Protein AF-0000000084594622 (afdb_homodimer)

Sequence (898 aa):
MRWQRSRNKQKCPEYIFGDRDLSPLPEERNHTYTRDPPLSTEQKREFRRENKKRLDDAITYRVTLPPGYDLVAEQARSAGKNGRPTPEEPSRRGGITIDVDDSVNRFICDSTGYVAALVMPEYLGGTMLSSATYKSTVLGQSSCATFMRRECDNIRAKEKNTTKKALRSLRTQAVNFIKRKLAKMGKLDRSPESEQLLQNLKKARDPGPSADWAGTWIETCDGDRYQPINTFGTLHLVKAWQAIGHQFADSSLPSTDTMAQATINELCIRFQFMDGMAGVDYRINDLVEKAYPQFSELIREVHSNVEKNPLIYALKHIWHSDFLGRAVLFNKQSAQHLDVSGVHRGWDILVAMGDFEGGALYLKDMNVRIPFRPGTLIAFDGTAQRHEIGSFTGPQRISHVYFVHSSVFSEFDIPTNHLPDLHINDVAKQLFTPAHGRWNLVPKKRGWSMRWQRSRNKQKCPEYIFGDRDLSPLPEERNHTYTRDPPLSTEQKREFRRENKKRLDDAITYRVTLPPGYDLVAEQARSAGKNGRPTPEEPSRRGGITIDVDDSVNRFICDSTGYVAALVMPEYLGGTMLSSATYKSTVLGQSSCATFMRRECDNIRAKEKNTTKKALRSLRTQAVNFIKRKLAKMGKLDRSPESEQLLQNLKKARDPGPSADWAGTWIETCDGDRYQPINTFGTLHLVKAWQAIGHQFADSSLPSTDTMAQATINELCIRFQFMDGMAGVDYRINDLVEKAYPQFSELIREVHSNVEKNPLIYALKHIWHSDFLGRAVLFNKQSAQHLDVSGVHRGWDILVAMGDFEGGALYLKDMNVRIPFRPGTLIAFDGTAQRHEIGSFTGPQRISHVYFVHSSVFSEFDIPTNHLPDLHINDVAKQLFTPAHGRWNLVPKKRGWS

InterPro domains:
  IPR024779 2OGFeDO JBP1/TET, oxygenase domain [PF12851] (317-405)

pLDDT: mean 71.76, std 25.85, range [16.73, 98.69]

Organism: NCBI:txid1423351

Radius of gyration: 32.03 Å; Cα contacts (8 Å, |Δi|>4): 1530; chains: 2; bounding box: 67×91×97 Å

Foldseek 3Di:
DPCPPVPPVPDPPDPCCPVQPPCPHVVDHDPDQDFDDDDDPVLLVVLLVVLLVQLVFQLVAAAEADPPDDVVVLLVQLVDPPRQDDLPDAQPDDDDFAEDDQPGWHFYYYPVFFTFKTKGPLLDDDPLQVLLQVLLLLLLQLQFPLVCVVLVVVLVVCVVPPDPVSSLVSLVVSVVVVVVVCVVLVNPPPDPVNVQLVVVSVVLNPDDPPDCSSVVCCPRVCPDLVPSLGRADKAKFFLWDQPVVRLVPQGTHTDCSQPVDPDPSSNSSSLSSLQSCQSVQSSVLSSCCQQPVVLSVLLQVLLVVNCVDVSSVVCVNRHNHSFRIKMKGKPGWFDWDAPQQFQRLAKKKKAKGDDKDAFWKAFRNSSYTYGRDHSMMMIRHRSSTTITTDDMDDSIMIMIIGTHGVSSCVSVVNDRVPRDRRGSVVSVCSSPPPPPPPVVVPDDDPPPD/DPCPPPPCPPDPPDPVVPVPVVCLHVVTVDDDLDFDDDDDPVLLVVLLVVLLVQLVFQLVAAAEADPPDDVVVLLVQLVDPPRQDDLPDAQPDDDDFAEDDAPGWHFYYYPVFFTFKTKHPLLDDDPLQVLLQVLLLLLLQLQFPLVCVVVVVVLVVCVVPPDLVVSLVSLVVSVVVSVVVCVVLVNPPPDPLNVQLVVVSVVLNPDDPPDVSSVVCCPRVCPDVVPVLGRADKAKFFLWDQPVVRLVPQGTHTDCSQPVDDDPSSNSSSLSSLQSCQSVQSSVLSSCCQQPVVLSVLLVVLLVVNCVDVSSVVCVNRHNHSFRIKMKGKPGWFDWDAPQQFQRLAKKKKAKGDDKDAFWKAQRNSSYTYGRDHSMMMIRHRSSTTITTDDMDDSIMIMIIGTHGVSSCVSVVNDRVPRDRRGSVVSVCSSPPPPPPPVPVPPDDPPPD

Structure (mmCIF, N/CA/C/O backbone):
data_AF-0000000084594622-model_v1
#
loop_
_entity.id
_entity.type
_entity.pdbx_description
1 polymer '2OGFeDO family oxygenase domain protein'
#
loop_
_atom_site.group_PDB
_atom_site.id
_atom_site.type_symbol
_atom_site.label_atom_id
_atom_site.label_alt_id
_atom_site.label_comp_id
_atom_site.label_asym_id
_atom_site.label_entity_id
_atom_site.label_seq_id
_atom_site.pdbx_PDB_ins_code
_atom_site.Cartn_x
_atom_site.Cartn_y
_atom_site.Cartn_z
_atom_site.occupancy
_atom_site.B_iso_or_equiv
_atom_site.auth_seq_id
_atom_site.auth_comp_id
_atom_site.auth_asym_id
_atom_site.auth_atom_id
_atom_site.pdbx_PDB_model_num
ATOM 1 N N . MET A 1 1 ? -30.141 41.219 -30.469 1 16.73 1 MET A N 1
ATOM 2 C CA . MET A 1 1 ? -30.828 40.25 -29.641 1 16.73 1 MET A CA 1
ATOM 3 C C . MET A 1 1 ? -29.844 39.25 -29.031 1 16.73 1 MET A C 1
ATOM 5 O O . MET A 1 1 ? -29.016 38.688 -29.75 1 16.73 1 MET A O 1
ATOM 9 N N . ARG A 1 2 ? -29.438 39.375 -27.812 1 18.02 2 ARG A N 1
ATOM 10 C CA . ARG A 1 2 ? -28.203 39.125 -27.062 1 18.02 2 ARG A CA 1
ATOM 11 C C . ARG A 1 2 ? -28.016 37.625 -26.797 1 18.02 2 ARG A C 1
ATOM 13 O O . ARG A 1 2 ? -28.938 36.969 -26.328 1 18.02 2 ARG A O 1
ATOM 20 N N . TRP A 1 3 ? -27.469 37 -27.547 1 18.7 3 TRP A N 1
ATOM 21 C CA . TRP A 1 3 ? -27.531 35.562 -27.797 1 18.7 3 TRP A CA 1
ATOM 22 C C . TRP A 1 3 ? -27.266 34.781 -26.516 1 18.7 3 TRP A C 1
ATOM 24 O O . TRP A 1 3 ? -26.234 35 -25.859 1 18.7 3 TRP A O 1
ATOM 34 N N . GLN A 1 4 ? -28.141 34.5 -25.5 1 17.16 4 GLN A N 1
ATOM 35 C CA . GLN A 1 4 ? -28.5 33.875 -24.219 1 17.16 4 GLN A CA 1
ATOM 36 C C . GLN A 1 4 ? -27.984 32.438 -24.141 1 17.16 4 GLN A C 1
ATOM 38 O O . GLN A 1 4 ? -28.547 31.547 -24.766 1 17.16 4 GLN A O 1
ATOM 43 N N . ARG A 1 5 ? -26.922 32.219 -24.484 1 21.38 5 ARG A N 1
ATOM 44 C CA . ARG A 1 5 ? -26.516 30.859 -24.812 1 21.38 5 ARG A CA 1
ATOM 45 C C . ARG A 1 5 ? -26.844 29.906 -23.672 1 21.38 5 ARG A C 1
ATOM 47 O O . ARG A 1 5 ? -26.484 30.141 -22.531 1 21.38 5 ARG A O 1
ATOM 54 N N . SER A 1 6 ? -27.891 29.297 -23.703 1 18.5 6 SER A N 1
ATOM 55 C CA . SER A 1 6 ? -28.625 28.469 -22.766 1 18.5 6 SER A CA 1
ATOM 56 C C . SER A 1 6 ? -27.766 27.328 -22.234 1 18.5 6 SER A C 1
ATOM 58 O O . SER A 1 6 ? -27.297 26.484 -23.016 1 18.5 6 SER A O 1
ATOM 60 N N . ARG A 1 7 ? -26.828 27.562 -21.641 1 22.27 7 ARG A N 1
ATOM 61 C CA . ARG A 1 7 ? -25.703 26.859 -21.062 1 22.27 7 ARG A CA 1
ATOM 62 C C . ARG A 1 7 ? -26.141 25.531 -20.438 1 22.27 7 ARG A C 1
ATOM 64 O O . ARG A 1 7 ? -26.594 25.5 -19.297 1 22.27 7 ARG A O 1
ATOM 71 N N . ASN A 1 8 ? -26.875 24.828 -21.188 1 18.75 8 ASN A N 1
ATOM 72 C CA . ASN A 1 8 ? -27.453 23.547 -20.812 1 18.75 8 ASN A CA 1
ATOM 73 C C . ASN A 1 8 ? -26.391 22.609 -20.234 1 18.75 8 ASN A C 1
ATOM 75 O O . ASN A 1 8 ? -25.453 22.219 -20.938 1 18.75 8 ASN A O 1
ATOM 79 N N . LYS A 1 9 ? -25.969 22.891 -19.141 1 22.92 9 LYS A N 1
ATOM 80 C CA . LYS A 1 9 ? -25.141 22.297 -18.094 1 22.92 9 LYS A CA 1
ATOM 81 C C . LYS A 1 9 ? -25.219 20.781 -18.125 1 22.92 9 LYS A C 1
ATOM 83 O O . LYS A 1 9 ? -26.016 20.172 -17.406 1 22.92 9 LYS A O 1
ATOM 88 N N . GLN A 1 10 ? -25.328 20.312 -19.25 1 19.42 10 GLN A N 1
ATOM 89 C CA . GLN A 1 10 ? -25.5 18.875 -19.328 1 19.42 10 GLN A CA 1
ATOM 90 C C . GLN A 1 10 ? -24.469 18.141 -18.484 1 19.42 10 GLN A C 1
ATOM 92 O O . GLN A 1 10 ? -23.266 18.391 -18.609 1 19.42 10 GLN A O 1
ATOM 97 N N . LYS A 1 11 ? -24.922 17.781 -17.406 1 22.58 11 LYS A N 1
ATOM 98 C CA . LYS A 1 11 ? -24.438 16.953 -16.312 1 22.58 11 LYS A CA 1
ATOM 99 C C . LYS A 1 11 ? -23.5 15.852 -16.812 1 22.58 11 LYS A C 1
ATOM 101 O O . LYS A 1 11 ? -23.812 15.164 -17.797 1 22.58 11 LYS A O 1
ATOM 106 N N . CYS A 1 12 ? -22.422 16.281 -17.047 1 21.56 12 CYS A N 1
ATOM 107 C CA . CYS A 1 12 ? -21.5 15.266 -17.547 1 21.56 12 CYS A CA 1
ATOM 108 C C . CYS A 1 12 ? -22.016 13.867 -17.234 1 21.56 12 CYS A C 1
ATOM 110 O O . CYS A 1 12 ? -22.516 13.617 -16.125 1 21.56 12 CYS A O 1
ATOM 112 N N . PRO A 1 13 ? -22.406 13.219 -18.281 1 21.3 13 PRO A N 1
ATOM 113 C CA . PRO A 1 13 ? -23.047 11.945 -17.969 1 21.3 13 PRO A CA 1
ATOM 114 C C . PRO A 1 13 ? -22.484 11.289 -16.703 1 21.3 13 PRO A C 1
ATOM 116 O O . PRO A 1 13 ? -21.297 11.438 -16.406 1 21.3 13 PRO A O 1
ATOM 119 N N . GLU A 1 14 ? -23.156 11.312 -15.727 1 22.31 14 GLU A N 1
ATOM 120 C CA . GLU A 1 14 ? -23.234 10.477 -14.531 1 22.31 14 GLU A CA 1
ATOM 121 C C . GLU A 1 14 ? -22.609 9.109 -14.773 1 22.31 14 GLU A C 1
ATOM 123 O O . GLU A 1 14 ? -22.766 8.531 -15.852 1 22.31 14 GLU A O 1
ATOM 128 N N . TYR A 1 15 ? -21.453 9.008 -14.367 1 22.25 15 TYR A N 1
ATOM 129 C CA . TYR A 1 15 ? -20.797 7.715 -14.438 1 22.25 15 TYR A CA 1
ATOM 130 C C . TYR A 1 15 ? -21.812 6.586 -14.578 1 22.25 15 TYR A C 1
ATOM 132 O O . TYR A 1 15 ? -22.609 6.355 -13.672 1 22.25 15 TYR A O 1
ATOM 140 N N . ILE A 1 16 ? -22.312 6.352 -15.719 1 22.47 16 ILE A N 1
ATOM 141 C CA . ILE A 1 16 ? -23.047 5.184 -16.188 1 22.47 16 ILE A CA 1
ATOM 142 C C . ILE A 1 16 ? -22.297 3.91 -15.797 1 22.47 16 ILE A C 1
ATOM 144 O O . ILE A 1 16 ? -21.625 3.301 -16.625 1 22.47 16 ILE A O 1
ATOM 148 N N . PHE A 1 17 ? -21.125 3.928 -15.352 1 24.52 17 PHE A N 1
ATOM 149 C CA . PHE A 1 17 ? -20.812 2.623 -14.781 1 24.52 17 PHE A CA 1
ATOM 150 C C . PHE A 1 17 ? -22.047 2.023 -14.102 1 24.52 17 PHE A C 1
ATOM 152 O O . PHE A 1 17 ? -22.266 2.236 -12.914 1 24.52 17 PHE A O 1
ATOM 159 N N . GLY A 1 18 ? -23.141 2.119 -14.625 1 23.84 18 GLY A N 1
ATOM 160 C CA . GLY A 1 18 ? -24.422 1.509 -14.312 1 23.84 18 GLY A CA 1
ATOM 161 C C . GLY A 1 18 ? -24.359 -0.004 -14.211 1 23.84 18 GLY A C 1
ATOM 162 O O . GLY A 1 18 ? -25.359 -0.66 -13.953 1 23.84 18 GLY A O 1
ATOM 163 N N . ASP A 1 19 ? -23.672 -0.685 -15.203 1 25.38 19 ASP A N 1
ATOM 164 C CA . ASP A 1 19 ? -24.391 -1.911 -14.844 1 25.38 19 ASP A CA 1
ATOM 165 C C . ASP A 1 19 ? -24.281 -2.191 -13.352 1 25.38 19 ASP A C 1
ATOM 167 O O . ASP A 1 19 ? -23.172 -2.338 -12.82 1 25.38 19 ASP A O 1
ATOM 171 N N . ARG A 1 20 ? -25.031 -1.787 -12.445 1 26 20 ARG A N 1
ATOM 172 C CA . ARG A 1 20 ? -25.609 -1.743 -11.102 1 26 20 ARG A CA 1
ATOM 173 C C . ARG A 1 20 ? -25.312 -3.033 -10.344 1 26 20 ARG A C 1
ATOM 175 O O . ARG A 1 20 ? -25.422 -3.07 -9.117 1 26 20 ARG A O 1
ATOM 182 N N . ASP A 1 21 ? -25.484 -4.145 -10.867 1 26.66 21 ASP A N 1
ATOM 183 C CA . ASP A 1 21 ? -25.797 -5.434 -10.266 1 26.66 21 ASP A CA 1
ATOM 184 C C . ASP A 1 21 ? -24.578 -6.016 -9.547 1 26.66 21 ASP A C 1
ATOM 186 O O . ASP A 1 21 ? -24.734 -6.828 -8.633 1 26.66 21 ASP A O 1
ATOM 190 N N . LEU A 1 22 ? -23.5 -6.18 -10.242 1 27.36 22 LEU A N 1
ATOM 191 C CA . LEU A 1 22 ? -22.469 -6.758 -9.391 1 27.36 22 LEU A CA 1
ATOM 192 C C . LEU A 1 22 ? -21.75 -5.676 -8.602 1 27.36 22 LEU A C 1
ATOM 194 O O . LEU A 1 22 ? -20.703 -5.934 -8.008 1 27.36 22 LEU A O 1
ATOM 198 N N . SER A 1 23 ? -21.734 -4.352 -8.883 1 29.98 23 SER A N 1
ATOM 199 C CA . SER A 1 23 ? -21.344 -3.334 -7.906 1 29.98 23 SER A CA 1
ATOM 200 C C . SER A 1 23 ? -22.125 -3.504 -6.602 1 29.98 23 SER A C 1
ATOM 202 O O . SER A 1 23 ? -23.344 -3.645 -6.609 1 29.98 23 SER A O 1
ATOM 204 N N . PRO A 1 24 ? -21.547 -3.895 -5.547 1 32.47 24 PRO A N 1
ATOM 205 C CA . PRO A 1 24 ? -22.578 -3.938 -4.508 1 32.47 24 PRO A CA 1
ATOM 206 C C . PRO A 1 24 ? -23.484 -2.711 -4.531 1 32.47 24 PRO A C 1
ATOM 208 O O . PRO A 1 24 ? -23.078 -1.641 -4.984 1 32.47 24 PRO A O 1
ATOM 211 N N . LEU A 1 25 ? -24.906 -2.705 -4.75 1 31.89 25 LEU A N 1
ATOM 212 C CA . LEU A 1 25 ? -25.875 -1.66 -4.418 1 31.89 25 LEU A CA 1
ATOM 213 C C . LEU A 1 25 ? -25.25 -0.616 -3.5 1 31.89 25 LEU A C 1
ATOM 215 O O . LEU A 1 25 ? -24.344 -0.931 -2.715 1 31.89 25 LEU A O 1
ATOM 219 N N . PRO A 1 26 ? -25.469 0.801 -3.74 1 33.09 26 PRO A N 1
ATOM 220 C CA . PRO A 1 26 ? -25.047 1.819 -2.773 1 33.09 26 PRO A CA 1
ATOM 221 C C . PRO A 1 26 ? -24.922 1.27 -1.354 1 33.09 26 PRO A C 1
ATOM 223 O O . PRO A 1 26 ? -24 1.654 -0.619 1 33.09 26 PRO A O 1
ATOM 226 N N . GLU A 1 27 ? -25.828 0.709 -0.94 1 33.03 27 GLU A N 1
ATOM 227 C CA . GLU A 1 27 ? -25.953 0.05 0.358 1 33.03 27 GLU A CA 1
ATOM 228 C C . GLU A 1 27 ? -24.812 -0.949 0.572 1 33.03 27 GLU A C 1
ATOM 230 O O . GLU A 1 27 ? -24.5 -1.293 1.711 1 33.03 27 GLU A O 1
ATOM 235 N N . GLU A 1 28 ? -24.375 -1.598 -0.544 1 35.56 28 GLU A N 1
ATOM 236 C CA . GLU A 1 28 ? -23.375 -2.66 -0.38 1 35.56 28 GLU A CA 1
ATOM 237 C C . GLU A 1 28 ? -21.969 -2.145 -0.635 1 35.56 28 GLU A C 1
ATOM 239 O O . GLU A 1 28 ? -21 -2.906 -0.564 1 35.56 28 GLU A O 1
ATOM 244 N N . ARG A 1 29 ? -21.609 -1.177 -1.325 1 38.09 29 ARG A N 1
ATOM 245 C CA . ARG A 1 29 ? -20.328 -0.542 -1.609 1 38.09 29 ARG A CA 1
ATOM 246 C C . ARG A 1 29 ? -19.438 -0.527 -0.372 1 38.09 29 ARG A C 1
ATOM 248 O O . ARG A 1 29 ? -18.25 -0.839 -0.452 1 38.09 29 ARG A O 1
ATOM 255 N N . ASN A 1 30 ? -19.531 0.665 0.272 1 39.53 30 ASN A N 1
ATOM 256 C CA . ASN A 1 30 ? -18.562 1.158 1.243 1 39.53 30 ASN A CA 1
ATOM 257 C C . ASN A 1 30 ? -18.016 0.03 2.117 1 39.53 30 ASN A C 1
ATOM 259 O O . ASN A 1 30 ? -16.906 0.127 2.645 1 39.53 30 ASN A O 1
ATOM 263 N N . HIS A 1 31 ? -18.969 -0.43 2.775 1 44.22 31 HIS A N 1
ATOM 264 C CA . HIS A 1 31 ? -18.703 -1.062 4.066 1 44.22 31 HIS A CA 1
ATOM 265 C C . HIS A 1 31 ? -17.812 -2.285 3.912 1 44.22 31 HIS A C 1
ATOM 267 O O . HIS A 1 31 ? -17.594 -3.029 4.871 1 44.22 31 HIS A O 1
ATOM 273 N N . THR A 1 32 ? -17.203 -2.611 2.666 1 56 32 THR A N 1
ATOM 274 C CA . THR A 1 32 ? -17.344 -4.004 2.258 1 56 32 THR A CA 1
ATOM 275 C C . THR A 1 32 ? -15.992 -4.691 2.195 1 56 32 THR A C 1
ATOM 277 O O . THR A 1 32 ? -15.906 -5.922 2.23 1 56 32 THR A O 1
ATOM 280 N N . TYR A 1 33 ? -15.047 -3.703 2.295 1 72.44 33 TYR A N 1
ATOM 281 C CA . TYR A 1 33 ? -13.844 -4.523 2.23 1 72.44 33 TYR A CA 1
ATOM 282 C C . TYR A 1 33 ? -13.297 -4.801 3.627 1 72.44 33 TYR A C 1
ATOM 284 O O . TYR A 1 33 ? -12.938 -3.875 4.355 1 72.44 33 TYR A O 1
ATOM 292 N N . THR A 1 34 ? -13.469 -5.852 4.07 1 81.06 34 THR A N 1
ATOM 293 C CA . THR A 1 34 ? -12.961 -6.242 5.383 1 81.06 34 THR A CA 1
ATOM 294 C C . THR A 1 34 ? -11.969 -7.391 5.262 1 81.06 34 THR A C 1
ATOM 296 O O . THR A 1 34 ? -12.195 -8.336 4.5 1 81.06 34 THR A O 1
ATOM 299 N N . ARG A 1 35 ? -10.922 -7.172 5.949 1 87.81 35 ARG A N 1
ATOM 300 C CA . ARG A 1 35 ? -9.93 -8.234 5.992 1 87.81 35 ARG A CA 1
ATOM 301 C C . ARG A 1 35 ? -10.5 -9.492 6.637 1 87.81 35 ARG A C 1
ATOM 303 O O . ARG A 1 35 ? -11.297 -9.414 7.574 1 87.81 35 ARG A O 1
ATOM 310 N N . ASP A 1 36 ? -10.016 -10.602 6.098 1 85.25 36 ASP A N 1
ATOM 311 C CA . ASP A 1 36 ? -10.312 -11.859 6.777 1 85.25 36 ASP A CA 1
ATOM 312 C C . ASP A 1 36 ? -9.594 -11.945 8.125 1 85.25 36 ASP A C 1
ATOM 314 O O . ASP A 1 36 ? -8.547 -11.32 8.312 1 85.25 36 ASP A O 1
ATOM 318 N N . PRO A 1 37 ? -10.211 -12.656 9.047 1 86.19 37 PRO A N 1
ATOM 319 C CA . PRO A 1 37 ? -9.438 -12.922 10.266 1 86.19 37 PRO A CA 1
ATOM 320 C C . PRO A 1 37 ? -8.102 -13.594 9.977 1 86.19 37 PRO A C 1
ATOM 322 O O . PRO A 1 37 ? -8.008 -14.422 9.07 1 86.19 37 PRO A O 1
ATOM 325 N N . PRO A 1 38 ? -7.117 -13.164 10.758 1 88.62 38 PRO A N 1
ATOM 326 C CA . PRO A 1 38 ? -5.832 -13.836 10.57 1 88.62 38 PRO A CA 1
ATOM 327 C C . PRO A 1 38 ? -5.906 -15.336 10.844 1 88.62 38 PRO A C 1
ATOM 329 O O . PRO A 1 38 ? -6.777 -15.789 11.594 1 88.62 38 PRO A O 1
ATOM 332 N N . LEU A 1 39 ? -5.012 -16.109 10.219 1 93 39 LEU A N 1
ATOM 333 C CA . LEU A 1 39 ? -4.945 -17.547 10.461 1 93 39 LEU A CA 1
ATOM 334 C C . LEU A 1 39 ? -4.633 -17.828 11.93 1 93 39 LEU A C 1
ATOM 336 O O . LEU A 1 39 ? -3.701 -17.25 12.492 1 93 39 LEU A O 1
ATOM 340 N N . SER A 1 40 ? -5.395 -18.703 12.508 1 93.12 40 SER A N 1
ATOM 341 C CA . SER A 1 40 ? -5.113 -19.109 13.883 1 93.12 40 SER A CA 1
ATOM 342 C C . S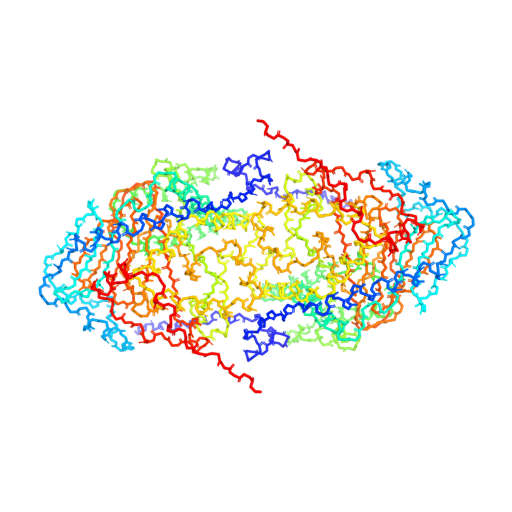ER A 1 40 ? -3.9 -20.016 13.953 1 93.12 40 SER A C 1
ATOM 344 O O . SER A 1 40 ? -3.5 -20.609 12.945 1 93.12 40 SER A O 1
ATOM 346 N N . THR A 1 41 ? -3.348 -20.109 15.078 1 95.12 41 THR A N 1
ATOM 347 C CA . THR A 1 41 ? -2.23 -21.016 15.312 1 95.12 41 THR A CA 1
ATOM 348 C C . THR A 1 41 ? -2.635 -22.469 15.008 1 95.12 41 THR A C 1
ATOM 350 O O . THR A 1 41 ? -1.833 -23.25 14.492 1 95.12 41 THR A O 1
ATOM 353 N N . GLU A 1 42 ? -3.844 -22.781 15.328 1 94.69 42 GLU A N 1
ATOM 354 C CA . GLU A 1 42 ? -4.359 -24.125 15.086 1 94.69 42 GLU A CA 1
ATOM 355 C C . GLU A 1 42 ? -4.473 -24.406 13.586 1 94.69 42 GLU A C 1
ATOM 357 O O . GLU A 1 42 ? -4.109 -25.484 13.133 1 94.69 42 GLU A O 1
ATOM 362 N N . GLN A 1 43 ? -4.969 -23.516 12.867 1 94 43 GLN A N 1
ATOM 363 C CA . GLN A 1 43 ? -5.059 -23.672 11.414 1 94 43 GLN A CA 1
ATOM 364 C C . GLN A 1 43 ? -3.678 -23.875 10.797 1 94 43 GLN A C 1
ATOM 366 O O . GLN A 1 43 ? -3.496 -24.75 9.953 1 94 43 GLN A O 1
ATOM 371 N N . LYS A 1 44 ? -2.748 -23.047 11.219 1 96 44 LYS A N 1
ATOM 372 C CA . LYS A 1 44 ? -1.378 -23.172 10.727 1 96 44 LYS A CA 1
ATOM 373 C C . LYS A 1 44 ? -0.799 -24.547 11.031 1 96 44 LYS A C 1
ATOM 375 O O . LYS A 1 44 ? -0.158 -25.156 10.172 1 96 44 LYS A O 1
ATOM 380 N N . ARG A 1 45 ? -1.028 -25.016 12.227 1 96.31 45 ARG A N 1
ATOM 381 C CA . ARG A 1 45 ? -0.552 -26.344 12.617 1 96.31 45 ARG A CA 1
ATOM 382 C C . ARG A 1 45 ? -1.186 -27.422 11.758 1 96.31 45 ARG A C 1
ATOM 384 O O . ARG A 1 45 ? -0.517 -28.391 11.367 1 96.31 45 ARG A O 1
ATOM 391 N N . GLU A 1 46 ? -2.406 -27.281 11.516 1 95.38 46 GLU A N 1
ATOM 392 C CA . GLU A 1 46 ? -3.119 -28.25 10.688 1 95.38 46 GLU A CA 1
ATOM 393 C C . GLU A 1 46 ? -2.566 -28.266 9.266 1 95.38 46 GLU A C 1
ATOM 395 O O . GLU A 1 46 ? -2.369 -29.344 8.68 1 95.38 46 GLU A O 1
ATOM 400 N N . PHE A 1 47 ? -2.316 -27.125 8.742 1 95.88 47 PHE A N 1
ATOM 401 C CA . PHE A 1 47 ? -1.748 -27.031 7.398 1 95.88 47 PHE A CA 1
ATOM 402 C C . PHE A 1 47 ? -0.383 -27.703 7.348 1 95.88 47 PHE A C 1
ATOM 404 O O . PHE A 1 47 ? -0.073 -28.422 6.387 1 95.88 47 PHE A O 1
ATOM 411 N N . ARG A 1 48 ? 0.388 -27.5 8.352 1 96.62 48 ARG A N 1
ATOM 412 C CA . ARG A 1 48 ? 1.724 -28.078 8.414 1 96.62 48 ARG A CA 1
ATOM 413 C C . ARG A 1 48 ? 1.65 -29.609 8.477 1 96.62 48 ARG A C 1
ATOM 415 O O . ARG A 1 48 ? 2.412 -30.297 7.797 1 96.62 48 ARG A O 1
ATOM 422 N N . ARG A 1 49 ? 0.75 -30.078 9.258 1 96.56 49 ARG A N 1
ATOM 423 C CA . ARG A 1 49 ? 0.557 -31.516 9.367 1 96.56 49 ARG A CA 1
ATOM 424 C C . ARG A 1 49 ? 0.078 -32.125 8.047 1 96.56 49 ARG A C 1
ATOM 426 O O . ARG A 1 49 ? 0.562 -33.156 7.617 1 96.56 49 ARG A O 1
ATOM 433 N N . GLU A 1 50 ? -0.812 -31.484 7.477 1 96.94 50 GLU A N 1
ATOM 434 C CA . GLU A 1 50 ? -1.362 -31.969 6.211 1 96.94 50 GLU A CA 1
ATOM 435 C C . GLU A 1 50 ? -0.292 -32 5.121 1 96.94 50 GLU A C 1
ATOM 437 O O . GLU A 1 50 ? -0.201 -32.969 4.363 1 96.94 50 GLU A O 1
ATOM 442 N N . ASN A 1 51 ? 0.502 -30.953 5.039 1 97.56 51 ASN A N 1
ATOM 443 C CA . ASN A 1 51 ? 1.558 -30.906 4.035 1 97.56 51 ASN A CA 1
ATOM 444 C C . ASN A 1 51 ? 2.584 -32.031 4.25 1 97.56 51 ASN A C 1
ATOM 446 O O . ASN A 1 51 ? 3.064 -32.625 3.285 1 97.56 51 ASN A O 1
ATOM 450 N N . LYS A 1 52 ? 2.902 -32.219 5.488 1 96.75 52 LYS A N 1
ATOM 451 C CA . LYS A 1 52 ? 3.83 -33.312 5.773 1 96.75 52 LYS A CA 1
ATOM 452 C C . LYS A 1 52 ? 3.268 -34.625 5.293 1 96.75 52 LYS A C 1
ATOM 454 O O . LYS A 1 52 ? 3.975 -35.406 4.652 1 96.75 52 LYS A O 1
ATOM 459 N N . LYS A 1 53 ? 2.051 -34.875 5.586 1 97.06 53 LYS A N 1
ATOM 460 C CA . LYS A 1 53 ? 1.397 -36.125 5.172 1 97.06 53 LYS A CA 1
ATOM 461 C C . LYS A 1 53 ? 1.332 -36.219 3.65 1 97.06 53 LYS A C 1
ATOM 463 O O . LYS A 1 53 ? 1.6 -37.281 3.086 1 97.06 53 LYS A O 1
ATOM 468 N N . ARG A 1 54 ? 0.986 -35.188 3.014 1 97.69 54 ARG A N 1
ATOM 469 C CA . ARG A 1 54 ? 0.839 -35.188 1.561 1 97.69 54 ARG A CA 1
ATOM 470 C C . ARG A 1 54 ? 2.182 -35.406 0.875 1 97.69 54 ARG A C 1
ATOM 472 O O . ARG A 1 54 ? 2.254 -36.094 -0.144 1 97.69 54 ARG A O 1
ATOM 479 N N . LEU A 1 55 ? 3.215 -34.781 1.423 1 97.69 55 LEU A N 1
ATOM 480 C CA . LEU A 1 55 ? 4.547 -35 0.867 1 97.69 55 LEU A CA 1
ATOM 481 C C . LEU A 1 55 ? 4.996 -36.438 1.071 1 97.69 55 LEU A C 1
ATOM 483 O O . LEU A 1 55 ? 5.605 -37.031 0.182 1 97.69 55 LEU A O 1
ATOM 487 N N . ASP A 1 56 ? 4.691 -36.969 2.254 1 96.56 56 ASP A N 1
ATOM 488 C CA . ASP A 1 56 ? 5 -38.375 2.51 1 96.56 56 ASP A CA 1
ATOM 489 C C . ASP A 1 56 ? 4.289 -39.281 1.514 1 96.56 56 ASP A C 1
ATOM 491 O O . ASP A 1 56 ? 4.891 -40.188 0.974 1 96.56 56 ASP A O 1
ATOM 495 N N . ASP A 1 57 ? 3.033 -39 1.303 1 96.69 57 ASP A N 1
ATOM 496 C CA . ASP A 1 57 ? 2.252 -39.719 0.303 1 96.69 57 ASP A CA 1
ATOM 497 C C . ASP A 1 57 ? 2.883 -39.594 -1.082 1 96.69 57 ASP A C 1
ATOM 499 O O . ASP A 1 57 ? 2.977 -40.594 -1.816 1 96.69 57 ASP A O 1
ATOM 503 N N . ALA A 1 58 ? 3.309 -38.406 -1.451 1 97.31 58 ALA A N 1
ATOM 504 C CA . ALA A 1 58 ? 3.883 -38.156 -2.77 1 97.31 58 ALA A CA 1
ATOM 505 C C . ALA A 1 58 ? 5.184 -38.938 -2.961 1 97.31 58 ALA A C 1
ATOM 507 O O . ALA A 1 58 ? 5.484 -39.375 -4.07 1 97.31 58 ALA A O 1
ATOM 508 N N . ILE A 1 59 ? 5.957 -39 -1.919 1 95.88 59 ILE A N 1
ATOM 509 C CA . ILE A 1 59 ? 7.191 -39.781 -1.965 1 95.88 59 ILE A CA 1
ATOM 510 C C . ILE A 1 59 ? 6.867 -41.25 -2.17 1 95.88 59 ILE A C 1
ATOM 512 O O . ILE A 1 59 ? 7.477 -41.938 -3.012 1 95.88 59 ILE A O 1
ATOM 516 N N . THR A 1 60 ? 5.883 -41.719 -1.464 1 95.12 60 THR A N 1
ATOM 517 C CA . THR A 1 60 ? 5.488 -43.125 -1.484 1 95.12 60 THR A CA 1
ATOM 518 C C . THR A 1 60 ? 4.945 -43.5 -2.855 1 95.12 60 THR A C 1
ATOM 520 O O . THR A 1 60 ? 5.238 -44.594 -3.359 1 95.12 60 THR A O 1
ATOM 523 N N . TYR A 1 61 ? 4.168 -42.656 -3.477 1 95.69 61 TYR A N 1
ATOM 524 C CA . TYR A 1 61 ? 3.477 -43 -4.719 1 95.69 61 TYR A CA 1
ATOM 525 C C . TYR A 1 61 ? 4.156 -42.312 -5.914 1 95.69 61 TYR A C 1
ATOM 527 O O . TYR A 1 61 ? 3.5 -42 -6.898 1 95.69 61 TYR A O 1
ATOM 535 N N . ARG A 1 62 ? 5.414 -42.125 -5.809 1 93.62 62 ARG A N 1
ATOM 536 C CA . ARG A 1 62 ? 6.152 -41.438 -6.879 1 93.62 62 ARG A CA 1
ATOM 537 C C . ARG A 1 62 ? 5.98 -42.188 -8.203 1 93.62 62 ARG A C 1
ATOM 539 O O . ARG A 1 62 ? 5.801 -43.406 -8.227 1 93.62 62 ARG A O 1
ATOM 546 N N . VAL A 1 63 ? 5.906 -41.438 -9.234 1 92.5 63 VAL A N 1
ATOM 547 C CA . VAL A 1 63 ? 5.945 -41.969 -10.594 1 92.5 63 VAL A CA 1
ATOM 548 C C . VAL A 1 63 ? 7.363 -41.875 -11.148 1 92.5 63 VAL A C 1
ATOM 550 O O . VAL A 1 63 ? 7.961 -40.781 -11.141 1 92.5 63 VAL A O 1
ATOM 553 N N . THR A 1 64 ? 7.895 -42.969 -11.555 1 91.38 64 THR A N 1
ATOM 554 C CA . THR A 1 64 ? 9.219 -43 -12.172 1 91.38 64 THR A CA 1
ATOM 555 C C . THR A 1 64 ? 9.102 -43.031 -13.688 1 91.38 64 THR A C 1
ATOM 557 O O . THR A 1 64 ? 8.508 -43.969 -14.242 1 91.38 64 THR A O 1
ATOM 560 N N . LEU A 1 65 ? 9.641 -42.094 -14.273 1 87.75 65 LEU A N 1
ATOM 561 C CA . LEU A 1 65 ? 9.641 -42.062 -15.734 1 87.75 65 LEU A CA 1
ATOM 562 C C . LEU A 1 65 ? 10.555 -43.125 -16.312 1 87.75 65 LEU A C 1
ATOM 564 O O . LEU A 1 65 ? 11.539 -43.531 -15.68 1 87.75 65 LEU A O 1
ATOM 568 N N . PRO A 1 66 ? 10.188 -43.594 -17.516 1 81.56 66 PRO A N 1
ATOM 569 C CA . PRO A 1 66 ? 11.055 -44.625 -18.125 1 81.56 66 PRO A CA 1
ATOM 570 C C . PRO A 1 66 ? 12.484 -44.125 -18.328 1 81.56 66 PRO A C 1
ATOM 572 O O . PRO A 1 66 ? 12.734 -42.906 -18.344 1 81.56 66 PRO A O 1
ATOM 575 N N . PRO A 1 67 ? 13.445 -45.125 -18.453 1 76.5 67 PRO A N 1
ATOM 576 C CA . PRO A 1 67 ? 14.828 -44.719 -18.703 1 76.5 67 PRO A CA 1
ATOM 577 C C . PRO A 1 67 ? 14.977 -43.844 -19.922 1 76.5 67 PRO A C 1
ATOM 579 O O . PRO A 1 67 ? 14.234 -44 -20.906 1 76.5 67 PRO A O 1
ATOM 582 N N . GLY A 1 68 ? 15.875 -42.875 -19.906 1 72.75 68 GLY A N 1
ATOM 583 C CA . GLY A 1 68 ? 16.094 -41.938 -21 1 72.75 68 GLY A CA 1
ATOM 584 C C . GLY A 1 68 ? 15.812 -40.5 -20.609 1 72.75 68 GLY A C 1
ATOM 585 O O . GLY A 1 68 ? 16.281 -39.594 -21.281 1 72.75 68 GLY A O 1
ATOM 586 N N . TYR A 1 69 ? 15 -40.531 -19.516 1 75.81 69 TYR A N 1
ATOM 587 C CA . TYR A 1 69 ? 14.758 -39.188 -19 1 75.81 69 TYR A CA 1
ATOM 588 C C . TYR A 1 69 ? 15.836 -38.812 -17.984 1 75.81 69 TYR A C 1
ATOM 590 O O . TYR A 1 69 ? 15.984 -39.438 -16.953 1 75.81 69 TYR A O 1
ATOM 598 N N . ASP A 1 70 ? 16.719 -37.969 -18.453 1 76.44 70 ASP A N 1
ATOM 599 C CA . ASP A 1 70 ? 17.766 -37.438 -17.562 1 76.44 70 ASP A CA 1
ATOM 600 C C . ASP A 1 70 ? 17.516 -36 -17.203 1 76.44 70 ASP A C 1
ATOM 602 O O . ASP A 1 70 ? 17.938 -35.094 -17.922 1 76.44 70 ASP A O 1
ATOM 606 N N . LEU A 1 71 ? 16.938 -35.812 -15.992 1 81 71 LEU A N 1
ATOM 607 C CA . LEU A 1 71 ? 16.547 -34.5 -15.578 1 81 71 LEU A CA 1
ATOM 608 C C . LEU A 1 71 ? 17.766 -33.625 -15.273 1 81 71 LEU A C 1
ATOM 610 O O . LEU A 1 71 ? 17.75 -32.406 -15.5 1 81 71 LEU A O 1
ATOM 614 N N . VAL A 1 72 ? 18.797 -34.25 -14.781 1 78.25 72 VAL A N 1
ATOM 615 C CA . VAL A 1 72 ? 20.031 -33.531 -14.5 1 78.25 72 VAL A CA 1
ATOM 616 C C . VAL A 1 72 ? 20.625 -33 -15.805 1 78.25 72 VAL A C 1
ATOM 618 O O . VAL A 1 72 ? 21 -31.812 -15.891 1 78.25 72 VAL A O 1
ATOM 621 N N . ALA A 1 73 ? 20.641 -33.875 -16.719 1 73.5 73 ALA A N 1
ATOM 622 C CA . ALA A 1 73 ? 21.156 -33.469 -18.031 1 73.5 73 ALA A CA 1
ATOM 623 C C . ALA A 1 73 ? 20.297 -32.375 -18.641 1 73.5 73 ALA A C 1
ATOM 625 O O . ALA A 1 73 ? 20.812 -31.453 -19.266 1 73.5 73 ALA A O 1
ATOM 626 N N . GLU A 1 74 ? 19.016 -32.469 -18.469 1 73 74 GLU A N 1
ATOM 627 C CA . GLU A 1 74 ? 18.109 -31.453 -18.984 1 73 74 GLU A CA 1
ATOM 628 C C . GLU A 1 74 ? 18.328 -30.109 -18.312 1 73 74 GLU A C 1
ATOM 630 O O . GLU A 1 74 ? 18.312 -29.062 -18.969 1 73 74 GLU A O 1
ATOM 635 N N . GLN A 1 75 ? 18.5 -30.141 -17.031 1 75.38 75 GLN A N 1
ATOM 636 C CA . GLN A 1 75 ? 18.766 -28.922 -16.266 1 75.38 75 GLN A CA 1
ATOM 637 C C . GLN A 1 75 ? 20.062 -28.266 -16.719 1 75.38 75 GLN A C 1
ATOM 639 O O . GLN A 1 75 ? 20.141 -27.047 -16.859 1 75.38 75 GLN A O 1
ATOM 644 N N . ALA A 1 76 ? 21.047 -29.047 -16.891 1 71.12 76 ALA A N 1
ATOM 645 C CA . ALA A 1 76 ? 22.344 -28.531 -17.359 1 71.12 76 ALA A CA 1
ATOM 646 C C . ALA A 1 76 ? 22.219 -27.859 -18.719 1 71.12 76 ALA A C 1
ATOM 648 O O . ALA A 1 76 ? 22.828 -26.828 -18.969 1 71.12 76 ALA A O 1
ATOM 649 N N . ARG A 1 77 ? 21.438 -28.406 -19.531 1 68.69 77 ARG A N 1
ATOM 650 C CA . ARG A 1 77 ? 21.234 -27.875 -20.875 1 68.69 77 ARG A CA 1
ATOM 651 C C . ARG A 1 77 ? 20.5 -26.531 -20.828 1 68.69 77 ARG A C 1
ATOM 653 O O . ARG A 1 77 ? 20.828 -25.625 -21.578 1 68.69 77 ARG A O 1
ATOM 660 N N . SER A 1 78 ? 19.578 -26.469 -19.938 1 65.69 78 SER A N 1
ATOM 661 C CA . SER A 1 78 ? 18.719 -25.297 -19.859 1 65.69 78 SER A CA 1
ATOM 662 C C . SER A 1 78 ? 19.453 -24.125 -19.188 1 65.69 78 SER A C 1
ATOM 664 O O . SER A 1 78 ? 19.078 -22.969 -19.391 1 65.69 78 SER A O 1
ATOM 666 N N . ALA A 1 79 ? 20.344 -24.391 -18.219 1 61.31 79 ALA A N 1
ATOM 667 C CA . ALA A 1 79 ? 21.109 -23.344 -17.531 1 61.31 79 ALA A CA 1
ATOM 668 C C . ALA A 1 79 ? 21.906 -22.5 -18.531 1 61.31 79 ALA A C 1
ATOM 670 O O . ALA A 1 79 ? 22.109 -21.312 -18.328 1 61.31 79 ALA A O 1
ATOM 671 N N . GLY A 1 80 ? 22.438 -23.094 -19.594 1 49.53 80 GLY A N 1
ATOM 672 C CA . GLY A 1 80 ? 23.25 -22.391 -20.578 1 49.53 80 GLY A CA 1
ATOM 673 C C . GLY A 1 80 ? 22.453 -21.547 -21.531 1 49.53 80 GLY A C 1
ATOM 674 O O . GLY A 1 80 ? 21.281 -21.828 -21.797 1 49.53 80 GLY A O 1
ATOM 675 N N . LYS A 1 81 ? 22.688 -20.141 -21.516 1 50.25 81 LYS A N 1
ATOM 676 C CA . LYS A 1 81 ? 22.062 -19.188 -22.422 1 50.25 81 LYS A CA 1
ATOM 677 C C . LYS A 1 81 ? 21.641 -19.844 -23.719 1 50.25 81 LYS A C 1
ATOM 679 O O . LYS A 1 81 ? 20.578 -19.531 -24.266 1 50.25 81 LYS A O 1
ATOM 684 N N . ASN A 1 82 ? 22.531 -20.594 -24.25 1 43.94 82 ASN A N 1
ATOM 685 C CA . ASN A 1 82 ? 22.562 -21.141 -25.594 1 43.94 82 ASN A CA 1
ATOM 686 C C . ASN A 1 82 ? 21.766 -22.438 -25.703 1 43.94 82 ASN A C 1
ATOM 688 O O . ASN A 1 82 ? 21.656 -23.016 -26.781 1 43.94 82 ASN A O 1
ATOM 692 N N . GLY A 1 83 ? 21.062 -22.859 -24.609 1 52.25 83 GLY A N 1
ATOM 693 C CA . GLY A 1 83 ? 20.562 -24.219 -24.781 1 52.25 83 GLY A CA 1
ATOM 694 C C . GLY A 1 83 ? 19.109 -24.359 -24.406 1 52.25 83 GLY A C 1
ATOM 695 O O . GLY A 1 83 ? 18.656 -25.469 -24.078 1 52.25 83 GLY A O 1
ATOM 696 N N . ARG A 1 84 ? 18.516 -23.297 -24.141 1 56.62 84 ARG A N 1
ATOM 697 C CA . ARG A 1 84 ? 17.078 -23.453 -23.922 1 56.62 84 ARG A CA 1
ATOM 698 C C . ARG A 1 84 ? 16.359 -23.844 -25.203 1 56.62 84 ARG A C 1
ATOM 700 O O . ARG A 1 84 ? 16.562 -23.219 -26.25 1 56.62 84 ARG A O 1
ATOM 707 N N . PRO A 1 85 ? 15.867 -24.969 -25.125 1 59.16 85 PRO A N 1
ATOM 708 C CA . PRO A 1 85 ? 15.133 -25.312 -26.344 1 59.16 85 PRO A CA 1
ATOM 709 C C . PRO A 1 85 ? 14.102 -24.25 -26.734 1 59.16 85 PRO A C 1
ATOM 711 O O . PRO A 1 85 ? 13.5 -23.625 -25.859 1 59.16 85 PRO A O 1
ATOM 714 N N . THR A 1 86 ? 14.219 -23.906 -27.969 1 59.06 86 THR A N 1
ATOM 715 C CA . THR A 1 86 ? 13.18 -23 -28.469 1 59.06 86 THR A CA 1
ATOM 716 C C . THR A 1 86 ? 11.828 -23.703 -28.5 1 59.06 86 THR A C 1
ATOM 718 O O . THR A 1 86 ? 11.758 -24.938 -28.578 1 59.06 86 THR A O 1
ATOM 721 N N . PRO A 1 87 ? 10.844 -22.984 -28.219 1 57.97 87 PRO A N 1
ATOM 722 C CA . PRO A 1 87 ? 9.508 -23.594 -28.281 1 57.97 87 PRO A CA 1
ATOM 723 C C . PRO A 1 87 ? 9.305 -24.438 -29.547 1 57.97 87 PRO A C 1
ATOM 725 O O . PRO A 1 87 ? 8.523 -25.391 -29.516 1 57.97 87 PRO A O 1
ATOM 728 N N . GLU A 1 88 ? 10.008 -24.141 -30.594 1 55.75 88 GLU A N 1
ATOM 729 C CA . GLU A 1 88 ? 9.836 -24.828 -31.859 1 55.75 88 GLU A CA 1
ATOM 730 C C . GLU A 1 88 ? 10.602 -26.141 -31.891 1 55.75 88 GLU A C 1
ATOM 732 O O . GLU A 1 88 ? 10.297 -27.047 -32.688 1 55.75 88 GLU A O 1
ATOM 737 N N . GLU A 1 89 ? 11.508 -26.25 -31.016 1 59.34 89 GLU A N 1
ATOM 738 C CA . GLU A 1 89 ? 12.312 -27.469 -31.016 1 59.34 89 GLU A CA 1
ATOM 739 C C . GLU A 1 89 ? 11.5 -28.656 -30.547 1 59.34 89 GLU A C 1
ATOM 741 O O . GLU A 1 89 ? 10.719 -28.562 -29.594 1 59.34 89 GLU A O 1
ATOM 746 N N . PRO A 1 90 ? 11.547 -29.719 -31.328 1 56.72 90 PRO A N 1
ATOM 747 C CA . PRO A 1 90 ? 10.773 -30.891 -30.922 1 56.72 90 PRO A CA 1
ATOM 748 C C . PRO A 1 90 ? 11.125 -31.359 -29.516 1 56.72 90 PRO A C 1
ATOM 750 O O . PRO A 1 90 ? 12.234 -31.109 -29.031 1 56.72 90 PRO A O 1
ATOM 753 N N . SER A 1 91 ? 10.086 -31.906 -28.891 1 61.5 91 SER A N 1
ATOM 754 C CA . SER A 1 91 ? 10.336 -32.531 -27.609 1 61.5 91 SER A CA 1
ATOM 755 C C . SER A 1 91 ? 11.43 -33.594 -27.703 1 61.5 91 SER A C 1
ATOM 757 O O . SER A 1 91 ? 11.547 -34.281 -28.734 1 61.5 91 SER A O 1
ATOM 759 N N . ARG A 1 92 ? 12.391 -33.469 -26.906 1 60.88 92 ARG A N 1
ATOM 760 C CA . ARG A 1 92 ? 13.5 -34.406 -26.906 1 60.88 92 ARG A CA 1
ATOM 761 C C . ARG A 1 92 ? 13 -35.844 -26.75 1 60.88 92 ARG A C 1
ATOM 763 O O . ARG A 1 92 ? 13.711 -36.812 -27.078 1 60.88 92 ARG A O 1
ATOM 770 N N . ARG A 1 93 ? 11.898 -35.938 -26.109 1 62.06 93 ARG A N 1
ATOM 771 C CA . ARG A 1 93 ? 11.352 -37.281 -25.969 1 62.06 93 ARG A CA 1
ATOM 772 C C . ARG A 1 93 ? 10.188 -37.5 -26.922 1 62.06 93 ARG A C 1
ATOM 774 O O . ARG A 1 93 ? 9.203 -36.75 -26.891 1 62.06 93 ARG A O 1
ATOM 781 N N . GLY A 1 94 ? 10.508 -38.281 -27.938 1 60.78 94 GLY A N 1
ATOM 782 C CA . GLY A 1 94 ? 9.438 -38.75 -28.797 1 60.78 94 GLY A CA 1
ATOM 783 C C . GLY A 1 94 ? 8.711 -39.969 -28.203 1 60.78 94 GLY A C 1
ATOM 784 O O . GLY A 1 94 ? 8.969 -40.344 -27.062 1 60.78 94 GLY A O 1
ATOM 785 N N . GLY A 1 95 ? 7.574 -40.406 -28.562 1 65.75 95 GLY A N 1
ATOM 786 C CA . GLY A 1 95 ? 6.828 -41.594 -28.188 1 65.75 95 GLY A CA 1
ATOM 787 C C . GLY A 1 95 ? 5.492 -41.281 -27.531 1 65.75 95 GLY A C 1
ATOM 788 O O . GLY A 1 95 ? 4.906 -40.25 -27.797 1 65.75 95 GLY A O 1
ATOM 789 N N . ILE A 1 96 ? 5.117 -42.281 -26.672 1 77.62 96 ILE A N 1
ATOM 790 C CA . ILE A 1 96 ? 3.777 -42.25 -26.094 1 77.62 96 ILE A CA 1
ATOM 791 C C . ILE A 1 96 ? 3.771 -41.281 -24.906 1 77.62 96 ILE A C 1
ATOM 793 O O . ILE A 1 96 ? 4.684 -41.312 -24.062 1 77.62 96 ILE A O 1
ATOM 797 N N . THR A 1 97 ? 2.887 -40.406 -24.891 1 84.69 97 THR A N 1
ATOM 798 C CA . THR A 1 97 ? 2.691 -39.5 -23.766 1 84.69 97 THR A CA 1
ATOM 799 C C . THR A 1 97 ? 2.34 -40.25 -22.5 1 84.69 97 THR A C 1
ATOM 801 O O . THR A 1 97 ? 1.502 -41.156 -22.531 1 84.69 97 THR A O 1
ATOM 804 N N . ILE A 1 98 ? 3.02 -39.969 -21.422 1 87.25 98 ILE A N 1
ATOM 805 C CA . ILE A 1 98 ? 2.729 -40.594 -20.141 1 87.25 98 ILE A CA 1
ATOM 806 C C . ILE A 1 98 ? 1.637 -39.812 -19.422 1 87.25 98 ILE A C 1
ATOM 808 O O . ILE A 1 98 ? 1.814 -38.625 -19.109 1 87.25 98 ILE A O 1
ATOM 812 N N . ASP A 1 99 ? 0.529 -40.438 -19.141 1 90.31 99 ASP A N 1
ATOM 813 C CA . ASP A 1 99 ? -0.555 -39.844 -18.375 1 90.31 99 ASP A CA 1
ATOM 814 C C . ASP A 1 99 ? -0.377 -40.125 -16.875 1 90.31 99 ASP A C 1
ATOM 816 O O . ASP A 1 99 ? -0.353 -41.281 -16.453 1 90.31 99 ASP A O 1
ATOM 820 N N . VAL A 1 100 ? -0.251 -39.094 -16.156 1 91.44 100 VAL A N 1
ATOM 821 C CA . VAL A 1 100 ? -0.058 -39.219 -14.719 1 91.44 100 VAL A CA 1
ATOM 822 C C . VAL A 1 100 ? -1.412 -39.406 -14.031 1 91.44 100 VAL A C 1
ATOM 824 O O . VAL A 1 100 ? -2.34 -38.625 -14.281 1 91.44 100 VAL A O 1
ATOM 827 N N . ASP A 1 101 ? -1.495 -40.375 -13.227 1 88.69 101 ASP A N 1
ATOM 828 C CA . ASP A 1 101 ? -2.668 -40.562 -12.375 1 88.69 101 ASP A CA 1
ATOM 829 C C . ASP A 1 101 ? -2.709 -39.531 -11.258 1 88.69 101 ASP A C 1
ATOM 831 O O . ASP A 1 101 ? -1.728 -39.344 -10.539 1 88.69 101 ASP A O 1
ATOM 835 N N . ASP A 1 102 ? -3.834 -38.844 -11.156 1 87.12 102 ASP A N 1
ATOM 836 C CA . ASP A 1 102 ? -3.926 -37.75 -10.172 1 87.12 102 ASP A CA 1
ATOM 837 C C . ASP A 1 102 ? -4.836 -38.156 -9.008 1 87.12 102 ASP A C 1
ATOM 839 O O . ASP A 1 102 ? -5.496 -37.312 -8.414 1 87.12 102 ASP A O 1
ATOM 843 N N . SER A 1 103 ? -4.953 -39.438 -8.727 1 91.5 103 SER A N 1
ATOM 844 C CA . SER A 1 103 ? -5.809 -39.906 -7.641 1 91.5 103 SER A CA 1
ATOM 845 C C . SER A 1 103 ? -5.164 -39.688 -6.281 1 91.5 103 SER A C 1
ATOM 847 O O . SER A 1 103 ? -5.852 -39.625 -5.262 1 91.5 103 SER A O 1
ATOM 849 N N . VAL A 1 104 ? -3.816 -39.594 -6.27 1 94.75 104 VAL A N 1
ATOM 850 C CA . VAL A 1 104 ? -3.078 -39.344 -5.035 1 94.75 104 VAL A CA 1
ATOM 851 C C . VAL A 1 104 ? -1.94 -38.375 -5.301 1 94.75 104 VAL A C 1
ATOM 853 O O . VAL A 1 104 ? -1.683 -38 -6.449 1 94.75 104 VAL A O 1
ATOM 856 N N . ASN A 1 105 ? -1.328 -37.938 -4.258 1 96.88 105 ASN A N 1
ATOM 857 C CA . ASN A 1 105 ? -0.149 -37.062 -4.371 1 96.88 105 ASN A CA 1
ATOM 858 C C . ASN A 1 105 ? 1.035 -37.844 -4.965 1 96.88 105 ASN A C 1
ATOM 860 O O . ASN A 1 105 ? 1.255 -39 -4.637 1 96.88 105 ASN A O 1
ATOM 864 N N . ARG A 1 106 ? 1.786 -37.156 -5.871 1 96.5 106 ARG A N 1
ATOM 865 C CA . ARG A 1 106 ? 2.877 -37.875 -6.539 1 96.5 106 ARG A CA 1
ATOM 866 C C . ARG A 1 106 ? 4.031 -36.906 -6.844 1 96.5 106 ARG A C 1
ATOM 868 O O . ARG A 1 106 ? 3.816 -35.781 -7.293 1 96.5 106 ARG A O 1
ATOM 875 N N . PHE A 1 107 ? 5.199 -37.438 -6.598 1 97.12 107 PHE A N 1
ATOM 876 C CA . PHE A 1 107 ? 6.355 -36.875 -7.305 1 97.12 107 PHE A CA 1
ATOM 877 C C . PHE A 1 107 ? 6.555 -37.594 -8.641 1 97.12 107 PHE A C 1
ATOM 879 O O . PHE A 1 107 ? 6.355 -38.812 -8.742 1 97.12 107 PHE A O 1
ATOM 886 N N . ILE A 1 108 ? 6.824 -36.875 -9.602 1 94.75 108 ILE A N 1
ATOM 887 C CA . ILE A 1 108 ? 7.289 -37.438 -10.867 1 94.75 108 ILE A CA 1
ATOM 888 C C . ILE A 1 108 ? 8.812 -37.312 -10.945 1 94.75 108 ILE A C 1
ATOM 890 O O . ILE A 1 108 ? 9.375 -36.219 -10.891 1 94.75 108 ILE A O 1
ATOM 894 N N . CYS A 1 109 ? 9.477 -38.469 -11.086 1 94.44 109 CYS A N 1
ATOM 895 C CA . CYS A 1 109 ? 10.93 -38.5 -11.031 1 94.44 109 CYS A CA 1
ATOM 896 C C . CYS A 1 109 ? 11.5 -39.25 -12.242 1 94.44 109 CYS A C 1
ATOM 898 O O . CYS A 1 109 ? 10.805 -40.031 -12.867 1 94.44 109 CYS A O 1
ATOM 900 N N . ASP A 1 110 ? 12.68 -38.938 -12.547 1 89.12 110 ASP A N 1
ATOM 901 C CA . ASP A 1 110 ? 13.383 -39.781 -13.5 1 89.12 110 ASP A CA 1
ATOM 902 C C . ASP A 1 110 ? 13.859 -41.062 -12.828 1 89.12 110 ASP A C 1
ATOM 904 O O . ASP A 1 110 ? 13.57 -41.312 -11.656 1 89.12 110 ASP A O 1
ATOM 908 N N . SER A 1 111 ? 14.508 -41.875 -13.562 1 88.5 111 SER A N 1
ATOM 909 C CA . SER A 1 111 ? 14.875 -43.219 -13.078 1 88.5 111 SER A CA 1
ATOM 910 C C . SER A 1 111 ? 15.906 -43.125 -11.961 1 88.5 111 SER A C 1
ATOM 912 O O . SER A 1 111 ? 16.062 -44.094 -11.188 1 88.5 111 SER A O 1
ATOM 914 N N . THR A 1 112 ? 16.594 -42 -11.859 1 91.06 112 THR A N 1
ATOM 915 C CA . THR A 1 112 ? 17.625 -41.875 -10.844 1 91.06 112 THR A CA 1
ATOM 916 C C . THR A 1 112 ? 17.062 -41.188 -9.594 1 91.06 112 THR A C 1
ATOM 918 O O . THR A 1 112 ? 17.734 -41.125 -8.562 1 91.06 112 THR A O 1
ATOM 921 N N . GLY A 1 113 ? 15.836 -40.656 -9.648 1 93.88 113 GLY A N 1
ATOM 922 C CA . GLY A 1 113 ? 15.188 -40.094 -8.469 1 93.88 113 GLY A CA 1
ATOM 923 C C . GLY A 1 113 ? 15.102 -38.594 -8.492 1 93.88 113 GLY A C 1
ATOM 924 O O . GLY A 1 113 ? 14.586 -37.969 -7.547 1 93.88 113 GLY A O 1
ATOM 925 N N . TYR A 1 114 ? 15.609 -37.969 -9.5 1 94.62 114 TYR A N 1
ATOM 926 C CA . TYR A 1 114 ? 15.5 -36.531 -9.586 1 94.62 114 TYR A CA 1
ATOM 927 C C . TYR A 1 114 ? 14.078 -36.094 -9.938 1 94.62 114 TYR A C 1
ATOM 929 O O . TYR A 1 114 ? 13.43 -36.719 -10.781 1 94.62 114 TYR A O 1
ATOM 937 N N . VAL A 1 115 ? 13.633 -35.125 -9.242 1 95.19 115 VAL A N 1
ATOM 938 C CA . VAL A 1 115 ? 12.227 -34.719 -9.266 1 95.19 115 VAL A CA 1
ATOM 939 C C . VAL A 1 115 ? 11.961 -33.812 -10.445 1 95.19 115 VAL A C 1
ATOM 941 O O . VAL A 1 115 ? 12.633 -32.781 -10.586 1 95.19 115 VAL A O 1
ATOM 944 N N . ALA A 1 116 ? 10.969 -34.156 -11.227 1 93.19 116 ALA A N 1
ATOM 945 C CA . ALA A 1 116 ? 10.539 -33.312 -12.344 1 93.19 116 ALA A CA 1
ATOM 946 C C . ALA A 1 116 ? 9.359 -32.438 -11.953 1 93.19 116 ALA A C 1
ATOM 948 O O . ALA A 1 116 ? 9.25 -31.297 -12.406 1 93.19 116 ALA A O 1
ATOM 949 N N . ALA A 1 117 ? 8.508 -33 -11.133 1 96.25 117 ALA A N 1
ATOM 950 C CA . ALA A 1 117 ? 7.312 -32.281 -10.734 1 96.25 117 ALA A CA 1
ATOM 951 C C . ALA A 1 117 ? 6.68 -32.875 -9.484 1 96.25 117 ALA A C 1
ATOM 953 O O . ALA A 1 117 ? 6.949 -34.031 -9.133 1 96.25 117 ALA A O 1
ATOM 954 N N . LEU A 1 118 ? 5.996 -32.094 -8.789 1 97.88 118 LEU A N 1
ATOM 955 C CA . LEU A 1 118 ? 5.117 -32.469 -7.691 1 97.88 118 LEU A CA 1
ATOM 956 C C . LEU A 1 118 ? 3.654 -32.25 -8.055 1 97.88 118 LEU A C 1
ATOM 958 O O . LEU A 1 118 ? 3.303 -31.172 -8.555 1 97.88 118 LEU A O 1
ATOM 962 N N . VAL A 1 119 ? 2.811 -33.25 -7.895 1 98.06 119 VAL A N 1
ATOM 963 C CA . VAL A 1 119 ? 1.387 -33.156 -8.195 1 98.06 119 VAL A CA 1
ATOM 964 C C . VAL A 1 119 ? 0.573 -33.5 -6.941 1 98.06 119 VAL A C 1
ATOM 966 O O . VAL A 1 119 ? 0.699 -34.594 -6.383 1 98.06 119 VAL A O 1
ATOM 969 N N . MET A 1 120 ? -0.246 -32.562 -6.559 1 98.12 120 MET A N 1
ATOM 970 C CA . MET A 1 120 ? -1.11 -32.781 -5.402 1 98.12 120 MET A CA 1
ATOM 971 C C . MET A 1 120 ? -2.564 -32.469 -5.746 1 98.12 120 MET A C 1
ATOM 973 O O . MET A 1 120 ? -3.025 -31.344 -5.594 1 98.12 120 MET A O 1
ATOM 977 N N . PRO A 1 121 ? -3.309 -33.531 -6.113 1 97 121 PRO A N 1
ATOM 978 C CA . PRO A 1 121 ? -4.738 -33.312 -6.359 1 97 121 PRO A CA 1
ATOM 979 C C . PRO A 1 121 ? -5.492 -32.875 -5.102 1 97 121 PRO A C 1
ATOM 981 O O . PRO A 1 121 ? -5.086 -33.219 -3.988 1 97 121 PRO A O 1
ATOM 984 N N . GLU A 1 122 ? -6.516 -32.094 -5.227 1 96.06 122 GLU A N 1
ATOM 985 C CA . GLU A 1 122 ? -7.375 -31.625 -4.145 1 96.06 122 GLU A CA 1
ATOM 986 C C . GLU A 1 122 ? -6.559 -30.984 -3.021 1 96.06 122 GLU A C 1
ATOM 988 O O . GLU A 1 122 ? -6.836 -31.203 -1.842 1 96.06 122 GLU A O 1
ATOM 993 N N . TYR A 1 123 ? -5.449 -30.422 -3.418 1 97.88 123 TYR A N 1
ATOM 994 C CA . TYR A 1 123 ? -4.645 -29.703 -2.439 1 97.88 123 TYR A CA 1
ATOM 995 C C . TYR A 1 123 ? -5.461 -28.609 -1.759 1 97.88 123 TYR A C 1
ATOM 997 O O . TYR A 1 123 ? -5.348 -28.406 -0.548 1 97.88 123 TYR A O 1
ATOM 1005 N N . LEU A 1 124 ? -6.145 -27.828 -2.578 1 96.31 124 LEU A N 1
ATOM 1006 C CA . LEU A 1 124 ? -7.172 -26.953 -2.037 1 96.31 124 LEU A CA 1
ATOM 1007 C C . LEU A 1 124 ? -8.547 -27.594 -2.123 1 96.31 124 LEU A C 1
ATOM 1009 O O . LEU A 1 124 ? -8.945 -28.078 -3.186 1 96.31 124 LEU A O 1
ATOM 1013 N N . GLY A 1 125 ? -9.258 -27.719 -0.996 1 92.75 125 GLY A N 1
ATOM 1014 C CA . GLY A 1 125 ? -10.609 -28.25 -0.973 1 92.75 125 GLY A CA 1
ATOM 1015 C C . GLY A 1 125 ? -11.531 -27.516 -0.02 1 92.75 125 GLY A C 1
ATOM 1016 O O . GLY A 1 125 ? -11.117 -26.547 0.62 1 92.75 125 GLY A O 1
ATOM 1017 N N . GLY A 1 126 ? -12.719 -27.812 -0.17 1 89.5 126 GLY A N 1
ATOM 1018 C CA . GLY A 1 126 ? -13.695 -27.297 0.778 1 89.5 126 GLY A CA 1
ATOM 1019 C C . GLY A 1 126 ? -13.828 -25.781 0.735 1 89.5 126 GLY A C 1
ATOM 1020 O O . GLY A 1 126 ? -13.961 -25.203 -0.341 1 89.5 126 GLY A O 1
ATOM 1021 N N . THR A 1 127 ? -13.758 -25.266 1.944 1 85.5 127 THR A N 1
ATOM 1022 C CA . THR A 1 1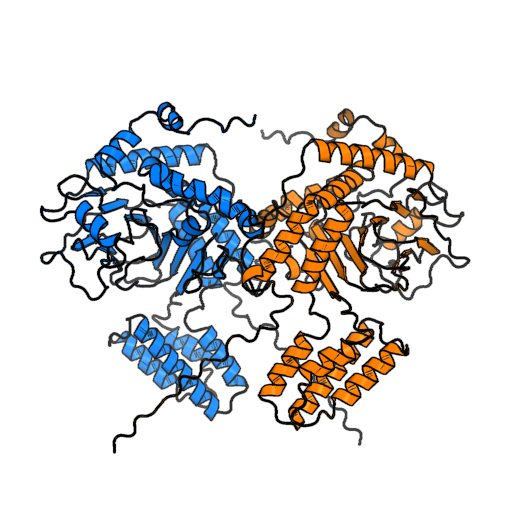27 ? -14.023 -23.828 2.105 1 85.5 127 THR A CA 1
ATOM 1023 C C . THR A 1 127 ? -12.859 -23 1.573 1 85.5 127 THR A C 1
ATOM 1025 O O . THR A 1 127 ? -13.055 -21.906 1.044 1 85.5 127 THR A O 1
ATOM 1028 N N . MET A 1 128 ? -11.727 -23.578 1.636 1 92.06 128 MET A N 1
ATOM 1029 C CA . MET A 1 128 ? -10.562 -22.828 1.159 1 92.06 128 MET A CA 1
ATOM 1030 C C . MET A 1 128 ? -10.609 -22.656 -0.355 1 92.06 128 MET A C 1
ATOM 1032 O O . MET A 1 128 ? -10.375 -21.562 -0.866 1 92.06 128 MET A O 1
ATOM 1036 N N . LEU A 1 129 ? -10.961 -23.75 -1.066 1 93.5 129 LEU A N 1
ATOM 1037 C CA . LEU A 1 129 ? -11.078 -23.672 -2.52 1 93.5 129 LEU A CA 1
ATOM 1038 C C . LEU A 1 129 ? -12.195 -22.719 -2.926 1 93.5 129 LEU A C 1
ATOM 1040 O O . LEU A 1 129 ? -12.016 -21.891 -3.812 1 93.5 129 LEU A O 1
ATOM 1044 N N . SER A 1 130 ? -13.312 -22.797 -2.256 1 88.44 130 SER A N 1
ATOM 1045 C CA . SER A 1 130 ? -14.453 -21.938 -2.586 1 88.44 130 SER A CA 1
ATOM 1046 C C . SER A 1 130 ? -14.133 -20.469 -2.336 1 88.44 130 SER A C 1
ATOM 1048 O O . SER A 1 130 ? -14.469 -19.609 -3.152 1 88.44 130 SER A O 1
ATOM 1050 N N . SER A 1 131 ? -13.508 -20.234 -1.214 1 88.56 131 SER A N 1
ATOM 1051 C CA . SER A 1 131 ? -13.156 -18.859 -0.871 1 88.56 131 SER A CA 1
ATOM 1052 C C . SER A 1 131 ? -12.133 -18.297 -1.854 1 88.56 131 SER A C 1
ATOM 1054 O O . SER A 1 131 ? -12.289 -17.172 -2.328 1 88.56 131 SER A O 1
ATOM 1056 N N . ALA A 1 132 ? -11.102 -19.078 -2.15 1 93.12 132 ALA A N 1
ATOM 1057 C CA . ALA A 1 132 ? -10.078 -18.625 -3.096 1 93.12 132 ALA A CA 1
ATOM 1058 C C . ALA A 1 132 ? -10.68 -18.391 -4.48 1 93.12 132 ALA A C 1
ATOM 1060 O O . ALA A 1 132 ? -10.336 -17.422 -5.152 1 93.12 132 ALA A O 1
ATOM 1061 N N . THR A 1 133 ? -11.594 -19.25 -4.879 1 89.62 133 THR A N 1
ATOM 1062 C CA . THR A 1 133 ? -12.273 -19.109 -6.16 1 89.62 133 THR A CA 1
ATOM 1063 C C . THR A 1 133 ? -13.094 -17.812 -6.195 1 89.62 133 THR A C 1
ATOM 1065 O O . THR A 1 133 ? -13.016 -17.062 -7.164 1 89.62 133 THR A O 1
ATOM 1068 N N . TYR A 1 134 ? -13.781 -17.578 -5.168 1 85.94 134 TYR A N 1
ATOM 1069 C CA . TYR A 1 134 ? -14.625 -16.391 -5.086 1 85.94 134 TYR A CA 1
ATOM 1070 C C . TYR A 1 134 ? -13.789 -15.125 -5.168 1 85.94 134 TYR A C 1
ATOM 1072 O O . TYR A 1 134 ? -14.07 -14.242 -5.984 1 85.94 134 TYR A O 1
ATOM 1080 N N . LYS A 1 135 ? -12.789 -15.078 -4.336 1 87.88 135 LYS A N 1
ATOM 1081 C CA . LYS A 1 135 ? -11.953 -13.875 -4.289 1 87.88 135 LYS A CA 1
ATOM 1082 C C . LYS A 1 135 ? -11.242 -13.648 -5.621 1 87.88 135 LYS A C 1
ATOM 1084 O O . LYS A 1 135 ? -11.086 -12.508 -6.059 1 87.88 135 LYS A O 1
ATOM 1089 N N . SER A 1 136 ? -10.836 -14.75 -6.246 1 90.38 136 SER A N 1
ATOM 1090 C CA . SER A 1 136 ? -10.211 -14.641 -7.559 1 90.38 136 SER A CA 1
ATOM 1091 C C . SER A 1 136 ? -11.203 -14.156 -8.609 1 90.38 136 SER A C 1
ATOM 1093 O O . SER A 1 136 ? -10.859 -13.352 -9.477 1 90.38 136 SER A O 1
ATOM 1095 N N . THR A 1 137 ? -12.367 -14.625 -8.5 1 83.38 137 THR A N 1
ATOM 1096 C CA . THR A 1 137 ? -13.414 -14.219 -9.43 1 83.38 137 THR A CA 1
ATOM 1097 C C . THR A 1 137 ? -13.68 -12.719 -9.312 1 83.38 137 THR A C 1
ATOM 1099 O O . THR A 1 137 ? -13.773 -12.016 -10.328 1 83.38 137 THR A O 1
ATOM 1102 N N . VAL A 1 138 ? -13.766 -12.273 -8.086 1 80.75 138 VAL A N 1
ATOM 1103 C CA . VAL A 1 138 ? -14.016 -10.852 -7.84 1 80.75 138 VAL A CA 1
ATOM 1104 C C . VAL A 1 138 ? -12.867 -10.023 -8.414 1 80.75 138 VAL A C 1
ATOM 1106 O O . VAL A 1 138 ? -13.094 -9 -9.062 1 80.75 138 VAL A O 1
ATOM 1109 N N . LEU A 1 139 ? -11.633 -10.492 -8.195 1 86.69 139 LEU A N 1
ATOM 1110 C CA . LEU A 1 139 ? -10.461 -9.828 -8.742 1 86.69 139 LEU A CA 1
ATOM 1111 C C . LEU A 1 139 ? -10.547 -9.75 -10.266 1 86.69 139 LEU A C 1
ATOM 1113 O O . LEU A 1 139 ? -10.344 -8.688 -10.852 1 86.69 139 LEU A O 1
ATOM 1117 N N . GLY A 1 140 ? -10.828 -10.906 -10.867 1 82 140 GLY A N 1
ATOM 1118 C CA . GLY A 1 140 ? -10.914 -10.961 -12.32 1 82 140 GLY A CA 1
ATOM 1119 C C . GLY A 1 140 ? -11.984 -10.047 -12.883 1 82 140 GLY A C 1
ATOM 1120 O O . GLY A 1 140 ? -11.758 -9.359 -13.883 1 82 140 GLY A O 1
ATOM 1121 N N . GLN A 1 141 ? -13.055 -9.984 -12.242 1 72.62 141 GLN A N 1
ATOM 1122 C CA . GLN A 1 141 ? -14.172 -9.156 -12.688 1 72.62 141 GLN A CA 1
ATOM 1123 C C . GLN A 1 141 ? -13.836 -7.676 -12.602 1 72.62 141 GLN A C 1
ATOM 1125 O O . GLN A 1 141 ? -14.289 -6.879 -13.422 1 72.62 141 GLN A O 1
ATOM 1130 N N . SER A 1 142 ? -13.039 -7.391 -11.602 1 70.5 142 SER A N 1
ATOM 1131 C CA . SER A 1 142 ? -12.672 -5.988 -11.414 1 70.5 142 SER A CA 1
ATOM 1132 C C . SER A 1 142 ? -11.562 -5.57 -12.375 1 70.5 142 SER A C 1
ATOM 1134 O O . SER A 1 142 ? -11.477 -4.398 -12.758 1 70.5 142 SER A O 1
ATOM 1136 N N . SER A 1 143 ? -10.758 -6.406 -12.695 1 71.44 143 SER A N 1
ATOM 1137 C CA . SER A 1 143 ? -9.492 -6.008 -13.297 1 71.44 143 SER A CA 1
ATOM 1138 C C . SER A 1 143 ? -9.406 -6.453 -14.75 1 71.44 143 SER A C 1
ATOM 1140 O O . SER A 1 143 ? -8.586 -5.941 -15.516 1 71.44 143 SER A O 1
ATOM 1142 N N . CYS A 1 144 ? -9.945 -7.492 -14.898 1 60.94 144 CYS A N 1
ATOM 1143 C CA . CYS A 1 144 ? -9.859 -8.016 -16.25 1 60.94 144 CYS A CA 1
ATOM 1144 C C . CYS A 1 144 ? -11.086 -7.625 -17.078 1 60.94 144 CYS A C 1
ATOM 1146 O O . CYS A 1 144 ? -12.18 -7.469 -16.516 1 60.94 144 CYS A O 1
ATOM 1148 N N . ALA A 1 145 ? -10.75 -6.727 -18.031 1 48.34 145 ALA A N 1
ATOM 1149 C CA . ALA A 1 145 ? -11.844 -6.336 -18.922 1 48.34 145 ALA A CA 1
ATOM 1150 C C . ALA A 1 145 ? -12.781 -7.508 -19.188 1 48.34 145 ALA A C 1
ATOM 1152 O O . ALA A 1 145 ? -12.352 -8.664 -19.219 1 48.34 145 ALA A O 1
ATOM 1153 N N . THR A 1 146 ? -13.938 -7.227 -18.438 1 42.91 146 THR A N 1
ATOM 1154 C CA . THR A 1 146 ? -14.836 -8.227 -19.016 1 42.91 146 THR A CA 1
ATOM 1155 C C . THR A 1 146 ? -14.516 -8.477 -20.484 1 42.91 146 THR A C 1
ATOM 1157 O O . THR A 1 146 ? -14.094 -7.559 -21.188 1 42.91 146 THR A O 1
ATOM 1160 N N . PHE A 1 147 ? -14.078 -9.375 -20.734 1 36.28 147 PHE A N 1
ATOM 1161 C CA . PHE A 1 147 ? -13.828 -9.633 -22.141 1 36.28 147 PHE A CA 1
ATOM 1162 C C . PHE A 1 147 ? -14.758 -8.797 -23.016 1 36.28 147 PHE A C 1
ATOM 1164 O O . PHE A 1 147 ? -15.977 -8.812 -22.828 1 36.28 147 PHE A O 1
ATOM 1171 N N . MET A 1 148 ? -14.32 -7.742 -23.844 1 38.56 148 MET A N 1
ATOM 1172 C CA . MET A 1 148 ? -14.898 -6.922 -24.906 1 38.56 148 MET A CA 1
ATOM 1173 C C . MET A 1 148 ? -15.453 -5.617 -24.344 1 38.56 148 MET A C 1
ATOM 1175 O O . MET A 1 148 ? -16.094 -4.848 -25.062 1 38.56 148 MET A O 1
ATOM 1179 N N . ARG A 1 149 ? -15.258 -5.398 -22.969 1 39.31 149 ARG A N 1
ATOM 1180 C CA . ARG A 1 149 ? -15.906 -4.18 -22.5 1 39.31 149 ARG A CA 1
ATOM 1181 C C . ARG A 1 149 ? -15.164 -2.941 -23 1 39.31 149 ARG A C 1
ATOM 1183 O O . ARG A 1 149 ? -15.781 -1.996 -23.484 1 39.31 149 ARG A O 1
ATOM 1190 N N . ARG A 1 150 ? -14.016 -2.859 -22.578 1 38.16 150 ARG A N 1
ATOM 1191 C CA . ARG A 1 150 ? -13.266 -1.694 -23.031 1 38.16 150 ARG A CA 1
ATOM 1192 C C . ARG A 1 150 ? -13.398 -1.514 -24.547 1 38.16 150 ARG A C 1
ATOM 1194 O O . ARG A 1 150 ? -13.586 -0.394 -25.016 1 38.16 150 ARG A O 1
ATOM 1201 N N . GLU A 1 151 ? -13.133 -2.561 -25.219 1 38.03 151 GLU A N 1
ATOM 1202 C CA . GLU A 1 151 ? -13.375 -2.482 -26.656 1 38.03 151 GLU A CA 1
ATOM 1203 C C . GLU A 1 151 ? -14.805 -2.041 -26.953 1 38.03 151 GLU A C 1
ATOM 1205 O O . GLU A 1 151 ? -15.039 -1.232 -27.844 1 38.03 151 GLU A O 1
ATOM 1210 N N . CYS A 1 152 ? -15.625 -2.531 -26.078 1 36.19 152 CYS A N 1
ATOM 1211 C CA . CYS A 1 152 ? -17.016 -2.102 -26.219 1 36.19 152 CYS A CA 1
ATOM 1212 C C . CYS A 1 152 ? -17.172 -0.643 -25.812 1 36.19 152 CYS A C 1
ATOM 1214 O O . CYS A 1 152 ? -17.844 0.131 -26.484 1 36.19 152 CYS A O 1
ATOM 1216 N N . ASP A 1 153 ? -16.594 -0.297 -24.766 1 41 153 ASP A N 1
ATOM 1217 C CA . ASP A 1 153 ? -16.672 1.094 -24.328 1 41 153 ASP A CA 1
ATOM 1218 C C . ASP A 1 153 ? -15.969 2.02 -25.328 1 41 153 ASP A C 1
ATOM 1220 O O . ASP A 1 153 ? -16.469 3.102 -25.641 1 41 153 ASP A O 1
ATOM 1224 N N . ASN A 1 154 ? -14.875 1.603 -25.75 1 39.31 154 ASN A N 1
ATOM 1225 C CA . ASN A 1 154 ? -14.195 2.355 -26.797 1 39.31 154 ASN A CA 1
ATOM 1226 C C . ASN A 1 154 ? -15.039 2.451 -28.062 1 39.31 154 ASN A C 1
ATOM 1228 O O . ASN A 1 154 ? -15.086 3.502 -28.703 1 39.31 154 ASN A O 1
ATOM 1232 N N . ILE A 1 155 ? -15.617 1.375 -28.25 1 38.12 155 ILE A N 1
ATOM 1233 C CA . ILE A 1 155 ? -16.547 1.372 -29.391 1 38.12 155 ILE A CA 1
ATOM 1234 C C . ILE A 1 155 ? -17.719 2.303 -29.094 1 38.12 155 ILE A C 1
ATOM 1236 O O . ILE A 1 155 ? -18.125 3.086 -29.953 1 38.12 155 ILE A O 1
ATOM 1240 N N . ARG A 1 156 ? -18.016 2.227 -27.844 1 39.03 156 ARG A N 1
ATOM 1241 C CA . ARG A 1 156 ? -19.109 3.096 -27.453 1 39.03 156 ARG A CA 1
ATOM 1242 C C . ARG A 1 156 ? -18.703 4.562 -27.5 1 39.03 156 ARG A C 1
ATOM 1244 O O . ARG A 1 156 ? -19.453 5.41 -27.969 1 39.03 156 ARG A O 1
ATOM 1251 N N . ALA A 1 157 ? -17.703 4.855 -26.875 1 41.16 157 ALA A N 1
ATOM 1252 C CA . ALA A 1 157 ? -17.203 6.227 -26.875 1 41.16 157 ALA A CA 1
ATOM 1253 C C . ALA A 1 157 ? -16.969 6.727 -28.297 1 41.16 157 ALA A C 1
ATOM 1255 O O . ALA A 1 157 ? -17.281 7.875 -28.625 1 41.16 157 ALA A O 1
ATOM 1256 N N . LYS A 1 158 ? -16.344 5.93 -29.047 1 40.09 158 LYS A N 1
ATOM 1257 C CA . LYS A 1 158 ? -16.141 6.293 -30.438 1 40.09 158 LYS A CA 1
ATOM 1258 C C . LYS A 1 158 ? -17.453 6.355 -31.203 1 40.09 158 LYS A C 1
ATOM 1260 O O . LYS A 1 158 ? -17.609 7.152 -32.125 1 40.09 158 LYS A O 1
ATOM 1265 N N . GLU A 1 159 ? -18.344 5.492 -30.75 1 39.59 159 GLU A N 1
ATOM 1266 C CA . GLU A 1 159 ? -19.672 5.535 -31.359 1 39.59 159 GLU A CA 1
ATOM 1267 C C . GLU A 1 159 ? -20.344 6.875 -31.094 1 39.59 159 GLU A C 1
ATOM 1269 O O . GLU A 1 159 ? -21.062 7.398 -31.953 1 39.59 159 GLU A O 1
ATOM 1274 N N . LYS A 1 160 ? -20.188 7.379 -29.969 1 41.5 160 LYS A N 1
ATOM 1275 C CA . LYS A 1 160 ? -20.875 8.641 -29.688 1 41.5 160 LYS A CA 1
ATOM 1276 C C . LYS A 1 160 ? -20.312 9.766 -30.547 1 41.5 160 LYS A C 1
ATOM 1278 O O . LYS A 1 160 ? -21.047 10.688 -30.906 1 41.5 160 LYS A O 1
ATOM 1283 N N . ASN A 1 161 ? -19.031 9.883 -30.641 1 39.19 161 ASN A N 1
ATOM 1284 C CA . ASN A 1 161 ? -18.516 11.047 -31.359 1 39.19 161 ASN A CA 1
ATOM 1285 C C . ASN A 1 161 ? -18.203 10.711 -32.812 1 39.19 161 ASN A C 1
ATOM 1287 O O . ASN A 1 161 ? -17.562 11.5 -33.5 1 39.19 161 ASN A O 1
ATOM 1291 N N . THR A 1 162 ? -18.203 9.477 -33.25 1 40.03 162 THR A N 1
ATOM 1292 C CA . THR A 1 162 ? -17.625 9.219 -34.562 1 40.03 162 THR A CA 1
ATOM 1293 C C . THR A 1 162 ? -18.734 9.117 -35.625 1 40.03 162 THR A C 1
ATOM 1295 O O . THR A 1 162 ? -19.875 8.789 -35.281 1 40.03 162 THR A O 1
ATOM 1298 N N . THR A 1 163 ? -18.5 9.867 -36.688 1 45.19 163 THR A N 1
ATOM 1299 C CA . THR A 1 163 ? -19.328 9.727 -37.875 1 45.19 163 THR A CA 1
ATOM 1300 C C . THR A 1 163 ? -19.562 8.258 -38.219 1 45.19 163 THR A C 1
ATOM 1302 O O . THR A 1 163 ? -18.828 7.387 -37.75 1 45.19 163 THR A O 1
ATOM 1305 N N . LYS A 1 164 ? -20.719 7.918 -38.906 1 42.59 164 LYS A N 1
ATOM 1306 C CA . LYS A 1 164 ? -21.062 6.57 -39.344 1 42.59 164 LYS A CA 1
ATOM 1307 C C . LYS A 1 164 ? -19.844 5.848 -39.938 1 42.59 164 LYS A C 1
ATOM 1309 O O . LYS A 1 164 ? -19.625 4.664 -39.656 1 42.59 164 LYS A O 1
ATOM 1314 N N . LYS A 1 165 ? -19.062 6.5 -40.625 1 47.38 165 LYS A N 1
ATOM 1315 C CA . LYS A 1 165 ? -17.875 5.953 -41.281 1 47.38 165 LYS A CA 1
ATOM 1316 C C . LYS A 1 165 ? -16.781 5.633 -40.281 1 47.38 165 LYS A C 1
ATOM 1318 O O . LYS A 1 165 ? -16.156 4.574 -40.344 1 47.38 165 LYS A O 1
ATOM 1323 N N . ALA A 1 166 ? -16.594 6.539 -39.406 1 45.22 166 ALA A N 1
ATOM 1324 C CA . ALA A 1 166 ? -15.562 6.363 -38.375 1 45.22 166 ALA A CA 1
ATOM 1325 C C . ALA A 1 166 ? -15.93 5.246 -37.406 1 45.22 166 ALA A C 1
ATOM 1327 O O . ALA A 1 166 ? -15.07 4.477 -37 1 45.22 166 ALA A O 1
ATOM 1328 N N . LEU A 1 167 ? -17.188 5.168 -37.25 1 43.53 167 LEU A N 1
ATOM 1329 C CA . LEU A 1 167 ? -17.703 4.078 -36.438 1 43.53 167 LEU A CA 1
ATOM 1330 C C . LEU A 1 167 ? -17.484 2.732 -37.125 1 43.53 167 LEU A C 1
ATOM 1332 O O . LEU A 1 167 ? -17.109 1.752 -36.469 1 43.53 167 LEU A O 1
ATOM 1336 N N . ARG A 1 168 ? -17.719 2.744 -38.406 1 46.81 168 ARG A N 1
ATOM 1337 C CA . ARG A 1 168 ? -17.453 1.545 -39.188 1 46.81 168 ARG A CA 1
ATOM 1338 C C . ARG A 1 168 ? -15.969 1.177 -39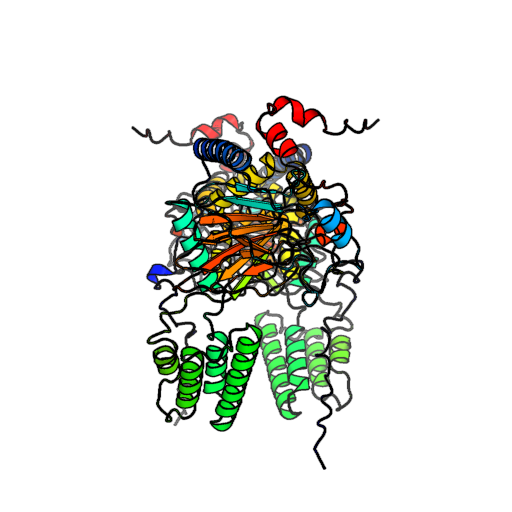.125 1 46.81 168 ARG A C 1
ATOM 1340 O O . ARG A 1 168 ? -15.625 0.004 -38.969 1 46.81 168 ARG A O 1
ATOM 1347 N N . SER A 1 169 ? -15.195 2.193 -39.25 1 49.12 169 SER A N 1
ATOM 1348 C CA . SER A 1 169 ? -13.75 1.971 -39.188 1 49.12 169 SER A CA 1
ATOM 1349 C C . SER A 1 169 ? -13.328 1.491 -37.812 1 49.12 169 SER A C 1
ATOM 1351 O O . SER A 1 169 ? -12.523 0.57 -37.688 1 49.12 169 SER A O 1
ATOM 1353 N N . LEU A 1 170 ? -13.875 2.059 -36.844 1 45.16 170 LEU A N 1
ATOM 1354 C CA . LEU A 1 170 ? -13.578 1.655 -35.469 1 45.16 170 LEU A CA 1
ATOM 1355 C C . LEU A 1 170 ? -14.086 0.242 -35.188 1 45.16 170 LEU A C 1
ATOM 1357 O O . LEU A 1 170 ? -13.406 -0.547 -34.531 1 45.16 170 LEU A O 1
ATOM 1361 N N . ARG A 1 171 ? -15.117 0.062 -35.812 1 43.16 171 ARG A N 1
ATOM 1362 C CA . ARG A 1 171 ? -15.688 -1.277 -35.719 1 43.16 171 ARG A CA 1
ATOM 1363 C C . ARG A 1 171 ? -14.797 -2.301 -36.406 1 43.16 171 ARG A C 1
ATOM 1365 O O . ARG A 1 171 ? -14.547 -3.379 -35.875 1 43.16 171 ARG A O 1
ATOM 1372 N N . THR A 1 172 ? -14.484 -1.9 -37.562 1 48.91 172 THR A N 1
ATOM 1373 C CA . THR A 1 172 ? -13.586 -2.779 -38.312 1 48.91 172 THR A CA 1
ATOM 1374 C C . THR A 1 172 ? -12.281 -2.986 -37.562 1 48.91 172 THR A C 1
ATOM 1376 O O . THR A 1 172 ? -11.781 -4.109 -37.469 1 48.91 172 THR A O 1
ATOM 1379 N N . GLN A 1 173 ? -11.898 -2.014 -36.906 1 46.12 173 GLN A N 1
ATOM 1380 C CA . GLN A 1 173 ? -10.656 -2.096 -36.156 1 46.12 173 GLN A CA 1
ATOM 1381 C C . GLN A 1 173 ? -10.836 -2.924 -34.875 1 46.12 173 GLN A C 1
ATOM 1383 O O . GLN A 1 173 ? -9.977 -3.734 -34.531 1 46.12 173 GLN A O 1
ATOM 1388 N N . ALA A 1 174 ? -11.977 -2.666 -34.375 1 43.38 174 ALA A N 1
ATOM 1389 C CA . ALA A 1 174 ? -12.273 -3.455 -33.188 1 43.38 174 ALA A CA 1
ATOM 1390 C C . ALA A 1 174 ? -12.438 -4.934 -33.531 1 43.38 174 ALA A C 1
ATOM 1392 O O . ALA A 1 174 ? -11.898 -5.801 -32.844 1 43.38 174 ALA A O 1
ATOM 1393 N N . VAL A 1 175 ? -13.133 -5.156 -34.688 1 46.06 175 VAL A N 1
ATOM 1394 C CA . VAL A 1 175 ? -13.305 -6.523 -35.156 1 46.06 175 VAL A CA 1
ATOM 1395 C C . VAL A 1 175 ? -11.945 -7.125 -35.5 1 46.06 175 VAL A C 1
ATOM 1397 O O . VAL A 1 175 ? -11.641 -8.25 -35.125 1 46.06 175 VAL A O 1
ATOM 1400 N N . ASN A 1 176 ? -11.219 -6.359 -36.156 1 47.78 176 ASN A N 1
ATOM 1401 C CA . ASN A 1 176 ? -9.898 -6.848 -36.562 1 47.78 176 ASN A CA 1
ATOM 1402 C C . ASN A 1 176 ? -9.008 -7.059 -35.312 1 47.78 176 ASN A C 1
ATOM 1404 O O . ASN A 1 176 ? -8.266 -8.039 -35.25 1 47.78 176 ASN A O 1
ATOM 1408 N N . PHE A 1 177 ? -9.18 -6.199 -34.438 1 46.22 177 PHE A N 1
ATOM 1409 C CA . PHE A 1 177 ? -8.422 -6.328 -33.219 1 46.22 177 PHE A CA 1
ATOM 1410 C C . PHE A 1 177 ? -8.867 -7.559 -32.438 1 46.22 177 PHE A C 1
ATOM 1412 O O . PHE A 1 177 ? -8.039 -8.344 -31.969 1 46.22 177 PHE A O 1
ATOM 1419 N N . ILE A 1 178 ? -10.094 -7.672 -32.406 1 46.34 178 ILE A N 1
ATOM 1420 C CA . ILE A 1 178 ? -10.664 -8.828 -31.734 1 46.34 178 ILE A CA 1
ATOM 1421 C C . ILE A 1 178 ? -10.258 -10.109 -32.469 1 46.34 178 ILE A C 1
ATOM 1423 O O . ILE A 1 178 ? -9.859 -11.086 -31.828 1 46.34 178 ILE A O 1
ATOM 1427 N N . LYS A 1 179 ? -10.367 -10.047 -33.75 1 47.59 179 LYS A N 1
ATOM 1428 C CA . LYS A 1 179 ? -9.922 -11.18 -34.531 1 47.59 179 LYS A CA 1
ATOM 1429 C C . LYS A 1 179 ? -8.453 -11.492 -34.281 1 47.59 179 LYS A C 1
ATOM 1431 O O . LYS A 1 179 ? -8.078 -12.656 -34.125 1 47.59 179 LYS A O 1
ATOM 1436 N N . ARG A 1 180 ? -7.758 -10.508 -34.156 1 47.59 180 ARG A N 1
ATOM 1437 C CA . ARG A 1 180 ? -6.328 -10.695 -33.906 1 47.59 180 ARG A CA 1
ATOM 1438 C C . ARG A 1 180 ? -6.074 -11.234 -32.5 1 47.59 180 ARG A C 1
ATOM 1440 O O . ARG A 1 180 ? -5.242 -12.125 -32.344 1 47.59 180 ARG A O 1
ATOM 1447 N N . LYS A 1 181 ? -6.773 -10.641 -31.688 1 43.59 181 LYS A N 1
ATOM 1448 C CA . LYS A 1 181 ? -6.602 -11.102 -30.312 1 43.59 181 LYS A CA 1
ATOM 1449 C C . LYS A 1 181 ? -7.094 -12.539 -30.156 1 43.59 181 LYS A C 1
ATOM 1451 O O . LYS A 1 181 ? -6.445 -13.352 -29.5 1 43.59 181 LYS A O 1
ATOM 1456 N N . LEU A 1 182 ? -8.227 -12.781 -30.734 1 44.09 182 LEU A N 1
ATOM 1457 C CA . LEU A 1 182 ? -8.742 -14.141 -30.75 1 44.09 182 LEU A CA 1
ATOM 1458 C C . LEU A 1 182 ? -7.773 -15.07 -31.484 1 44.09 182 LEU A C 1
ATOM 1460 O O . LEU A 1 182 ? -7.535 -16.203 -31.047 1 44.09 182 LEU A O 1
ATOM 1464 N N . ALA A 1 183 ? -7.273 -14.68 -32.531 1 46.03 183 ALA A N 1
ATOM 1465 C CA . ALA A 1 183 ? -6.297 -15.461 -33.281 1 46.03 183 ALA A CA 1
ATOM 1466 C C . ALA A 1 183 ? -5.055 -15.734 -32.438 1 46.03 183 ALA A C 1
ATOM 1468 O O . ALA A 1 183 ? -4.52 -16.844 -32.469 1 46.03 183 ALA A O 1
ATOM 1469 N N . LYS A 1 184 ? -4.703 -14.773 -31.734 1 42.94 184 LYS A N 1
ATOM 1470 C CA . LYS A 1 184 ? -3.523 -14.922 -30.891 1 42.94 184 LYS A CA 1
ATOM 1471 C C . LYS A 1 184 ? -3.814 -15.836 -29.703 1 42.94 184 LYS A C 1
ATOM 1473 O O . LYS A 1 184 ? -2.924 -16.531 -29.219 1 42.94 184 LYS A O 1
ATOM 1478 N N . MET A 1 185 ? -5.02 -15.727 -29.25 1 40.38 185 MET A N 1
ATOM 1479 C CA . MET A 1 185 ? -5.426 -16.594 -28.141 1 40.38 185 MET A CA 1
ATOM 1480 C C . MET A 1 185 ? -5.664 -18.016 -28.625 1 40.38 185 MET A C 1
ATOM 1482 O O . MET A 1 185 ? -5.98 -18.891 -27.828 1 40.38 185 MET A O 1
ATOM 1486 N N . GLY A 1 186 ? -5.332 -18.422 -29.734 1 38.03 186 GLY A N 1
ATOM 1487 C CA . GLY A 1 186 ? -5.477 -19.75 -30.328 1 38.03 186 GLY A CA 1
ATOM 1488 C C . GLY A 1 186 ? -6.918 -20.109 -30.625 1 38.03 186 GLY A C 1
ATOM 1489 O O . GLY A 1 186 ? -7.207 -21.234 -31.031 1 38.03 186 GLY A O 1
ATOM 1490 N N . LYS A 1 187 ? -7.801 -19.484 -30.234 1 38.09 187 LYS A N 1
ATOM 1491 C CA . LYS A 1 187 ? -9.188 -19.891 -30.391 1 38.09 187 LYS A CA 1
ATOM 1492 C C . LYS A 1 187 ? -9.711 -19.562 -31.781 1 38.09 187 LYS A C 1
ATOM 1494 O O . LYS A 1 187 ? -10.914 -19.656 -32.031 1 38.09 187 LYS A O 1
ATOM 1499 N N . LEU A 1 188 ? -9.055 -19.078 -32.594 1 38.41 188 LEU A N 1
ATOM 1500 C CA . LEU A 1 188 ? -9.672 -19 -33.906 1 38.41 188 LEU A CA 1
ATOM 1501 C C . LEU A 1 188 ? -9.867 -20.391 -34.5 1 38.41 188 LEU A C 1
ATOM 1503 O O . LEU A 1 188 ? -9.445 -20.672 -35.625 1 38.41 188 LEU A O 1
ATOM 1507 N N . ASP A 1 189 ? -10.008 -21.422 -33.688 1 36.38 189 ASP A N 1
ATOM 1508 C CA . ASP A 1 189 ? -10.422 -22.609 -34.438 1 36.38 189 ASP A CA 1
ATOM 1509 C C . ASP A 1 189 ? -11.867 -22.484 -34.938 1 36.38 189 ASP A C 1
ATOM 1511 O O . ASP A 1 189 ? -12.688 -21.844 -34.281 1 36.38 189 ASP A O 1
ATOM 1515 N N . ARG A 1 190 ? -12.195 -22.719 -36.281 1 42.5 190 ARG A N 1
ATOM 1516 C CA . ARG A 1 190 ? -13.422 -22.797 -37.062 1 42.5 190 ARG A CA 1
ATOM 1517 C C . ARG A 1 190 ? -14.469 -23.656 -36.344 1 42.5 190 ARG A C 1
ATOM 1519 O O . ARG A 1 190 ? -15.07 -24.547 -36.969 1 42.5 190 ARG A O 1
ATOM 1526 N N . SER A 1 191 ? -14.547 -23.688 -35.094 1 41.16 191 SER A N 1
ATOM 1527 C CA . SER A 1 191 ? -15.688 -24.406 -34.531 1 41.16 191 SER A CA 1
ATOM 1528 C C . SER A 1 191 ? -16.984 -23.656 -34.781 1 41.16 191 SER A C 1
ATOM 1530 O O . SER A 1 191 ? -16.969 -22.453 -35.031 1 41.16 191 SER A O 1
ATOM 1532 N N . PRO A 1 192 ? -18.109 -24.375 -34.969 1 45.94 192 PRO A N 1
ATOM 1533 C CA . PRO A 1 192 ? -19.406 -23.75 -35.219 1 45.94 192 PRO A CA 1
ATOM 1534 C C . PRO A 1 192 ? -19.688 -22.578 -34.281 1 45.94 192 PRO A C 1
ATOM 1536 O O . PRO A 1 192 ? -20.281 -21.578 -34.688 1 45.94 192 PRO A O 1
ATOM 1539 N N . GLU A 1 193 ? -19.141 -22.625 -33.156 1 42.56 193 GLU A N 1
ATOM 1540 C CA . GLU A 1 193 ? -19.359 -21.562 -32.188 1 42.56 193 GLU A CA 1
ATOM 1541 C C . GLU A 1 193 ? -18.547 -20.312 -32.531 1 42.56 193 GLU A C 1
ATOM 1543 O O . GLU A 1 193 ? -19.047 -19.203 -32.438 1 42.56 193 GLU A O 1
ATOM 1548 N N . SER A 1 194 ? -17.359 -20.5 -33 1 42.91 194 SER A N 1
ATOM 1549 C CA . SER A 1 194 ? -16.547 -19.391 -33.469 1 42.91 194 SER A CA 1
ATOM 1550 C C . SER A 1 194 ? -17.156 -18.766 -34.719 1 42.91 194 SER A C 1
ATOM 1552 O O . SER A 1 194 ? -17.188 -17.547 -34.875 1 42.91 194 SER A O 1
ATOM 1554 N N . GLU A 1 195 ? -17.688 -19.641 -35.562 1 45.09 195 GLU A N 1
ATOM 1555 C CA . GLU A 1 195 ? -18.359 -19.172 -36.781 1 45.09 195 GLU A CA 1
ATOM 1556 C C . GLU A 1 195 ? -19.641 -18.422 -36.438 1 45.09 195 GLU A C 1
ATOM 1558 O O . GLU A 1 195 ? -19.938 -17.391 -37.031 1 45.09 195 GLU A O 1
ATOM 1563 N N . GLN A 1 196 ? -20.391 -18.875 -35.5 1 44.78 196 GLN A N 1
ATOM 1564 C CA . GLN A 1 196 ? -21.578 -18.172 -35.062 1 44.78 196 GLN A CA 1
ATOM 1565 C C . GLN A 1 196 ? -21.234 -16.844 -34.406 1 44.78 196 GLN A C 1
ATOM 1567 O O . GLN A 1 196 ? -21.906 -15.836 -34.625 1 44.78 196 GLN A O 1
ATOM 1572 N N . LEU A 1 197 ? -20.156 -16.812 -33.688 1 44.88 197 LEU A N 1
ATOM 1573 C CA . LEU A 1 197 ? -19.688 -15.547 -33.125 1 44.88 197 LEU A CA 1
ATOM 1574 C C . LEU A 1 197 ? -19.219 -14.594 -34.219 1 44.88 197 LEU A C 1
ATOM 1576 O O . LEU A 1 197 ? -19.531 -13.398 -34.156 1 44.88 197 LEU A O 1
ATOM 1580 N N . LEU A 1 198 ? -18.625 -15.164 -35.188 1 46.41 198 LEU A N 1
ATOM 1581 C CA . LEU A 1 198 ? -18.234 -14.367 -36.344 1 46.41 198 LEU A CA 1
ATOM 1582 C C . LEU A 1 198 ? -19.453 -13.906 -37.125 1 46.41 198 LEU A C 1
ATOM 1584 O O . LEU A 1 198 ? -19.5 -12.766 -37.594 1 46.41 198 LEU A O 1
ATOM 1588 N N . GLN A 1 199 ? -20.406 -14.758 -37.281 1 44.53 199 GLN A N 1
ATOM 1589 C CA . GLN A 1 199 ? -21.641 -14.391 -37.969 1 44.53 199 GLN A CA 1
ATOM 1590 C C . GLN A 1 199 ? -22.422 -13.344 -37.156 1 44.53 199 GLN A C 1
ATOM 1592 O O . GLN A 1 199 ? -22.953 -12.398 -37.75 1 44.53 199 GLN A O 1
ATOM 1597 N N . ASN A 1 200 ? -22.469 -13.531 -35.875 1 41.28 200 ASN A N 1
ATOM 1598 C CA . ASN A 1 200 ? -23.141 -12.547 -35.031 1 41.28 200 ASN A CA 1
ATOM 1599 C C . ASN A 1 200 ? -22.438 -11.203 -35.062 1 41.28 200 ASN A C 1
ATOM 1601 O O . ASN A 1 200 ? -23.078 -10.156 -35.094 1 41.28 200 ASN A O 1
ATOM 1605 N N . LEU A 1 201 ? -21.141 -11.312 -35.031 1 42.47 201 LEU A N 1
ATOM 1606 C CA . LEU A 1 201 ? -20.344 -10.102 -35.219 1 42.47 201 LEU A CA 1
ATOM 1607 C C . LEU A 1 201 ? -20.594 -9.477 -36.562 1 42.47 201 LEU A C 1
ATOM 1609 O O . LEU A 1 201 ? -20.688 -8.25 -36.688 1 42.47 201 LEU A O 1
ATOM 1613 N N . LYS A 1 202 ? -20.703 -10.25 -37.562 1 40.88 202 LYS A N 1
ATOM 1614 C CA . LYS A 1 202 ? -21.062 -9.781 -38.906 1 40.88 202 LYS A CA 1
ATOM 1615 C C . LYS A 1 202 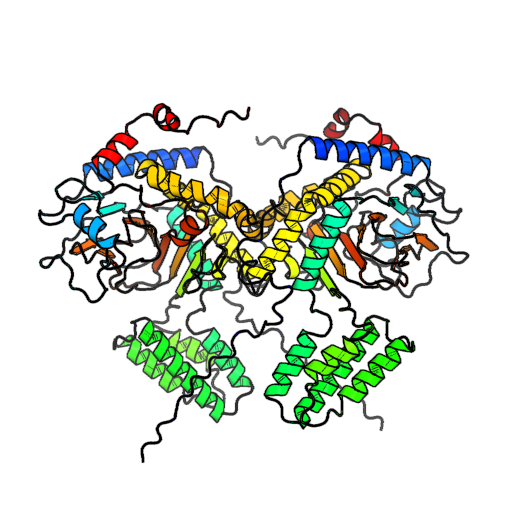? -22.469 -9.195 -38.938 1 40.88 202 LYS A C 1
ATOM 1617 O O . LYS A 1 202 ? -22.734 -8.195 -39.594 1 40.88 202 LYS A O 1
ATOM 1622 N N . LYS A 1 203 ? -23.406 -9.852 -38.312 1 41.19 203 LYS A N 1
ATOM 1623 C CA . LYS A 1 203 ? -24.75 -9.305 -38.219 1 41.19 203 LYS A CA 1
ATOM 1624 C C . LYS A 1 203 ? -24.766 -8 -37.438 1 41.19 203 LYS A C 1
ATOM 1626 O O . LYS A 1 203 ? -25.594 -7.117 -37.719 1 41.19 203 LYS A O 1
ATOM 1631 N N . ALA A 1 204 ? -23.984 -7.918 -36.406 1 38.97 204 ALA A N 1
ATOM 1632 C CA . ALA A 1 204 ? -23.844 -6.672 -35.656 1 38.97 204 ALA A CA 1
ATOM 1633 C C . ALA A 1 204 ? -23.234 -5.574 -36.531 1 38.97 204 ALA A C 1
ATOM 1635 O O . ALA A 1 204 ? -23.328 -4.391 -36.188 1 38.97 204 ALA A O 1
ATOM 1636 N N . ARG A 1 205 ? -22.578 -5.852 -37.469 1 35.19 205 ARG A N 1
ATOM 1637 C CA . ARG A 1 205 ? -21.938 -4.906 -38.375 1 35.19 205 ARG A CA 1
ATOM 1638 C C . ARG A 1 205 ? -22.969 -4.027 -39.094 1 35.19 205 ARG A C 1
ATOM 1640 O O . ARG A 1 205 ? -22.656 -2.912 -39.5 1 35.19 205 ARG A O 1
ATOM 1647 N N . ASP A 1 206 ? -23.984 -4.625 -39.656 1 31.78 206 ASP A N 1
ATOM 1648 C CA . ASP A 1 206 ? -24.922 -3.834 -40.438 1 31.78 206 ASP A CA 1
ATOM 1649 C C . ASP A 1 206 ? -26.141 -3.426 -39.594 1 31.78 206 ASP A C 1
ATOM 1651 O O . ASP A 1 206 ? -27.266 -3.859 -39.875 1 31.78 206 ASP A O 1
ATOM 1655 N N . PRO A 1 207 ? -25.828 -3.033 -38.219 1 35.72 207 PRO A N 1
ATOM 1656 C CA . PRO A 1 207 ? -27.125 -2.791 -37.531 1 35.72 207 PRO A CA 1
ATOM 1657 C C . PRO A 1 207 ? -27.875 -1.606 -38.125 1 35.72 207 PRO A C 1
ATOM 1659 O O . PRO A 1 207 ? -27.266 -0.711 -38.719 1 35.72 207 PRO A O 1
ATOM 1662 N N . GLY A 1 208 ? -29.016 -1.825 -38.469 1 34.31 208 GLY A N 1
ATOM 1663 C CA . GLY A 1 208 ? -29.812 -0.653 -38.781 1 34.31 208 GLY A CA 1
ATOM 1664 C C . GLY A 1 208 ? -29.609 0.486 -37.781 1 34.31 208 GLY A C 1
ATOM 1665 O O . GLY A 1 208 ? -29.109 0.278 -36.688 1 34.31 208 GLY A O 1
ATOM 1666 N N . PRO A 1 209 ? -29.75 1.743 -38.156 1 34.28 209 PRO A N 1
ATOM 1667 C CA . PRO A 1 209 ? -29.516 2.992 -37.438 1 34.28 209 PRO A CA 1
ATOM 1668 C C . PRO A 1 209 ? -29.953 2.92 -35.969 1 34.28 209 PRO A C 1
ATOM 1670 O O . PRO A 1 209 ? -29.422 3.646 -35.125 1 34.28 209 PRO A O 1
ATOM 1673 N N . SER A 1 210 ? -31.062 2.363 -35.625 1 34.91 210 SER A N 1
ATOM 1674 C CA . SER A 1 210 ? -31.75 2.395 -34.344 1 34.91 210 SER A CA 1
ATOM 1675 C C . SER A 1 210 ? -31.312 1.226 -33.469 1 34.91 210 SER A C 1
ATOM 1677 O O . SER A 1 210 ? -31.844 1.049 -32.344 1 34.91 210 SER A O 1
ATOM 1679 N N . ALA A 1 211 ? -30.625 0.288 -34 1 32.81 211 ALA A N 1
ATOM 1680 C CA . ALA A 1 211 ? -30.547 -0.952 -33.219 1 32.81 211 ALA A CA 1
ATOM 1681 C C . ALA A 1 211 ? -29.484 -0.858 -32.125 1 32.81 211 ALA A C 1
ATOM 1683 O O . ALA A 1 211 ? -28.422 -0.291 -32.344 1 32.81 211 ALA A O 1
ATOM 1684 N N . ASP A 1 212 ? -30 -0.839 -30.734 1 33.31 212 ASP A N 1
ATOM 1685 C CA . ASP A 1 212 ? -29.172 -0.876 -29.531 1 33.31 212 ASP A CA 1
ATOM 1686 C C . ASP A 1 212 ? -28.125 -1.977 -29.625 1 33.31 212 ASP A C 1
ATOM 1688 O O . ASP A 1 212 ? -28.344 -3.092 -29.141 1 33.31 212 ASP A O 1
ATOM 1692 N N . TRP A 1 213 ? -27.312 -1.771 -30.531 1 35.38 213 TRP A N 1
ATOM 1693 C CA . TRP A 1 213 ? -26.266 -2.744 -30.812 1 35.38 213 TRP A CA 1
ATOM 1694 C C . TRP A 1 213 ? -25.469 -3.045 -29.547 1 35.38 213 TRP A C 1
ATOM 1696 O O . TRP A 1 213 ? -25.094 -4.191 -29.297 1 35.38 213 TRP A O 1
ATOM 1706 N N . ALA A 1 214 ? -25.094 -2.08 -28.906 1 34.84 214 ALA A N 1
ATOM 1707 C CA . ALA A 1 214 ? -24.453 -2.369 -27.625 1 34.84 214 ALA A CA 1
ATOM 1708 C C . ALA A 1 214 ? -25.281 -3.342 -26.797 1 34.84 214 ALA A C 1
ATOM 1710 O O . ALA A 1 214 ? -24.75 -4.305 -26.234 1 34.84 214 ALA A O 1
ATOM 1711 N N . GLY A 1 215 ? -26.547 -3.195 -26.922 1 37.47 215 GLY A N 1
ATOM 1712 C CA . GLY A 1 215 ? -27.453 -4.098 -26.234 1 37.47 215 GLY A CA 1
ATOM 1713 C C . GLY A 1 215 ? -27.547 -5.465 -26.891 1 37.47 215 GLY A C 1
ATOM 1714 O O . GLY A 1 215 ? -27.469 -6.488 -26.203 1 37.47 215 GLY A O 1
ATOM 1715 N N . THR A 1 216 ? -27.688 -5.559 -28.203 1 37.84 216 THR A N 1
ATOM 1716 C CA . THR A 1 216 ? -27.812 -6.836 -28.891 1 37.84 216 THR A CA 1
ATOM 1717 C C . THR A 1 216 ? -26.484 -7.605 -28.844 1 37.84 216 THR A C 1
ATOM 1719 O O . THR A 1 216 ? -26.484 -8.828 -28.672 1 37.84 216 THR A O 1
ATOM 1722 N N . TRP A 1 217 ? -25.406 -6.934 -29.172 1 35.06 217 TRP A N 1
ATOM 1723 C CA . TRP A 1 217 ? -24.109 -7.566 -28.969 1 35.06 217 TRP A CA 1
ATOM 1724 C C . TRP A 1 217 ? -23.969 -8.086 -27.531 1 35.06 217 TRP A C 1
ATOM 1726 O O . TRP A 1 217 ? -23.531 -9.219 -27.328 1 35.06 217 TRP A O 1
ATOM 1736 N N . ILE A 1 218 ? -24.344 -7.254 -26.625 1 39.06 218 ILE A N 1
ATOM 1737 C CA . ILE A 1 218 ? -24.438 -7.742 -25.25 1 39.06 218 ILE A CA 1
ATOM 1738 C C . ILE A 1 218 ? -25.375 -8.938 -25.188 1 39.06 218 ILE A C 1
ATOM 1740 O O . ILE A 1 218 ? -25.078 -9.938 -24.531 1 39.06 218 ILE A O 1
ATOM 1744 N N . GLU A 1 219 ? -26.438 -8.93 -25.938 1 37.25 219 GLU A N 1
ATOM 1745 C CA . GLU A 1 219 ? -27.422 -10 -25.922 1 37.25 219 GLU A CA 1
ATOM 1746 C C . GLU A 1 219 ? -26.922 -11.227 -26.672 1 37.25 219 GLU A C 1
ATOM 1748 O O . GLU A 1 219 ? -27.125 -12.359 -26.234 1 37.25 219 GLU A O 1
ATOM 1753 N N . THR A 1 220 ? -26.625 -11.164 -28 1 34.59 220 THR A N 1
ATOM 1754 C CA . THR A 1 220 ? -26.25 -12.312 -28.812 1 34.59 220 THR A CA 1
ATOM 1755 C C . THR A 1 220 ? -24.875 -12.844 -28.406 1 34.59 220 THR A C 1
ATOM 1757 O O . THR A 1 220 ? -24.641 -14.047 -28.469 1 34.59 220 THR A O 1
ATOM 1760 N N . CYS A 1 221 ? -23.766 -12.062 -28.562 1 33.53 221 CYS A N 1
ATOM 1761 C CA . CYS A 1 221 ? -22.5 -12.555 -28.016 1 33.53 221 CYS A CA 1
ATOM 1762 C C . CYS A 1 221 ? -22.625 -12.875 -26.531 1 33.53 221 CYS A C 1
ATOM 1764 O O . CYS A 1 221 ? -21.938 -13.766 -26.031 1 33.53 221 CYS A O 1
ATOM 1766 N N . ASP A 1 222 ? -23.25 -12 -25.844 1 31.23 222 ASP A N 1
ATOM 1767 C CA . ASP A 1 222 ? -23.594 -12.266 -24.438 1 31.23 222 ASP A CA 1
ATOM 1768 C C . ASP A 1 222 ? -24.719 -13.281 -24.328 1 31.23 222 ASP A C 1
ATOM 1770 O O . ASP A 1 222 ? -25.141 -13.641 -23.234 1 31.23 222 ASP A O 1
ATOM 1774 N N . GLY A 1 223 ? -25.453 -13.609 -25.359 1 29.64 223 GLY A N 1
ATOM 1775 C CA . GLY A 1 223 ? -26.625 -14.453 -25.141 1 29.64 223 GLY A CA 1
ATOM 1776 C C . GLY A 1 223 ? -26.281 -15.805 -24.547 1 29.64 223 GLY A C 1
ATOM 1777 O O . GLY A 1 223 ? -26.703 -16.125 -23.438 1 29.64 223 GLY A O 1
ATOM 1778 N N . ASP A 1 224 ? -26.375 -16.938 -25.578 1 29.86 224 ASP A N 1
ATOM 1779 C CA . ASP A 1 224 ? -26.312 -18.25 -24.953 1 29.86 224 ASP A CA 1
ATOM 1780 C C . ASP A 1 224 ? -24.953 -18.453 -24.266 1 29.86 224 ASP A C 1
ATOM 1782 O O . ASP A 1 224 ? -24.906 -18.984 -23.156 1 29.86 224 ASP A O 1
ATOM 1786 N N . ARG A 1 225 ? -23.906 -18.812 -25.141 1 27.11 225 ARG A N 1
ATOM 1787 C CA . ARG A 1 225 ? -22.625 -19.109 -24.516 1 27.11 225 ARG A CA 1
ATOM 1788 C C . ARG A 1 225 ? -21.984 -17.828 -23.953 1 27.11 225 ARG A C 1
ATOM 1790 O O . ARG A 1 225 ? -20.812 -17.828 -23.609 1 27.11 225 ARG A O 1
ATOM 1797 N N . TYR A 1 226 ? -22.359 -16.594 -24.266 1 32.19 226 TYR A N 1
ATOM 1798 C CA . TYR A 1 226 ? -22.234 -15.469 -23.344 1 32.19 226 TYR A CA 1
ATOM 1799 C C . TYR A 1 226 ? -22.812 -15.82 -21.984 1 32.19 226 TYR A C 1
ATOM 1801 O O . TYR A 1 226 ? -23.859 -15.297 -21.594 1 32.19 226 TYR A O 1
ATOM 1809 N N . GLN A 1 227 ? -23.156 -16.859 -21.844 1 32.34 227 GLN A N 1
ATOM 1810 C CA . GLN A 1 227 ? -22.984 -16.984 -20.391 1 32.34 227 GLN A CA 1
ATOM 1811 C C . GLN A 1 227 ? -21.828 -16.125 -19.906 1 32.34 227 GLN A C 1
ATOM 1813 O O . GLN A 1 227 ? -20.734 -16.156 -20.484 1 32.34 227 GLN A O 1
ATOM 1818 N N . PRO A 1 228 ? -22.062 -14.758 -19.578 1 35.16 228 PRO A N 1
ATOM 1819 C CA . PRO A 1 228 ? -20.938 -13.922 -19.172 1 35.16 228 PRO A CA 1
ATOM 1820 C C . PRO A 1 228 ? -19.625 -14.703 -19.078 1 35.16 228 PRO A C 1
ATOM 1822 O O . PRO A 1 228 ? -19.516 -15.648 -18.297 1 35.16 228 PRO A O 1
ATOM 1825 N N . ILE A 1 229 ? -19.234 -15.266 -20.203 1 38.84 229 ILE A N 1
ATOM 1826 C CA . ILE A 1 229 ? -17.875 -15.766 -19.984 1 38.84 229 ILE A CA 1
ATOM 1827 C C . ILE A 1 229 ? -17.172 -14.906 -18.938 1 38.84 229 ILE A C 1
ATOM 1829 O O . ILE A 1 229 ? -17.172 -13.68 -19.031 1 38.84 229 ILE A O 1
ATOM 1833 N N . ASN A 1 230 ? -17.109 -15.352 -17.875 1 49.38 230 ASN A N 1
ATOM 1834 C CA . ASN A 1 230 ? -16.469 -14.828 -16.672 1 49.38 230 ASN A CA 1
ATOM 1835 C C . ASN A 1 230 ? -15.211 -14.039 -17.016 1 49.38 230 ASN A C 1
ATOM 1837 O O . ASN A 1 230 ? -14.852 -13.906 -18.188 1 49.38 230 ASN A O 1
ATOM 1841 N N . THR A 1 231 ? -14.484 -13.57 -16.234 1 62.59 231 THR A N 1
ATOM 1842 C CA . THR A 1 231 ? -13.242 -12.812 -16.156 1 62.59 231 THR A CA 1
ATOM 1843 C C . THR A 1 231 ? -12.148 -13.492 -16.984 1 62.59 231 THR A C 1
ATOM 1845 O O . THR A 1 231 ? -11.953 -14.703 -16.875 1 62.59 231 THR A O 1
ATOM 1848 N N . PHE A 1 232 ? -11.805 -12.898 -18.438 1 68.81 232 PHE A N 1
ATOM 1849 C CA . PHE A 1 232 ? -10.672 -13.414 -19.188 1 68.81 232 PHE A CA 1
ATOM 1850 C C . PHE A 1 232 ? -9.469 -12.492 -19.062 1 68.81 232 PHE A C 1
ATOM 1852 O O . PHE A 1 232 ? -9.594 -11.273 -19.188 1 68.81 232 PHE A O 1
ATOM 1859 N N . GLY A 1 233 ? -8.406 -13.109 -18.906 1 75.38 233 GLY A N 1
ATOM 1860 C CA . GLY A 1 233 ? -7.195 -12.312 -18.844 1 75.38 233 GLY A CA 1
ATOM 1861 C C . GLY A 1 233 ? -6.203 -12.805 -17.812 1 75.38 233 GLY A C 1
ATOM 1862 O O . GLY A 1 233 ? -6.348 -13.914 -17.281 1 75.38 233 GLY A O 1
ATOM 1863 N N . THR A 1 234 ? -5.133 -12.172 -17.844 1 85 234 THR A N 1
ATOM 1864 C CA . THR A 1 234 ? -4.082 -12.492 -16.875 1 85 234 THR A CA 1
ATOM 1865 C C . THR A 1 234 ? -3.703 -11.258 -16.062 1 85 234 THR A C 1
ATOM 1867 O O . THR A 1 234 ? -3.561 -10.164 -16.625 1 85 234 THR A O 1
ATOM 1870 N N . LEU A 1 235 ? -3.703 -11.391 -14.852 1 89.19 235 LEU A N 1
ATOM 1871 C CA . LEU A 1 235 ? -3.158 -10.375 -13.953 1 89.19 235 LEU A CA 1
ATOM 1872 C C . LEU A 1 235 ? -1.837 -10.844 -13.344 1 89.19 235 LEU A C 1
ATOM 1874 O O . LEU A 1 235 ? -1.747 -11.953 -12.812 1 89.19 235 LEU A O 1
ATOM 1878 N N . HIS A 1 236 ? -0.854 -10.039 -13.555 1 92 236 HIS A N 1
ATOM 1879 C CA . HIS A 1 236 ? 0.417 -10.289 -12.883 1 92 236 HIS A CA 1
ATOM 1880 C C . HIS A 1 236 ? 0.537 -9.469 -11.602 1 92 236 HIS A C 1
ATOM 1882 O O . HIS A 1 236 ? 1.029 -8.344 -11.625 1 92 236 HIS A O 1
ATOM 1888 N N . LEU A 1 237 ? 0.084 -10.062 -10.531 1 95.12 237 LEU A N 1
ATOM 1889 C CA . LEU A 1 237 ? 0.3 -9.445 -9.227 1 95.12 237 LEU A CA 1
ATOM 1890 C C . LEU A 1 237 ? 1.697 -9.75 -8.703 1 95.12 237 LEU A C 1
ATOM 1892 O O . LEU A 1 237 ? 1.97 -10.875 -8.273 1 95.12 237 LEU A O 1
ATOM 1896 N N . VAL A 1 238 ? 2.51 -8.75 -8.742 1 94.81 238 VAL A N 1
ATOM 1897 C CA . VAL A 1 238 ? 3.914 -8.969 -8.414 1 94.81 238 VAL A CA 1
ATOM 1898 C C . VAL A 1 238 ? 4.355 -7.977 -7.336 1 94.81 238 VAL A C 1
ATOM 1900 O O . VAL A 1 238 ? 4.109 -6.773 -7.453 1 94.81 238 VAL A O 1
ATOM 1903 N N . LYS A 1 239 ? 4.883 -8.492 -6.301 1 95.5 239 LYS A N 1
ATOM 1904 C CA . LYS A 1 239 ? 5.418 -7.688 -5.207 1 95.5 239 LYS A CA 1
ATOM 1905 C C . LYS A 1 239 ? 6.715 -7 -5.613 1 95.5 239 LYS A C 1
ATOM 1907 O O . LYS A 1 239 ? 6.957 -5.848 -5.242 1 95.5 239 LYS A O 1
ATOM 1912 N N . ALA A 1 240 ? 7.578 -7.688 -6.379 1 93.5 240 ALA A N 1
ATOM 1913 C CA . ALA A 1 240 ? 8.844 -7.125 -6.844 1 93.5 240 ALA A CA 1
ATOM 1914 C C . ALA A 1 240 ? 9.352 -7.871 -8.07 1 93.5 240 ALA A C 1
ATOM 1916 O O . ALA A 1 240 ? 9.477 -9.102 -8.055 1 93.5 240 ALA A O 1
ATOM 1917 N N . TRP A 1 241 ? 9.547 -7.137 -9.055 1 88.81 241 TRP A N 1
ATOM 1918 C CA . TRP A 1 241 ? 10.172 -7.664 -10.258 1 88.81 241 TRP A CA 1
ATOM 1919 C C . TRP A 1 241 ? 10.68 -6.531 -11.148 1 88.81 241 TRP A C 1
ATOM 1921 O O . TRP A 1 241 ? 10.531 -5.355 -10.812 1 88.81 241 TRP A O 1
ATOM 1931 N N . GLN A 1 242 ? 11.516 -6.852 -12.062 1 79.44 242 GLN A N 1
ATOM 1932 C CA . GLN A 1 242 ? 11.727 -5.988 -13.219 1 79.44 242 GLN A CA 1
ATOM 1933 C C . GLN A 1 242 ? 10.836 -6.41 -14.391 1 79.44 242 GLN A C 1
ATOM 1935 O O . GLN A 1 242 ? 10.992 -7.508 -14.93 1 79.44 242 GLN A O 1
ATOM 1940 N N . ALA A 1 243 ? 9.859 -5.535 -14.656 1 67.88 243 ALA A N 1
ATOM 1941 C CA . ALA A 1 243 ? 8.867 -5.879 -15.672 1 67.88 243 ALA A CA 1
ATOM 1942 C C . ALA A 1 243 ? 9.531 -6.336 -16.969 1 67.88 243 ALA A C 1
ATOM 1944 O O . ALA A 1 243 ? 10.695 -6.023 -17.203 1 67.88 243 ALA A O 1
ATOM 1945 N N . ILE A 1 244 ? 8.734 -7.141 -17.703 1 57.59 244 ILE A N 1
ATOM 1946 C CA . ILE A 1 244 ? 9.234 -7.68 -18.969 1 57.59 244 ILE A CA 1
ATOM 1947 C C . ILE A 1 244 ? 9.711 -6.539 -19.859 1 57.59 244 ILE A C 1
ATOM 1949 O O . ILE A 1 244 ? 9.008 -5.539 -20.031 1 57.59 244 ILE A O 1
ATOM 1953 N N . GLY A 1 245 ? 10.828 -6.574 -20.328 1 50.91 245 GLY A N 1
ATOM 1954 C CA . GLY A 1 245 ? 11.43 -5.555 -21.172 1 50.91 245 GLY A CA 1
ATOM 1955 C C . GLY A 1 245 ? 12.172 -4.484 -20.391 1 50.91 245 GLY A C 1
ATOM 1956 O O . GLY A 1 245 ? 12.836 -3.633 -20.984 1 50.91 245 GLY A O 1
ATOM 1957 N N . HIS A 1 246 ? 11.898 -4.535 -19.078 1 55.25 246 HIS A N 1
ATOM 1958 C CA . HIS A 1 246 ? 12.57 -3.547 -18.234 1 55.25 246 HIS A CA 1
ATOM 1959 C C . HIS A 1 246 ? 13.602 -4.207 -17.328 1 55.25 246 HIS A C 1
ATOM 1961 O O . HIS A 1 246 ? 13.766 -3.805 -16.188 1 55.25 246 HIS A O 1
ATOM 1967 N N . GLN A 1 247 ? 14.07 -5.293 -17.828 1 48.59 247 GLN A N 1
ATOM 1968 C CA . GLN A 1 247 ? 14.969 -6.086 -17 1 48.59 247 GLN A CA 1
ATOM 1969 C C . GLN A 1 247 ? 16.188 -5.277 -16.578 1 48.59 247 GLN A C 1
ATOM 1971 O O . GLN A 1 247 ? 16.844 -5.598 -15.594 1 48.59 247 GLN A O 1
ATOM 1976 N N . PHE A 1 248 ? 16.266 -4.277 -17.438 1 43.75 248 PHE A N 1
ATOM 1977 C CA . PHE A 1 248 ? 17.438 -3.465 -17.141 1 43.75 248 PHE A CA 1
ATOM 1978 C C . PHE A 1 248 ? 17.047 -2.236 -16.328 1 43.75 248 PHE A C 1
ATOM 1980 O O . PHE A 1 248 ? 17.859 -1.335 -16.125 1 43.75 248 PHE A O 1
ATOM 1987 N N . ALA A 1 249 ? 15.719 -2.404 -16.016 1 56.91 249 ALA A N 1
ATOM 1988 C CA . ALA A 1 249 ? 15.352 -1.323 -15.109 1 56.91 249 ALA A CA 1
ATOM 1989 C C . ALA A 1 249 ? 16.125 -1.423 -13.797 1 56.91 249 ALA A C 1
ATOM 1991 O O . ALA A 1 249 ? 16.484 -2.52 -13.359 1 56.91 249 ALA A O 1
ATOM 1992 N N . ASP A 1 250 ? 16.453 -0.393 -13.312 1 59.56 250 ASP A N 1
ATOM 1993 C CA . ASP A 1 250 ? 17.391 -0.323 -12.195 1 59.56 250 ASP A CA 1
ATOM 1994 C C . ASP A 1 250 ? 16.781 -0.911 -10.922 1 59.56 250 ASP A C 1
ATOM 1996 O O . ASP A 1 250 ? 17.484 -1.5 -10.102 1 59.56 250 ASP A O 1
ATOM 2000 N N . SER A 1 251 ? 15.445 -0.824 -10.695 1 75.44 251 SER A N 1
ATOM 2001 C CA . SER A 1 251 ? 14.984 -1.321 -9.398 1 75.44 251 SER A CA 1
ATOM 2002 C C . SER A 1 251 ? 13.742 -2.184 -9.555 1 75.44 251 SER A C 1
ATOM 2004 O O . SER A 1 251 ? 12.883 -1.903 -10.398 1 75.44 251 SER A O 1
ATOM 2006 N N . SER A 1 252 ? 13.781 -3.363 -8.859 1 85.94 252 SER A N 1
ATOM 2007 C CA . SER A 1 252 ? 12.57 -4.176 -8.766 1 85.94 252 SER A CA 1
ATOM 2008 C C . SER A 1 252 ? 11.445 -3.412 -8.078 1 85.94 252 SER A C 1
ATOM 2010 O O . SER A 1 252 ? 11.664 -2.758 -7.055 1 85.94 252 SER A O 1
ATOM 2012 N N . LEU A 1 253 ? 10.336 -3.439 -8.664 1 87.69 253 LEU A N 1
ATOM 2013 C CA . LEU A 1 253 ? 9.156 -2.742 -8.156 1 87.69 253 LEU A CA 1
ATOM 2014 C C . LEU A 1 253 ? 7.918 -3.615 -8.289 1 87.69 253 LEU A C 1
ATOM 2016 O O . LEU A 1 253 ? 7.922 -4.609 -9.016 1 87.69 253 LEU A O 1
ATOM 2020 N N . PRO A 1 254 ? 6.891 -3.252 -7.48 1 90.31 254 PRO A N 1
ATOM 2021 C CA . PRO A 1 254 ? 5.629 -3.955 -7.711 1 90.31 254 PRO A CA 1
ATOM 2022 C C . PRO A 1 254 ? 5.07 -3.721 -9.109 1 90.31 254 PRO A C 1
ATOM 2024 O O . PRO A 1 254 ? 5.352 -2.691 -9.727 1 90.31 254 PRO A O 1
ATOM 2027 N N . SER A 1 255 ? 4.355 -4.668 -9.594 1 88.31 255 SER A N 1
ATOM 2028 C CA . SER A 1 255 ? 3.768 -4.535 -10.922 1 88.31 255 SER A CA 1
ATOM 2029 C C . SER A 1 255 ? 2.674 -3.475 -10.938 1 88.31 255 SER A C 1
ATOM 2031 O O . SER A 1 255 ? 2.098 -3.152 -9.898 1 88.31 255 SER A O 1
ATOM 2033 N N . THR A 1 256 ? 2.402 -2.986 -12.078 1 81.88 256 THR A N 1
ATOM 2034 C CA . THR A 1 256 ? 1.298 -2.055 -12.273 1 81.88 256 THR A CA 1
ATOM 2035 C C . THR A 1 256 ? -0.034 -2.715 -11.922 1 81.88 256 THR A C 1
ATOM 2037 O O . THR A 1 256 ? -0.93 -2.068 -11.383 1 81.88 256 THR A O 1
ATOM 2040 N N . ASP A 1 257 ? -0.174 -3.996 -12.219 1 83.75 257 ASP A N 1
ATOM 2041 C CA . ASP A 1 257 ? -1.397 -4.727 -11.906 1 83.75 257 ASP A CA 1
ATOM 2042 C C . ASP A 1 257 ? -1.647 -4.75 -10.398 1 83.75 257 ASP A C 1
ATOM 2044 O O . ASP A 1 257 ? -2.797 -4.801 -9.953 1 83.75 257 ASP A O 1
ATOM 2048 N N . THR A 1 258 ? -0.55 -4.613 -9.688 1 88.81 258 THR A N 1
ATOM 2049 C CA . THR A 1 258 ? -0.664 -4.691 -8.234 1 88.81 258 THR A CA 1
ATOM 2050 C C . THR A 1 258 ? -1.076 -3.34 -7.652 1 88.81 258 THR A C 1
ATOM 2052 O O . THR A 1 258 ? -1.938 -3.273 -6.773 1 88.81 258 THR A O 1
ATOM 2055 N N . MET A 1 259 ? -0.478 -2.318 -8.203 1 84.31 259 MET A N 1
ATOM 2056 C CA . MET A 1 259 ? -0.532 -1.078 -7.434 1 84.31 259 MET A CA 1
ATOM 2057 C C . MET A 1 259 ? -1.125 0.052 -8.266 1 84.31 259 MET A C 1
ATOM 2059 O O . MET A 1 259 ? -1.584 1.058 -7.723 1 84.31 259 MET A O 1
ATOM 2063 N N . ALA A 1 260 ? -0.94 0.081 -9.469 1 69.06 260 ALA A N 1
ATOM 2064 C CA . ALA A 1 260 ? -1.259 1.263 -10.266 1 69.06 260 ALA A CA 1
ATOM 2065 C C . ALA A 1 260 ? -2.674 1.179 -10.828 1 69.06 260 ALA A C 1
ATOM 2067 O O . ALA A 1 260 ? -2.879 0.664 -11.93 1 69.06 260 ALA A O 1
ATOM 2068 N N . GLN A 1 261 ? -3.578 1.555 -9.969 1 65.88 261 GLN A N 1
ATOM 2069 C CA . GLN A 1 261 ? -4.973 1.489 -10.391 1 65.88 261 GLN A CA 1
ATOM 2070 C C . GLN A 1 261 ? -5.594 2.881 -10.453 1 65.88 261 GLN A C 1
ATOM 2072 O O . GLN A 1 261 ? -5.152 3.795 -9.758 1 65.88 261 GLN A O 1
ATOM 2077 N N . ALA A 1 262 ? -6.543 2.883 -11.305 1 55.56 262 ALA A N 1
ATOM 2078 C CA . ALA A 1 262 ? -7.152 4.184 -11.57 1 55.56 262 ALA A CA 1
ATOM 2079 C C . ALA A 1 262 ? -8.07 4.602 -10.422 1 55.56 262 ALA A C 1
ATOM 2081 O O . ALA A 1 262 ? -8.281 5.793 -10.188 1 55.56 262 ALA A O 1
ATOM 2082 N N . THR A 1 263 ? -8.586 3.596 -9.766 1 67.38 263 THR A N 1
ATOM 2083 C CA . THR A 1 263 ? -9.523 3.957 -8.711 1 67.38 263 THR A CA 1
ATOM 2084 C C . THR A 1 263 ? -9.156 3.266 -7.402 1 67.38 263 THR A C 1
ATOM 2086 O O . THR A 1 263 ? -8.578 2.176 -7.41 1 67.38 263 THR A O 1
ATOM 2089 N N . ILE A 1 264 ? -9.539 3.916 -6.367 1 77.5 264 ILE A N 1
ATOM 2090 C CA . ILE A 1 264 ? -9.297 3.383 -5.031 1 77.5 264 ILE A CA 1
ATOM 2091 C C . ILE A 1 264 ? -10.078 2.084 -4.844 1 77.5 264 ILE A C 1
ATOM 2093 O O . ILE A 1 264 ? -9.609 1.155 -4.188 1 77.5 264 ILE A O 1
ATOM 2097 N N . ASN A 1 265 ? -11.195 1.966 -5.445 1 73.56 265 ASN A N 1
ATOM 2098 C CA . ASN A 1 265 ? -12.008 0.762 -5.332 1 73.56 265 ASN A CA 1
ATOM 2099 C C . ASN A 1 265 ? -11.305 -0.449 -5.941 1 73.56 265 ASN A C 1
ATOM 2101 O O . ASN A 1 265 ? -11.328 -1.538 -5.363 1 73.56 265 ASN A O 1
ATOM 2105 N N . GLU A 1 266 ? -10.75 -0.209 -7.086 1 77.19 266 GLU A N 1
ATOM 2106 C CA . GLU A 1 266 ? -10.008 -1.297 -7.719 1 77.19 266 GLU A CA 1
ATOM 2107 C C . GLU A 1 266 ? -8.836 -1.746 -6.848 1 77.19 266 GLU A C 1
ATOM 2109 O O . GLU A 1 266 ? -8.555 -2.941 -6.742 1 77.19 266 GLU A O 1
ATOM 2114 N N . LEU A 1 267 ? -8.25 -0.786 -6.219 1 85.06 267 LEU A N 1
ATOM 2115 C CA . LEU A 1 267 ? -7.152 -1.116 -5.316 1 85.06 267 LEU A CA 1
ATOM 2116 C C . LEU A 1 267 ? -7.656 -1.896 -4.105 1 85.06 267 LEU A C 1
ATOM 2118 O O . LEU A 1 267 ? -7.008 -2.842 -3.658 1 85.06 267 LEU A O 1
ATOM 2122 N N . CYS A 1 268 ? -8.789 -1.511 -3.635 1 83.62 268 CYS A N 1
ATOM 2123 C CA . CYS A 1 268 ? -9.367 -2.215 -2.496 1 83.62 268 CYS A CA 1
ATOM 2124 C C . CYS A 1 268 ? -9.625 -3.678 -2.834 1 83.62 268 CYS A C 1
ATOM 2126 O O . CYS A 1 268 ? -9.336 -4.566 -2.027 1 83.62 268 CYS A O 1
ATOM 2128 N N . ILE A 1 269 ? -10.094 -3.908 -4.008 1 83.69 269 ILE A N 1
ATOM 2129 C CA . ILE A 1 269 ? -10.398 -5.27 -4.438 1 83.69 269 ILE A CA 1
ATOM 2130 C C . ILE A 1 269 ? -9.109 -6.082 -4.527 1 83.69 269 ILE A C 1
ATOM 2132 O O . ILE A 1 269 ? -9.047 -7.219 -4.055 1 83.69 269 ILE A O 1
ATOM 2136 N N . ARG A 1 270 ? -8.117 -5.512 -5.082 1 88.94 270 ARG A N 1
ATOM 2137 C CA . ARG A 1 270 ? -6.828 -6.188 -5.223 1 88.94 270 ARG A CA 1
ATOM 2138 C C . ARG A 1 270 ? -6.23 -6.512 -3.859 1 88.94 270 ARG A C 1
ATOM 2140 O O . ARG A 1 270 ? -5.738 -7.621 -3.639 1 88.94 270 ARG A O 1
ATOM 2147 N N . PHE A 1 271 ? -6.309 -5.535 -3.023 1 90.81 271 PHE A N 1
ATOM 2148 C CA . PHE A 1 271 ? -5.723 -5.727 -1.701 1 90.81 271 PHE A CA 1
ATOM 2149 C C . PHE A 1 271 ? -6.539 -6.723 -0.885 1 90.81 271 PHE A C 1
ATOM 2151 O O . PHE A 1 271 ? -5.984 -7.48 -0.089 1 90.81 271 PHE A O 1
ATOM 2158 N N . GLN A 1 272 ? -7.809 -6.656 -1.08 1 88.5 272 GLN A N 1
ATOM 2159 C CA . GLN A 1 272 ? -8.656 -7.656 -0.441 1 88.5 272 GLN A CA 1
ATOM 2160 C C . GLN A 1 272 ? -8.312 -9.062 -0.929 1 88.5 272 GLN A C 1
ATOM 2162 O O . GLN A 1 272 ? -8.273 -10.008 -0.139 1 88.5 272 GLN A O 1
ATOM 2167 N N . PHE A 1 273 ? -8.117 -9.18 -2.201 1 92.19 273 PHE A N 1
ATOM 2168 C CA . PHE A 1 273 ? -7.719 -10.469 -2.764 1 92.19 273 PHE A CA 1
ATOM 2169 C C . PHE A 1 273 ? -6.395 -10.93 -2.162 1 92.19 273 PHE A C 1
ATOM 2171 O O . PHE A 1 273 ? -6.297 -12.055 -1.666 1 92.19 273 PHE A O 1
ATOM 2178 N N . MET A 1 274 ? -5.395 -10.062 -2.205 1 95.12 274 MET A N 1
ATOM 2179 C CA . MET A 1 274 ? -4.066 -10.438 -1.721 1 95.12 274 MET A CA 1
ATOM 2180 C C . MET A 1 274 ? -4.117 -10.82 -0.246 1 95.12 274 MET A C 1
ATOM 2182 O O . MET A 1 274 ? -3.6 -11.875 0.142 1 95.12 274 MET A O 1
ATOM 2186 N N . ASP A 1 275 ? -4.793 -9.992 0.5 1 94.06 275 ASP A N 1
ATOM 2187 C CA . ASP A 1 275 ? -4.91 -10.289 1.926 1 94.06 275 ASP A CA 1
ATOM 2188 C C . ASP A 1 275 ? -5.715 -11.562 2.16 1 94.06 275 ASP A C 1
ATOM 2190 O O . ASP A 1 275 ? -5.406 -12.336 3.068 1 94.06 275 ASP A O 1
ATOM 2194 N N . GLY A 1 276 ? -6.68 -11.789 1.354 1 92.94 276 GLY A N 1
ATOM 2195 C CA . GLY A 1 276 ? -7.59 -12.914 1.514 1 92.94 276 GLY A CA 1
ATOM 2196 C C . GLY A 1 276 ? -6.969 -14.242 1.141 1 92.94 276 GLY A C 1
ATOM 2197 O O . GLY A 1 276 ? -7.535 -15.305 1.429 1 92.94 276 GLY A O 1
ATOM 2198 N N . MET A 1 277 ? -5.809 -14.242 0.55 1 96.5 277 MET A N 1
ATOM 2199 C CA . MET A 1 277 ? -5.145 -15.469 0.123 1 96.5 277 MET A CA 1
ATOM 2200 C C . MET A 1 277 ? -4.227 -16 1.22 1 96.5 277 MET A C 1
ATOM 2202 O O . MET A 1 277 ? -3.461 -16.938 0.993 1 96.5 277 MET A O 1
ATOM 2206 N N . ALA A 1 278 ? -4.312 -15.477 2.402 1 96 278 ALA A N 1
ATOM 2207 C CA . ALA A 1 278 ? -3.387 -15.789 3.488 1 96 278 ALA A CA 1
ATOM 2208 C C . ALA A 1 278 ? -3.326 -17.297 3.738 1 96 278 ALA A C 1
ATOM 2210 O O . ALA A 1 278 ? -2.242 -17.859 3.898 1 96 278 ALA A O 1
ATOM 2211 N N . GLY A 1 279 ? -4.477 -17.938 3.744 1 95.88 279 GLY A N 1
ATOM 2212 C CA . GLY A 1 279 ? -4.496 -19.375 3.988 1 95.88 279 GLY A CA 1
ATOM 2213 C C . GLY A 1 279 ? -3.801 -20.172 2.902 1 95.88 279 GLY A C 1
ATOM 2214 O O . GLY A 1 279 ? -2.982 -21.047 3.193 1 95.88 279 GLY A O 1
ATOM 2215 N N . VAL A 1 280 ? -4.117 -19.891 1.647 1 97.69 280 VAL A N 1
ATOM 2216 C CA . VAL A 1 280 ? -3.523 -20.578 0.507 1 97.69 280 VAL A CA 1
ATOM 2217 C C . VAL A 1 280 ? -2.016 -20.344 0.485 1 97.69 280 VAL A C 1
ATOM 2219 O O . VAL A 1 280 ? -1.232 -21.281 0.338 1 97.69 280 VAL A O 1
ATOM 2222 N N . ASP A 1 281 ? -1.634 -19.062 0.665 1 98 281 ASP A N 1
ATOM 2223 C CA . ASP A 1 281 ? -0.226 -18.672 0.608 1 98 281 ASP A CA 1
ATOM 2224 C C . ASP A 1 281 ? 0.572 -19.344 1.724 1 98 281 ASP A C 1
ATOM 2226 O O . ASP A 1 281 ? 1.676 -19.844 1.492 1 98 281 ASP A O 1
ATOM 2230 N N . TYR A 1 282 ? -0.003 -19.375 2.879 1 97.81 282 TYR A N 1
ATOM 2231 C CA . TYR A 1 282 ? 0.682 -20.016 3.992 1 97.81 282 TYR A CA 1
ATOM 2232 C C . TYR A 1 282 ? 0.931 -21.5 3.695 1 97.81 282 TYR A C 1
ATOM 2234 O O . TYR A 1 282 ? 2.021 -22.016 3.953 1 97.81 282 TYR A O 1
ATOM 2242 N N . ARG A 1 283 ? -0.049 -22.203 3.188 1 98.06 283 ARG A N 1
ATOM 2243 C CA . ARG A 1 283 ? 0.075 -23.625 2.863 1 98.06 283 ARG A CA 1
ATOM 2244 C C . ARG A 1 283 ? 1.183 -23.859 1.84 1 98.06 283 ARG A C 1
ATOM 2246 O O . ARG A 1 283 ? 1.99 -24.766 1.989 1 98.06 283 ARG A O 1
ATOM 2253 N N . ILE A 1 284 ? 1.203 -23.031 0.879 1 98.44 284 ILE A N 1
ATOM 2254 C CA . ILE A 1 284 ? 2.189 -23.172 -0.186 1 98.44 284 ILE A CA 1
ATOM 2255 C C . ILE A 1 284 ? 3.584 -22.859 0.354 1 98.44 284 ILE A C 1
ATOM 2257 O O . ILE A 1 284 ? 4.543 -23.578 0.056 1 98.44 284 ILE A O 1
ATOM 2261 N N . ASN A 1 285 ? 3.674 -21.75 1.145 1 98.19 285 ASN A N 1
ATOM 2262 C CA . ASN A 1 285 ? 4.953 -21.438 1.773 1 98.19 285 ASN A CA 1
ATOM 2263 C C . ASN A 1 285 ? 5.488 -22.625 2.57 1 98.19 285 ASN A C 1
ATOM 2265 O O . ASN A 1 285 ? 6.66 -22.984 2.451 1 98.19 285 ASN A O 1
ATOM 2269 N N . ASP A 1 286 ? 4.637 -23.203 3.35 1 97.69 286 ASP A N 1
ATOM 2270 C CA . ASP A 1 286 ? 5.02 -24.328 4.188 1 97.69 286 ASP A CA 1
ATOM 2271 C C . ASP A 1 286 ? 5.418 -25.531 3.336 1 97.69 286 ASP A C 1
ATOM 2273 O O . ASP A 1 286 ? 6.379 -26.234 3.656 1 97.69 286 ASP A O 1
ATOM 2277 N N . LEU A 1 287 ? 4.672 -25.781 2.312 1 98.06 287 LEU A N 1
ATOM 2278 C CA . LEU A 1 287 ? 4.969 -26.891 1.402 1 98.06 287 LEU A CA 1
ATOM 2279 C C . LEU A 1 287 ? 6.379 -26.766 0.836 1 98.06 287 LEU A C 1
ATOM 2281 O O . LEU A 1 287 ? 7.145 -27.734 0.832 1 98.06 287 LEU A O 1
ATOM 2285 N N . VAL A 1 288 ? 6.719 -25.594 0.34 1 97.94 288 VAL A N 1
ATOM 2286 C CA . VAL A 1 288 ? 8.023 -25.359 -0.261 1 97.94 288 VAL A CA 1
ATOM 2287 C C . VAL A 1 288 ? 9.117 -25.484 0.804 1 97.94 288 VAL A C 1
ATOM 2289 O O . VAL A 1 288 ? 10.164 -26.078 0.562 1 97.94 288 VAL A O 1
ATOM 2292 N N . GLU A 1 289 ? 8.867 -24.891 1.926 1 96.56 289 GLU A N 1
ATOM 2293 C CA . GLU A 1 289 ? 9.836 -24.984 3.016 1 96.56 289 GLU A CA 1
ATOM 2294 C C . GLU A 1 289 ? 10.172 -26.422 3.352 1 96.56 289 GLU A C 1
ATOM 2296 O O . GLU A 1 289 ? 11.328 -26.75 3.625 1 96.56 289 GLU A O 1
ATOM 2301 N N . LYS A 1 290 ? 9.219 -27.281 3.305 1 96.25 290 LYS A N 1
ATOM 2302 C CA . LYS A 1 290 ? 9.406 -28.672 3.656 1 96.25 290 LYS A CA 1
ATOM 2303 C C . LYS A 1 290 ? 10.031 -29.453 2.502 1 96.25 290 LYS A C 1
ATOM 2305 O O . LYS A 1 290 ? 10.953 -30.25 2.709 1 96.25 290 LYS A O 1
ATOM 2310 N N . ALA A 1 291 ? 9.547 -29.266 1.344 1 96.69 291 ALA A N 1
ATOM 2311 C CA . ALA A 1 291 ? 9.938 -30.078 0.197 1 96.69 291 ALA A CA 1
ATOM 2312 C C . ALA A 1 291 ? 11.25 -29.594 -0.406 1 96.69 291 ALA A C 1
ATOM 2314 O O . ALA A 1 291 ? 12.023 -30.375 -0.961 1 96.69 291 ALA A O 1
ATOM 2315 N N . TYR A 1 292 ? 11.453 -28.312 -0.379 1 96.25 292 TYR A N 1
ATOM 2316 C CA . TYR A 1 292 ? 12.57 -27.672 -1.07 1 96.25 292 TYR A CA 1
ATOM 2317 C C . TYR A 1 292 ? 13.109 -26.5 -0.265 1 96.25 292 TYR A C 1
ATOM 2319 O O . TYR A 1 292 ? 13.07 -25.359 -0.722 1 96.25 292 TYR A O 1
ATOM 2327 N N . PRO A 1 293 ? 13.711 -26.734 0.912 1 95.12 293 PRO A N 1
ATOM 2328 C CA . PRO A 1 293 ? 14.141 -25.688 1.836 1 95.12 293 PRO A CA 1
ATOM 2329 C C . PRO A 1 293 ? 15.188 -24.75 1.227 1 95.12 293 PRO A C 1
ATOM 2331 O O . PRO A 1 293 ? 15.211 -23.562 1.544 1 95.12 293 PRO A O 1
ATOM 2334 N N . GLN A 1 294 ? 16.047 -25.25 0.365 1 94.44 294 GLN A N 1
ATOM 2335 C CA . GLN A 1 294 ? 17.062 -24.391 -0.246 1 94.44 294 GLN A CA 1
ATOM 2336 C C . GLN A 1 294 ? 16.422 -23.281 -1.081 1 94.44 294 GLN A C 1
ATOM 2338 O O . GLN A 1 294 ? 16.875 -22.141 -1.05 1 94.44 294 GLN A O 1
ATOM 2343 N N . PHE A 1 295 ? 15.398 -23.688 -1.775 1 96.12 295 PHE A N 1
ATOM 2344 C CA . PHE A 1 295 ? 14.688 -22.703 -2.578 1 96.12 295 PHE A CA 1
ATOM 2345 C C . PHE A 1 295 ? 13.938 -21.719 -1.688 1 96.12 295 PHE A C 1
ATOM 2347 O O . PHE A 1 295 ? 13.953 -20.5 -1.941 1 96.12 295 PHE A O 1
ATOM 2354 N N . SER A 1 296 ? 13.289 -22.203 -0.633 1 96.06 296 SER A N 1
ATOM 2355 C CA . SER A 1 296 ? 12.578 -21.359 0.324 1 96.06 296 SER A CA 1
ATOM 2356 C C . SER A 1 296 ? 13.516 -20.344 0.955 1 96.06 296 SER A C 1
ATOM 2358 O O . SER A 1 296 ? 13.156 -19.172 1.098 1 96.06 296 SER A O 1
ATOM 2360 N N . GLU A 1 297 ? 14.68 -20.734 1.301 1 94.62 297 GLU A N 1
ATOM 2361 C CA . GLU A 1 297 ? 15.664 -19.859 1.916 1 94.62 297 GLU A CA 1
ATOM 2362 C C . GLU A 1 297 ? 16.141 -18.781 0.936 1 94.62 297 GLU A C 1
ATOM 2364 O O . GLU A 1 297 ? 16.328 -17.625 1.317 1 94.62 297 GLU A O 1
ATOM 2369 N N . LEU A 1 298 ? 16.297 -19.25 -0.251 1 94.75 298 LEU A N 1
ATOM 2370 C CA . LEU A 1 298 ? 16.703 -18.312 -1.289 1 94.75 298 LEU A CA 1
ATOM 2371 C C . LEU A 1 298 ? 15.672 -17.188 -1.453 1 94.75 298 LEU A C 1
ATOM 2373 O O . LEU A 1 298 ? 16.031 -16.016 -1.524 1 94.75 298 LEU A O 1
ATOM 2377 N N . ILE A 1 299 ? 14.391 -17.547 -1.509 1 95.88 299 ILE A N 1
ATOM 2378 C CA . ILE A 1 299 ? 13.312 -16.578 -1.691 1 95.88 299 ILE A CA 1
ATOM 2379 C C . ILE A 1 299 ? 13.242 -15.656 -0.479 1 95.88 299 ILE A C 1
ATOM 2381 O O . ILE A 1 299 ? 13.062 -14.445 -0.625 1 95.88 299 ILE A O 1
ATOM 2385 N N . ARG A 1 300 ? 13.414 -16.172 0.686 1 92.25 300 ARG A N 1
ATOM 2386 C CA . ARG A 1 300 ? 13.359 -15.375 1.911 1 92.25 300 ARG A CA 1
ATOM 2387 C C . ARG A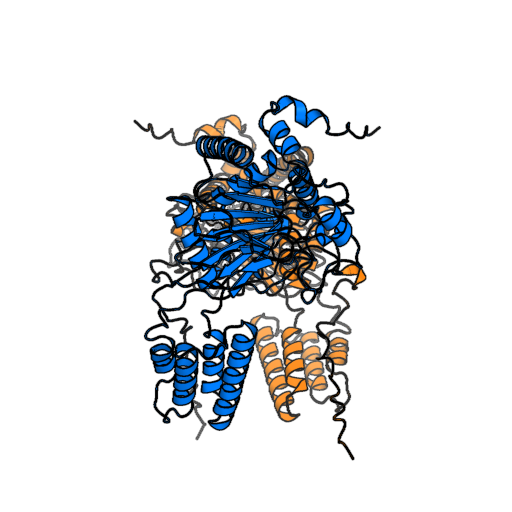 1 300 ? 14.5 -14.352 1.955 1 92.25 300 ARG A C 1
ATOM 2389 O O . ARG A 1 300 ? 14.312 -13.234 2.439 1 92.25 300 ARG A O 1
ATOM 2396 N N . GLU A 1 301 ? 15.617 -14.742 1.484 1 93.06 301 GLU A N 1
ATOM 2397 C CA . GLU A 1 301 ? 16.781 -13.859 1.48 1 93.06 301 GLU A CA 1
ATOM 2398 C C . GLU A 1 301 ? 16.516 -12.617 0.639 1 93.06 301 GLU A C 1
ATOM 2400 O O . GLU A 1 301 ? 16.875 -11.5 1.043 1 93.06 301 GLU A O 1
ATOM 2405 N N . VAL A 1 302 ? 15.898 -12.781 -0.433 1 94.69 302 VAL A N 1
ATOM 2406 C CA . VAL A 1 302 ? 15.703 -11.648 -1.331 1 94.69 302 VAL A CA 1
ATOM 2407 C C . VAL A 1 302 ? 14.625 -10.719 -0.768 1 94.69 302 VAL A C 1
ATOM 2409 O O . VAL A 1 302 ? 14.633 -9.516 -1.028 1 94.69 302 VAL A O 1
ATOM 2412 N N . HIS A 1 303 ? 13.695 -11.203 0.068 1 94.25 303 HIS A N 1
ATOM 2413 C CA . HIS A 1 303 ? 12.648 -10.406 0.683 1 94.25 303 HIS A CA 1
ATOM 2414 C C . HIS A 1 303 ? 13.234 -9.297 1.552 1 94.25 303 HIS A C 1
ATOM 2416 O O . HIS A 1 303 ? 12.75 -8.164 1.529 1 94.25 303 HIS A O 1
ATOM 2422 N N . SER A 1 304 ? 14.25 -9.617 2.27 1 88.88 304 SER A N 1
ATOM 2423 C CA . SER A 1 304 ? 14.859 -8.648 3.17 1 88.88 304 SER A CA 1
ATOM 2424 C C . SER A 1 304 ? 15.414 -7.453 2.398 1 88.88 304 SER A C 1
ATOM 2426 O O . SER A 1 304 ? 15.43 -6.332 2.906 1 88.88 304 SER A O 1
ATOM 2428 N N . ASN A 1 305 ? 15.812 -7.742 1.195 1 89.62 305 ASN A N 1
ATOM 2429 C CA . ASN A 1 305 ? 16.406 -6.688 0.377 1 89.62 305 ASN A CA 1
ATOM 2430 C C . ASN A 1 305 ? 15.336 -5.848 -0.312 1 89.62 305 ASN A C 1
ATOM 2432 O O . ASN A 1 305 ? 15.391 -4.617 -0.286 1 89.62 305 ASN A O 1
ATOM 2436 N N . VAL A 1 306 ? 14.328 -6.527 -0.878 1 92.31 306 VAL A N 1
ATOM 2437 C CA . VAL A 1 306 ? 13.344 -5.789 -1.662 1 92.31 306 VAL A CA 1
ATOM 2438 C C . VAL A 1 306 ? 12.461 -4.953 -0.734 1 92.31 306 VAL A C 1
ATOM 2440 O O . VAL A 1 306 ? 11.938 -3.908 -1.134 1 92.31 306 VAL A O 1
ATOM 2443 N N . GLU A 1 307 ? 12.312 -5.336 0.507 1 91.94 307 GLU A N 1
ATOM 2444 C CA . GLU A 1 307 ? 11.422 -4.66 1.452 1 91.94 307 GLU A CA 1
ATOM 2445 C C . GLU A 1 307 ? 12.07 -3.393 2 1 91.94 307 GLU A C 1
ATOM 2447 O O . GLU A 1 307 ? 11.469 -2.684 2.811 1 91.94 307 GLU A O 1
ATOM 2452 N N . LYS A 1 308 ? 13.25 -3.115 1.555 1 88.5 308 LYS A N 1
ATOM 2453 C CA . LYS A 1 308 ? 13.844 -1.813 1.843 1 88.5 308 LYS A CA 1
ATOM 2454 C C . LYS A 1 308 ? 13.133 -0.703 1.076 1 88.5 308 LYS A C 1
ATOM 2456 O O . LYS A 1 308 ? 13.266 0.475 1.413 1 88.5 308 LYS A O 1
ATOM 2461 N N . ASN A 1 309 ? 12.453 -1.066 0.028 1 88.44 309 ASN A N 1
ATOM 2462 C CA . ASN A 1 309 ? 11.578 -0.138 -0.673 1 88.44 309 ASN A CA 1
ATOM 2463 C C . ASN A 1 309 ? 10.258 0.061 0.076 1 88.44 309 ASN A C 1
ATOM 2465 O O . ASN A 1 309 ? 9.555 -0.907 0.373 1 88.44 309 ASN A O 1
ATOM 2469 N N . PRO A 1 310 ? 9.875 1.282 0.381 1 87.12 310 PRO A N 1
ATOM 2470 C CA . PRO A 1 310 ? 8.688 1.51 1.215 1 87.12 310 PRO A CA 1
ATOM 2471 C C . PRO A 1 310 ? 7.402 1.008 0.562 1 87.12 310 PRO A C 1
ATOM 2473 O O . PRO A 1 310 ? 6.48 0.581 1.259 1 87.12 310 PRO A O 1
ATOM 2476 N N . LEU A 1 311 ? 7.34 1.141 -0.733 1 89.31 311 LEU A N 1
ATOM 2477 C CA . LEU A 1 311 ? 6.16 0.642 -1.432 1 89.31 311 LEU A CA 1
ATOM 2478 C C . LEU A 1 311 ? 6.027 -0.868 -1.265 1 89.31 311 LEU A C 1
ATOM 2480 O O . LEU A 1 311 ? 4.941 -1.373 -0.976 1 89.31 311 LEU A O 1
ATOM 2484 N N . ILE A 1 312 ? 7.129 -1.566 -1.412 1 92.12 312 ILE A N 1
ATOM 2485 C CA . ILE A 1 312 ? 7.141 -3.016 -1.249 1 92.12 312 ILE A CA 1
ATOM 2486 C C . ILE A 1 312 ? 6.902 -3.373 0.216 1 92.12 312 ILE A C 1
ATOM 2488 O O . ILE A 1 312 ? 6.16 -4.309 0.521 1 92.12 312 ILE A O 1
ATOM 2492 N N . TYR A 1 313 ? 7.484 -2.57 1.073 1 92.81 313 TYR A N 1
ATOM 2493 C CA . TYR A 1 313 ? 7.312 -2.797 2.504 1 92.81 313 TYR A CA 1
ATOM 2494 C C . TYR A 1 313 ? 5.848 -2.662 2.906 1 92.81 313 TYR A C 1
ATOM 2496 O O . TYR A 1 313 ? 5.367 -3.395 3.773 1 92.81 313 TYR A O 1
ATOM 2504 N N . ALA A 1 314 ? 5.188 -1.779 2.291 1 91.62 314 ALA A N 1
ATOM 2505 C CA . ALA A 1 314 ? 3.777 -1.555 2.604 1 91.62 314 ALA A CA 1
ATOM 2506 C C . ALA A 1 314 ? 2.943 -2.793 2.293 1 91.62 314 ALA A C 1
ATOM 2508 O O . ALA A 1 314 ? 1.9 -3.02 2.912 1 91.62 314 ALA A O 1
ATOM 2509 N N . LEU A 1 315 ? 3.379 -3.633 1.38 1 93.5 315 LEU A N 1
ATOM 2510 C CA . LEU A 1 315 ? 2.639 -4.82 0.973 1 93.5 315 LEU A CA 1
ATOM 2511 C C . LEU A 1 315 ? 2.887 -5.973 1.942 1 93.5 315 LEU A C 1
ATOM 2513 O O . LEU A 1 315 ? 2.209 -7 1.877 1 93.5 315 LEU A O 1
ATOM 2517 N N . LYS A 1 316 ? 3.779 -5.789 2.863 1 90.88 316 LYS A N 1
ATOM 2518 C CA . LYS A 1 316 ? 4.262 -6.875 3.715 1 90.88 316 LYS A CA 1
ATOM 2519 C C . LYS A 1 316 ? 3.115 -7.5 4.508 1 90.88 316 LYS A C 1
ATOM 2521 O O . LYS A 1 316 ? 3.113 -8.703 4.758 1 90.88 316 LYS A O 1
ATOM 2526 N N . HIS A 1 317 ? 2.096 -6.727 4.777 1 87.06 317 HIS A N 1
ATOM 2527 C CA . HIS A 1 317 ? 1.06 -7.234 5.668 1 87.06 317 HIS A CA 1
ATOM 2528 C C . HIS A 1 317 ? -0.084 -7.863 4.879 1 87.06 317 HIS A C 1
ATOM 2530 O O . HIS A 1 317 ? -0.913 -8.578 5.445 1 87.06 317 HIS A O 1
ATOM 2536 N N . ILE A 1 318 ? -0.055 -7.605 3.617 1 92.38 318 ILE A N 1
ATOM 2537 C CA . ILE A 1 318 ? -1.195 -8.125 2.869 1 92.38 318 ILE A CA 1
ATOM 2538 C C . ILE A 1 318 ? -0.714 -9.133 1.834 1 92.38 318 ILE A C 1
ATOM 2540 O O . ILE A 1 318 ? -1.517 -9.875 1.259 1 92.38 318 ILE A O 1
ATOM 2544 N N . TRP A 1 319 ? 0.556 -9.102 1.537 1 95.94 319 TRP A N 1
ATOM 2545 C CA . TRP A 1 319 ? 1.188 -10.117 0.705 1 95.94 319 TRP A CA 1
ATOM 2546 C C . TRP A 1 319 ? 1.733 -11.258 1.558 1 95.94 319 TRP A C 1
ATOM 2548 O O . TRP A 1 319 ? 2.764 -11.109 2.219 1 95.94 319 TRP A O 1
ATOM 2558 N N . HIS A 1 320 ? 1.159 -12.422 1.497 1 96.5 320 HIS A N 1
ATOM 2559 C CA . HIS A 1 320 ? 1.469 -13.484 2.441 1 96.5 320 HIS A CA 1
ATOM 2560 C C . HIS A 1 320 ? 2.35 -14.555 1.799 1 96.5 320 HIS A C 1
ATOM 2562 O O . HIS A 1 320 ? 2.855 -15.445 2.484 1 96.5 320 HIS A O 1
ATOM 2568 N N . SER A 1 321 ? 2.59 -14.469 0.531 1 97.62 321 SER A N 1
ATOM 2569 C CA . SER A 1 321 ? 3.365 -15.477 -0.191 1 97.62 321 SER A CA 1
ATOM 2570 C C . SER A 1 321 ? 4.859 -15.188 -0.096 1 97.62 321 SER A C 1
ATOM 2572 O O . SER A 1 321 ? 5.285 -14.039 -0.169 1 97.62 321 SER A O 1
ATOM 2574 N N . ASP A 1 322 ? 5.648 -16.219 0.029 1 97.25 322 ASP A N 1
ATOM 2575 C CA . ASP A 1 322 ? 7.094 -16.062 -0.099 1 97.25 322 ASP A CA 1
ATOM 2576 C C . ASP A 1 322 ? 7.488 -15.766 -1.544 1 97.25 322 ASP A C 1
ATOM 2578 O O . ASP A 1 322 ? 8.539 -15.18 -1.799 1 97.25 322 ASP A O 1
ATOM 2582 N N . PHE A 1 323 ? 6.645 -16.234 -2.463 1 98.38 323 PHE A N 1
ATOM 2583 C CA . PHE A 1 323 ? 6.91 -15.906 -3.859 1 98.38 323 PHE A CA 1
ATOM 2584 C C . PHE A 1 323 ? 6.68 -14.43 -4.133 1 98.38 323 PHE A C 1
ATOM 2586 O O . PHE A 1 323 ? 5.75 -13.828 -3.584 1 98.38 323 PHE A O 1
ATOM 2593 N N . LEU A 1 324 ? 7.469 -13.852 -4.996 1 97.38 324 LEU A N 1
ATOM 2594 C CA . LEU A 1 324 ? 7.391 -12.414 -5.262 1 97.38 324 LEU A CA 1
ATOM 2595 C C . LEU A 1 324 ? 6.328 -12.117 -6.316 1 97.38 324 LEU A C 1
ATOM 2597 O O . LEU A 1 324 ? 5.93 -10.969 -6.492 1 97.38 324 LEU A O 1
ATOM 2601 N N . GLY A 1 325 ? 5.898 -13.172 -7.043 1 97.25 325 GLY A N 1
ATOM 2602 C CA . GLY A 1 325 ? 4.895 -12.969 -8.078 1 97.25 325 GLY A CA 1
ATOM 2603 C C . GLY A 1 325 ? 3.812 -14.031 -8.07 1 97.25 325 GLY A C 1
ATOM 2604 O O . GLY A 1 325 ? 4.078 -15.195 -7.75 1 97.25 325 GLY A O 1
ATOM 2605 N N . ARG A 1 326 ? 2.654 -13.617 -8.383 1 97.81 326 ARG A N 1
ATOM 2606 C CA . ARG A 1 326 ? 1.502 -14.484 -8.633 1 97.81 326 ARG A CA 1
ATOM 2607 C C . ARG A 1 326 ? 0.736 -14.031 -9.875 1 97.81 326 ARG A C 1
ATOM 2609 O O . ARG A 1 326 ? 0.146 -12.945 -9.883 1 97.81 326 ARG A O 1
ATOM 2616 N N . ALA A 1 327 ? 0.826 -14.812 -10.875 1 96.19 327 ALA A N 1
ATOM 2617 C CA . ALA A 1 327 ? -0.046 -14.57 -12.016 1 96.19 327 ALA A CA 1
ATOM 2618 C C . ALA A 1 327 ? -1.4 -15.25 -11.828 1 96.19 327 ALA A C 1
ATOM 2620 O O . ALA A 1 327 ? -1.471 -16.406 -11.398 1 96.19 327 ALA A O 1
ATOM 2621 N N . VAL A 1 328 ? -2.385 -14.562 -12 1 95.38 328 VAL A N 1
ATOM 2622 C CA . VAL A 1 328 ? -3.732 -15.117 -11.961 1 95.38 328 VAL A CA 1
ATOM 2623 C C . VAL A 1 328 ? -4.336 -15.102 -13.367 1 95.38 328 VAL A C 1
ATOM 2625 O O . VAL A 1 328 ? -4.531 -14.031 -13.953 1 95.38 328 VAL A O 1
ATOM 2628 N N . LEU A 1 329 ? -4.559 -16.281 -13.859 1 90.5 329 LEU A N 1
ATOM 2629 C CA . LEU A 1 329 ? -5.102 -16.453 -15.211 1 90.5 329 LEU A CA 1
ATOM 2630 C C . LEU A 1 329 ? -6.586 -16.797 -15.156 1 90.5 329 LEU A C 1
ATOM 2632 O O . LEU A 1 329 ? -7.004 -17.625 -14.359 1 90.5 329 LEU A O 1
ATOM 2636 N N . PHE A 1 330 ? -7.328 -16.078 -15.945 1 84.5 330 PHE A N 1
ATOM 2637 C CA . PHE A 1 330 ? -8.766 -16.297 -16.047 1 84.5 330 PHE A CA 1
ATOM 2638 C C . PHE A 1 330 ? -9.133 -16.859 -17.422 1 84.5 330 PHE A C 1
ATOM 2640 O O . PHE A 1 330 ? -8.992 -16.156 -18.422 1 84.5 330 PHE A O 1
ATOM 2647 N N . ASN A 1 331 ? -9.539 -18.078 -17.422 1 78.94 331 ASN A N 1
ATOM 2648 C CA . ASN A 1 331 ? -10.023 -18.766 -18.609 1 78.94 331 ASN A CA 1
ATOM 2649 C C . ASN A 1 331 ? -9.016 -18.672 -19.75 1 78.94 331 ASN A C 1
ATOM 2651 O O . ASN A 1 331 ? -9.398 -18.453 -20.906 1 78.94 331 ASN A O 1
ATOM 2655 N N . LYS A 1 332 ? -7.777 -18.766 -19.391 1 81.19 332 LYS A N 1
ATOM 2656 C CA . LYS A 1 332 ? -6.711 -18.688 -20.391 1 81.19 332 LYS A CA 1
ATOM 2657 C C . LYS A 1 332 ? -6.043 -20.047 -20.594 1 81.19 332 LYS A C 1
ATOM 2659 O O . LYS A 1 332 ? -5.707 -20.734 -19.625 1 81.19 332 LYS A O 1
ATOM 2664 N N . GLN A 1 333 ? -5.961 -20.391 -21.812 1 81.38 333 GLN A N 1
ATOM 2665 C CA . GLN A 1 333 ? -5.16 -21.547 -22.219 1 81.38 333 GLN A CA 1
ATOM 2666 C C . GLN A 1 333 ? -3.746 -21.125 -22.609 1 81.38 333 GLN A C 1
ATOM 2668 O O . GLN A 1 333 ? -3.537 -20.547 -23.688 1 81.38 333 GLN A O 1
ATOM 2673 N N . SER A 1 334 ? -2.805 -21.438 -21.734 1 84.75 334 SER A N 1
ATOM 2674 C CA . SER A 1 334 ? -1.433 -21.031 -22.016 1 84.75 334 SER A CA 1
ATOM 2675 C C . SER A 1 334 ? -0.801 -21.922 -23.094 1 84.75 334 SER A C 1
ATOM 2677 O O . SER A 1 334 ? -0.838 -23.141 -23 1 84.75 334 SER A O 1
ATOM 2679 N N . ALA A 1 335 ? -0.251 -21.312 -24.094 1 79.88 335 ALA A N 1
ATOM 2680 C CA . ALA A 1 335 ? 0.485 -22.016 -25.141 1 79.88 335 ALA A CA 1
ATOM 2681 C C . ALA A 1 335 ? 1.824 -22.531 -24.609 1 79.88 335 ALA A C 1
ATOM 2683 O O . ALA A 1 335 ? 2.264 -22.141 -23.531 1 79.88 335 ALA A O 1
ATOM 2684 N N . GLN A 1 336 ? 2.389 -23.375 -25.406 1 83.38 336 GLN A N 1
ATOM 2685 C CA . GLN A 1 336 ? 3.678 -23.953 -25.016 1 83.38 336 GLN A CA 1
ATOM 2686 C C . GLN A 1 336 ? 4.727 -22.859 -24.844 1 83.38 336 GLN A C 1
ATOM 2688 O O . GLN A 1 336 ? 4.871 -21.969 -25.688 1 83.38 336 GLN A O 1
ATOM 2693 N N . HIS A 1 337 ? 5.406 -22.875 -23.688 1 83.94 337 HIS A N 1
ATOM 2694 C CA . HIS A 1 337 ? 6.441 -21.875 -23.422 1 83.94 337 HIS A CA 1
ATOM 2695 C C . HIS A 1 337 ? 7.398 -22.359 -22.344 1 83.94 337 HIS A C 1
ATOM 2697 O O . HIS A 1 337 ? 7.172 -23.406 -21.719 1 83.94 337 HIS A O 1
ATOM 2703 N N . LEU A 1 338 ? 8.5 -21.625 -22.234 1 85.19 338 LEU A N 1
ATOM 2704 C CA . LEU A 1 338 ? 9.438 -21.703 -21.125 1 85.19 338 LEU A CA 1
ATOM 2705 C C . LEU A 1 338 ? 9.422 -20.422 -20.297 1 85.19 338 LEU A C 1
ATOM 2707 O O . LEU A 1 338 ? 9.32 -19.328 -20.844 1 85.19 338 LEU A O 1
ATOM 2711 N N . ASP A 1 339 ? 9.469 -20.609 -19.016 1 87.56 339 ASP A N 1
ATOM 2712 C CA . ASP A 1 339 ? 9.57 -19.438 -18.141 1 87.56 339 ASP A CA 1
ATOM 2713 C C . ASP A 1 339 ? 11.016 -18.969 -18.016 1 87.56 339 ASP A C 1
ATOM 2715 O O . ASP A 1 339 ? 11.617 -19.078 -16.953 1 87.56 339 ASP A O 1
ATOM 2719 N N . VAL A 1 340 ? 11.492 -18.266 -18.953 1 82.81 340 VAL A N 1
ATOM 2720 C CA . VAL A 1 340 ? 12.922 -18 -19.125 1 82.81 340 VAL A CA 1
ATOM 2721 C C . VAL A 1 340 ? 13.367 -16.969 -18.078 1 82.81 340 VAL A C 1
ATOM 2723 O O . VAL A 1 340 ? 14.547 -16.891 -17.75 1 82.81 340 VAL A O 1
ATOM 2726 N N . SER A 1 341 ? 12.469 -16.219 -17.578 1 87 341 SER A N 1
ATOM 2727 C CA . SER A 1 341 ? 12.836 -15.164 -16.641 1 87 341 SER A CA 1
ATOM 2728 C C . SER A 1 341 ? 12.852 -15.68 -15.203 1 87 341 SER A C 1
ATOM 2730 O O . SER A 1 341 ? 13.227 -14.945 -14.289 1 87 341 SER A O 1
ATOM 2732 N N . GLY A 1 342 ? 12.438 -16.938 -15.008 1 91.69 342 GLY A N 1
ATOM 2733 C CA . GLY A 1 342 ? 12.391 -17.516 -13.672 1 91.69 342 GLY A CA 1
ATOM 2734 C C . GLY A 1 342 ? 13.758 -17.906 -13.141 1 91.69 342 GLY A C 1
ATOM 2735 O O . GLY A 1 342 ? 14.781 -17.625 -13.773 1 91.69 342 GLY A O 1
ATOM 2736 N N . VAL A 1 343 ? 13.766 -18.438 -11.938 1 93.44 343 VAL A N 1
ATOM 2737 C CA . VAL A 1 343 ? 14.984 -18.969 -11.32 1 93.44 343 VAL A CA 1
ATOM 2738 C C . VAL A 1 343 ? 15.172 -20.422 -11.727 1 93.44 343 VAL A C 1
ATOM 2740 O O . VAL A 1 343 ? 14.336 -21.281 -11.406 1 93.44 343 VAL A O 1
ATOM 2743 N N . HIS A 1 344 ? 16.281 -20.672 -12.391 1 91.81 344 HIS A N 1
ATOM 2744 C CA . HIS A 1 344 ? 16.562 -22.031 -12.828 1 91.81 344 HIS A CA 1
ATOM 2745 C C . HIS A 1 344 ? 16.672 -22.984 -11.648 1 91.81 344 HIS A C 1
ATOM 2747 O O . HIS A 1 344 ? 17.281 -22.656 -10.633 1 91.81 344 HIS A O 1
ATOM 2753 N N . ARG A 1 345 ? 16.031 -24.156 -11.75 1 93.56 345 ARG A N 1
ATOM 2754 C CA . ARG A 1 345 ? 15.945 -25.188 -10.727 1 93.56 345 ARG A CA 1
ATOM 2755 C C . ARG A 1 345 ? 14.953 -24.797 -9.633 1 93.56 345 ARG A C 1
ATOM 2757 O O . ARG A 1 345 ? 14.664 -25.594 -8.742 1 93.56 345 ARG A O 1
ATOM 2764 N N . GLY A 1 346 ? 14.5 -23.547 -9.688 1 95 346 GLY A N 1
ATOM 2765 C CA . GLY A 1 346 ? 13.438 -23.156 -8.773 1 95 346 GLY A CA 1
ATOM 2766 C C . GLY A 1 346 ? 12.07 -23.656 -9.195 1 95 346 GLY A C 1
ATOM 2767 O O . GLY A 1 346 ? 11.867 -24.031 -10.359 1 95 346 GLY A O 1
ATOM 2768 N N . TRP A 1 347 ? 11.125 -23.672 -8.266 1 96.69 347 TRP A N 1
ATOM 2769 C CA . TRP A 1 347 ? 9.773 -24.156 -8.539 1 96.69 347 TRP A CA 1
ATOM 2770 C C . TRP A 1 347 ? 8.867 -23 -8.969 1 96.69 347 TRP A C 1
ATOM 2772 O O . TRP A 1 347 ? 8.93 -21.906 -8.406 1 96.69 347 TRP A O 1
ATOM 2782 N N . ASP A 1 348 ? 8.117 -23.219 -9.984 1 97.69 348 ASP A N 1
ATOM 2783 C CA . ASP A 1 348 ? 6.824 -22.578 -10.18 1 97.69 348 ASP A CA 1
ATOM 2784 C C . ASP A 1 348 ? 5.691 -23.422 -9.609 1 97.69 348 ASP A C 1
ATOM 2786 O O . ASP A 1 348 ? 5.68 -24.641 -9.773 1 97.69 348 ASP A O 1
ATOM 2790 N N . ILE A 1 349 ? 4.82 -22.828 -8.898 1 98.69 349 ILE A N 1
ATOM 2791 C CA . ILE A 1 349 ? 3.699 -23.562 -8.32 1 98.69 349 ILE A CA 1
ATOM 2792 C C . ILE A 1 349 ? 2.396 -23.094 -8.977 1 98.69 349 ILE A C 1
ATOM 2794 O O . ILE A 1 349 ? 2.111 -21.891 -9.023 1 98.69 349 ILE A O 1
ATOM 2798 N N . LEU A 1 350 ? 1.65 -24.016 -9.5 1 98.56 350 LEU A N 1
ATOM 2799 C CA . LEU A 1 350 ? 0.357 -23.766 -10.125 1 98.56 350 LEU A CA 1
ATOM 2800 C C . LEU A 1 350 ? -0.777 -24.328 -9.281 1 98.56 350 LEU A C 1
ATOM 2802 O O . LEU A 1 350 ? -0.662 -25.438 -8.734 1 98.56 350 LEU A O 1
ATOM 2806 N N . VAL A 1 351 ? -1.797 -23.594 -9.156 1 98.56 351 VAL A N 1
ATOM 2807 C CA . VAL A 1 351 ? -3.023 -24.062 -8.523 1 98.56 351 VAL A CA 1
ATOM 2808 C C . VAL A 1 351 ? -4.227 -23.703 -9.391 1 98.56 351 VAL A C 1
ATOM 2810 O O . VAL A 1 351 ? -4.387 -22.547 -9.789 1 98.56 351 VAL A O 1
ATOM 2813 N N . ALA A 1 352 ? -5.012 -24.656 -9.664 1 97.44 352 ALA A N 1
ATOM 2814 C CA . ALA A 1 352 ? -6.203 -24.406 -10.469 1 97.44 352 ALA A CA 1
ATOM 2815 C C . ALA A 1 352 ? -7.449 -24.297 -9.594 1 97.44 352 ALA A C 1
ATOM 2817 O O . ALA A 1 352 ? -7.578 -25.016 -8.594 1 97.44 352 ALA A O 1
ATOM 2818 N N . MET A 1 353 ? -8.32 -23.422 -10 1 95.69 353 MET A N 1
ATOM 2819 C CA . MET A 1 353 ? -9.586 -23.188 -9.312 1 95.69 353 MET A CA 1
ATOM 2820 C C . MET A 1 353 ? -10.711 -22.938 -10.305 1 95.69 353 MET A C 1
ATOM 2822 O O . MET A 1 353 ? -10.453 -22.703 -11.492 1 95.69 353 MET A O 1
ATOM 2826 N N . GLY A 1 354 ? -11.922 -23.016 -9.773 1 91.31 354 GLY A N 1
ATOM 2827 C CA . GLY A 1 354 ? -13.078 -22.75 -10.617 1 91.31 354 GLY A CA 1
ATOM 2828 C C . GLY A 1 354 ? -13.852 -24 -10.977 1 91.31 354 GLY A C 1
ATOM 2829 O O . GLY A 1 354 ? -13.812 -24.984 -10.258 1 91.31 354 GLY A O 1
ATOM 2830 N N . ASP A 1 355 ? -14.688 -23.844 -11.977 1 85.88 355 ASP A N 1
ATOM 2831 C CA . ASP A 1 355 ? -15.547 -24.906 -12.469 1 85.88 355 ASP A CA 1
ATOM 2832 C C . ASP A 1 355 ? -15.266 -25.188 -13.945 1 85.88 355 ASP A C 1
ATOM 2834 O O . ASP A 1 355 ? -15.719 -24.453 -14.82 1 85.88 355 ASP A O 1
ATOM 2838 N N . PHE A 1 356 ? -14.469 -26.297 -14.156 1 86.44 356 PHE A N 1
ATOM 2839 C CA . PHE A 1 356 ? -14.062 -26.641 -15.516 1 86.44 356 PHE A CA 1
ATOM 2840 C C . PHE A 1 356 ? -13.672 -28.109 -15.625 1 86.44 356 PHE A C 1
ATOM 2842 O O . PHE A 1 356 ? -13.5 -28.781 -14.602 1 86.44 356 PHE A O 1
ATOM 2849 N N . GLU A 1 357 ? -13.609 -28.578 -16.828 1 86.69 357 GLU A N 1
ATOM 2850 C CA . GLU A 1 357 ? -13.117 -29.922 -17.172 1 86.69 357 GLU A CA 1
ATOM 2851 C C . GLU A 1 357 ? -12 -29.844 -18.203 1 86.69 357 GLU A C 1
ATOM 2853 O O . GLU A 1 357 ? -12.023 -29 -19.094 1 86.69 357 GLU A O 1
ATOM 2858 N N . GLY A 1 358 ? -11.055 -30.844 -17.984 1 92.31 358 GLY A N 1
ATOM 2859 C CA . GLY A 1 358 ? -9.898 -30.812 -18.875 1 92.31 358 GLY A CA 1
ATOM 2860 C C . GLY A 1 358 ? -8.812 -29.875 -18.406 1 92.31 358 GLY A C 1
ATOM 2861 O O . GLY A 1 358 ? -8.562 -29.75 -17.203 1 92.31 358 GLY A O 1
ATOM 2862 N N . GLY A 1 359 ? -7.98 -29.344 -19.391 1 93.31 359 GLY A N 1
ATOM 2863 C CA . GLY A 1 359 ? -6.953 -28.375 -19.078 1 93.31 359 GLY A CA 1
ATOM 2864 C C . GLY A 1 359 ? -5.723 -28.984 -18.422 1 93.31 359 GLY A C 1
ATOM 2865 O O . GLY A 1 359 ? -5.129 -28.375 -17.531 1 93.31 359 GLY A O 1
ATOM 2866 N N . ALA A 1 360 ? -5.387 -30.125 -18.828 1 96.5 360 ALA A N 1
ATOM 2867 C CA . ALA A 1 360 ? -4.207 -30.781 -18.297 1 96.5 360 ALA A CA 1
ATOM 2868 C C . ALA A 1 360 ? -2.939 -29.984 -18.578 1 96.5 360 ALA A C 1
ATOM 2870 O O . ALA A 1 360 ? -2.871 -29.25 -19.578 1 96.5 360 ALA A O 1
ATOM 2871 N N . LEU A 1 361 ? -1.998 -30.109 -17.641 1 97.06 361 LEU A N 1
ATOM 2872 C CA . LEU A 1 361 ? -0.664 -29.562 -17.875 1 97.06 361 LEU A CA 1
ATOM 2873 C C . LEU A 1 361 ? 0.191 -30.547 -18.656 1 97.06 361 LEU A C 1
ATOM 2875 O O . LEU A 1 361 ? 0.33 -31.719 -18.266 1 97.06 361 LEU A O 1
ATOM 2879 N N . TYR A 1 362 ? 0.7 -30.109 -19.734 1 92.81 362 TYR A N 1
ATOM 2880 C CA . TYR A 1 362 ? 1.6 -30.922 -20.547 1 92.81 362 TYR A CA 1
ATOM 2881 C C . TYR A 1 362 ? 3.045 -30.469 -20.375 1 92.81 362 TYR A C 1
ATOM 2883 O O . TYR A 1 362 ? 3.373 -29.312 -20.672 1 92.81 362 TYR A O 1
ATOM 2891 N N . LEU A 1 363 ? 3.828 -31.328 -19.797 1 90.38 363 LEU A N 1
ATOM 2892 C CA . LEU A 1 363 ? 5.273 -31.125 -19.812 1 90.38 363 LEU A CA 1
ATOM 2893 C C . LEU A 1 363 ? 5.906 -31.766 -21.031 1 90.38 363 LEU A C 1
ATOM 2895 O O . LEU A 1 363 ? 6.23 -32.969 -21.031 1 90.38 363 LEU A O 1
ATOM 2899 N N . LYS A 1 364 ? 6.156 -31.031 -22 1 82 364 LYS A N 1
ATOM 2900 C CA . LYS A 1 364 ? 6.469 -31.5 -23.344 1 82 364 LYS A CA 1
ATOM 2901 C C . LYS A 1 364 ? 7.828 -32.188 -23.391 1 82 364 LYS A C 1
ATOM 2903 O O . LYS A 1 364 ? 8.008 -33.156 -24.109 1 82 364 LYS A O 1
ATOM 2908 N N . ASP A 1 365 ? 8.742 -31.672 -22.656 1 79.19 365 ASP A N 1
ATOM 2909 C CA . ASP A 1 365 ? 10.102 -32.219 -22.703 1 79.19 365 ASP A CA 1
ATOM 2910 C C . ASP A 1 365 ? 10.164 -33.594 -22.094 1 79.19 365 ASP A C 1
ATOM 2912 O O . ASP A 1 365 ? 11.016 -34.406 -22.469 1 79.19 365 ASP A O 1
ATOM 2916 N N . MET A 1 366 ? 9.219 -33.875 -21.281 1 80.44 366 MET A N 1
ATOM 2917 C CA . MET A 1 366 ? 9.141 -35.188 -20.656 1 80.44 366 MET A CA 1
ATOM 2918 C C . MET A 1 366 ? 8.016 -36 -21.266 1 80.44 366 MET A C 1
ATOM 2920 O O . MET A 1 366 ? 7.898 -37.188 -20.984 1 80.44 366 MET A O 1
ATOM 2924 N N . ASN A 1 367 ? 7.293 -35.406 -22.062 1 84.44 367 ASN A N 1
ATOM 2925 C CA . ASN A 1 367 ? 6.109 -36 -22.656 1 84.44 367 ASN A CA 1
ATOM 2926 C C . ASN A 1 367 ? 5.172 -36.562 -21.578 1 84.44 367 ASN A C 1
ATOM 2928 O O . ASN A 1 367 ? 4.781 -37.719 -21.625 1 84.44 367 ASN A O 1
ATOM 2932 N N . VAL A 1 368 ? 4.957 -35.781 -20.641 1 89 368 VAL A N 1
ATOM 2933 C CA . VAL A 1 368 ? 4.098 -36.125 -19.516 1 89 368 VAL A CA 1
ATOM 2934 C C . VAL A 1 368 ? 2.877 -35.219 -19.484 1 89 368 VAL A C 1
ATOM 2936 O O . VAL A 1 368 ? 2.994 -34 -19.719 1 89 368 VAL A O 1
ATOM 2939 N N . ARG A 1 369 ? 1.74 -35.812 -19.344 1 93.38 369 ARG A N 1
ATOM 2940 C CA . ARG A 1 369 ? 0.493 -35.094 -19.172 1 93.38 369 ARG A CA 1
ATOM 2941 C C . ARG A 1 369 ? -0.06 -35.25 -17.766 1 93.38 369 ARG A C 1
ATOM 2943 O O . ARG A 1 369 ? -0.233 -36.406 -17.297 1 93.38 369 ARG A O 1
ATOM 2950 N N . ILE A 1 370 ? -0.296 -34.156 -17.078 1 96.44 370 ILE A N 1
ATOM 2951 C CA . ILE A 1 370 ? -0.75 -34.156 -15.695 1 96.44 370 ILE A CA 1
ATOM 2952 C C . ILE A 1 370 ? -2.146 -33.531 -15.609 1 96.44 370 ILE A C 1
ATOM 2954 O O . ILE A 1 370 ? -2.34 -32.375 -15.961 1 96.44 370 ILE A O 1
ATOM 2958 N N . PRO A 1 371 ? -3.154 -34.344 -15.164 1 96.69 371 PRO A N 1
ATOM 2959 C CA . PRO A 1 371 ? -4.453 -33.719 -14.922 1 96.69 371 PRO A CA 1
ATOM 2960 C C . PRO A 1 371 ? -4.363 -32.5 -13.977 1 96.69 371 PRO A C 1
ATOM 2962 O O . PRO A 1 371 ? -3.684 -32.562 -12.953 1 96.69 371 PRO A O 1
ATOM 2965 N N . PHE A 1 372 ? -4.941 -31.422 -14.328 1 97.25 372 PHE A N 1
ATOM 2966 C CA . PHE A 1 372 ? -4.863 -30.172 -13.594 1 97.25 372 PHE A CA 1
ATOM 2967 C C . PHE A 1 372 ? -6.258 -29.656 -13.25 1 97.25 372 PHE A C 1
ATOM 2969 O O . PHE A 1 372 ? -6.652 -28.578 -13.703 1 97.25 372 PHE A O 1
ATOM 2976 N N . ARG A 1 373 ? -6.949 -30.422 -12.352 1 96.12 373 ARG A N 1
ATOM 2977 C CA . ARG A 1 373 ? -8.344 -30.203 -11.969 1 96.12 373 ARG A CA 1
ATOM 2978 C C . ARG A 1 373 ? -8.438 -29.125 -10.891 1 96.12 373 ARG A C 1
ATOM 2980 O O . ARG A 1 373 ? -7.43 -28.75 -10.289 1 96.12 373 ARG A O 1
ATOM 2987 N N . PRO A 1 374 ? -9.656 -28.625 -10.727 1 96.06 374 PRO A N 1
ATOM 2988 C CA . PRO A 1 374 ? -9.812 -27.656 -9.648 1 96.06 374 PRO A CA 1
ATOM 2989 C C . PRO A 1 374 ? -9.281 -28.156 -8.312 1 96.06 374 PRO A C 1
ATOM 2991 O O . PRO A 1 374 ? -9.57 -29.281 -7.914 1 96.06 374 PRO A O 1
ATOM 2994 N N . GLY A 1 375 ? -8.461 -27.344 -7.664 1 97.62 375 GLY A N 1
ATOM 2995 C CA . GLY A 1 375 ? -7.914 -27.688 -6.359 1 97.62 375 GLY A CA 1
ATOM 2996 C C . GLY A 1 375 ? -6.547 -28.344 -6.434 1 97.62 375 GLY A C 1
ATOM 2997 O O . GLY A 1 375 ? -5.867 -28.484 -5.418 1 97.62 375 GLY A O 1
ATOM 2998 N N . THR A 1 376 ? -6.098 -28.656 -7.652 1 98.19 376 THR A N 1
ATOM 2999 C CA . THR A 1 376 ? -4.832 -29.359 -7.832 1 98.19 376 THR A CA 1
ATOM 3000 C C . THR A 1 376 ? -3.66 -28.391 -7.789 1 98.19 376 THR A C 1
ATOM 3002 O O . THR A 1 376 ? -3.732 -27.297 -8.352 1 98.19 376 THR A O 1
ATOM 3005 N N . LEU A 1 377 ? -2.621 -28.766 -7.078 1 98.62 377 LEU A N 1
ATOM 3006 C CA . LEU A 1 377 ? -1.353 -28.031 -7.082 1 98.62 377 LEU A CA 1
ATOM 3007 C C . LEU A 1 377 ? -0.292 -28.812 -7.859 1 98.62 377 LEU A C 1
ATOM 3009 O O . LEU A 1 377 ? -0.16 -30.031 -7.699 1 98.62 377 LEU A O 1
ATOM 3013 N N . ILE A 1 378 ? 0.402 -28.172 -8.742 1 98.56 378 ILE A N 1
ATOM 3014 C CA . ILE A 1 378 ? 1.546 -28.734 -9.461 1 98.56 378 ILE A CA 1
ATOM 3015 C C . ILE A 1 378 ? 2.764 -27.828 -9.266 1 98.56 378 ILE A C 1
ATOM 3017 O O . ILE A 1 378 ? 2.662 -26.609 -9.391 1 98.56 378 ILE A O 1
ATOM 3021 N N . ALA A 1 379 ? 3.859 -28.375 -8.891 1 98.44 379 ALA A N 1
ATOM 3022 C CA . ALA A 1 379 ? 5.121 -27.656 -8.766 1 98.44 379 ALA A CA 1
ATOM 3023 C C . ALA A 1 379 ? 6.184 -28.234 -9.695 1 98.44 379 ALA A C 1
ATOM 3025 O O . ALA A 1 379 ? 6.328 -29.453 -9.797 1 98.44 379 ALA A O 1
ATOM 3026 N N . PHE A 1 380 ? 6.848 -27.438 -10.422 1 96.38 380 PHE A N 1
ATOM 3027 C CA . PHE A 1 380 ? 7.906 -27.875 -11.328 1 96.38 380 PHE A CA 1
ATOM 3028 C C . PHE A 1 380 ? 8.797 -26.688 -11.719 1 96.38 380 PHE A C 1
ATOM 3030 O O . PHE A 1 380 ? 8.5 -25.547 -11.375 1 96.38 380 PHE A O 1
ATOM 3037 N N . ASP A 1 381 ? 9.898 -26.922 -12.289 1 94.62 381 ASP A N 1
ATOM 3038 C CA . ASP A 1 381 ? 10.797 -25.891 -12.812 1 94.62 381 ASP A CA 1
ATOM 3039 C C . ASP A 1 381 ? 10.391 -25.484 -14.227 1 94.62 381 ASP A C 1
ATOM 3041 O O . ASP A 1 381 ? 10.766 -26.141 -15.203 1 94.62 381 ASP A O 1
ATOM 3045 N N . GLY A 1 382 ? 9.711 -24.344 -14.328 1 91.38 382 GLY A N 1
ATOM 3046 C CA . GLY A 1 382 ? 9.234 -23.859 -15.617 1 91.38 382 GLY A CA 1
ATOM 3047 C C . GLY A 1 382 ? 10.344 -23.359 -16.516 1 91.38 382 GLY A C 1
ATOM 3048 O O . GLY A 1 382 ? 10.133 -23.172 -17.719 1 91.38 382 GLY A O 1
ATOM 3049 N N . THR A 1 383 ? 11.523 -23.203 -15.945 1 89.25 383 THR A N 1
ATOM 3050 C CA . THR A 1 383 ? 12.641 -22.75 -16.75 1 89.25 383 THR A CA 1
ATOM 3051 C C . THR A 1 383 ? 13.281 -23.906 -17.5 1 89.25 383 THR A C 1
ATOM 3053 O O . THR A 1 383 ? 14.055 -23.703 -18.438 1 89.25 383 THR A O 1
ATOM 3056 N N . ALA A 1 384 ? 12.945 -25.125 -17.141 1 85.75 384 ALA A N 1
ATOM 3057 C CA . ALA A 1 384 ? 13.633 -26.281 -17.703 1 85.75 384 ALA A CA 1
ATOM 3058 C C . ALA A 1 384 ? 12.664 -27.172 -18.484 1 85.75 384 ALA A C 1
ATOM 3060 O O . ALA A 1 384 ? 13.094 -28.016 -19.266 1 85.75 384 ALA A O 1
ATOM 3061 N N . GLN A 1 385 ? 11.375 -26.906 -18.234 1 85.25 385 GLN A N 1
ATOM 3062 C CA . GLN A 1 385 ? 10.375 -27.766 -18.875 1 85.25 385 GLN A CA 1
ATOM 3063 C C . GLN A 1 385 ? 9.383 -26.922 -19.688 1 85.25 385 GLN A C 1
ATOM 3065 O O . GLN A 1 385 ? 8.656 -26.109 -19.141 1 85.25 385 GLN A O 1
ATOM 3070 N N . ARG A 1 386 ? 9.461 -27.203 -21.031 1 88.19 386 ARG A N 1
ATOM 3071 C CA . ARG A 1 386 ? 8.391 -26.625 -21.828 1 88.19 386 ARG A CA 1
ATOM 3072 C C . ARG A 1 386 ? 7.027 -27.156 -21.391 1 88.19 386 ARG A C 1
ATOM 3074 O O . ARG A 1 386 ? 6.859 -28.359 -21.203 1 88.19 386 ARG A O 1
ATOM 3081 N N . HIS A 1 387 ? 6.121 -26.234 -21.234 1 90.69 387 HIS A N 1
ATOM 3082 C CA . HIS A 1 387 ? 4.824 -26.656 -20.703 1 90.69 387 HIS A CA 1
ATOM 3083 C C . HIS A 1 387 ? 3.689 -25.859 -21.344 1 90.69 387 HIS A C 1
ATOM 3085 O O . HIS A 1 387 ? 3.914 -24.781 -21.891 1 90.69 387 HIS A O 1
ATOM 3091 N N . GLU A 1 388 ? 2.555 -26.406 -21.375 1 88.62 388 GLU A N 1
ATOM 3092 C CA . GLU A 1 388 ? 1.334 -25.812 -21.906 1 88.62 388 GLU A CA 1
ATOM 3093 C C . GLU A 1 388 ? 0.096 -26.375 -21.219 1 88.62 388 GLU A C 1
ATOM 3095 O O . GLU A 1 388 ? 0.175 -27.391 -20.531 1 88.62 388 GLU A O 1
ATOM 3100 N N . ILE A 1 389 ? -0.99 -25.672 -21.344 1 91.62 389 ILE A N 1
ATOM 3101 C CA . ILE A 1 389 ? -2.271 -26.125 -20.812 1 91.62 389 ILE A CA 1
ATOM 3102 C C . ILE A 1 389 ? -3.15 -26.641 -21.938 1 91.62 389 ILE A C 1
ATOM 3104 O O . ILE A 1 389 ? -3.316 -25.969 -22.969 1 91.62 389 ILE A O 1
ATOM 3108 N N . GLY A 1 390 ? -3.652 -27.812 -21.75 1 87.5 390 GLY A N 1
ATOM 3109 C CA . GLY A 1 390 ? -4.559 -28.375 -22.734 1 87.5 390 GLY A CA 1
ATOM 3110 C C . GLY A 1 390 ? -5.91 -27.688 -22.781 1 87.5 390 GLY A C 1
ATOM 3111 O O . GLY A 1 390 ? -6.211 -26.859 -21.922 1 87.5 390 GLY A O 1
ATOM 3112 N N . SER A 1 391 ? -6.656 -28.141 -23.75 1 82.44 391 SER A N 1
ATOM 3113 C CA . SER A 1 391 ? -7.996 -27.578 -23.906 1 82.44 391 SER A CA 1
ATOM 3114 C C . SER A 1 391 ? -8.875 -27.922 -22.703 1 82.44 391 SER A C 1
ATOM 3116 O O . SER A 1 391 ? -8.719 -29 -22.094 1 82.44 391 SER A O 1
ATOM 3118 N N . PHE A 1 392 ? -9.727 -27.016 -22.312 1 82.62 392 PHE A N 1
ATOM 3119 C CA . PHE A 1 392 ? -10.672 -27.25 -21.234 1 82.62 392 PHE A CA 1
ATOM 3120 C C . PHE A 1 392 ? -12.031 -26.656 -21.562 1 82.62 392 PHE A C 1
ATOM 3122 O O . PHE A 1 392 ? -12.164 -25.859 -22.5 1 82.62 392 PHE A O 1
ATOM 3129 N N . THR A 1 393 ? -13.047 -27.125 -20.891 1 76.44 393 THR A N 1
ATOM 3130 C CA . THR A 1 393 ? -14.414 -26.641 -21.016 1 76.44 393 THR A CA 1
ATOM 3131 C C . THR A 1 393 ? -14.969 -26.234 -19.641 1 76.44 393 THR A C 1
ATOM 3133 O O . THR A 1 393 ? -14.391 -26.578 -18.609 1 76.44 393 THR A O 1
ATOM 3136 N N . GLY A 1 394 ? -15.977 -25.422 -19.609 1 73.06 394 GLY A N 1
ATOM 3137 C CA . GLY A 1 394 ? -16.594 -24.969 -18.375 1 73.06 394 GLY A CA 1
ATOM 3138 C C . GLY A 1 394 ? -16.656 -23.453 -18.25 1 73.06 394 GLY A C 1
ATOM 3139 O O . GLY A 1 394 ? -16.094 -22.734 -19.094 1 73.06 394 GLY A O 1
ATOM 3140 N N . PRO A 1 395 ? -17.328 -22.938 -17.25 1 71.25 395 PRO A N 1
ATOM 3141 C CA . PRO A 1 395 ? -17.625 -21.5 -17.156 1 71.25 395 PRO A CA 1
ATOM 3142 C C . PRO A 1 395 ? -16.438 -20.688 -16.641 1 71.25 395 PRO A C 1
ATOM 3144 O O . PRO A 1 395 ? -16.344 -19.484 -16.891 1 71.25 395 PRO A O 1
ATOM 3147 N N . GLN A 1 396 ? -15.578 -21.469 -15.844 1 83.06 396 GLN A N 1
ATOM 3148 C CA . GLN A 1 396 ? -14.508 -20.672 -15.242 1 83.06 396 GLN A CA 1
ATOM 3149 C C . GLN A 1 396 ? -13.32 -21.531 -14.852 1 83.06 396 GLN A C 1
ATOM 3151 O O . GLN A 1 396 ? -13.469 -22.484 -14.086 1 83.06 396 GLN A O 1
ATOM 3156 N N . ARG A 1 397 ? -12.25 -21.156 -15.438 1 88.12 397 ARG A N 1
ATOM 3157 C CA . ARG A 1 397 ? -10.961 -21.672 -14.992 1 88.12 397 ARG A CA 1
ATOM 3158 C C . ARG A 1 397 ? -10.055 -20.562 -14.492 1 88.12 397 ARG A C 1
ATOM 3160 O O . ARG A 1 397 ? -9.805 -19.594 -15.211 1 88.12 397 ARG A O 1
ATOM 3167 N N . ILE A 1 398 ? -9.688 -20.688 -13.266 1 93.5 398 ILE A N 1
ATOM 3168 C CA . ILE A 1 398 ? -8.727 -19.766 -12.68 1 93.5 398 ILE A CA 1
ATOM 3169 C C . ILE A 1 398 ? -7.441 -20.5 -12.32 1 93.5 398 ILE A C 1
ATOM 3171 O O . ILE A 1 398 ? -7.488 -21.578 -11.719 1 93.5 398 ILE A O 1
ATOM 3175 N N . SER A 1 399 ? -6.375 -20.016 -12.773 1 96.19 399 SER A N 1
ATOM 3176 C CA . SER A 1 399 ? -5.082 -20.594 -12.422 1 96.19 399 SER A CA 1
ATOM 3177 C C . SER A 1 399 ? -4.195 -19.562 -11.711 1 96.19 399 SER A C 1
ATOM 3179 O O . SER A 1 399 ? -4.016 -18.453 -12.203 1 96.19 399 SER A O 1
ATOM 3181 N N . HIS A 1 400 ? -3.764 -19.922 -10.531 1 98.25 400 HIS A N 1
ATOM 3182 C CA . HIS A 1 400 ? -2.719 -19.156 -9.852 1 98.25 400 HIS A CA 1
ATOM 3183 C C . HIS A 1 400 ? -1.338 -19.719 -10.148 1 98.25 400 HIS A C 1
ATOM 3185 O O . HIS A 1 400 ? -1.122 -20.938 -10.023 1 98.25 400 HIS A O 1
ATOM 3191 N N . VAL A 1 401 ? -0.443 -18.891 -10.594 1 98.44 401 VAL A N 1
ATOM 3192 C CA . VAL A 1 401 ? 0.942 -19.281 -10.82 1 98.44 401 VAL A CA 1
ATOM 3193 C C . VAL A 1 401 ? 1.868 -18.484 -9.914 1 98.44 401 VAL A C 1
ATOM 3195 O O . VAL A 1 401 ? 1.991 -17.266 -10.055 1 98.44 401 VAL A O 1
ATOM 3198 N N . TYR A 1 402 ? 2.477 -19.156 -8.938 1 98.56 402 TYR A N 1
ATOM 3199 C CA . TYR A 1 402 ? 3.473 -18.547 -8.062 1 98.56 402 TYR A CA 1
ATOM 3200 C C . TYR A 1 402 ? 4.863 -18.625 -8.688 1 98.56 402 TYR A C 1
ATOM 3202 O O . TYR A 1 402 ? 5.312 -19.688 -9.094 1 98.56 402 TYR A O 1
ATOM 3210 N N . PHE A 1 403 ? 5.531 -17.469 -8.766 1 97.38 403 PHE A N 1
ATOM 3211 C CA . PHE A 1 403 ? 6.812 -17.453 -9.461 1 97.38 403 PHE A CA 1
ATOM 3212 C C . PHE A 1 403 ? 7.738 -16.391 -8.875 1 97.38 403 PHE A C 1
ATOM 3214 O O . PHE A 1 403 ? 7.309 -15.562 -8.078 1 97.38 403 PHE A O 1
ATOM 3221 N N . VAL A 1 404 ? 9.047 -16.5 -9.172 1 96.31 404 VAL A N 1
ATOM 3222 C CA . VAL A 1 404 ? 10.047 -15.469 -8.906 1 96.31 404 VAL A CA 1
ATOM 3223 C C . VAL A 1 404 ? 10.875 -15.211 -10.156 1 96.31 404 VAL A C 1
ATOM 3225 O O . VAL A 1 404 ? 11.117 -16.125 -10.945 1 96.31 404 VAL A O 1
ATOM 3228 N N . HIS A 1 405 ? 11.227 -13.984 -10.367 1 93 405 HIS A N 1
ATOM 3229 C CA . HIS A 1 405 ? 12.094 -13.633 -11.477 1 93 405 HIS A CA 1
ATOM 3230 C C . HIS A 1 405 ? 13.555 -13.602 -11.047 1 93 405 HIS A C 1
ATOM 3232 O O . HIS A 1 405 ? 13.891 -13.039 -10 1 93 405 HIS A O 1
ATOM 3238 N N . SER A 1 406 ? 14.359 -14.133 -11.891 1 90.75 406 SER A N 1
ATOM 3239 C CA . SER A 1 406 ? 15.781 -14.203 -11.586 1 90.75 406 SER A CA 1
ATOM 3240 C C . SER A 1 406 ? 16.406 -12.805 -11.516 1 90.75 406 SER A C 1
ATOM 3242 O O . SER A 1 406 ? 17.391 -12.594 -10.805 1 90.75 406 SER A O 1
ATOM 3244 N N . SER A 1 407 ? 15.844 -11.852 -12.211 1 87.06 407 SER A N 1
ATOM 3245 C CA . SER A 1 407 ? 16.391 -10.5 -12.273 1 87.06 407 SER A CA 1
ATOM 3246 C C . SER A 1 407 ? 16.406 -9.844 -10.898 1 87.06 407 SER A C 1
ATOM 3248 O O . SER A 1 407 ? 17.297 -9.039 -10.594 1 87.06 407 SER A O 1
ATOM 3250 N N . VAL A 1 408 ? 15.461 -10.219 -10.031 1 92.06 408 VAL A N 1
ATOM 3251 C CA . VAL A 1 408 ? 15.398 -9.625 -8.695 1 92.06 408 VAL A CA 1
ATOM 3252 C C . VAL A 1 408 ? 16.609 -10.078 -7.879 1 92.06 408 VAL A C 1
ATOM 3254 O O . VAL A 1 408 ? 17.188 -9.281 -7.137 1 92.06 408 VAL A O 1
ATOM 3257 N N . PHE A 1 409 ? 17 -11.336 -8.039 1 92.44 409 PHE A N 1
ATOM 3258 C CA . PHE A 1 409 ? 18.156 -11.859 -7.332 1 92.44 409 PHE A CA 1
ATOM 3259 C C . PHE A 1 409 ? 19.438 -11.227 -7.863 1 92.44 409 PHE A C 1
ATOM 3261 O O . PHE A 1 409 ? 20.344 -10.891 -7.086 1 92.44 409 PHE A O 1
ATOM 3268 N N . SER A 1 410 ? 19.484 -11.047 -9.117 1 87.44 410 SER A N 1
ATOM 3269 C CA . SER A 1 410 ? 20.641 -10.414 -9.742 1 87.44 410 SER A CA 1
ATOM 3270 C C . SER A 1 410 ? 20.812 -8.984 -9.25 1 87.44 410 SER A C 1
ATOM 3272 O O . SER A 1 410 ? 21.938 -8.523 -9.055 1 87.44 410 SER A O 1
ATOM 3274 N N . GLU A 1 411 ? 19.703 -8.312 -9.117 1 85.5 411 GLU A N 1
ATOM 3275 C CA . GLU A 1 411 ? 19.734 -6.938 -8.625 1 85.5 411 GLU A CA 1
ATOM 3276 C C . GLU A 1 411 ? 20.484 -6.84 -7.301 1 85.5 411 GLU A C 1
ATOM 3278 O O . GLU A 1 411 ? 21.172 -5.855 -7.051 1 85.5 411 GLU A O 1
ATOM 3283 N N . PHE A 1 412 ? 20.391 -7.816 -6.48 1 89 412 PHE A N 1
ATOM 3284 C CA . PHE A 1 412 ? 20.969 -7.75 -5.145 1 89 412 PHE A CA 1
ATOM 3285 C C . PHE A 1 412 ? 22.172 -8.68 -5.027 1 89 412 PHE A C 1
ATOM 3287 O O . PHE A 1 412 ? 22.594 -9.023 -3.922 1 89 412 PHE A O 1
ATOM 3294 N N . ASP A 1 413 ? 22.656 -9.172 -6.129 1 88.56 413 ASP A N 1
ATOM 3295 C CA . ASP A 1 413 ? 23.844 -10.023 -6.211 1 88.56 413 ASP A CA 1
ATOM 3296 C C . ASP A 1 413 ? 23.656 -11.289 -5.379 1 88.56 413 ASP A C 1
ATOM 3298 O O . ASP A 1 413 ? 24.578 -11.695 -4.652 1 88.56 413 ASP A O 1
ATOM 3302 N N . ILE A 1 414 ? 22.5 -11.82 -5.348 1 92.81 414 ILE A N 1
ATOM 3303 C CA . ILE A 1 414 ? 22.234 -13.094 -4.691 1 92.81 414 ILE A CA 1
ATOM 3304 C C . ILE A 1 414 ? 22.344 -14.234 -5.707 1 92.81 414 ILE A C 1
ATOM 3306 O O . ILE A 1 414 ? 21.516 -14.336 -6.625 1 92.81 414 ILE A O 1
ATOM 3310 N N . PRO A 1 415 ? 23.25 -15.016 -5.539 1 92.25 415 PRO A N 1
ATOM 3311 C CA . PRO A 1 415 ? 23.406 -16.109 -6.5 1 92.25 415 PRO A CA 1
ATOM 3312 C C . PRO A 1 415 ? 22.297 -17.156 -6.402 1 92.25 415 PRO A C 1
ATOM 3314 O O . PRO A 1 415 ? 21.859 -17.5 -5.301 1 92.25 415 PRO A O 1
ATOM 3317 N N . THR A 1 416 ? 21.859 -17.578 -7.562 1 91.56 416 THR A N 1
ATOM 3318 C CA . THR A 1 416 ? 20.812 -18.578 -7.598 1 91.56 416 THR A CA 1
ATOM 3319 C C . THR A 1 416 ? 21.344 -19.906 -8.125 1 91.56 416 THR A C 1
ATOM 3321 O O . THR A 1 416 ? 20.625 -20.906 -8.117 1 91.56 416 THR A O 1
ATOM 3324 N N . ASN A 1 417 ? 22.562 -19.922 -8.531 1 84.19 417 ASN A N 1
ATOM 3325 C CA . ASN A 1 417 ? 23.141 -21.078 -9.211 1 84.19 417 ASN A CA 1
ATOM 3326 C C . ASN A 1 417 ? 23.438 -22.219 -8.234 1 84.19 417 ASN A C 1
ATOM 3328 O O . ASN A 1 417 ? 23.719 -23.344 -8.648 1 84.19 417 ASN A O 1
ATOM 3332 N N . HIS A 1 418 ? 23.312 -21.953 -6.98 1 84 418 HIS A N 1
ATOM 3333 C CA . HIS A 1 418 ? 23.625 -22.984 -5.992 1 84 418 HIS A CA 1
ATOM 3334 C C . HIS A 1 418 ? 22.422 -23.875 -5.707 1 84 418 HIS A C 1
ATOM 3336 O O . HIS A 1 418 ? 22.516 -24.828 -4.941 1 84 418 HIS A O 1
ATOM 3342 N N . LEU A 1 419 ? 21.297 -23.594 -6.363 1 91.44 419 LEU A N 1
ATOM 3343 C CA . LEU A 1 419 ? 20.141 -24.453 -6.148 1 91.44 419 LEU A CA 1
ATOM 3344 C C . LEU A 1 419 ? 20.375 -25.844 -6.727 1 91.44 419 LEU A C 1
ATOM 3346 O O . LEU A 1 419 ? 20.781 -25.984 -7.879 1 91.44 419 LEU A O 1
ATOM 3350 N N . PRO A 1 420 ? 20.172 -26.812 -5.957 1 91.31 420 PRO A N 1
ATOM 3351 C CA . PRO A 1 420 ? 20.391 -28.188 -6.434 1 91.31 420 PRO A CA 1
ATOM 3352 C C . PRO A 1 420 ? 19.234 -28.719 -7.277 1 91.31 420 PRO A C 1
ATOM 3354 O O . PRO A 1 420 ? 18.125 -28.188 -7.203 1 91.31 420 PRO A O 1
ATOM 3357 N N . ASP A 1 421 ? 19.609 -29.703 -8.125 1 91.5 421 ASP A N 1
ATOM 3358 C CA . ASP A 1 421 ? 18.531 -30.547 -8.633 1 91.5 421 ASP A CA 1
ATOM 3359 C C . ASP A 1 421 ? 17.828 -31.281 -7.5 1 91.5 421 ASP A C 1
ATOM 3361 O O . ASP A 1 421 ? 18.484 -31.938 -6.68 1 91.5 421 ASP A O 1
ATOM 3365 N N . LEU A 1 422 ? 16.578 -31.172 -7.434 1 94.25 422 LEU A N 1
ATOM 3366 C CA . LEU A 1 422 ? 15.836 -31.781 -6.328 1 94.25 422 LEU A CA 1
ATOM 3367 C C . LEU A 1 422 ? 15.766 -33.281 -6.48 1 94.25 422 LEU A C 1
ATOM 3369 O O . LEU A 1 422 ? 15.375 -33.781 -7.539 1 94.25 422 LEU A O 1
ATOM 3373 N N . HIS A 1 423 ? 16.203 -33.938 -5.492 1 95.69 423 HIS A N 1
ATOM 3374 C CA . HIS A 1 423 ? 16.141 -35.375 -5.469 1 95.69 423 HIS A CA 1
ATOM 3375 C C . HIS A 1 423 ? 15.133 -35.875 -4.434 1 95.69 423 HIS A C 1
ATOM 3377 O O . HIS A 1 423 ? 15.039 -35.312 -3.338 1 95.69 423 HIS A O 1
ATOM 3383 N N . ILE A 1 424 ? 14.453 -36.938 -4.766 1 95.5 424 ILE A N 1
ATOM 3384 C CA . ILE A 1 424 ? 13.359 -37.438 -3.938 1 95.5 424 ILE A CA 1
ATOM 3385 C C . ILE A 1 424 ? 13.906 -37.844 -2.568 1 95.5 424 ILE A C 1
ATOM 3387 O O . ILE A 1 424 ? 13.219 -37.719 -1.554 1 95.5 424 ILE A O 1
ATOM 3391 N N . ASN A 1 425 ? 15.094 -38.375 -2.512 1 93.56 425 ASN A N 1
ATOM 3392 C CA . ASN A 1 425 ? 15.703 -38.781 -1.248 1 93.56 425 ASN A CA 1
ATOM 3393 C C . ASN A 1 425 ? 15.992 -37.562 -0.356 1 93.56 425 ASN A C 1
ATOM 3395 O O . ASN A 1 425 ? 15.922 -37.656 0.871 1 93.56 425 ASN A O 1
ATOM 3399 N N . ASP A 1 426 ? 16.375 -36.5 -0.977 1 92.19 426 ASP A N 1
ATOM 3400 C CA . ASP A 1 426 ? 16.609 -35.281 -0.208 1 92.19 426 ASP A CA 1
ATOM 3401 C C . ASP A 1 426 ? 15.305 -34.75 0.394 1 92.19 426 ASP A C 1
ATOM 3403 O O . ASP A 1 426 ? 15.289 -34.281 1.534 1 92.19 426 ASP A O 1
ATOM 3407 N N . VAL A 1 427 ? 14.219 -34.844 -0.364 1 94.5 427 VAL A N 1
ATOM 3408 C CA . VAL A 1 427 ? 12.906 -34.438 0.135 1 94.5 427 VAL A CA 1
ATOM 3409 C C . VAL A 1 427 ? 12.516 -35.281 1.327 1 94.5 427 VAL A C 1
ATOM 3411 O O . VAL A 1 427 ? 12.047 -34.781 2.35 1 94.5 427 VAL A O 1
ATOM 3414 N N . ALA A 1 428 ? 12.734 -36.594 1.188 1 93.5 428 ALA A N 1
ATOM 3415 C CA . ALA A 1 428 ? 12.391 -37.531 2.248 1 93.5 428 ALA A CA 1
ATOM 3416 C C . ALA A 1 428 ? 13.203 -37.25 3.508 1 93.5 428 ALA A C 1
ATOM 3418 O O . ALA A 1 428 ? 12.664 -37.281 4.617 1 93.5 428 ALA A O 1
ATOM 3419 N N . LYS A 1 429 ? 14.469 -37.031 3.307 1 90.62 429 LYS A N 1
ATOM 3420 C CA . LYS A 1 429 ? 15.344 -36.75 4.438 1 90.62 429 LYS A CA 1
ATOM 3421 C C . LYS A 1 429 ? 14.906 -35.5 5.188 1 90.62 429 LYS A C 1
ATOM 3423 O O . LYS A 1 429 ? 14.914 -35.469 6.422 1 90.62 429 LYS A O 1
ATOM 3428 N N . GLN A 1 430 ? 14.578 -34.531 4.43 1 86.19 430 GLN A N 1
ATOM 3429 C CA . GLN A 1 430 ? 14.156 -33.281 5.016 1 86.19 430 GLN A CA 1
ATOM 3430 C C . GLN A 1 430 ? 12.844 -33.438 5.785 1 86.19 430 GLN A C 1
ATOM 3432 O O . GLN A 1 430 ? 12.648 -32.812 6.824 1 86.19 430 GLN A O 1
ATOM 3437 N N . LEU A 1 431 ? 11.961 -34.156 5.238 1 87.44 431 LEU A N 1
ATOM 3438 C CA . LEU A 1 431 ? 10.641 -34.344 5.836 1 87.44 431 LEU A CA 1
ATOM 3439 C C . LEU A 1 431 ? 10.75 -35.094 7.164 1 87.44 431 LEU A C 1
ATOM 3441 O O . LEU A 1 431 ? 9.969 -34.844 8.078 1 87.44 431 LEU A O 1
ATOM 3445 N N . PHE A 1 432 ? 11.719 -35.969 7.344 1 79.88 432 PHE A N 1
ATOM 3446 C CA . PHE A 1 432 ? 11.766 -36.812 8.523 1 79.88 432 PHE A CA 1
ATOM 3447 C C . PHE A 1 432 ? 12.914 -36.438 9.438 1 79.88 432 PHE A C 1
ATOM 3449 O O . PHE A 1 432 ? 13.117 -37.062 10.484 1 79.88 432 PHE A O 1
ATOM 3456 N N . THR A 1 433 ? 13.758 -35.438 9.023 1 68.12 433 THR A N 1
ATOM 3457 C CA . THR A 1 433 ? 14.773 -34.906 9.938 1 68.12 433 THR A CA 1
ATOM 3458 C C . THR A 1 433 ? 14.164 -33.906 10.898 1 68.12 433 THR A C 1
ATOM 3460 O O . THR A 1 433 ? 13.469 -32.969 10.469 1 68.12 433 THR A O 1
ATOM 3463 N N . PRO A 1 434 ? 14.172 -34.062 12.18 1 55.06 434 PRO A N 1
ATOM 3464 C CA . PRO A 1 434 ? 13.617 -33.125 13.164 1 55.06 434 PRO A CA 1
ATOM 3465 C C . PRO A 1 434 ? 14.141 -31.703 12.984 1 55.06 434 PRO A C 1
ATOM 3467 O O . PRO A 1 434 ? 15.266 -31.516 12.523 1 55.06 434 PRO A O 1
ATOM 3470 N N . ALA A 1 435 ? 13.32 -30.594 12.891 1 50.22 435 ALA A N 1
ATOM 3471 C CA . ALA A 1 435 ? 13.523 -29.172 12.656 1 50.22 435 ALA A CA 1
ATOM 3472 C C . ALA A 1 435 ? 14.75 -28.672 13.414 1 50.22 435 ALA A C 1
ATOM 3474 O O . ALA A 1 435 ? 15.297 -27.609 13.086 1 50.22 435 ALA A O 1
ATOM 3475 N N . HIS A 1 436 ? 15.18 -29.094 14.625 1 42.59 436 HIS A N 1
ATOM 3476 C CA . HIS A 1 436 ? 16.25 -28.516 15.422 1 42.59 436 HIS A CA 1
ATOM 3477 C C . HIS A 1 436 ? 17.562 -28.516 14.656 1 42.59 436 HIS A C 1
ATOM 3479 O O . HIS A 1 436 ? 18.5 -27.781 15.016 1 42.59 436 HIS A O 1
ATOM 3485 N N . GLY A 1 437 ? 17.875 -29.406 13.844 1 37.19 437 GLY A N 1
ATOM 3486 C CA . GLY A 1 437 ? 19.188 -29.594 13.227 1 37.19 437 GLY A CA 1
ATOM 3487 C C . GLY A 1 437 ? 19.391 -28.734 12 1 37.19 437 GLY A C 1
ATOM 3488 O O . GLY A 1 437 ? 20.484 -28.703 11.438 1 37.19 437 GLY A O 1
ATOM 3489 N N . ARG A 1 438 ? 18.422 -28.312 11.375 1 37.53 438 ARG A N 1
ATOM 3490 C CA . ARG A 1 438 ? 18.594 -27.625 10.094 1 37.53 438 ARG A CA 1
ATOM 3491 C C . ARG A 1 438 ? 19.062 -26.188 10.297 1 37.53 438 ARG A C 1
ATOM 3493 O O . ARG A 1 438 ? 19.453 -25.516 9.336 1 37.53 438 ARG A O 1
ATOM 3500 N N . TRP A 1 439 ? 18.844 -25.516 11.461 1 35.66 439 TRP A N 1
ATOM 3501 C CA . TRP A 1 439 ? 19.203 -24.125 11.695 1 35.66 439 TRP A CA 1
ATOM 3502 C C . TRP A 1 439 ? 20.719 -23.969 11.797 1 35.66 439 TRP A C 1
ATOM 3504 O O . TRP A 1 439 ? 21.234 -22.859 12.023 1 35.66 439 TRP A O 1
ATOM 3514 N N . ASN A 1 440 ? 21.484 -24.969 12 1 32.47 440 ASN A N 1
ATOM 3515 C CA . ASN A 1 440 ? 22.906 -24.812 12.258 1 32.47 440 ASN A CA 1
ATOM 3516 C C . ASN A 1 440 ? 23.641 -24.25 11.047 1 32.47 440 ASN A C 1
ATOM 3518 O O . ASN A 1 440 ? 24.859 -24.078 11.07 1 32.47 440 ASN A O 1
ATOM 3522 N N . LEU A 1 441 ? 23.047 -24.328 9.93 1 30.59 441 LEU A N 1
ATOM 3523 C CA . LEU A 1 441 ? 23.969 -23.938 8.867 1 30.59 441 LEU A CA 1
ATOM 3524 C C . LEU A 1 441 ? 23.938 -22.422 8.664 1 30.59 441 LEU A C 1
ATOM 3526 O O . LEU A 1 441 ? 24.391 -21.922 7.625 1 30.59 441 LEU A O 1
ATOM 3530 N N . VAL A 1 442 ? 23.266 -21.719 9.539 1 29.25 442 VAL A N 1
ATOM 3531 C CA . VAL A 1 442 ? 23.391 -20.281 9.312 1 29.25 442 VAL A CA 1
ATOM 3532 C C . VAL A 1 442 ? 24.828 -19.844 9.617 1 29.25 442 VAL A C 1
ATOM 3534 O O . VAL A 1 442 ? 25.359 -20.156 10.68 1 29.25 442 VAL A O 1
ATOM 3537 N N . PRO A 1 443 ? 25.578 -19.469 8.672 1 27.42 443 PRO A N 1
ATOM 3538 C CA . PRO A 1 443 ? 26.922 -18.969 8.969 1 27.42 443 PRO A CA 1
ATOM 3539 C C . PRO A 1 443 ? 26.922 -17.938 10.094 1 27.42 443 PRO A C 1
ATOM 3541 O O . PRO A 1 443 ? 25.922 -17.266 10.32 1 27.42 443 PRO A O 1
ATOM 3544 N N . LYS A 1 444 ? 28.031 -18 11.117 1 28.86 444 LYS A N 1
ATOM 3545 C CA . LYS A 1 444 ? 28.375 -17.078 12.203 1 28.86 444 LYS A CA 1
ATOM 3546 C C . LYS A 1 444 ? 28.234 -15.625 11.773 1 28.86 444 LYS A C 1
ATOM 3548 O O . LYS A 1 444 ? 28.406 -15.305 10.594 1 28.86 444 LYS A O 1
ATOM 3553 N N . LYS A 1 445 ? 27.906 -14.719 12.766 1 24.7 445 LYS A N 1
ATOM 3554 C CA . LYS A 1 445 ? 27.875 -13.281 13.031 1 24.7 445 LYS A CA 1
ATOM 3555 C C . LYS A 1 445 ? 29.141 -12.594 12.516 1 24.7 445 LYS A C 1
ATOM 3557 O O . LYS A 1 445 ? 30.25 -13.047 12.789 1 24.7 445 LYS A O 1
ATOM 3562 N N . ARG A 1 446 ? 29.172 -11.766 11.484 1 28.06 446 ARG A N 1
ATOM 3563 C CA . ARG A 1 446 ? 30.203 -10.75 11.328 1 28.06 446 ARG A CA 1
ATOM 3564 C C . ARG A 1 446 ? 30.453 -10.008 12.633 1 28.06 446 ARG A C 1
ATOM 3566 O O . ARG A 1 446 ? 29.5 -9.586 13.305 1 28.06 446 ARG A O 1
ATOM 3573 N N . GLY A 1 447 ? 31.375 -10.359 13.438 1 21.88 447 GLY A N 1
ATOM 3574 C CA . GLY A 1 447 ? 32.125 -9.656 14.477 1 21.88 447 GLY A CA 1
ATOM 3575 C C . GLY A 1 447 ? 32.344 -8.188 14.148 1 21.88 447 GLY A C 1
ATOM 3576 O O . GLY A 1 447 ? 32.969 -7.855 13.156 1 21.88 447 GLY A O 1
ATOM 3577 N N . TRP A 1 448 ? 31.375 -7.285 14.188 1 20.45 448 TRP A N 1
ATOM 3578 C CA . TRP A 1 448 ? 31.828 -5.91 14.391 1 20.45 448 TRP A CA 1
ATOM 3579 C C . TRP A 1 448 ? 32.75 -5.812 15.609 1 20.45 448 TRP A C 1
ATOM 3581 O O . TRP A 1 448 ? 32.375 -6.211 16.719 1 20.45 448 TRP A O 1
ATOM 3591 N N . SER A 1 449 ? 34.062 -6.004 15.391 1 18.7 449 SER A N 1
ATOM 3592 C CA . SER A 1 449 ? 35.031 -5.102 16 1 18.7 449 SER A CA 1
ATOM 3593 C C . SER A 1 449 ? 34.781 -3.656 15.594 1 18.7 449 SER A C 1
ATOM 3595 O O . SER A 1 449 ? 34.406 -3.387 14.445 1 18.7 449 SER A O 1
ATOM 3597 N N . MET B 1 1 ? 8.68 -4.211 -61.344 1 16.95 1 MET B N 1
ATOM 3598 C CA . MET B 1 1 ? 9.586 -3.676 -60.344 1 16.95 1 MET B CA 1
ATOM 3599 C C . MET B 1 1 ? 8.906 -3.629 -58.969 1 16.95 1 MET B C 1
ATOM 3601 O O . MET B 1 1 ? 7.781 -3.145 -58.844 1 16.95 1 MET B O 1
ATOM 3605 N N . ARG B 1 2 ? 9.25 -4.492 -58.094 1 19.2 2 ARG B N 1
ATOM 3606 C CA . ARG B 1 2 ? 8.516 -5.172 -57.031 1 19.2 2 ARG B CA 1
ATOM 3607 C C . ARG B 1 2 ? 8.391 -4.289 -55.812 1 19.2 2 ARG B C 1
ATOM 3609 O O . ARG B 1 2 ? 9.391 -3.738 -55.312 1 19.2 2 ARG B O 1
ATOM 3616 N N . TRP B 1 3 ? 7.578 -3.578 -55.719 1 19.11 3 TRP B N 1
ATOM 3617 C CA . TRP B 1 3 ? 7.449 -2.361 -54.906 1 19.11 3 TRP B CA 1
ATOM 3618 C C . TRP B 1 3 ? 7.695 -2.646 -53.438 1 19.11 3 TRP B C 1
ATOM 3620 O O . TRP B 1 3 ? 7.055 -3.525 -52.844 1 19.11 3 TRP B O 1
ATOM 3630 N N . GLN B 1 4 ? 8.914 -2.689 -52.781 1 17.91 4 GLN B N 1
ATOM 3631 C CA . GLN B 1 4 ? 9.703 -2.928 -51.562 1 17.91 4 GLN B CA 1
ATOM 3632 C C . GLN B 1 4 ? 9.164 -2.127 -50.406 1 17.91 4 GLN B C 1
ATOM 3634 O O . GLN B 1 4 ? 9.258 -0.898 -50.375 1 17.91 4 GLN B O 1
ATOM 3639 N N . ARG B 1 5 ? 8.102 -2.127 -50.094 1 21.2 5 ARG B N 1
ATOM 3640 C CA . ARG B 1 5 ? 7.469 -1.088 -49.312 1 21.2 5 ARG B CA 1
ATOM 3641 C C . ARG B 1 5 ? 8.242 -0.86 -48 1 21.2 5 ARG B C 1
ATOM 3643 O O . ARG B 1 5 ? 8.461 -1.799 -47.219 1 21.2 5 ARG B O 1
ATOM 3650 N N . SER B 1 6 ? 9.172 -0.027 -47.844 1 18.69 6 SER B N 1
ATOM 3651 C CA . SER B 1 6 ? 10.18 0.43 -46.906 1 18.69 6 SER B CA 1
ATOM 3652 C C . SER B 1 6 ? 9.562 0.805 -45.562 1 18.69 6 SER B C 1
ATOM 3654 O O . SER B 1 6 ? 8.883 1.828 -45.469 1 18.69 6 SER B O 1
ATOM 3656 N N . ARG B 1 7 ? 8.703 0.245 -45.125 1 22.09 7 ARG B N 1
ATOM 3657 C CA . ARG B 1 7 ? 7.742 0.601 -44.094 1 22.09 7 ARG B CA 1
ATOM 3658 C C . ARG B 1 7 ? 8.453 1.142 -42.875 1 22.09 7 ARG B C 1
ATOM 3660 O O . ARG B 1 7 ? 9.211 0.422 -42.219 1 22.09 7 ARG B O 1
ATOM 3667 N N . ASN B 1 8 ? 8.898 2.219 -42.938 1 19.2 8 ASN B N 1
ATOM 3668 C CA . ASN B 1 8 ? 9.672 3.051 -42.031 1 19.2 8 ASN B CA 1
ATOM 3669 C C . ASN B 1 8 ? 9.094 3.016 -40.625 1 19.2 8 ASN B C 1
ATOM 3671 O O . ASN B 1 8 ? 7.973 3.473 -40.375 1 19.2 8 ASN B O 1
ATOM 3675 N N . LYS B 1 9 ? 9.062 2.008 -40.062 1 23.8 9 LYS B N 1
ATOM 3676 C CA . LYS B 1 9 ? 8.703 1.531 -38.75 1 23.8 9 LYS B CA 1
ATOM 3677 C C . LYS B 1 9 ? 8.961 2.602 -37.688 1 23.8 9 LYS B C 1
ATOM 3679 O O . LYS B 1 9 ? 10.07 2.703 -37.156 1 23.8 9 LYS B O 1
ATOM 3684 N N . GLN B 1 10 ? 8.594 3.77 -38.031 1 20.67 10 GLN B N 1
ATOM 3685 C CA . GLN B 1 10 ? 8.859 4.93 -37.188 1 20.67 10 GLN B CA 1
ATOM 3686 C C . GLN B 1 10 ? 8.484 4.652 -35.75 1 20.67 10 GLN B C 1
ATOM 3688 O O . GLN B 1 10 ? 7.41 4.121 -35.469 1 20.67 10 GLN B O 1
ATOM 3693 N N . LYS B 1 11 ? 9.453 4.539 -35 1 22.2 11 LYS B N 1
ATOM 3694 C CA . LYS B 1 11 ? 9.695 4.383 -33.562 1 22.2 11 LYS B CA 1
ATOM 3695 C C . LYS B 1 11 ? 8.648 5.125 -32.75 1 22.2 11 LYS B C 1
ATOM 3697 O O . LYS B 1 11 ? 8.375 6.301 -33 1 22.2 11 LYS B O 1
ATOM 3702 N N . CYS B 1 12 ? 7.625 4.586 -32.75 1 21.38 12 CYS B N 1
ATOM 3703 C CA . CYS B 1 12 ? 6.605 5.312 -32 1 21.38 12 CYS B CA 1
ATOM 3704 C C . CYS B 1 12 ? 7.246 6.289 -31.016 1 21.38 12 CYS B C 1
ATOM 3706 O O . CYS B 1 12 ? 8.242 5.961 -30.359 1 21.38 12 CYS B O 1
ATOM 3708 N N . PRO B 1 13 ? 7.055 7.543 -31.297 1 21.02 13 PRO B N 1
ATOM 3709 C CA . PRO B 1 13 ? 7.875 8.453 -30.5 1 21.02 13 PRO B CA 1
ATOM 3710 C C . PRO B 1 13 ? 8.094 7.941 -29.078 1 21.02 13 PRO B C 1
ATOM 3712 O O . PRO B 1 13 ? 7.246 7.215 -28.531 1 21.02 13 PRO B O 1
ATOM 3715 N N . GLU B 1 14 ? 9.172 7.625 -28.75 1 22.05 14 GLU B N 1
ATOM 3716 C CA . GLU B 1 14 ? 9.945 7.504 -27.516 1 22.05 14 GLU B CA 1
ATOM 3717 C C . GLU B 1 14 ? 9.328 8.328 -26.391 1 22.05 14 GLU B C 1
ATOM 3719 O O . GLU B 1 14 ? 8.906 9.469 -26.609 1 22.05 14 GLU B O 1
ATOM 3724 N N . TYR B 1 15 ? 8.523 7.727 -25.719 1 21.86 15 TYR B N 1
ATOM 3725 C CA . TYR B 1 15 ? 7.934 8.398 -24.562 1 21.86 15 TYR B CA 1
ATOM 3726 C C . TYR B 1 15 ? 8.781 9.586 -24.125 1 21.86 15 TYR B C 1
ATOM 3728 O O . TYR B 1 15 ? 9.945 9.422 -23.75 1 21.86 15 TYR B O 1
ATOM 3736 N N . ILE B 1 16 ? 8.648 10.695 -24.734 1 22.3 16 ILE B N 1
ATOM 3737 C CA . ILE B 1 16 ? 9.117 12.047 -24.438 1 22.3 16 ILE B CA 1
ATOM 3738 C C . ILE B 1 16 ? 8.852 12.375 -22.969 1 22.3 16 ILE B C 1
ATOM 3740 O O . ILE B 1 16 ? 8.148 13.344 -22.656 1 22.3 16 ILE B O 1
ATOM 3744 N N . PHE B 1 17 ? 8.016 11.711 -22.344 1 24.03 17 PHE B N 1
ATOM 3745 C CA . PHE B 1 17 ? 8.039 12.133 -20.953 1 24.03 17 PHE B CA 1
ATOM 3746 C C . PHE B 1 17 ? 9.469 12.391 -20.484 1 24.03 17 PHE B C 1
ATOM 3748 O O . PHE B 1 17 ? 10.047 11.586 -19.766 1 24.03 17 PHE B O 1
ATOM 3755 N N . GLY B 1 18 ? 10.305 12.766 -21.312 1 23.75 18 GLY B N 1
ATOM 3756 C CA . GLY B 1 18 ? 11.672 13.227 -21.172 1 23.75 18 GLY B CA 1
ATOM 3757 C C . GLY B 1 18 ? 11.812 14.398 -20.203 1 23.75 18 GLY B C 1
ATOM 3758 O O . GLY B 1 18 ? 12.891 14.992 -20.094 1 23.75 18 GLY B O 1
ATOM 3759 N N . ASP B 1 19 ? 10.797 15.266 -20.172 1 25.2 19 ASP B N 1
ATOM 3760 C CA . ASP B 1 19 ? 11.703 16.25 -19.578 1 25.2 19 ASP B CA 1
ATOM 3761 C C . ASP B 1 19 ? 12.492 15.625 -18.422 1 25.2 19 ASP B C 1
ATOM 3763 O O . ASP B 1 19 ? 11.922 15.188 -17.422 1 25.2 19 ASP B O 1
ATOM 3767 N N . ARG B 1 20 ? 13.492 14.922 -18.578 1 26.06 20 ARG B N 1
ATOM 3768 C CA . ARG B 1 20 ? 14.711 14.273 -18.125 1 26.06 20 ARG B CA 1
ATOM 3769 C C . ARG B 1 20 ? 15.195 14.867 -16.797 1 26.06 20 ARG B C 1
ATOM 3771 O O . ARG B 1 20 ? 16.078 14.312 -16.141 1 26.06 20 ARG B O 1
ATOM 3778 N N . ASP B 1 21 ? 15.195 16.109 -16.672 1 26.36 21 ASP B N 1
ATOM 3779 C CA . ASP B 1 21 ? 16.031 16.859 -15.734 1 26.36 21 ASP B CA 1
ATOM 3780 C C . ASP B 1 21 ? 15.602 16.594 -14.289 1 26.36 21 ASP B C 1
ATOM 3782 O O . ASP B 1 21 ? 16.406 16.734 -13.367 1 26.36 21 ASP B O 1
ATOM 3786 N N . LEU B 1 22 ? 14.391 16.906 -14.008 1 26.58 22 LEU B N 1
ATOM 3787 C CA . LEU B 1 22 ? 14.195 16.547 -12.609 1 26.58 22 LEU B CA 1
ATOM 3788 C C . LEU B 1 22 ? 13.906 15.047 -12.469 1 26.58 22 LEU B C 1
ATOM 3790 O O . LEU B 1 22 ? 13.422 14.602 -11.43 1 26.58 22 LEU B O 1
ATOM 3794 N N . SER B 1 23 ? 13.594 14.227 -13.539 1 29 23 SER B N 1
ATOM 3795 C CA . SER B 1 23 ? 13.734 12.773 -13.453 1 29 23 SER B CA 1
ATOM 3796 C C . SER B 1 23 ? 15.094 12.383 -12.875 1 29 23 SER B C 1
ATOM 3798 O O . SER B 1 23 ? 16.125 12.914 -13.289 1 29 23 SER B O 1
ATOM 3800 N N . PRO B 1 24 ? 15.258 11.898 -11.734 1 31.39 24 PRO B N 1
ATOM 3801 C CA . PRO B 1 24 ? 16.688 11.625 -11.633 1 31.39 24 PRO B CA 1
ATOM 3802 C C . PRO B 1 24 ? 17.266 11.031 -12.914 1 31.39 24 PRO B C 1
ATOM 3804 O O . PRO B 1 24 ? 16.547 10.414 -13.695 1 31.39 24 PRO B O 1
ATOM 3807 N N . LEU B 1 25 ? 18.328 11.609 -13.812 1 30.12 25 LEU B N 1
ATOM 3808 C CA . LEU B 1 25 ? 19.172 10.961 -14.812 1 30.12 25 LEU B CA 1
ATOM 3809 C C . LEU B 1 25 ? 19.016 9.445 -14.75 1 30.12 25 LEU B C 1
ATOM 3811 O O . LEU B 1 25 ? 18.75 8.891 -13.688 1 30.12 25 LEU B O 1
ATOM 3815 N N . PRO B 1 26 ? 18.781 8.672 -16.062 1 32.41 26 PRO B N 1
ATOM 3816 C CA . PRO B 1 26 ? 18.859 7.215 -16.031 1 32.41 26 PRO B CA 1
ATOM 3817 C C . PRO B 1 26 ? 19.672 6.691 -14.859 1 32.41 26 PRO B C 1
ATOM 3819 O O . PRO B 1 26 ? 19.328 5.676 -14.25 1 32.41 26 PRO B O 1
ATOM 3822 N N . GLU B 1 27 ? 20.688 7.141 -14.82 1 31.64 27 GLU B N 1
ATOM 3823 C CA . GLU B 1 27 ? 21.656 6.91 -13.758 1 31.64 27 GLU B CA 1
ATOM 3824 C C . GLU B 1 27 ? 21.062 7.215 -12.391 1 31.64 27 GLU B C 1
ATOM 3826 O O . GLU B 1 27 ? 21.547 6.723 -11.367 1 31.64 27 GLU B O 1
ATOM 3831 N N . GLU B 1 28 ? 20.141 8.242 -12.406 1 34.03 28 GLU B N 1
ATOM 3832 C CA . GLU B 1 28 ? 19.547 8.641 -11.133 1 34.03 28 GLU B CA 1
ATOM 3833 C C . GLU B 1 28 ? 18.156 8.031 -10.953 1 34.03 28 GLU B C 1
ATOM 3835 O O . GLU B 1 28 ? 17.469 8.336 -9.977 1 34.03 28 GLU B O 1
ATOM 3840 N N . ARG B 1 29 ? 17.312 7.762 -11.891 1 36.09 29 ARG B N 1
ATOM 3841 C CA . ARG B 1 29 ? 16.078 6.988 -11.805 1 36.09 29 ARG B CA 1
ATOM 3842 C C . ARG B 1 29 ? 16.203 5.879 -10.758 1 36.09 29 ARG B C 1
ATOM 3844 O O . ARG B 1 29 ? 15.219 5.215 -10.438 1 36.09 29 ARG B O 1
ATOM 3851 N N . ASN B 1 30 ? 17.125 4.961 -11.359 1 34.38 30 ASN B N 1
ATOM 3852 C CA . ASN B 1 30 ? 17.188 3.662 -10.695 1 34.38 30 ASN B CA 1
ATOM 3853 C C . ASN B 1 30 ? 16.594 3.711 -9.297 1 34.38 30 ASN B C 1
ATOM 3855 O O . ASN B 1 30 ? 15.773 2.861 -8.938 1 34.38 30 ASN B O 1
ATOM 3859 N N . HIS B 1 31 ? 17.422 3.408 -8.453 1 41.59 31 HIS B N 1
ATOM 3860 C CA . HIS B 1 31 ? 17.672 2.377 -7.453 1 41.59 31 HIS B CA 1
ATOM 3861 C C . HIS B 1 31 ? 16.688 2.502 -6.285 1 41.59 31 HIS B C 1
ATOM 3863 O O . HIS B 1 31 ? 16.344 1.502 -5.656 1 41.59 31 HIS B O 1
ATOM 3869 N N . THR B 1 32 ? 16.594 3.738 -5.211 1 50.12 32 THR B N 1
ATOM 3870 C CA . THR B 1 32 ? 16.922 3.742 -3.789 1 50.12 32 THR B CA 1
ATOM 3871 C C . THR B 1 32 ? 15.672 4.02 -2.953 1 50.12 32 THR B C 1
ATOM 3873 O O . THR B 1 32 ? 15.773 4.355 -1.771 1 50.12 32 THR B O 1
ATOM 3876 N N . TYR B 1 33 ? 14.633 3.721 -3.75 1 70.69 33 TYR B N 1
ATOM 3877 C CA . TYR B 1 33 ? 13.781 4.074 -2.617 1 70.69 33 TYR B CA 1
ATOM 3878 C C . TYR B 1 33 ? 14.07 3.168 -1.424 1 70.69 33 TYR B C 1
ATOM 3880 O O . TYR B 1 33 ? 13.891 1.95 -1.504 1 70.69 33 TYR B O 1
ATOM 3888 N N . THR B 1 34 ? 14.742 3.715 -0.679 1 80.12 34 THR B N 1
ATOM 3889 C CA . THR B 1 34 ? 15.062 2.951 0.522 1 80.12 34 THR B CA 1
ATOM 3890 C C . THR B 1 34 ? 14.43 3.592 1.755 1 80.12 34 THR B C 1
ATOM 3892 O O . THR B 1 34 ? 14.453 4.816 1.907 1 80.12 34 THR B O 1
ATOM 3895 N N . ARG B 1 35 ? 13.836 2.779 2.438 1 88 35 ARG B N 1
ATOM 3896 C CA . ARG B 1 35 ? 13.273 3.24 3.703 1 88 35 ARG B CA 1
ATOM 3897 C C . ARG B 1 35 ? 14.359 3.768 4.629 1 88 35 ARG B C 1
ATOM 3899 O O . ARG B 1 35 ? 15.477 3.238 4.652 1 88 35 ARG B O 1
ATOM 3906 N N . ASP B 1 36 ? 13.945 4.805 5.352 1 85.44 36 ASP B N 1
ATOM 3907 C CA . ASP B 1 36 ? 14.828 5.242 6.426 1 85.44 36 ASP B CA 1
ATOM 3908 C C . ASP B 1 36 ? 14.914 4.191 7.531 1 85.44 36 ASP B C 1
ATOM 3910 O O . ASP B 1 36 ? 13.984 3.404 7.715 1 85.44 36 ASP B O 1
ATOM 3914 N N . PRO B 1 37 ? 16.062 4.164 8.188 1 86.25 37 PRO B N 1
ATOM 3915 C CA . PRO B 1 37 ? 16.078 3.309 9.375 1 86.25 37 PRO B CA 1
ATOM 3916 C C . PRO B 1 37 ? 14.977 3.662 10.375 1 86.25 37 PRO B C 1
ATOM 3918 O O . PRO B 1 37 ? 14.648 4.84 10.539 1 86.25 37 PRO B O 1
ATOM 3921 N N . PRO B 1 38 ? 14.438 2.6 10.945 1 89.12 38 PRO B N 1
ATOM 3922 C CA . PRO B 1 38 ? 13.43 2.891 11.969 1 89.12 38 PRO B CA 1
ATOM 3923 C C . PRO B 1 38 ? 13.977 3.729 13.117 1 89.12 38 PRO B C 1
ATOM 3925 O O . PRO B 1 38 ? 15.18 3.703 13.383 1 89.12 38 PRO B O 1
ATOM 3928 N N . LEU B 1 39 ? 13.102 4.492 13.773 1 93.31 39 LEU B N 1
ATOM 3929 C CA . LEU B 1 39 ? 13.5 5.273 14.938 1 93.31 39 LEU B CA 1
ATOM 3930 C C . LEU B 1 39 ? 14.039 4.371 16.047 1 93.31 39 LEU B C 1
ATOM 3932 O O . LEU B 1 39 ? 13.414 3.361 16.375 1 93.31 39 LEU B O 1
ATOM 3936 N N . SER B 1 40 ? 15.172 4.734 16.562 1 93.31 40 SER B N 1
ATOM 3937 C CA . SER B 1 40 ? 15.719 3.979 17.688 1 93.31 40 SER B CA 1
ATOM 3938 C C . SER B 1 40 ? 14.961 4.27 18.969 1 93.31 40 SER B C 1
ATOM 3940 O O . SER B 1 40 ? 14.258 5.277 19.078 1 93.31 40 SER B O 1
ATOM 3942 N N . THR B 1 41 ? 15.094 3.4 19.891 1 95.38 41 THR B N 1
ATOM 3943 C CA . THR B 1 41 ? 14.484 3.594 21.203 1 95.38 41 THR B CA 1
ATOM 3944 C C . THR B 1 41 ? 15.016 4.867 21.859 1 95.38 41 THR B C 1
ATOM 3946 O O . THR B 1 41 ? 14.266 5.574 22.547 1 95.38 41 THR B O 1
ATOM 3949 N N . GLU B 1 42 ? 16.25 5.137 21.625 1 95.25 42 GLU B N 1
ATOM 3950 C CA . GLU B 1 42 ? 16.875 6.332 22.188 1 95.25 42 GLU B CA 1
ATOM 3951 C C . GLU B 1 42 ? 16.281 7.602 21.578 1 95.25 42 GLU B C 1
ATOM 3953 O O . GLU B 1 42 ? 16.016 8.57 22.281 1 95.25 42 GLU B O 1
ATOM 3958 N N . GLN B 1 43 ? 16.125 7.637 20.328 1 94.12 43 GLN B N 1
ATOM 3959 C CA . GLN B 1 43 ? 15.508 8.781 19.672 1 94.12 43 GLN B CA 1
ATOM 3960 C C . GLN B 1 43 ? 14.094 9.031 20.188 1 94.12 43 GLN B C 1
ATOM 3962 O O . GLN B 1 43 ? 13.727 10.172 20.469 1 94.12 43 GLN B O 1
ATOM 3967 N N . LYS B 1 44 ? 13.336 7.957 20.281 1 96.19 44 LYS B N 1
ATOM 3968 C CA . LYS B 1 44 ? 11.977 8.062 20.797 1 96.19 44 LYS B CA 1
ATOM 3969 C C . LYS B 1 44 ? 11.961 8.641 22.203 1 96.19 44 LYS B C 1
ATOM 3971 O O . LYS B 1 44 ? 11.133 9.5 22.516 1 96.19 44 LYS B O 1
ATOM 3976 N N . ARG B 1 45 ? 12.852 8.188 23.047 1 96.5 45 ARG B N 1
ATOM 3977 C CA . ARG B 1 45 ? 12.953 8.688 24.406 1 96.5 45 ARG B CA 1
ATOM 3978 C C . ARG B 1 45 ? 13.305 10.172 24.422 1 96.5 45 ARG B C 1
ATOM 3980 O O . ARG B 1 45 ? 12.773 10.938 25.219 1 96.5 45 ARG B O 1
ATOM 3987 N N . GLU B 1 46 ? 14.18 10.531 23.578 1 95.75 46 GLU B N 1
ATOM 3988 C CA . GLU B 1 46 ? 14.578 11.93 23.469 1 95.75 46 GLU B CA 1
ATOM 3989 C C . GLU B 1 46 ? 13.414 12.812 23.031 1 95.75 46 GLU B C 1
ATOM 3991 O O . GLU B 1 46 ? 13.203 13.898 23.578 1 95.75 46 GLU B O 1
ATOM 3996 N N . PHE B 1 47 ? 12.68 12.352 22.078 1 96.06 47 PHE B N 1
ATOM 3997 C CA . PHE B 1 47 ? 11.516 13.094 21.625 1 96.06 47 PHE B CA 1
ATOM 3998 C C . PHE B 1 47 ? 10.508 13.273 22.75 1 96.06 47 PHE B C 1
ATOM 4000 O O . PHE B 1 47 ? 9.938 14.352 22.906 1 96.06 47 PHE B O 1
ATOM 4007 N N . ARG B 1 48 ? 10.328 12.242 23.516 1 96.62 48 ARG B N 1
ATOM 4008 C CA . ARG B 1 48 ? 9.375 12.289 24.609 1 96.62 48 ARG B CA 1
ATOM 4009 C C . ARG B 1 48 ? 9.82 13.281 25.672 1 96.62 48 ARG B C 1
ATOM 4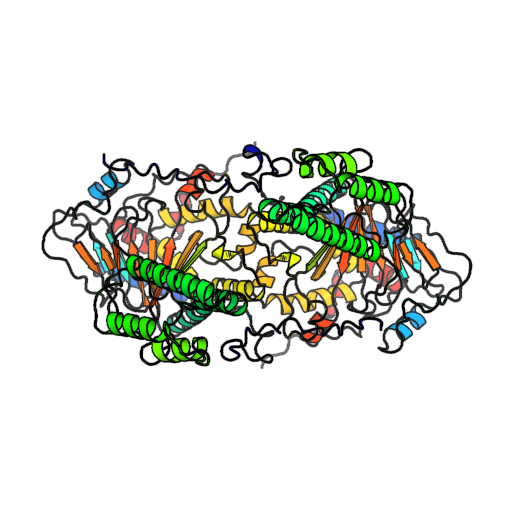011 O O . ARG B 1 48 ? 9.008 14.047 26.203 1 96.62 48 ARG B O 1
ATOM 4018 N N . ARG B 1 49 ? 11.07 13.25 25.953 1 96.62 49 ARG B N 1
ATOM 4019 C CA . ARG B 1 49 ? 11.617 14.188 26.938 1 96.62 49 ARG B CA 1
ATOM 4020 C C . ARG B 1 49 ? 11.492 15.625 26.438 1 96.62 49 ARG B C 1
ATOM 4022 O O . ARG B 1 49 ? 11.117 16.516 27.203 1 96.62 49 ARG B O 1
ATOM 4029 N N . GLU B 1 50 ? 11.812 15.828 25.266 1 97 50 GLU B N 1
ATOM 4030 C CA . GLU B 1 50 ? 11.742 17.156 24.672 1 97 50 GLU B CA 1
ATOM 4031 C C . GLU B 1 50 ? 10.32 17.703 24.688 1 97 50 GLU B C 1
ATOM 4033 O O . GLU B 1 50 ? 10.086 18.859 25.016 1 97 50 GLU B O 1
ATOM 4038 N N . ASN B 1 51 ? 9.375 16.859 24.312 1 97.56 51 ASN B N 1
ATOM 4039 C CA . ASN B 1 51 ? 7.98 17.297 24.297 1 97.56 51 ASN B CA 1
ATOM 4040 C C . ASN B 1 51 ? 7.484 17.641 25.688 1 97.56 51 ASN B C 1
ATOM 4042 O O . ASN B 1 51 ? 6.734 18.609 25.859 1 97.56 51 ASN B O 1
ATOM 4046 N N . LYS B 1 52 ? 7.887 16.828 26.609 1 96.75 52 LYS B N 1
ATOM 4047 C CA . LYS B 1 52 ? 7.508 17.156 27.984 1 96.75 52 LYS B CA 1
ATOM 4048 C C . LYS B 1 52 ? 8.039 18.516 28.391 1 96.75 52 LYS B C 1
ATOM 4050 O O . LYS B 1 52 ? 7.312 19.328 28.969 1 96.75 52 LYS B O 1
ATOM 4055 N N . LYS B 1 53 ? 9.258 18.766 28.109 1 97.12 53 LYS B N 1
ATOM 4056 C CA . LYS B 1 53 ? 9.883 20.047 28.438 1 97.12 53 LYS B CA 1
ATOM 4057 C C . LYS B 1 53 ? 9.195 21.203 27.703 1 97.12 53 LYS B C 1
ATOM 4059 O O . LYS B 1 53 ? 8.938 22.25 28.297 1 97.12 53 LYS B O 1
ATOM 4064 N N . ARG B 1 54 ? 8.93 21.016 26.484 1 97.75 54 ARG B N 1
ATOM 4065 C CA . ARG B 1 54 ? 8.328 22.062 25.672 1 97.75 54 ARG B CA 1
ATOM 4066 C C . ARG B 1 54 ? 6.918 22.391 26.156 1 97.75 54 ARG B C 1
ATOM 4068 O O . ARG B 1 54 ? 6.512 23.562 26.156 1 97.75 54 ARG B O 1
ATOM 4075 N N . LEU B 1 55 ? 6.191 21.344 26.516 1 97.69 55 LEU B N 1
ATOM 4076 C CA . LEU B 1 55 ? 4.852 21.578 27.047 1 97.69 55 LEU B CA 1
ATOM 4077 C C . LEU B 1 55 ? 4.914 22.297 28.391 1 97.69 55 LEU B C 1
ATOM 4079 O O . LEU B 1 55 ? 4.098 23.188 28.656 1 97.69 55 LEU B O 1
ATOM 4083 N N . ASP B 1 56 ? 5.887 21.891 29.203 1 96.62 56 ASP B N 1
ATOM 4084 C CA . ASP B 1 56 ? 6.078 22.578 30.469 1 96.62 56 ASP B CA 1
ATOM 4085 C C . ASP B 1 56 ? 6.387 24.062 30.234 1 96.62 56 ASP B C 1
ATOM 4087 O O . ASP B 1 56 ? 5.832 24.922 30.922 1 96.62 56 ASP B O 1
ATOM 4091 N N . ASP B 1 57 ? 7.254 24.312 29.297 1 96.62 57 ASP B N 1
ATOM 4092 C CA . ASP B 1 57 ? 7.57 25.688 28.906 1 96.62 57 ASP B CA 1
ATOM 4093 C C . ASP B 1 57 ? 6.32 26.422 28.438 1 96.62 57 ASP B C 1
ATOM 4095 O O . ASP B 1 57 ? 6.102 27.578 28.797 1 96.62 57 ASP B O 1
ATOM 4099 N N . ALA B 1 58 ? 5.527 25.781 27.625 1 97.25 58 ALA B N 1
ATOM 4100 C CA . ALA B 1 58 ? 4.332 26.406 27.062 1 97.25 58 ALA B CA 1
ATOM 4101 C C . ALA B 1 58 ? 3.33 26.766 28.156 1 97.25 58 ALA B C 1
ATOM 4103 O O . ALA B 1 58 ? 2.633 27.766 28.062 1 97.25 58 ALA B O 1
ATOM 4104 N N . ILE B 1 59 ? 3.234 25.891 29.125 1 96 59 ILE B N 1
ATOM 4105 C CA . ILE B 1 59 ? 2.359 26.156 30.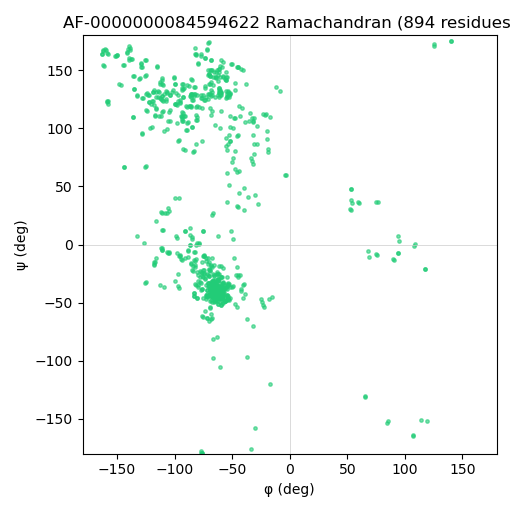25 1 96 59 ILE B CA 1
ATOM 4106 C C . ILE B 1 59 ? 2.871 27.375 31.031 1 96 59 ILE B C 1
ATOM 4108 O O . ILE B 1 59 ? 2.096 28.281 31.359 1 96 59 ILE B O 1
ATOM 4112 N N . THR B 1 60 ? 4.141 27.422 31.219 1 95 60 THR B N 1
ATOM 4113 C CA . THR B 1 60 ? 4.785 28.469 32 1 95 60 THR B CA 1
ATOM 4114 C C . THR B 1 60 ? 4.645 29.812 31.312 1 95 60 THR B C 1
ATOM 4116 O O . THR B 1 60 ? 4.398 30.828 31.969 1 95 60 THR B O 1
ATOM 4119 N N . TYR B 1 61 ? 4.785 29.859 30.016 1 95.69 61 TYR B N 1
ATOM 4120 C CA . TYR B 1 61 ? 4.824 31.109 29.281 1 95.69 61 TYR B CA 1
ATOM 4121 C C . TYR B 1 61 ? 3.506 31.344 28.547 1 95.69 61 TYR B C 1
ATOM 4123 O O . TYR B 1 61 ? 3.484 31.969 27.469 1 95.69 61 TYR B O 1
ATOM 4131 N N . ARG B 1 62 ? 2.447 30.844 29.062 1 93.56 62 ARG B N 1
ATOM 4132 C CA . ARG B 1 62 ? 1.145 30.969 28.422 1 93.56 62 ARG B CA 1
ATOM 4133 C C . ARG B 1 62 ? 0.797 32.438 28.172 1 93.56 62 ARG B C 1
ATOM 4135 O O . ARG B 1 62 ? 1.219 33.312 28.938 1 93.56 62 ARG B O 1
ATOM 4142 N N . VAL B 1 63 ? 0.192 32.688 27.109 1 92.38 63 VAL B N 1
ATOM 4143 C CA . VAL B 1 63 ? -0.397 33.969 26.797 1 92.38 63 VAL B CA 1
ATOM 4144 C C . VAL B 1 63 ? -1.883 33.969 27.156 1 92.38 63 VAL B C 1
ATOM 4146 O O . VAL B 1 63 ? -2.631 33.094 26.703 1 92.38 63 VAL B O 1
ATOM 4149 N N . THR B 1 64 ? -2.275 34.875 28 1 91.12 64 THR B N 1
ATOM 4150 C CA . THR B 1 64 ? -3.682 35 28.359 1 91.12 64 THR B CA 1
ATOM 4151 C C . THR B 1 64 ? -4.336 36.156 27.562 1 91.12 64 THR B C 1
ATOM 4153 O O . THR B 1 64 ? -3.904 37.281 27.641 1 91.12 64 THR B O 1
ATOM 4156 N N . LEU B 1 65 ? -5.289 35.781 26.875 1 87.62 65 LEU B N 1
ATOM 4157 C CA . LEU B 1 65 ? -6.027 36.781 26.109 1 87.62 65 LEU B CA 1
ATOM 4158 C C . LEU B 1 65 ? -6.824 37.719 27.016 1 87.62 65 LEU B C 1
ATOM 4160 O O . LEU B 1 65 ? -7.23 37.312 28.109 1 87.62 65 LEU B O 1
ATOM 4164 N N . PRO B 1 66 ? -7.008 38.969 26.562 1 81.69 66 PRO B N 1
ATOM 4165 C CA . PRO B 1 66 ? -7.801 39.875 27.391 1 81.69 66 PRO B CA 1
ATOM 4166 C C . PRO B 1 66 ? -9.211 39.344 27.656 1 81.69 66 PRO B C 1
ATOM 4168 O O . PRO B 1 66 ? -9.703 38.5 26.938 1 81.69 66 PRO B O 1
ATOM 4171 N N . PRO B 1 67 ? -9.844 39.844 28.781 1 76.94 67 PRO B N 1
ATOM 4172 C CA . PRO B 1 67 ? -11.219 39.438 29.062 1 76.94 67 PRO B CA 1
ATOM 4173 C C . PRO B 1 67 ? -12.164 39.688 27.891 1 76.94 67 PRO B C 1
ATOM 4175 O O . PRO B 1 67 ? -12 40.656 27.141 1 76.94 67 PRO B O 1
ATOM 4178 N N . GLY B 1 68 ? -13.125 38.812 27.672 1 73.12 68 GLY B N 1
ATOM 4179 C CA . GLY B 1 68 ? -14.07 38.906 26.562 1 73.12 68 GLY B CA 1
ATOM 4180 C C . GLY B 1 68 ? -13.984 37.75 25.609 1 73.12 68 GLY B C 1
ATOM 4181 O O . GLY B 1 68 ? -14.922 37.469 24.844 1 73.12 68 GLY B O 1
ATOM 4182 N N . TYR B 1 69 ? -12.766 37.188 25.781 1 76.06 69 TYR B N 1
ATOM 4183 C CA . TYR B 1 69 ? -12.617 35.969 24.984 1 76.06 69 TYR B CA 1
ATOM 4184 C C . TYR B 1 69 ? -13.117 34.75 25.766 1 76.06 69 TYR B C 1
ATOM 4186 O O . TYR B 1 69 ? -12.594 34.438 26.828 1 76.06 69 TYR B O 1
ATOM 4194 N N . ASP B 1 70 ? -14.289 34.281 25.344 1 76.56 70 ASP B N 1
ATOM 4195 C CA . ASP B 1 70 ? -14.844 33.094 25.969 1 76.56 70 ASP B CA 1
ATOM 4196 C C . ASP B 1 70 ? -14.797 31.891 25.016 1 76.56 70 ASP B C 1
ATOM 4198 O O . ASP B 1 70 ? -15.727 31.688 24.234 1 76.56 70 ASP B O 1
ATOM 4202 N N . LEU B 1 71 ? -13.758 31.078 25.219 1 80.94 71 LEU B N 1
ATOM 4203 C CA . LEU B 1 71 ? -13.523 29.969 24.297 1 80.94 71 LEU B CA 1
ATOM 4204 C C . LEU B 1 71 ? -14.586 28.891 24.469 1 80.94 71 LEU B C 1
ATOM 4206 O O . LEU B 1 71 ? -14.961 28.219 23.5 1 80.94 71 LEU B O 1
ATOM 4210 N N . VAL B 1 72 ? -15.047 28.734 25.672 1 78.31 72 VAL B N 1
ATOM 4211 C CA . VAL B 1 72 ? -16.094 27.75 25.922 1 78.31 72 VAL B CA 1
ATOM 4212 C C . VAL B 1 72 ? -17.375 28.156 25.188 1 78.31 72 VAL B C 1
ATOM 4214 O O . VAL B 1 72 ? -18 27.344 24.531 1 78.31 72 VAL B O 1
ATOM 4217 N N . ALA B 1 73 ? -17.641 29.406 25.375 1 73.38 73 ALA B N 1
ATOM 4218 C CA . ALA B 1 73 ? -18.812 29.922 24.688 1 73.38 73 ALA B CA 1
ATOM 4219 C C . ALA B 1 73 ? -18.672 29.812 23.172 1 73.38 73 ALA B C 1
ATOM 4221 O O . ALA B 1 73 ? -19.625 29.516 22.469 1 73.38 73 ALA B O 1
ATOM 4222 N N . GLU B 1 74 ? -17.5 30.062 22.672 1 72.94 74 GLU B N 1
ATOM 4223 C CA . GLU B 1 74 ? -17.234 29.969 21.234 1 72.94 74 GLU B CA 1
ATOM 4224 C C . GLU B 1 74 ? -17.406 28.531 20.75 1 72.94 74 GLU B C 1
ATOM 4226 O O . GLU B 1 74 ? -17.969 28.297 19.672 1 72.94 74 GLU B O 1
ATOM 4231 N N . GLN B 1 75 ? -16.891 27.609 21.5 1 75.62 75 GLN B N 1
ATOM 4232 C CA . GLN B 1 75 ? -17.016 26.203 21.172 1 75.62 75 GLN B CA 1
ATOM 4233 C C . GLN B 1 75 ? -18.484 25.781 21.125 1 75.62 75 GLN B C 1
ATOM 4235 O O . GLN B 1 75 ? -18.891 25.016 20.234 1 75.62 75 GLN B O 1
ATOM 4240 N N . ALA B 1 76 ? -19.203 26.188 22.078 1 71.06 76 ALA B N 1
ATOM 4241 C CA . ALA B 1 76 ? -20.625 25.859 22.141 1 71.06 76 ALA B CA 1
ATOM 4242 C C . ALA B 1 76 ? -21.359 26.406 20.922 1 71.06 76 ALA B C 1
ATOM 4244 O O . ALA B 1 76 ? -22.25 25.734 20.375 1 71.06 76 ALA B O 1
ATOM 4245 N N . ARG B 1 77 ? -21 27.531 20.484 1 68.75 77 ARG B N 1
ATOM 4246 C CA . ARG B 1 77 ? -21.625 28.156 19.312 1 68.75 77 ARG B CA 1
ATOM 4247 C C . ARG B 1 77 ? -21.312 27.391 18.047 1 68.75 77 ARG B C 1
ATOM 4249 O O . ARG B 1 77 ? -22.156 27.234 17.172 1 68.75 77 ARG B O 1
ATOM 4256 N N . SER B 1 78 ? -20.094 26.906 17.984 1 65.12 78 SER B N 1
ATOM 4257 C CA . SER B 1 78 ? -19.609 26.25 16.781 1 65.12 78 SER B CA 1
ATOM 4258 C C . SER B 1 78 ? -20.141 24.828 16.656 1 65.12 78 SER B C 1
ATOM 4260 O O . SER B 1 78 ? -20.172 24.266 15.555 1 65.12 78 SER B O 1
ATOM 4262 N N . ALA B 1 79 ? -20.359 24.125 17.781 1 61.16 79 ALA B N 1
ATOM 4263 C CA . ALA B 1 79 ? -20.875 22.766 17.766 1 61.16 79 ALA B CA 1
ATOM 4264 C C . ALA B 1 79 ? -22.219 22.688 17.031 1 61.16 79 ALA B C 1
ATOM 4266 O O . ALA B 1 79 ? -22.531 21.672 16.391 1 61.16 79 ALA B O 1
ATOM 4267 N N . GLY B 1 80 ? -23.094 23.703 17.109 1 50.31 80 GLY B N 1
ATOM 4268 C CA . GLY B 1 80 ? -24.422 23.672 16.5 1 50.31 80 GLY B CA 1
ATOM 4269 C C . GLY B 1 80 ? -24.391 23.953 15.008 1 50.31 80 GLY B C 1
ATOM 4270 O O . GLY B 1 80 ? -23.5 24.656 14.523 1 50.31 80 GLY B O 1
ATOM 4271 N N . LYS B 1 81 ? -24.844 22.953 14.141 1 50.56 81 LYS B N 1
ATOM 4272 C CA . LYS B 1 81 ? -24.953 23.078 12.688 1 50.56 81 LYS B CA 1
ATOM 4273 C C . LYS B 1 81 ? -25.094 24.547 12.273 1 50.56 81 LYS B C 1
ATOM 4275 O O . LYS B 1 81 ? -24.5 24.969 11.281 1 50.56 81 LYS B O 1
ATOM 4280 N N . ASN B 1 82 ? -26 25.219 12.93 1 44.5 82 ASN B N 1
ATOM 4281 C CA . ASN B 1 82 ? -26.547 26.531 12.633 1 44.5 82 ASN B CA 1
ATOM 4282 C C . ASN B 1 82 ? -25.672 27.641 13.203 1 44.5 82 ASN B C 1
ATOM 4284 O O . ASN B 1 82 ? -25.969 28.828 13.039 1 44.5 82 ASN B O 1
ATOM 4288 N N . GLY B 1 83 ? -24.5 27.312 13.75 1 52.16 83 GLY B N 1
ATOM 4289 C CA . GLY B 1 83 ? -23.844 28.406 14.461 1 52.16 83 GLY B CA 1
ATOM 4290 C C . GLY B 1 83 ? -22.422 28.641 14.008 1 52.16 83 GLY B C 1
ATOM 4291 O O . GLY B 1 83 ? -21.672 29.359 14.664 1 52.16 83 GLY B O 1
ATOM 4292 N N . ARG B 1 84 ? -22.047 27.859 13.07 1 57.41 84 ARG B N 1
ATOM 4293 C CA . ARG B 1 84 ? -20.688 28.141 12.602 1 57.41 84 ARG B CA 1
ATOM 4294 C C . ARG B 1 84 ? -20.641 29.469 11.852 1 57.41 84 ARG B C 1
ATOM 4296 O O . ARG B 1 84 ? -21.453 29.719 10.961 1 57.41 84 ARG B O 1
ATOM 4303 N N . PRO B 1 85 ? -19.922 30.281 12.414 1 60.47 85 PRO B N 1
ATOM 4304 C CA . PRO B 1 85 ? -19.844 31.547 11.672 1 60.47 85 PRO B CA 1
ATOM 4305 C C . PRO B 1 85 ? -19.391 31.344 10.227 1 60.47 85 PRO B C 1
ATOM 4307 O O . PRO B 1 85 ? -18.609 30.438 9.938 1 60.47 85 PRO B O 1
ATOM 4310 N N . THR B 1 86 ? -20.172 32 9.422 1 60.56 86 THR B N 1
ATOM 4311 C CA . THR B 1 86 ? -19.75 32 8.023 1 60.56 86 THR B CA 1
ATOM 4312 C C . THR B 1 86 ? -18.484 32.844 7.844 1 60.56 86 THR B C 1
ATOM 4314 O O . THR B 1 86 ? -18.203 33.719 8.656 1 60.56 86 THR B O 1
ATOM 4317 N N . PRO B 1 87 ? -17.672 32.469 6.977 1 59.97 87 PRO B N 1
ATOM 4318 C CA . PRO B 1 87 ? -16.469 33.25 6.727 1 59.97 87 PRO B CA 1
ATOM 4319 C C . PRO B 1 87 ? -16.781 34.75 6.602 1 59.97 87 PRO B C 1
ATOM 4321 O O . PRO B 1 87 ? -15.914 35.594 6.895 1 59.97 87 PRO B O 1
ATOM 4324 N N . GLU B 1 88 ? -17.953 35.062 6.219 1 58.12 88 GLU B N 1
ATOM 4325 C CA . GLU B 1 88 ? -18.328 36.469 5.98 1 58.12 88 GLU B CA 1
ATOM 4326 C C . GLU B 1 88 ? -18.703 37.156 7.281 1 58.12 88 GLU B C 1
ATOM 4328 O O . GLU B 1 88 ? -18.688 38.406 7.363 1 58.12 88 GLU B O 1
ATOM 4333 N N . GLU B 1 89 ? -19.016 36.344 8.258 1 62.38 89 GLU B N 1
ATOM 4334 C CA . GLU B 1 89 ? -19.438 36.969 9.516 1 62.38 89 GLU B CA 1
ATOM 4335 C C . GLU B 1 89 ? -18.281 37.688 10.195 1 62.38 89 GLU B C 1
ATOM 4337 O O . GLU B 1 89 ? -17.156 37.188 10.227 1 62.38 89 GLU B O 1
ATOM 4342 N N . PRO B 1 90 ? -18.531 38.875 10.609 1 59.19 90 PRO B N 1
ATOM 4343 C CA . PRO B 1 90 ? -17.422 39.594 11.25 1 59.19 90 PRO B CA 1
ATOM 4344 C C . PRO B 1 90 ? -16.859 38.875 12.453 1 59.19 90 PRO B C 1
ATOM 4346 O O . PRO B 1 90 ? -17.562 38.062 13.094 1 59.19 90 PRO B O 1
ATOM 4349 N N . SER B 1 91 ? -15.555 39.031 12.57 1 63.19 91 SER B N 1
ATOM 4350 C CA . SER B 1 91 ? -14.914 38.5 13.766 1 63.19 91 SER B CA 1
ATOM 4351 C C . SER B 1 91 ? -15.57 39.031 15.031 1 63.19 91 SER B C 1
ATOM 4353 O O . SER B 1 91 ? -16.031 40.188 15.062 1 63.19 91 SER B O 1
ATOM 4355 N N . ARG B 1 92 ? -15.883 38.156 15.852 1 61.72 92 ARG B N 1
ATOM 4356 C CA . ARG B 1 92 ? -16.547 38.562 17.094 1 61.72 92 ARG B CA 1
ATOM 4357 C C . ARG B 1 92 ? -15.695 39.531 17.891 1 61.72 92 ARG B C 1
ATOM 4359 O O . ARG B 1 92 ? -16.219 40.281 18.719 1 61.72 92 ARG B O 1
ATOM 4366 N N . ARG B 1 93 ? -14.453 39.375 17.688 1 63.09 93 ARG B N 1
ATOM 4367 C CA . ARG B 1 93 ? -13.609 40.312 18.391 1 63.09 93 ARG B CA 1
ATOM 4368 C C . ARG B 1 93 ? -13.039 41.375 17.438 1 63.09 93 ARG B C 1
ATOM 4370 O O . ARG B 1 93 ? -12.398 41.031 16.453 1 63.09 93 ARG B O 1
ATOM 4377 N N . GLY B 1 94 ? -13.633 42.562 17.609 1 61.44 94 GLY B N 1
ATOM 4378 C CA . GLY B 1 94 ? -13.047 43.719 16.938 1 61.44 94 GLY B CA 1
ATOM 4379 C C . GLY B 1 94 ? -11.883 44.312 17.703 1 61.44 94 GLY B C 1
ATOM 4380 O O . GLY B 1 94 ? -11.43 43.75 18.703 1 61.44 94 GLY B O 1
ATOM 4381 N N . GLY B 1 95 ? -11.062 45.188 17.266 1 66.88 95 GLY B N 1
ATOM 4382 C CA . GLY B 1 95 ? -9.992 45.906 17.922 1 66.88 95 GLY B CA 1
ATOM 4383 C C . GLY B 1 95 ? -8.609 45.562 17.391 1 66.88 95 GLY B C 1
ATOM 4384 O O . GLY B 1 95 ? -8.469 45.188 16.234 1 66.88 95 GLY B O 1
ATOM 4385 N N . ILE B 1 96 ? -7.664 45.719 18.359 1 78.5 96 ILE B N 1
ATOM 4386 C CA . ILE B 1 96 ? -6.266 45.594 17.969 1 78.5 96 ILE B CA 1
ATOM 4387 C C . ILE B 1 96 ? -5.895 44.094 17.922 1 78.5 96 ILE B C 1
ATOM 4389 O O . ILE B 1 96 ? -6.258 43.312 18.812 1 78.5 96 ILE B O 1
ATOM 4393 N N . THR B 1 97 ? -5.336 43.688 16.875 1 84.88 97 THR B N 1
ATOM 4394 C CA . THR B 1 97 ? -4.824 42.312 16.719 1 84.88 97 THR B CA 1
ATOM 4395 C C . THR B 1 97 ? -3.73 42.031 17.75 1 84.88 97 THR B C 1
ATOM 4397 O O . THR B 1 97 ? -2.836 42.844 17.953 1 84.88 97 THR B O 1
ATOM 4400 N N . ILE B 1 98 ? -3.84 40.938 18.422 1 87 98 ILE B N 1
ATOM 4401 C CA . ILE B 1 98 ? -2.822 40.5 19.391 1 87 98 ILE B CA 1
ATOM 4402 C C . ILE B 1 98 ? -1.729 39.719 18.656 1 87 98 ILE B C 1
ATOM 4404 O O . ILE B 1 98 ? -1.995 38.688 18.062 1 87 98 ILE B O 1
ATOM 4408 N N . ASP B 1 99 ? -0.516 40.219 18.703 1 90.44 99 ASP B N 1
ATOM 4409 C CA . ASP B 1 99 ? 0.644 39.531 18.156 1 90.44 99 ASP B CA 1
ATOM 4410 C C . ASP B 1 99 ? 1.295 38.625 19.188 1 90.44 99 ASP B C 1
ATOM 4412 O O . ASP B 1 99 ? 1.748 39.094 20.234 1 90.44 99 ASP B O 1
ATOM 4416 N N . VAL B 1 100 ? 1.297 37.375 18.875 1 91.12 100 VAL B N 1
ATOM 4417 C CA . VAL B 1 100 ? 1.884 36.438 19.797 1 91.12 100 VAL B CA 1
ATOM 4418 C C . VAL B 1 100 ? 3.395 36.344 19.594 1 91.12 100 VAL B C 1
ATOM 4420 O O . VAL B 1 100 ? 3.865 36.219 18.453 1 91.12 100 VAL B O 1
ATOM 4423 N N . ASP B 1 101 ? 4.109 36.469 20.672 1 88.5 101 ASP B N 1
ATOM 4424 C CA . ASP B 1 101 ? 5.559 36.281 20.656 1 88.5 101 ASP B CA 1
ATOM 4425 C C . ASP B 1 101 ? 5.91 34.812 20.469 1 88.5 101 ASP B C 1
ATOM 4427 O O . ASP B 1 101 ? 5.43 33.938 21.203 1 88.5 101 ASP B O 1
ATOM 4431 N N . ASP B 1 102 ? 6.73 34.531 19.438 1 86.5 102 ASP B N 1
ATOM 4432 C CA . ASP B 1 102 ? 7.055 33.156 19.141 1 86.5 102 ASP B CA 1
ATOM 4433 C C . ASP B 1 102 ? 8.484 32.812 19.547 1 86.5 102 ASP B C 1
ATOM 4435 O O . ASP B 1 102 ? 9.141 31.984 18.906 1 86.5 102 ASP B O 1
ATOM 4439 N N . SER B 1 103 ? 9.023 33.5 20.531 1 91.69 103 SER B N 1
ATOM 4440 C CA . SER B 1 103 ? 10.391 33.25 20.984 1 91.69 103 SER B CA 1
ATOM 4441 C C . SER B 1 103 ? 10.469 32 21.828 1 91.69 103 SER B C 1
ATOM 4443 O O . SER B 1 103 ? 11.547 31.422 22 1 91.69 103 SER B O 1
ATOM 4445 N N . VAL B 1 104 ? 9.328 31.609 22.453 1 94.94 104 VAL B N 1
ATOM 4446 C CA . VAL B 1 104 ? 9.273 30.422 23.297 1 94.94 104 VAL B CA 1
ATOM 4447 C C . VAL B 1 104 ? 7.969 29.672 23.031 1 94.94 104 VAL B C 1
ATOM 4449 O O . VAL B 1 104 ? 7.094 30.156 22.312 1 94.94 104 VAL B O 1
ATOM 4452 N N . ASN B 1 105 ? 7.879 28.5 23.547 1 96.94 105 ASN B N 1
ATOM 4453 C CA . ASN B 1 105 ? 6.641 27.719 23.484 1 96.94 105 ASN B CA 1
ATOM 4454 C C . ASN B 1 105 ? 5.535 28.375 24.312 1 96.94 105 ASN B C 1
ATOM 4456 O O . ASN B 1 105 ? 5.785 28.891 25.406 1 96.94 105 ASN B O 1
ATOM 4460 N N . ARG B 1 106 ? 4.305 28.406 23.734 1 96.56 106 ARG B N 1
ATOM 4461 C CA . ARG B 1 106 ? 3.225 29.094 24.438 1 96.56 106 ARG B CA 1
ATOM 4462 C C . ARG B 1 106 ? 1.885 28.406 24.188 1 96.56 106 ARG B C 1
ATOM 4464 O O . ARG B 1 106 ? 1.576 28.016 23.062 1 96.56 106 ARG B O 1
ATOM 4471 N N . PHE B 1 107 ? 1.158 28.297 25.266 1 97.12 107 PHE B N 1
ATOM 4472 C CA . PHE B 1 107 ? -0.284 28.156 25.109 1 97.12 107 PHE B CA 1
ATOM 4473 C C . PHE B 1 107 ? -0.949 29.531 25.031 1 97.12 107 PHE B C 1
ATOM 4475 O O . PHE B 1 107 ? -0.544 30.469 25.719 1 97.12 107 PHE B O 1
ATOM 4482 N N . ILE B 1 108 ? -1.829 29.656 24.156 1 94.69 108 ILE B N 1
ATOM 4483 C CA . ILE B 1 108 ? -2.721 30.812 24.141 1 94.69 108 ILE B CA 1
ATOM 4484 C C . ILE B 1 108 ? -4.051 30.453 24.797 1 94.69 108 ILE B C 1
ATOM 4486 O O . ILE B 1 108 ? -4.75 29.547 24.328 1 94.69 108 ILE B O 1
ATOM 4490 N N . CYS B 1 109 ? -4.41 31.156 25.859 1 94.44 109 CYS B N 1
ATOM 4491 C CA . CYS B 1 109 ? -5.582 30.812 26.641 1 94.44 109 CYS B CA 1
ATOM 4492 C C . CYS B 1 109 ? -6.484 32.031 26.844 1 94.44 109 CYS B C 1
ATOM 4494 O O . CYS B 1 109 ? -6.031 33.156 26.734 1 94.44 109 CYS B O 1
ATOM 4496 N N . ASP B 1 110 ? -7.703 31.75 27.062 1 89.38 110 ASP B N 1
ATOM 4497 C CA . ASP B 1 110 ? -8.562 32.844 27.531 1 89.38 110 ASP B CA 1
ATOM 4498 C C . ASP B 1 110 ? -8.328 33.125 29.016 1 89.38 110 ASP B C 1
ATOM 4500 O O . ASP B 1 110 ? -7.441 32.5 29.625 1 89.38 110 ASP B O 1
ATOM 4504 N N . SER B 1 111 ? -9.047 34.031 29.547 1 88.5 111 SER B N 1
ATOM 4505 C CA . SER B 1 111 ? -8.797 34.5 30.906 1 88.5 111 SER B CA 1
ATOM 4506 C C . SER B 1 111 ? -9.125 33.438 31.922 1 88.5 111 SER B C 1
ATOM 4508 O O . SER B 1 111 ? -8.664 33.5 33.062 1 88.5 111 SER B O 1
ATOM 4510 N N . THR B 1 112 ? -9.914 32.438 31.516 1 91.19 112 THR B N 1
ATOM 4511 C CA . THR B 1 112 ? -10.305 31.375 32.469 1 91.19 112 THR B CA 1
ATOM 4512 C C . THR B 1 112 ? -9.367 30.172 32.344 1 91.19 112 THR B C 1
ATOM 4514 O O . THR B 1 112 ? -9.422 29.266 33.156 1 91.19 112 THR B O 1
ATOM 4517 N N . GLY B 1 113 ? -8.508 30.141 31.312 1 93.88 113 GLY B N 1
ATOM 4518 C CA . GLY B 1 113 ? -7.504 29.094 31.188 1 93.88 113 GLY B CA 1
ATOM 4519 C C . GLY B 1 113 ? -7.793 28.109 30.078 1 93.88 113 GLY B C 1
ATOM 4520 O O . GLY B 1 113 ? -7.031 27.156 29.859 1 93.88 113 GLY B O 1
ATOM 4521 N N . TYR B 1 114 ? -8.852 28.297 29.391 1 94.62 114 TYR B N 1
ATOM 4522 C CA . TYR B 1 114 ? -9.148 27.406 28.266 1 94.62 114 TYR B CA 1
ATOM 4523 C C . TYR B 1 114 ? -8.234 27.703 27.078 1 94.62 114 TYR B C 1
ATOM 4525 O O . TYR B 1 114 ? -7.969 28.875 26.781 1 94.62 114 TYR B O 1
ATOM 4533 N N . VAL B 1 115 ? -7.762 26.656 26.5 1 95.12 115 VAL B N 1
ATOM 4534 C CA . VAL B 1 115 ? -6.691 26.734 25.516 1 95.12 115 VAL B CA 1
ATOM 4535 C C . VAL B 1 115 ? -7.285 27 24.141 1 95.12 115 VAL B C 1
ATOM 4537 O O . VAL B 1 115 ? -8.164 26.266 23.672 1 95.12 115 VAL B O 1
ATOM 4540 N N . ALA B 1 116 ? -6.746 28.016 23.5 1 93.12 116 ALA B N 1
ATOM 4541 C CA . ALA B 1 116 ? -7.137 28.344 22.125 1 93.12 116 ALA B CA 1
ATOM 4542 C C . ALA B 1 116 ? -6.16 27.734 21.125 1 93.12 116 ALA B C 1
ATOM 4544 O O . ALA B 1 116 ? -6.562 27.297 20.031 1 93.12 116 ALA B O 1
ATOM 4545 N N . ALA B 1 117 ? -4.906 27.75 21.5 1 96.25 117 ALA B N 1
ATOM 4546 C CA . ALA B 1 117 ? -3.883 27.25 20.594 1 96.25 117 ALA B CA 1
ATOM 4547 C C . ALA B 1 117 ? -2.592 26.922 21.328 1 96.25 117 ALA B C 1
ATOM 4549 O O . ALA B 1 117 ? -2.379 27.375 22.453 1 96.25 117 ALA B O 1
ATOM 4550 N N . LEU B 1 118 ? -1.854 26.062 20.812 1 97.88 118 LEU B N 1
ATOM 4551 C CA . LEU B 1 118 ? -0.484 25.75 21.203 1 97.88 118 LEU B CA 1
ATOM 4552 C C . LEU B 1 118 ? 0.501 26.188 20.125 1 97.88 118 LEU B C 1
ATOM 4554 O O . LEU B 1 118 ? 0.302 25.891 18.938 1 97.88 118 LEU B O 1
ATOM 4558 N N . VAL B 1 119 ? 1.522 26.953 20.5 1 98.06 119 VAL B N 1
ATOM 4559 C CA . VAL B 1 119 ? 2.541 27.438 19.562 1 98.06 119 VAL B CA 1
ATOM 4560 C C . VAL B 1 119 ? 3.92 26.969 20.031 1 98.06 119 VAL B C 1
ATOM 4562 O O . VAL B 1 119 ? 4.348 27.281 21.141 1 98.06 119 VAL B O 1
ATOM 4565 N N . MET B 1 120 ? 4.582 26.266 19.156 1 98.06 120 MET B N 1
ATOM 4566 C CA . MET B 1 120 ? 5.93 25.797 19.469 1 98.06 120 MET B CA 1
ATOM 4567 C C . MET B 1 120 ? 6.902 26.188 18.344 1 98.06 120 MET B C 1
ATOM 4569 O O . MET B 1 120 ? 7.102 25.422 17.406 1 98.06 120 MET B O 1
ATOM 4573 N N . PRO B 1 121 ? 7.582 27.312 18.547 1 96.88 121 PRO B N 1
ATOM 4574 C CA . PRO B 1 121 ? 8.602 27.672 17.547 1 96.88 121 PRO B CA 1
ATOM 4575 C C . PRO B 1 121 ? 9.758 26.672 17.516 1 96.88 121 PRO B C 1
ATOM 4577 O O . PRO B 1 121 ? 10.055 26.016 18.516 1 96.88 121 PRO B O 1
ATOM 4580 N N . GLU B 1 122 ? 10.367 26.469 16.375 1 96.06 122 GLU B N 1
ATOM 4581 C CA . GLU B 1 122 ? 11.516 25.594 16.156 1 96.06 122 GLU B CA 1
ATOM 4582 C C . GLU B 1 122 ? 11.25 24.188 16.703 1 96.06 122 GLU B C 1
ATOM 4584 O O . GLU B 1 122 ? 12.125 23.578 17.312 1 96.06 122 GLU B O 1
ATOM 4589 N N . TYR B 1 123 ? 9.984 23.828 16.656 1 97.88 123 TYR B N 1
ATOM 4590 C CA . TYR B 1 123 ? 9.633 22.469 17.047 1 97.88 123 TYR B CA 1
ATOM 4591 C C . TYR B 1 123 ? 10.406 21.453 16.219 1 97.88 123 TYR B C 1
ATOM 4593 O O . TYR B 1 123 ? 10.859 20.438 16.75 1 97.88 123 TYR B O 1
ATOM 4601 N N . LEU B 1 124 ? 10.391 21.656 14.922 1 96.31 124 LEU B N 1
ATOM 4602 C CA . LEU B 1 124 ? 11.312 20.922 14.062 1 96.31 124 LEU B CA 1
ATOM 4603 C C . LEU B 1 124 ? 12.57 21.734 13.789 1 96.31 124 LEU B C 1
ATOM 4605 O O . LEU B 1 124 ? 12.484 22.906 13.383 1 96.31 124 LEU B O 1
ATOM 4609 N N . GLY B 1 125 ? 13.766 21.203 14.117 1 92.69 125 GLY B N 1
ATOM 4610 C CA . GLY B 1 125 ? 15.031 21.859 13.828 1 92.69 125 GLY B CA 1
ATOM 4611 C C . GLY B 1 125 ? 16.094 20.906 13.328 1 92.69 125 GLY B C 1
ATOM 4612 O O . GLY B 1 125 ? 15.852 19.703 13.18 1 92.69 125 GLY B O 1
ATOM 4613 N N . GLY B 1 126 ? 17.078 21.484 12.852 1 89.38 126 GLY B N 1
ATOM 4614 C CA . GLY B 1 126 ? 18.234 20.703 12.484 1 89.38 126 GLY B CA 1
ATOM 4615 C C . GLY B 1 126 ? 17.969 19.75 11.336 1 89.38 126 GLY B C 1
ATOM 4616 O O . GLY B 1 126 ? 17.406 20.141 10.312 1 89.38 126 GLY B O 1
ATOM 4617 N N . THR B 1 127 ? 18.391 18.531 11.617 1 85.25 127 THR B N 1
ATOM 4618 C CA . THR B 1 127 ? 18.359 17.516 10.57 1 85.25 127 THR B CA 1
ATOM 4619 C C . THR B 1 127 ? 16.938 17.062 10.305 1 85.25 127 THR B C 1
ATOM 4621 O O . THR B 1 127 ? 16.578 16.734 9.164 1 85.25 127 THR B O 1
ATOM 4624 N N . MET B 1 128 ? 16.156 17.125 11.289 1 92.19 128 MET B N 1
ATOM 4625 C CA . MET B 1 128 ? 14.773 16.703 11.117 1 92.19 128 MET B CA 1
ATOM 4626 C C . MET B 1 128 ? 14.016 17.656 10.195 1 92.19 128 MET B C 1
ATOM 4628 O O . MET B 1 128 ? 13.312 17.203 9.289 1 92.19 128 MET B O 1
ATOM 4632 N N . LEU B 1 129 ? 14.211 18.969 10.406 1 93.62 129 LEU B N 1
ATOM 4633 C CA . LEU B 1 129 ? 13.562 19.953 9.555 1 93.62 129 LEU B CA 1
ATOM 4634 C C . LEU B 1 129 ? 14.07 19.859 8.125 1 93.62 129 LEU B C 1
ATOM 4636 O O . LEU B 1 129 ? 13.281 19.875 7.176 1 93.62 129 LEU B O 1
ATOM 4640 N N . SER B 1 130 ? 15.359 19.703 7.953 1 88.31 130 SER B N 1
ATOM 4641 C CA . SER B 1 130 ? 15.945 19.625 6.621 1 88.31 130 SER B CA 1
ATOM 4642 C C . SER B 1 130 ? 15.461 18.375 5.875 1 88.31 130 SER B C 1
ATOM 4644 O O . SER B 1 130 ? 15.141 18.453 4.688 1 88.31 130 SER B O 1
ATOM 4646 N N . SER B 1 131 ? 15.445 17.297 6.609 1 87.88 131 SER B N 1
ATOM 4647 C CA . SER B 1 131 ? 15 16.047 5.996 1 87.88 131 SER B CA 1
ATOM 4648 C C . SER B 1 131 ? 13.531 16.125 5.605 1 87.88 131 SER B C 1
ATOM 4650 O O . SER B 1 131 ? 13.156 15.719 4.5 1 87.88 131 SER B O 1
ATOM 4652 N N . ALA B 1 132 ? 12.703 16.609 6.52 1 93.25 132 ALA B N 1
ATOM 4653 C CA . ALA B 1 132 ? 11.273 16.734 6.234 1 93.25 132 ALA B CA 1
ATOM 4654 C C . ALA B 1 132 ? 11.031 17.688 5.062 1 93.25 132 ALA B C 1
ATOM 4656 O O . ALA B 1 132 ? 10.18 17.406 4.211 1 93.25 132 ALA B O 1
ATOM 4657 N N . THR B 1 133 ? 11.797 18.75 5 1 89.31 133 THR B N 1
ATOM 4658 C CA . THR B 1 133 ? 11.688 19.719 3.904 1 89.31 133 THR B CA 1
ATOM 4659 C C . THR B 1 133 ? 12.055 19.047 2.576 1 89.31 133 THR B C 1
ATOM 4661 O O . THR B 1 133 ? 11.336 19.203 1.587 1 89.31 133 THR B O 1
ATOM 4664 N N . TYR B 1 134 ? 13.086 18.328 2.574 1 84.56 134 TYR B N 1
ATOM 4665 C CA . TYR B 1 134 ? 13.562 17.672 1.364 1 84.56 134 TYR B CA 1
ATOM 4666 C C . TYR B 1 134 ? 12.523 16.672 0.851 1 84.56 134 TYR B C 1
ATOM 4668 O O . TYR B 1 134 ? 12.156 16.703 -0.324 1 84.56 134 TYR B O 1
ATOM 4676 N N . LYS B 1 135 ? 12.086 15.82 1.758 1 87.69 135 LYS B N 1
ATOM 4677 C CA . LYS B 1 135 ? 11.141 14.781 1.363 1 87.69 135 LYS B CA 1
ATOM 4678 C C . LYS B 1 135 ? 9.828 15.398 0.876 1 87.69 135 LYS B C 1
ATOM 4680 O O . LYS B 1 135 ? 9.219 14.898 -0.072 1 87.69 135 LYS B O 1
ATOM 4685 N N . SER B 1 136 ? 9.438 16.484 1.532 1 90.31 136 SER B N 1
ATOM 4686 C CA . SER B 1 136 ? 8.234 17.172 1.102 1 90.31 136 SER B CA 1
ATOM 4687 C C . SER B 1 136 ? 8.422 17.812 -0.27 1 90.31 136 SER B C 1
ATOM 4689 O O . SER B 1 136 ? 7.512 17.797 -1.1 1 90.31 136 SER B O 1
ATOM 4691 N N . THR B 1 137 ? 9.57 18.344 -0.483 1 83.12 137 THR B N 1
ATOM 4692 C CA . THR B 1 137 ? 9.867 18.953 -1.77 1 83.12 137 THR B CA 1
ATOM 4693 C C . THR B 1 137 ? 9.805 17.922 -2.893 1 83.12 137 THR B C 1
ATOM 4695 O O . THR B 1 137 ? 9.211 18.172 -3.939 1 83.12 137 THR B O 1
ATOM 4698 N N . VAL B 1 138 ? 10.375 16.766 -2.617 1 80.56 138 VAL B N 1
ATOM 4699 C CA . VAL B 1 138 ? 10.375 15.695 -3.605 1 80.56 138 VAL B CA 1
ATOM 4700 C C . VAL B 1 138 ? 8.938 15.266 -3.898 1 80.56 138 VAL B C 1
ATOM 4702 O O . VAL B 1 138 ? 8.562 15.078 -5.059 1 80.56 138 VAL B O 1
ATOM 4705 N N . LEU B 1 139 ? 8.133 15.141 -2.84 1 86.5 139 LEU B N 1
ATOM 4706 C CA . LEU B 1 139 ? 6.727 14.805 -3 1 86.5 139 LEU B CA 1
ATOM 4707 C C . LEU B 1 139 ? 6.016 15.828 -3.873 1 86.5 139 LEU B C 1
ATOM 4709 O O . LEU B 1 139 ? 5.309 15.469 -4.816 1 86.5 139 LEU B O 1
ATOM 4713 N N . GLY B 1 140 ? 6.219 17.109 -3.498 1 81.69 140 GLY B N 1
ATOM 4714 C CA . GLY B 1 140 ? 5.574 18.172 -4.246 1 81.69 140 GLY B CA 1
ATOM 4715 C C . GLY B 1 140 ? 5.969 18.188 -5.711 1 81.69 140 GLY B C 1
ATOM 4716 O O . GLY B 1 140 ? 5.121 18.375 -6.586 1 81.69 140 GLY B O 1
ATOM 4717 N N . GLN B 1 141 ? 7.172 17.969 -5.973 1 72 141 GLN B N 1
ATOM 4718 C CA . GLN B 1 141 ? 7.691 17.969 -7.336 1 72 141 GLN B CA 1
ATOM 4719 C C . GLN B 1 141 ? 7.105 16.828 -8.156 1 72 141 GLN B C 1
ATOM 4721 O O . GLN B 1 141 ? 6.891 16.969 -9.359 1 72 141 GLN B O 1
ATOM 4726 N N . SER B 1 142 ? 6.875 15.742 -7.441 1 70.12 142 SER B N 1
ATOM 4727 C CA . SER B 1 142 ? 6.336 14.578 -8.141 1 70.12 142 SER B CA 1
ATOM 4728 C C . SER B 1 142 ? 4.836 14.719 -8.367 1 70.12 142 SER B C 1
ATOM 4730 O O . SER B 1 142 ? 4.301 14.188 -9.344 1 70.12 142 SER B O 1
ATOM 4732 N N . SER B 1 143 ? 4.215 15.273 -7.527 1 70.81 143 SER B N 1
ATOM 4733 C CA . SER B 1 143 ? 2.764 15.141 -7.473 1 70.81 143 SER B CA 1
ATOM 4734 C C . SER B 1 143 ? 2.072 16.438 -7.875 1 70.81 143 SER B C 1
ATOM 4736 O O . SER B 1 143 ? 0.887 16.438 -8.211 1 70.81 143 SER B O 1
ATOM 4738 N N . CYS B 1 144 ? 2.691 17.359 -7.484 1 60.59 144 CYS B N 1
ATOM 4739 C CA . CYS B 1 144 ? 2.061 18.641 -7.785 1 60.59 144 CYS B CA 1
ATOM 4740 C C . CYS B 1 144 ? 2.582 19.203 -9.094 1 60.59 144 CYS B C 1
ATOM 4742 O O . CYS B 1 144 ? 3.738 18.984 -9.461 1 60.59 144 CYS B O 1
ATOM 4744 N N . ALA B 1 145 ? 1.622 19.078 -10.109 1 47.72 145 ALA B N 1
ATOM 4745 C CA . ALA B 1 145 ? 1.992 19.656 -11.398 1 47.72 145 ALA B CA 1
ATOM 4746 C C . ALA B 1 145 ? 2.883 20.875 -11.203 1 47.72 145 ALA B C 1
ATOM 4748 O O . ALA B 1 145 ? 2.734 21.625 -10.234 1 47.72 145 ALA B O 1
ATOM 4749 N N . THR B 1 146 ? 4.152 20.438 -11.547 1 42.09 146 THR B N 1
ATOM 4750 C CA . THR B 1 146 ? 4.816 21.734 -11.625 1 42.09 146 THR B CA 1
ATOM 4751 C C . THR B 1 146 ? 3.832 22.812 -12.062 1 42.09 146 THR B C 1
ATOM 4753 O O . THR B 1 146 ? 2.914 22.547 -12.836 1 42.09 146 THR B O 1
ATOM 4756 N N . PHE B 1 147 ? 3.541 23.5 -11.367 1 35.81 147 PHE B N 1
ATOM 4757 C CA . PHE B 1 147 ? 2.664 24.578 -11.812 1 35.81 147 PHE B CA 1
ATOM 4758 C C . PHE B 1 147 ? 2.777 24.766 -13.32 1 35.81 147 PHE B C 1
ATOM 4760 O O . PHE B 1 147 ? 3.879 24.922 -13.852 1 35.81 147 PHE B O 1
ATOM 4767 N N . MET B 1 148 ? 1.733 24.469 -14.234 1 38.59 148 MET B N 1
ATOM 4768 C CA . MET B 1 148 ? 1.484 24.734 -15.648 1 38.59 148 MET B CA 1
ATOM 4769 C C . MET B 1 148 ? 1.948 23.578 -16.516 1 38.59 148 MET B C 1
ATOM 4771 O O . MET B 1 148 ? 1.999 23.688 -17.75 1 38.59 148 MET B O 1
ATOM 4775 N N . ARG B 1 149 ? 2.367 22.406 -15.844 1 39.59 149 ARG B N 1
ATOM 4776 C CA . ARG B 1 149 ? 2.873 21.375 -16.734 1 39.59 149 ARG B CA 1
ATOM 4777 C C . ARG B 1 149 ? 1.739 20.734 -17.531 1 39.59 149 ARG B C 1
ATOM 4779 O O . ARG B 1 149 ? 1.854 20.547 -18.75 1 39.59 149 ARG B O 1
ATOM 4786 N N . ARG B 1 150 ? 0.925 20.156 -16.828 1 37.91 150 ARG B N 1
ATOM 4787 C CA . ARG B 1 150 ? -0.192 19.562 -17.547 1 37.91 150 ARG B CA 1
ATOM 4788 C C . ARG B 1 150 ? -0.769 20.531 -18.578 1 37.91 150 ARG B C 1
ATOM 4790 O O . ARG B 1 150 ? -1.064 20.141 -19.703 1 37.91 150 ARG B O 1
ATOM 4797 N N . GLU B 1 151 ? -1.089 21.672 -18.109 1 38.03 151 GLU B N 1
ATOM 4798 C CA . GLU B 1 151 ? -1.525 22.688 -19.062 1 38.03 151 GLU B CA 1
ATOM 4799 C C . GLU B 1 151 ? -0.508 22.844 -20.188 1 38.03 151 GLU B C 1
ATOM 4801 O O . GLU B 1 151 ? -0.882 22.984 -21.359 1 38.03 151 GLU B O 1
ATOM 4806 N N . CYS B 1 152 ? 0.69 22.719 -19.75 1 36.28 152 CYS B N 1
ATOM 4807 C CA . CYS B 1 152 ? 1.736 22.781 -20.766 1 36.28 152 CYS B CA 1
ATOM 4808 C C . CYS B 1 152 ? 1.729 21.516 -21.625 1 36.28 152 CYS B C 1
ATOM 4810 O O . CYS B 1 152 ? 1.831 21.594 -22.844 1 36.28 152 CYS B O 1
ATOM 4812 N N . ASP B 1 153 ? 1.622 20.438 -21.016 1 40.91 153 ASP B N 1
ATOM 4813 C CA . ASP B 1 153 ? 1.565 19.188 -21.781 1 40.91 153 ASP B CA 1
ATOM 4814 C C . ASP B 1 153 ? 0.311 19.125 -22.656 1 40.91 153 ASP B C 1
ATOM 4816 O O . ASP B 1 153 ? 0.367 18.703 -23.797 1 40.91 153 ASP B O 1
ATOM 4820 N N . ASN B 1 154 ? -0.732 19.5 -22.078 1 39.28 154 ASN B N 1
ATOM 4821 C CA . ASN B 1 154 ? -1.96 19.594 -22.859 1 39.28 154 ASN B CA 1
ATOM 4822 C C . ASN B 1 154 ? -1.81 20.578 -24.016 1 39.28 154 ASN B C 1
ATOM 4824 O O . ASN B 1 154 ? -2.295 20.328 -25.109 1 39.28 154 ASN B O 1
ATOM 4828 N N . ILE B 1 155 ? -1.169 21.578 -23.656 1 38.34 155 ILE B N 1
ATOM 4829 C CA . ILE B 1 155 ? -0.867 22.547 -24.703 1 38.34 155 ILE B CA 1
ATOM 4830 C C . ILE B 1 155 ? 0.064 21.906 -25.734 1 38.34 155 ILE B C 1
ATOM 4832 O O . ILE B 1 155 ? -0.146 22.047 -26.953 1 38.34 155 ILE B O 1
ATOM 4836 N N . ARG B 1 156 ? 0.894 21.141 -25.141 1 38.91 156 ARG B N 1
ATOM 4837 C CA . ARG B 1 156 ? 1.824 20.469 -26.047 1 38.91 156 ARG B CA 1
ATOM 4838 C C . ARG B 1 156 ? 1.106 19.438 -26.906 1 38.91 156 ARG B C 1
ATOM 4840 O O . ARG B 1 156 ? 1.367 19.328 -28.109 1 38.91 156 ARG B O 1
ATOM 4847 N N . ALA B 1 157 ? 0.47 18.609 -26.281 1 41.34 157 ALA B N 1
ATOM 4848 C CA . ALA B 1 157 ? -0.274 17.578 -27.016 1 41.34 157 ALA B CA 1
ATOM 4849 C C . ALA B 1 157 ? -1.225 18.219 -28.031 1 41.34 157 ALA B C 1
ATOM 4851 O O . ALA B 1 157 ? -1.37 17.719 -29.156 1 41.34 157 ALA B O 1
ATOM 4852 N N . LYS B 1 158 ? -1.921 19.156 -27.609 1 39.91 158 LYS B N 1
ATOM 4853 C CA . LYS B 1 158 ? -2.814 19.859 -28.516 1 39.91 158 LYS B CA 1
ATOM 4854 C C . LYS B 1 158 ? -2.025 20.594 -29.594 1 39.91 158 LYS B C 1
ATOM 4856 O O . LYS B 1 158 ? -2.494 20.75 -30.734 1 39.91 158 LYS B O 1
ATOM 4861 N N . GLU B 1 159 ? -0.867 21.031 -29.172 1 40.12 159 GLU B N 1
ATOM 4862 C CA . GLU B 1 159 ? -0.017 21.703 -30.156 1 40.12 159 GLU B CA 1
ATOM 4863 C C . GLU B 1 159 ? 0.376 20.75 -31.281 1 40.12 159 GLU B C 1
ATOM 4865 O O . GLU B 1 159 ? 0.477 21.156 -32.438 1 40.12 159 GLU B O 1
ATOM 4870 N N . LYS B 1 160 ? 0.645 19.562 -30.953 1 41.03 160 LYS B N 1
ATOM 4871 C CA . LYS B 1 160 ? 1.077 18.672 -32.031 1 41.03 160 LYS B CA 1
ATOM 4872 C C . LYS B 1 160 ? -0.025 18.484 -33.062 1 41.03 160 LYS B C 1
ATOM 4874 O O . LYS B 1 160 ? 0.257 18.312 -34.25 1 41.03 160 LYS B O 1
ATOM 4879 N N . ASN B 1 161 ? -1.242 18.203 -32.625 1 39.03 161 ASN B N 1
ATOM 4880 C CA . ASN B 1 161 ? -2.23 17.891 -33.656 1 39.03 161 ASN B CA 1
ATOM 4881 C C . ASN B 1 161 ? -3.096 19.094 -34 1 39.03 161 ASN B C 1
ATOM 4883 O O . ASN B 1 161 ? -4.152 18.953 -34.625 1 39.03 161 ASN B O 1
ATOM 4887 N N . THR B 1 162 ? -3.031 20.203 -33.312 1 40.12 162 THR B N 1
ATOM 4888 C CA . THR B 1 162 ? -4.07 21.203 -33.5 1 40.12 162 THR B CA 1
ATOM 4889 C C . THR B 1 162 ? -3.6 22.266 -34.5 1 40.12 162 THR B C 1
ATOM 4891 O O . THR B 1 162 ? -2.398 22.516 -34.625 1 40.12 162 THR B O 1
ATOM 4894 N N . THR B 1 163 ? -4.465 22.469 -35.469 1 45.03 163 THR B N 1
ATOM 4895 C CA . THR B 1 163 ? -4.285 23.609 -36.375 1 45.03 163 THR B CA 1
ATOM 4896 C C . THR B 1 163 ? -3.951 24.875 -35.562 1 45.03 163 THR B C 1
ATOM 4898 O O . THR B 1 163 ? -4.184 24.938 -34.375 1 45.03 163 THR B O 1
ATOM 4901 N N . LYS B 1 164 ? -3.213 25.844 -36.219 1 42.47 164 LYS B N 1
ATOM 4902 C CA . LYS B 1 164 ? -2.828 27.125 -35.625 1 42.47 164 LYS B CA 1
ATOM 4903 C C . LYS B 1 164 ? -3.994 27.734 -34.844 1 42.47 164 LYS B C 1
ATOM 4905 O O . LYS B 1 164 ? -3.809 28.281 -33.75 1 42.47 164 LYS B O 1
ATOM 4910 N N . LYS B 1 165 ? -5.141 27.625 -35.344 1 47.53 165 LYS B N 1
ATOM 4911 C CA . LYS B 1 165 ? -6.352 28.203 -34.75 1 47.53 165 LYS B CA 1
ATOM 4912 C C . LYS B 1 165 ? -6.762 27.453 -33.5 1 47.53 165 LYS B C 1
ATOM 4914 O O . LYS B 1 165 ? -7.105 28.062 -32.469 1 47.53 165 LYS B O 1
ATOM 4919 N N . ALA B 1 166 ? -6.691 26.203 -33.594 1 45.25 166 ALA B N 1
ATOM 4920 C CA . ALA B 1 166 ? -7.086 25.359 -32.469 1 45.25 166 ALA B CA 1
ATOM 4921 C C . ALA B 1 166 ? -6.082 25.484 -31.328 1 45.25 166 ALA B C 1
ATOM 4923 O O . ALA B 1 166 ? -6.469 25.484 -30.156 1 45.25 166 ALA B O 1
ATOM 4924 N N . LEU B 1 167 ? -4.914 25.672 -31.766 1 44.47 167 LEU B N 1
ATOM 4925 C CA . LEU B 1 167 ? -3.861 25.906 -30.781 1 44.47 167 LEU B CA 1
ATOM 4926 C C . LEU B 1 167 ? -4.07 27.234 -30.062 1 44.47 167 LEU B C 1
ATOM 4928 O O . LEU B 1 167 ? -3.885 27.328 -28.844 1 44.47 167 LEU B O 1
ATOM 4932 N N . ARG B 1 168 ? -4.461 28.203 -30.844 1 47.06 168 ARG B N 1
ATOM 4933 C CA . ARG B 1 168 ? -4.793 29.5 -30.266 1 47.06 168 ARG B CA 1
ATOM 4934 C C . ARG B 1 168 ? -5.961 29.375 -29.297 1 47.06 168 ARG B C 1
ATOM 4936 O O . ARG B 1 168 ? -5.938 29.953 -28.203 1 47.06 168 ARG B O 1
ATOM 4943 N N . SER B 1 169 ? -6.902 28.625 -29.766 1 48.66 169 SER B N 1
ATOM 4944 C CA . SER B 1 169 ? -8.062 28.406 -28.906 1 48.66 169 SER B CA 1
ATOM 4945 C C . SER B 1 169 ? -7.688 27.625 -27.641 1 48.66 169 SER B C 1
ATOM 4947 O O . SER B 1 169 ? -8.125 27.969 -26.547 1 48.66 169 SER B O 1
ATOM 4949 N N . LEU B 1 170 ? -6.887 26.703 -27.797 1 45.38 170 LEU B N 1
ATOM 4950 C CA . LEU B 1 170 ? -6.43 25.906 -26.656 1 45.38 170 LEU B CA 1
ATOM 4951 C C . LEU B 1 170 ? -5.57 26.75 -25.719 1 45.38 170 LEU B C 1
ATOM 4953 O O . LEU B 1 170 ? -5.684 26.625 -24.484 1 45.38 170 LEU B O 1
ATOM 4957 N N . ARG B 1 171 ? -4.902 27.531 -26.375 1 43.03 171 ARG B N 1
ATOM 4958 C CA . ARG B 1 171 ? -4.086 28.484 -25.609 1 43.03 171 ARG B CA 1
ATOM 4959 C C . ARG B 1 171 ? -4.961 29.453 -24.828 1 43.03 171 ARG B C 1
ATOM 4961 O O . ARG B 1 171 ? -4.707 29.703 -23.641 1 43.03 171 ARG B O 1
ATOM 4968 N N . THR B 1 172 ? -5.867 29.969 -25.594 1 48.47 172 THR B N 1
ATOM 4969 C CA . THR B 1 172 ? -6.793 30.875 -24.938 1 48.47 172 THR B CA 1
ATOM 4970 C C . THR B 1 172 ? -7.523 30.172 -23.797 1 48.47 172 THR B C 1
ATOM 4972 O O . THR B 1 172 ? -7.672 30.734 -22.703 1 48.47 172 THR B O 1
ATOM 4975 N N . GLN B 1 173 ? -7.734 28.984 -24 1 46.25 173 GLN B N 1
ATOM 4976 C CA . GLN B 1 173 ? -8.438 28.219 -22.969 1 46.25 173 GLN B CA 1
ATOM 4977 C C . GLN B 1 173 ? -7.52 27.875 -21.797 1 46.25 173 GLN B C 1
ATOM 4979 O O . GLN B 1 173 ? -7.926 27.969 -20.641 1 46.25 173 GLN B O 1
ATOM 4984 N N . ALA B 1 174 ? -6.398 27.578 -22.234 1 43.88 174 ALA B N 1
ATOM 4985 C CA . ALA B 1 174 ? -5.418 27.297 -21.188 1 43.88 174 ALA B CA 1
ATOM 4986 C C . ALA B 1 174 ? -5.113 28.547 -20.375 1 43.88 174 ALA B C 1
ATOM 4988 O O . ALA B 1 174 ? -5.066 28.5 -19.141 1 43.88 174 ALA B O 1
ATOM 4989 N N . VAL B 1 175 ? -5.004 29.672 -21.109 1 46.41 175 VAL B N 1
ATOM 4990 C CA . VAL B 1 175 ? -4.773 30.953 -20.453 1 46.41 175 VAL B CA 1
ATOM 4991 C C . VAL B 1 175 ? -5.973 31.312 -19.562 1 46.41 175 VAL B C 1
ATOM 4993 O O . VAL B 1 175 ? -5.809 31.688 -18.406 1 46.41 175 VAL B O 1
ATOM 4996 N N . ASN B 1 176 ? -7.059 31.125 -20.141 1 47.84 176 ASN B N 1
ATOM 4997 C CA . ASN B 1 176 ? -8.266 31.438 -19.375 1 47.84 176 ASN B CA 1
ATOM 4998 C C . ASN B 1 176 ? -8.422 30.5 -18.188 1 47.84 176 ASN B C 1
ATOM 5000 O O . ASN B 1 176 ? -8.812 30.922 -17.094 1 47.84 176 ASN B O 1
ATOM 5004 N N . PHE B 1 177 ? -8.039 29.344 -18.453 1 45.88 177 PHE B N 1
ATOM 5005 C CA . PHE B 1 177 ? -8.086 28.375 -17.391 1 45.88 177 PHE B CA 1
ATOM 5006 C C . PHE B 1 177 ? -7.078 28.703 -16.297 1 45.88 177 PHE B C 1
ATOM 5008 O O . PHE B 1 177 ? -7.41 28.703 -15.109 1 45.88 177 PHE B O 1
ATOM 5015 N N . ILE B 1 178 ? -6.012 29.047 -16.75 1 46.53 178 ILE B N 1
ATOM 5016 C CA . ILE B 1 178 ? -4.961 29.453 -15.828 1 46.53 178 ILE B CA 1
ATOM 5017 C C . ILE B 1 178 ? -5.383 30.719 -15.094 1 46.53 178 ILE B C 1
ATOM 5019 O O . ILE B 1 178 ? -5.223 30.812 -13.875 1 46.53 178 ILE B O 1
ATOM 5023 N N . LYS B 1 179 ? -5.922 31.625 -15.836 1 47.56 179 LYS B N 1
ATOM 5024 C CA . LYS B 1 179 ? -6.441 32.844 -15.227 1 47.56 179 LYS B CA 1
ATOM 5025 C C . LYS B 1 179 ? -7.508 32.531 -14.18 1 47.56 179 LYS B C 1
ATOM 5027 O O . LYS B 1 179 ? -7.508 33.094 -13.094 1 47.56 179 LYS B O 1
ATOM 5032 N N . ARG B 1 180 ? -8.242 31.625 -14.508 1 47.41 180 ARG B N 1
ATOM 5033 C CA . ARG B 1 180 ? -9.32 31.266 -13.594 1 47.41 180 ARG B CA 1
ATOM 5034 C C . ARG B 1 180 ? -8.773 30.547 -12.359 1 47.41 180 ARG B C 1
ATOM 5036 O O . ARG B 1 180 ? -9.219 30.812 -11.242 1 47.41 180 ARG B O 1
ATOM 5043 N N . LYS B 1 181 ? -7.926 29.719 -12.711 1 43.25 181 LYS B N 1
ATOM 5044 C CA . LYS B 1 181 ? -7.336 28.984 -11.594 1 43.25 181 LYS B CA 1
ATOM 5045 C C . LYS B 1 181 ? -6.527 29.906 -10.695 1 43.25 181 LYS B C 1
ATOM 5047 O O . LYS B 1 181 ? -6.602 29.812 -9.469 1 43.25 181 LYS B O 1
ATOM 5052 N N . LEU B 1 182 ? -5.773 30.719 -11.352 1 44.06 182 LEU B N 1
ATOM 5053 C CA . LEU B 1 182 ? -5.047 31.75 -10.609 1 44.06 182 LEU B CA 1
ATOM 5054 C C . LEU B 1 182 ? -6.012 32.656 -9.852 1 44.06 182 LEU B C 1
ATOM 5056 O O . LEU B 1 182 ? -5.762 33 -8.703 1 44.06 182 LEU B O 1
ATOM 5060 N N . ALA B 1 183 ? -7.016 33.062 -10.438 1 45.44 183 ALA B N 1
ATOM 5061 C CA . ALA B 1 183 ? -8.039 33.875 -9.805 1 45.44 183 ALA B CA 1
ATOM 5062 C C . ALA B 1 183 ? -8.641 33.156 -8.594 1 45.44 183 ALA B C 1
ATOM 5064 O O . ALA B 1 183 ? -8.859 33.781 -7.547 1 45.44 183 ALA B O 1
ATOM 5065 N N . LYS B 1 184 ? -8.828 31.953 -8.781 1 42.53 184 LYS B N 1
ATOM 5066 C CA . LYS B 1 184 ? -9.406 31.172 -7.695 1 42.53 184 LYS B CA 1
ATOM 5067 C C . LYS B 1 184 ? -8.406 30.984 -6.559 1 42.53 184 LYS B C 1
ATOM 5069 O O . LYS B 1 184 ? -8.789 30.891 -5.391 1 42.53 184 LYS B O 1
ATOM 5074 N N . MET B 1 185 ? -7.219 30.844 -6.977 1 39.59 185 MET B N 1
ATOM 5075 C CA . MET B 1 185 ? -6.168 30.688 -5.973 1 39.59 185 MET B CA 1
ATOM 5076 C C . MET B 1 185 ? -5.852 32.031 -5.301 1 39.59 185 MET B C 1
ATOM 5078 O O . MET B 1 185 ? -5.004 32.094 -4.41 1 39.59 185 MET B O 1
ATOM 5082 N N . GLY B 1 186 ? -6.516 33.031 -5.402 1 37.5 186 GLY B N 1
ATOM 5083 C CA . GLY B 1 186 ? -6.344 34.375 -4.836 1 37.5 186 GLY B CA 1
ATOM 5084 C C . GLY B 1 186 ? -5.152 35.094 -5.406 1 37.5 186 GLY B C 1
ATOM 5085 O O . GLY B 1 186 ? -4.801 36.188 -4.926 1 37.5 186 GLY B O 1
ATOM 5086 N N . LYS B 1 187 ? -4.434 34.562 -6.121 1 38.06 187 LYS B N 1
ATOM 5087 C CA . LYS B 1 187 ? -3.217 35.219 -6.598 1 38.06 187 LYS B CA 1
ATOM 5088 C C . LYS B 1 187 ? -3.514 36.156 -7.766 1 38.06 187 LYS B C 1
ATOM 5090 O O . LYS B 1 187 ? -2.594 36.688 -8.406 1 38.06 187 LYS B O 1
ATOM 5095 N N . LEU B 1 188 ? -4.59 36.281 -8.172 1 38.06 188 LEU B N 1
ATOM 5096 C CA . LEU B 1 188 ? -4.75 37.344 -9.172 1 38.06 188 LEU B CA 1
ATOM 5097 C C . LEU B 1 188 ? -4.539 38.719 -8.547 1 38.06 188 LEU B C 1
ATOM 5099 O O . LEU B 1 188 ? -5.398 39.594 -8.672 1 38.06 188 LEU B O 1
ATOM 5103 N N . ASP B 1 189 ? -3.807 38.844 -7.469 1 35.84 189 ASP B N 1
ATOM 5104 C CA . ASP B 1 189 ? -3.562 40.25 -7.191 1 35.84 189 ASP B CA 1
ATOM 5105 C C . ASP B 1 189 ? -2.637 40.844 -8.242 1 35.84 189 ASP B C 1
ATOM 5107 O O . ASP B 1 189 ? -1.753 40.188 -8.766 1 35.84 189 ASP B O 1
ATOM 5111 N N . ARG B 1 190 ? -2.998 42.062 -8.906 1 42.28 190 ARG B N 1
ATOM 5112 C CA . ARG B 1 190 ? -2.354 43 -9.828 1 42.28 190 ARG B CA 1
ATOM 5113 C C . ARG B 1 190 ? -0.934 43.312 -9.383 1 42.28 190 ARG B C 1
ATOM 5115 O O . ARG B 1 190 ? -0.565 44.5 -9.266 1 42.28 190 ARG B O 1
ATOM 5122 N N . SER B 1 191 ? -0.227 42.438 -8.781 1 40.47 191 SER B N 1
ATOM 5123 C CA . SER B 1 191 ? 1.167 42.812 -8.555 1 40.47 191 SER B CA 1
ATOM 5124 C C . SER B 1 191 ? 1.957 42.812 -9.859 1 40.47 191 SER B C 1
ATOM 5126 O O . SER B 1 191 ? 1.549 42.219 -10.844 1 40.47 191 SER B O 1
ATOM 5128 N N . PRO B 1 192 ? 2.924 43.719 -9.984 1 44.59 192 PRO B N 1
ATOM 5129 C CA . PRO B 1 192 ? 3.754 43.812 -11.188 1 44.59 192 PRO B CA 1
ATOM 5130 C C . PRO B 1 192 ? 4.207 42.438 -11.703 1 44.59 192 PRO B C 1
ATOM 5132 O O . PRO B 1 192 ? 4.273 42.25 -12.914 1 44.59 192 PRO B O 1
ATOM 5135 N N . GLU B 1 193 ? 4.285 41.562 -10.875 1 42.12 193 GLU B N 1
ATOM 5136 C CA . GLU B 1 193 ? 4.746 40.25 -11.25 1 42.12 193 GLU B CA 1
ATOM 5137 C C . GLU B 1 193 ? 3.637 39.438 -11.914 1 42.12 193 GLU B C 1
ATOM 5139 O O . GLU B 1 193 ? 3.867 38.781 -12.93 1 42.12 193 GLU B O 1
ATOM 5144 N N . SER B 1 194 ? 2.445 39.594 -11.469 1 42.53 194 SER B N 1
ATOM 5145 C CA . SER B 1 194 ? 1.301 38.969 -12.133 1 42.53 194 SER B CA 1
ATOM 5146 C C . SER B 1 194 ? 1.048 39.594 -13.5 1 42.53 194 SER B C 1
ATOM 5148 O O . SER B 1 194 ? 0.738 38.906 -14.469 1 42.53 194 SER B O 1
ATOM 5150 N N . GLU B 1 195 ? 1.232 40.906 -13.562 1 44.78 195 GLU B N 1
ATOM 5151 C CA . GLU B 1 195 ? 1.104 41.625 -14.828 1 44.78 195 GLU B CA 1
ATOM 5152 C C . GLU B 1 195 ? 2.195 41.188 -15.812 1 44.78 195 GLU B C 1
ATOM 5154 O O . GLU B 1 195 ? 1.931 41.031 -17 1 44.78 195 GLU B O 1
ATOM 5159 N N . GLN B 1 196 ? 3.367 41.031 -15.367 1 44.12 196 GLN B N 1
ATOM 5160 C CA . GLN B 1 196 ? 4.465 40.594 -16.219 1 44.12 196 GLN B CA 1
ATOM 5161 C C . GLN B 1 196 ? 4.246 39.125 -16.672 1 44.12 196 GLN B C 1
ATOM 5163 O O . GLN B 1 196 ? 4.492 38.812 -17.844 1 44.12 196 GLN B O 1
ATOM 5168 N N . LEU B 1 197 ? 3.705 38.312 -15.844 1 44.03 197 LEU B N 1
ATOM 5169 C CA . LEU B 1 197 ? 3.361 36.969 -16.234 1 44.03 197 LEU B CA 1
ATOM 5170 C C . LEU B 1 197 ? 2.236 36.969 -17.266 1 44.03 197 LEU B C 1
ATOM 5172 O O . LEU B 1 197 ? 2.295 36.219 -18.25 1 44.03 197 LEU B O 1
ATOM 5176 N N . LEU B 1 198 ? 1.342 37.844 -17.078 1 45.75 198 LEU B N 1
ATOM 5177 C CA . LEU B 1 198 ? 0.268 38.031 -18.047 1 45.75 198 LEU B CA 1
ATOM 5178 C C . LEU B 1 198 ? 0.807 38.594 -19.359 1 45.75 198 LEU B C 1
ATOM 5180 O O . LEU B 1 198 ? 0.387 38.156 -20.438 1 45.75 198 LEU B O 1
ATOM 5184 N N . GLN B 1 199 ? 1.722 39.5 -19.281 1 44 199 GLN B N 1
ATOM 5185 C CA . GLN B 1 199 ? 2.35 40.062 -20.484 1 44 199 GLN B CA 1
ATOM 5186 C C . GLN B 1 199 ? 3.201 39 -21.188 1 44 199 GLN B C 1
ATOM 5188 O O . GLN B 1 199 ? 3.188 38.938 -22.422 1 44 199 GLN B O 1
ATOM 5193 N N . ASN B 1 200 ? 3.92 38.219 -20.422 1 41.38 200 ASN B N 1
ATOM 5194 C CA . ASN B 1 200 ? 4.738 37.188 -21.031 1 41.38 200 ASN B CA 1
ATOM 5195 C C . ASN B 1 200 ? 3.877 36.094 -21.672 1 41.38 200 ASN B C 1
ATOM 5197 O O . ASN B 1 200 ? 4.203 35.594 -22.75 1 41.38 200 ASN B O 1
ATOM 5201 N N . LEU B 1 201 ? 2.824 35.781 -20.984 1 42.53 201 LEU B N 1
ATOM 5202 C CA . LEU B 1 201 ? 1.832 34.875 -21.578 1 42.53 201 LEU B CA 1
ATOM 5203 C C . LEU B 1 201 ? 1.251 35.469 -22.844 1 42.53 201 LEU B C 1
ATOM 5205 O O . LEU B 1 201 ? 1.037 34.781 -23.828 1 42.53 201 LEU B O 1
ATOM 5209 N N . LYS B 1 202 ? 1.02 36.719 -22.859 1 41.06 202 LYS B N 1
ATOM 5210 C CA . LYS B 1 202 ? 0.58 37.438 -24.047 1 41.06 202 LYS B CA 1
ATOM 5211 C C . LYS B 1 202 ? 1.654 37.406 -25.141 1 41.06 202 LYS B C 1
ATOM 5213 O O . LYS B 1 202 ? 1.344 37.281 -26.328 1 41.06 202 LYS B O 1
ATOM 5218 N N . LYS B 1 203 ? 2.875 37.625 -24.797 1 41.03 203 LYS B N 1
ATOM 5219 C CA . LYS B 1 203 ? 3.957 37.562 -25.781 1 41.03 203 LYS B CA 1
ATOM 5220 C C . LYS B 1 203 ? 4.141 36.125 -26.312 1 41.03 203 LYS B C 1
ATOM 5222 O O . LYS B 1 203 ? 4.539 35.938 -27.469 1 41.03 203 LYS B O 1
ATOM 5227 N N . ALA B 1 204 ? 4.035 35.125 -25.484 1 38.41 204 ALA B N 1
ATOM 5228 C CA . ALA B 1 204 ? 4.074 33.75 -25.938 1 38.41 204 ALA B CA 1
ATOM 5229 C C . ALA B 1 204 ? 2.928 33.469 -26.891 1 38.41 204 ALA B C 1
ATOM 5231 O O . ALA B 1 204 ? 2.945 32.438 -27.594 1 38.41 204 ALA B O 1
ATOM 5232 N N . ARG B 1 205 ? 2 34.156 -26.938 1 34.62 205 ARG B N 1
ATOM 5233 C CA . ARG B 1 205 ? 0.829 34.031 -27.797 1 34.62 205 ARG B CA 1
ATOM 5234 C C . ARG B 1 205 ? 1.222 34.062 -29.266 1 34.62 205 ARG B C 1
ATOM 5236 O O . ARG B 1 205 ? 0.508 33.5 -30.109 1 34.62 205 ARG B O 1
ATOM 5243 N N . ASP B 1 206 ? 2.012 35 -29.656 1 30.8 206 ASP B N 1
ATOM 5244 C CA . ASP B 1 206 ? 2.297 35.188 -31.094 1 30.8 206 ASP B CA 1
ATOM 5245 C C . ASP B 1 206 ? 3.65 34.562 -31.453 1 30.8 206 ASP B C 1
ATOM 5247 O O . ASP B 1 206 ? 4.555 35.281 -31.891 1 30.8 206 ASP B O 1
ATOM 5251 N N . PRO B 1 207 ? 3.934 33.219 -30.781 1 36.28 207 PRO B N 1
ATOM 5252 C CA . PRO B 1 207 ? 5.297 32.875 -31.172 1 36.28 207 PRO B CA 1
ATOM 5253 C C . PRO B 1 207 ? 5.426 32.562 -32.656 1 36.28 207 PRO B C 1
ATOM 5255 O O . PRO B 1 207 ? 4.441 32.188 -33.312 1 36.28 207 PRO B O 1
ATOM 5258 N N . GLY B 1 208 ? 6.344 33.125 -33.25 1 33.94 208 GLY B N 1
ATOM 5259 C CA . GLY B 1 208 ? 6.648 32.688 -34.594 1 33.94 208 GLY B CA 1
ATOM 5260 C C . GLY B 1 208 ? 6.688 31.172 -34.75 1 33.94 208 GLY B C 1
ATOM 5261 O O . GLY B 1 208 ? 6.793 30.438 -33.75 1 33.94 208 GLY B O 1
ATOM 5262 N N . PRO B 1 209 ? 6.422 30.625 -35.875 1 33 209 PRO B N 1
ATOM 5263 C CA . PRO B 1 209 ? 6.273 29.203 -36.219 1 33 209 PRO B CA 1
ATOM 5264 C C . PRO B 1 209 ? 7.312 28.312 -35.531 1 33 209 PRO B C 1
ATOM 5266 O O . PRO B 1 209 ? 7.066 27.141 -35.312 1 33 209 PRO B O 1
ATOM 5269 N N . SER B 1 210 ? 8.562 28.641 -35.5 1 34.03 210 SER B N 1
ATOM 5270 C CA . SER B 1 210 ? 9.719 27.844 -35.094 1 34.03 210 SER B CA 1
ATOM 5271 C C . SER B 1 210 ? 9.984 27.969 -33.625 1 34.03 210 SER B C 1
ATOM 5273 O O . SER B 1 210 ? 10.969 27.406 -33.094 1 34.03 210 SER B O 1
ATOM 5275 N N . ALA B 1 211 ? 9.344 28.875 -32.969 1 32.19 211 ALA B N 1
ATOM 5276 C CA . ALA B 1 211 ? 9.883 29.203 -31.641 1 32.19 211 ALA B CA 1
ATOM 5277 C C . ALA B 1 211 ? 9.438 28.188 -30.594 1 32.19 211 ALA B C 1
ATOM 5279 O O . ALA B 1 211 ? 8.281 27.75 -30.594 1 32.19 211 ALA B O 1
ATOM 5280 N N . ASP B 1 212 ? 10.508 27.297 -30.094 1 33.19 212 ASP B N 1
ATOM 5281 C CA . ASP B 1 212 ? 10.352 26.375 -28.984 1 33.19 212 ASP B CA 1
ATOM 5282 C C . ASP B 1 212 ? 9.625 27.031 -27.812 1 33.19 212 ASP B C 1
ATOM 5284 O O . ASP B 1 212 ? 10.266 27.578 -26.922 1 33.19 212 ASP B O 1
ATOM 5288 N N . TRP B 1 213 ? 8.469 27.359 -28.094 1 35.03 213 TRP B N 1
ATOM 5289 C CA . TRP B 1 213 ? 7.648 28.062 -27.125 1 35.03 213 TRP B CA 1
ATOM 5290 C C . TRP B 1 213 ? 7.605 27.312 -25.797 1 35.03 213 TRP B C 1
ATOM 5292 O O . TRP B 1 213 ? 7.645 27.906 -24.719 1 35.03 213 TRP B O 1
ATOM 5302 N N . ALA B 1 214 ? 7.371 26.109 -25.891 1 34.56 214 ALA B N 1
ATOM 5303 C CA . ALA B 1 214 ? 7.473 25.359 -24.641 1 34.56 214 ALA B CA 1
ATOM 5304 C C . ALA B 1 214 ? 8.781 25.656 -23.922 1 34.56 214 ALA B C 1
ATOM 5306 O O . ALA B 1 214 ? 8.797 25.891 -22.719 1 34.56 214 ALA B O 1
ATOM 5307 N N . GLY B 1 215 ? 9.789 25.828 -24.672 1 37.38 215 GLY B N 1
ATOM 5308 C CA . GLY B 1 215 ? 11.078 26.203 -24.125 1 37.38 215 GLY B CA 1
ATOM 5309 C C . GLY B 1 215 ? 11.133 27.641 -23.641 1 37.38 215 GLY B C 1
ATOM 5310 O O . GLY B 1 215 ? 11.609 27.906 -22.531 1 37.38 215 GLY B O 1
ATOM 5311 N N . THR B 1 216 ? 10.656 28.625 -24.406 1 37.91 216 THR B N 1
ATOM 5312 C CA . THR B 1 216 ? 10.695 30.031 -24.016 1 37.91 216 THR B CA 1
ATOM 5313 C C . THR B 1 216 ? 9.758 30.297 -22.844 1 37.91 216 THR B C 1
ATOM 5315 O O . THR B 1 216 ? 10.094 31.062 -21.938 1 37.91 216 THR B O 1
ATOM 5318 N N . TRP B 1 217 ? 8.555 29.812 -22.938 1 34.81 217 TRP B N 1
ATOM 5319 C CA . TRP B 1 217 ? 7.672 29.906 -21.781 1 34.81 217 TRP B CA 1
ATOM 5320 C C . TRP B 1 217 ? 8.336 29.312 -20.547 1 34.81 217 TRP B C 1
ATOM 5322 O O . TRP B 1 217 ? 8.297 29.906 -19.469 1 34.81 217 TRP B O 1
ATOM 5332 N N . ILE B 1 218 ? 8.945 28.188 -20.734 1 38.81 218 ILE B N 1
ATOM 5333 C CA . ILE B 1 218 ? 9.766 27.641 -19.656 1 38.81 218 ILE B CA 1
ATOM 5334 C C . ILE B 1 218 ? 10.859 28.641 -19.297 1 38.81 218 ILE B C 1
ATOM 5336 O O . ILE B 1 218 ? 11.125 28.875 -18.109 1 38.81 218 ILE B O 1
ATOM 5340 N N . GLU B 1 219 ? 11.43 29.344 -20.219 1 37.41 219 GLU B N 1
ATOM 5341 C CA . GLU B 1 219 ? 12.508 30.297 -19.969 1 37.41 219 GLU B CA 1
ATOM 5342 C C . GLU B 1 219 ? 11.984 31.578 -19.328 1 37.41 219 GLU B C 1
ATOM 5344 O O . GLU B 1 219 ? 12.609 32.125 -18.422 1 37.41 219 GLU B O 1
ATOM 5349 N N . THR B 1 220 ? 11.109 32.344 -19.984 1 34.41 220 THR B N 1
ATOM 5350 C CA . THR B 1 220 ? 10.641 33.656 -19.516 1 34.41 220 THR B CA 1
ATOM 5351 C C . THR B 1 220 ? 9.797 33.5 -18.25 1 34.41 220 THR B C 1
ATOM 5353 O O . THR B 1 220 ? 9.82 34.344 -17.375 1 34.41 220 THR B O 1
ATOM 5356 N N . CYS B 1 221 ? 8.602 32.781 -18.297 1 33.44 221 CYS B N 1
ATOM 5357 C CA . CYS B 1 221 ? 7.895 32.562 -17.031 1 33.44 221 CYS B CA 1
ATOM 5358 C C . CYS B 1 221 ? 8.797 31.844 -16.031 1 33.44 221 CYS B C 1
ATOM 5360 O O . CYS B 1 221 ? 8.641 32.031 -14.82 1 33.44 221 CYS B O 1
ATOM 5362 N N . ASP B 1 222 ? 9.539 30.891 -16.484 1 30.86 222 ASP B N 1
ATOM 5363 C CA . ASP B 1 222 ? 10.531 30.203 -15.656 1 30.86 222 ASP B CA 1
ATOM 5364 C C . ASP B 1 222 ? 11.773 31.078 -15.469 1 30.86 222 ASP B C 1
ATOM 5366 O O . ASP B 1 222 ? 12.711 30.703 -14.766 1 30.86 222 ASP B O 1
ATOM 5370 N N . GLY B 1 223 ? 11.992 32.094 -16.203 1 29.78 223 GLY B N 1
ATOM 5371 C CA . GLY B 1 223 ? 13.289 32.75 -16.094 1 29.78 223 GLY B CA 1
ATOM 5372 C C . GLY B 1 223 ? 13.516 33.406 -14.75 1 29.78 223 GLY B C 1
ATOM 5373 O O . GLY B 1 223 ? 14.523 33.156 -14.094 1 29.78 223 GLY B O 1
ATOM 5374 N N . ASP B 1 224 ? 13.234 34.875 -14.695 1 30.17 224 ASP B N 1
ATOM 5375 C CA . ASP B 1 224 ? 13.703 35.562 -13.492 1 30.17 224 ASP B CA 1
ATOM 5376 C C . ASP B 1 224 ? 12.938 35.094 -12.258 1 30.17 224 ASP B C 1
ATOM 5378 O O . ASP B 1 224 ? 13.523 34.875 -11.195 1 30.17 224 ASP B O 1
ATOM 5382 N N . ARG B 1 225 ? 11.695 35.719 -12.094 1 28.23 225 ARG B N 1
ATOM 5383 C CA . ARG B 1 225 ? 10.984 35.375 -10.867 1 28.23 225 ARG B CA 1
ATOM 5384 C C . ARG B 1 225 ? 10.562 33.906 -10.867 1 28.23 225 ARG B C 1
ATOM 5386 O O . ARG B 1 225 ? 9.805 33.469 -9.992 1 28.23 225 ARG B O 1
ATOM 5393 N N . TYR B 1 226 ? 10.383 33.25 -12 1 32.41 226 TYR B N 1
ATOM 5394 C CA . TYR B 1 226 ? 10.5 31.781 -11.992 1 32.41 226 TYR B CA 1
ATOM 5395 C C . TYR B 1 226 ? 11.805 31.344 -11.328 1 32.41 226 TYR B C 1
ATOM 5397 O O . TYR B 1 226 ? 12.789 31.062 -12.016 1 32.41 226 TYR B O 1
ATOM 5405 N N . GLN B 1 227 ? 12.383 32.125 -10.781 1 32.34 227 GLN B N 1
ATOM 5406 C CA . GLN B 1 227 ? 13.023 31.188 -9.859 1 32.34 227 GLN B CA 1
ATOM 5407 C C . GLN B 1 227 ? 12.148 29.953 -9.617 1 32.34 227 GLN B C 1
ATOM 5409 O O . GLN B 1 227 ? 10.953 30.094 -9.336 1 32.34 227 GLN B O 1
ATOM 5414 N N . PRO B 1 228 ? 12.234 28.859 -10.492 1 34.62 228 PRO B N 1
ATOM 5415 C CA . PRO B 1 228 ? 11.359 27.703 -10.328 1 34.62 228 PRO B CA 1
ATOM 5416 C C . PRO B 1 228 ? 10.484 27.812 -9.078 1 34.62 228 PRO B C 1
ATOM 5418 O O . PRO B 1 228 ? 11.008 27.844 -7.957 1 34.62 228 PRO B O 1
ATOM 5421 N N . ILE B 1 229 ? 9.695 28.828 -9.016 1 39.41 229 ILE B N 1
ATOM 5422 C CA . ILE B 1 229 ? 8.773 28.562 -7.91 1 39.41 229 ILE B CA 1
ATOM 5423 C C . ILE B 1 229 ? 8.523 27.062 -7.789 1 39.41 229 ILE B C 1
ATOM 5425 O O . ILE B 1 229 ? 8.141 26.422 -8.766 1 39.41 229 ILE B O 1
ATOM 5429 N N . ASN B 1 230 ? 9.195 26.484 -7.031 1 50.06 230 ASN B N 1
ATOM 5430 C CA . ASN B 1 230 ? 9.141 25.062 -6.664 1 50.06 230 ASN B CA 1
ATOM 5431 C C . ASN B 1 230 ? 7.727 24.5 -6.781 1 50.06 230 ASN B C 1
ATOM 5433 O O . ASN B 1 230 ? 6.832 25.188 -7.289 1 50.06 230 ASN B O 1
ATOM 5437 N N . THR B 1 231 ? 7.281 23.5 -6.207 1 63.09 231 THR B N 1
ATOM 5438 C CA . THR B 1 231 ? 6.098 22.656 -6.102 1 63.09 231 THR B CA 1
ATOM 5439 C C . THR B 1 231 ? 4.93 23.438 -5.504 1 63.09 231 THR B C 1
ATOM 5441 O O . THR B 1 231 ? 5.086 24.141 -4.5 1 63.09 231 THR B O 1
ATOM 5444 N N . PHE B 1 232 ? 3.762 23.984 -6.465 1 69.06 232 PHE B N 1
ATOM 5445 C CA . PHE B 1 232 ? 2.555 24.594 -5.926 1 69.06 232 PHE B CA 1
ATOM 5446 C C . PHE B 1 232 ? 1.401 23.609 -5.902 1 69.06 232 PHE B C 1
ATOM 5448 O O . PHE B 1 232 ? 1.175 22.891 -6.879 1 69.06 232 PHE B O 1
ATOM 5455 N N . GLY B 1 233 ? 0.711 23.672 -4.848 1 75.25 233 GLY B N 1
ATOM 5456 C CA . GLY B 1 233 ? -0.454 22.812 -4.773 1 75.25 233 GLY B CA 1
ATOM 5457 C C . GLY B 1 233 ? -0.652 22.188 -3.404 1 75.25 233 GLY B C 1
ATOM 5458 O O . GLY B 1 233 ? -0.022 22.609 -2.432 1 75.25 233 GLY B O 1
ATOM 5459 N N . THR B 1 234 ? -1.702 21.531 -3.342 1 85.25 234 THR B N 1
ATOM 5460 C CA . THR B 1 234 ? -2.027 20.844 -2.105 1 85.25 234 THR B CA 1
ATOM 5461 C C . THR B 1 234 ? -2.229 19.344 -2.363 1 85.25 234 THR B C 1
ATOM 5463 O O . THR B 1 234 ? -2.879 18.969 -3.338 1 85.25 234 THR B O 1
ATOM 5466 N N . LEU B 1 235 ? -1.6 18.578 -1.653 1 89.19 235 LEU B N 1
ATOM 5467 C CA . LEU B 1 235 ? -1.845 17.141 -1.631 1 89.19 235 LEU B CA 1
ATOM 5468 C C . LEU B 1 235 ? -2.545 16.734 -0.339 1 89.19 235 LEU B C 1
ATOM 5470 O O . LEU B 1 235 ? -2.107 17.094 0.753 1 89.19 235 LEU B O 1
ATOM 5474 N N . HIS B 1 236 ? -3.641 16.094 -0.507 1 91.94 236 HIS B N 1
ATOM 5475 C CA . HIS B 1 236 ? -4.309 15.5 0.646 1 91.94 236 HIS B CA 1
ATOM 5476 C C . HIS B 1 236 ? -3.957 14.023 0.79 1 91.94 236 HIS B C 1
ATOM 5478 O O . HIS B 1 236 ? -4.641 13.164 0.234 1 91.94 236 HIS B O 1
ATOM 5484 N N . LEU B 1 237 ? -2.906 13.773 1.507 1 95.12 237 LEU B N 1
ATOM 5485 C CA . LEU B 1 237 ? -2.578 12.391 1.847 1 95.12 237 LEU B CA 1
ATOM 5486 C C . LEU B 1 237 ? -3.412 11.914 3.031 1 95.12 237 LEU B C 1
ATOM 5488 O O . LEU B 1 237 ? -3.166 12.312 4.172 1 95.12 237 LEU B O 1
ATOM 5492 N N . VAL B 1 238 ? -4.336 11.07 2.713 1 94.75 238 VAL B N 1
ATOM 5493 C CA . VAL B 1 238 ? -5.289 10.664 3.74 1 94.75 238 VAL B CA 1
ATOM 5494 C C . VAL B 1 238 ? -5.359 9.141 3.807 1 94.75 238 VAL B C 1
ATOM 5496 O O . VAL B 1 238 ? -5.5 8.469 2.779 1 94.75 238 VAL B O 1
ATOM 5499 N N . LYS B 1 239 ? -5.16 8.648 4.957 1 95.44 239 LYS B N 1
ATOM 5500 C CA . LYS B 1 239 ? -5.246 7.211 5.211 1 95.44 239 LYS B CA 1
ATOM 5501 C C . LYS B 1 239 ? -6.695 6.73 5.168 1 95.44 239 LYS B C 1
ATOM 5503 O O . LYS B 1 239 ? -6.98 5.641 4.672 1 95.44 239 LYS B O 1
ATOM 5508 N N . ALA B 1 240 ? -7.641 7.535 5.703 1 93.38 240 ALA B N 1
ATOM 5509 C CA . ALA B 1 240 ? -9.062 7.191 5.711 1 93.38 240 ALA B CA 1
ATOM 5510 C C . ALA B 1 240 ? -9.922 8.438 5.863 1 93.38 240 ALA B C 1
ATOM 5512 O O . ALA B 1 240 ? -9.734 9.227 6.793 1 93.38 240 ALA B O 1
ATOM 5513 N N . TRP B 1 241 ? -10.758 8.594 4.945 1 88.75 241 TRP B N 1
ATOM 5514 C CA . TRP B 1 241 ? -11.758 9.648 5.012 1 88.75 241 TRP B CA 1
ATOM 5515 C C . TRP B 1 241 ? -12.891 9.391 4.023 1 88.75 241 TRP B C 1
ATOM 5517 O O . TRP B 1 241 ? -12.867 8.398 3.291 1 88.75 241 TRP B O 1
ATOM 5527 N N . GLN B 1 242 ? -13.961 10.047 4.203 1 79.5 242 GLN B N 1
ATOM 5528 C CA . GLN B 1 242 ? -14.922 10.227 3.119 1 79.5 242 GLN B CA 1
ATOM 5529 C C . GLN B 1 242 ? -14.672 11.539 2.373 1 79.5 242 GLN B C 1
ATOM 5531 O O . GLN B 1 242 ? -14.82 12.617 2.943 1 79.5 242 GLN B O 1
ATOM 5536 N N . ALA B 1 243 ? -14.188 11.367 1.133 1 67.75 243 ALA B N 1
ATOM 5537 C CA . ALA B 1 243 ? -13.797 12.539 0.36 1 67.75 243 ALA B CA 1
ATOM 5538 C C . ALA B 1 243 ? -14.906 13.586 0.34 1 67.75 243 ALA B C 1
ATOM 5540 O O . ALA B 1 243 ? -16.078 13.266 0.571 1 67.75 243 ALA B O 1
ATOM 5541 N N . ILE B 1 244 ? -14.438 14.836 0.13 1 57.28 244 ILE B N 1
ATOM 5542 C CA . ILE B 1 244 ? -15.367 15.953 0.112 1 57.28 244 ILE B CA 1
ATOM 5543 C C . ILE B 1 244 ? -16.469 15.688 -0.907 1 57.28 244 ILE B C 1
ATOM 5545 O O . ILE B 1 244 ? -16.203 15.297 -2.043 1 57.28 244 ILE B O 1
ATOM 5549 N N . GLY B 1 245 ? -17.641 15.781 -0.573 1 50.88 245 GLY B N 1
ATOM 5550 C CA . GLY B 1 245 ? -18.797 15.539 -1.418 1 50.88 245 GLY B CA 1
ATOM 5551 C C . GLY B 1 245 ? -19.281 14.102 -1.39 1 50.88 245 GLY B C 1
ATOM 5552 O O . GLY B 1 245 ? -20.328 13.773 -1.943 1 50.88 245 GLY B O 1
ATOM 5553 N N . HIS B 1 246 ? -18.375 13.289 -0.826 1 54.72 246 HIS B N 1
ATOM 5554 C CA . HIS B 1 246 ? -18.75 11.883 -0.746 1 54.72 246 HIS B CA 1
ATOM 5555 C C . HIS B 1 246 ? -18.984 11.453 0.699 1 54.72 246 HIS B C 1
ATOM 5557 O O . HIS B 1 246 ? -18.641 10.336 1.087 1 54.72 246 HIS B O 1
ATOM 5563 N N . GLN B 1 247 ? -19.375 12.445 1.436 1 48.53 247 GLN B N 1
ATOM 5564 C CA . GLN B 1 247 ? -19.484 12.188 2.867 1 48.53 247 GLN B CA 1
ATOM 5565 C C . GLN B 1 247 ? -20.484 11.062 3.145 1 48.53 247 GLN B C 1
ATOM 5567 O O . GLN B 1 247 ? -20.438 10.445 4.207 1 48.53 247 GLN B O 1
ATOM 5572 N N . PHE B 1 248 ? -21.219 10.977 2.043 1 43.09 248 PHE B N 1
ATOM 5573 C CA . PHE B 1 248 ? -22.219 9.93 2.23 1 43.09 248 PHE B CA 1
ATOM 5574 C C . PHE B 1 248 ? -21.766 8.625 1.59 1 43.09 248 PHE B C 1
ATOM 5576 O O . PHE B 1 248 ? -22.547 7.676 1.475 1 43.09 248 PHE B O 1
ATOM 5583 N N . ALA B 1 249 ? -20.469 8.859 1.161 1 56.25 249 ALA B N 1
ATOM 5584 C CA . ALA B 1 249 ? -19.938 7.582 0.679 1 56.25 249 ALA B CA 1
ATOM 5585 C C . ALA B 1 249 ? -19.891 6.555 1.805 1 56.25 249 ALA B C 1
ATOM 5587 O O . ALA B 1 249 ? -19.688 6.91 2.971 1 56.25 249 ALA B O 1
ATOM 5588 N N . ASP B 1 250 ? -20.188 5.426 1.514 1 59.22 250 ASP B N 1
ATOM 5589 C CA . ASP B 1 250 ? -20.422 4.387 2.51 1 59.22 250 ASP B CA 1
ATOM 5590 C C . ASP B 1 250 ? -19.141 4.031 3.256 1 59.22 250 ASP B C 1
ATOM 5592 O O . ASP B 1 250 ? -19.188 3.678 4.438 1 59.22 250 ASP B O 1
ATOM 5596 N N . SER B 1 251 ? -17.922 4.125 2.627 1 75.12 251 SER B N 1
ATOM 5597 C CA . SER B 1 251 ? -16.797 3.662 3.414 1 75.12 251 SER B CA 1
ATOM 5598 C C . SER B 1 251 ? -15.617 4.633 3.314 1 75.12 251 SER B C 1
ATOM 5600 O O . SER B 1 251 ? -15.398 5.242 2.266 1 75.12 251 SER B O 1
ATOM 5602 N N . SER B 1 252 ? -15.047 4.93 4.504 1 85.75 252 SER B N 1
ATOM 5603 C CA . SER B 1 252 ? -13.797 5.684 4.52 1 85.75 252 SER B CA 1
ATOM 5604 C C . SER B 1 252 ? -12.688 4.945 3.775 1 85.75 252 SER B C 1
ATOM 5606 O O . SER B 1 252 ? -12.523 3.734 3.941 1 85.75 252 SER B O 1
ATOM 5608 N N . LEU B 1 253 ? -12.062 5.621 2.938 1 87.81 253 LEU B N 1
ATOM 5609 C CA . LEU B 1 253 ? -10.992 5.07 2.115 1 87.81 253 LEU B CA 1
ATOM 5610 C C . LEU B 1 253 ? -9.82 6.039 2.037 1 87.81 253 LEU B C 1
ATOM 5612 O O . LEU B 1 253 ? -9.961 7.219 2.365 1 87.81 253 LEU B O 1
ATOM 5616 N N . PRO B 1 254 ? -8.641 5.473 1.68 1 90.25 254 PRO B N 1
ATOM 5617 C CA . PRO B 1 254 ? -7.539 6.402 1.425 1 90.25 254 PRO B CA 1
ATOM 5618 C C . PRO B 1 254 ? -7.832 7.363 0.273 1 90.25 254 PRO B C 1
ATOM 5620 O O . PRO B 1 254 ? -8.625 7.039 -0.619 1 90.25 254 PRO B O 1
ATOM 5623 N N . SER B 1 255 ? -7.254 8.492 0.354 1 88.38 255 SER B N 1
ATOM 5624 C CA . SER B 1 255 ? -7.461 9.469 -0.707 1 88.38 255 SER B CA 1
ATOM 5625 C C . SER B 1 255 ? -6.805 9.023 -2.008 1 88.38 255 SER B C 1
ATOM 5627 O O . SER B 1 255 ? -5.879 8.211 -1.994 1 88.38 255 SER B O 1
ATOM 5629 N N . THR B 1 256 ? -7.262 9.555 -3.076 1 82 256 THR B N 1
ATOM 5630 C CA . THR B 1 256 ? -6.652 9.312 -4.379 1 82 256 THR B CA 1
ATOM 5631 C C . THR B 1 256 ? -5.219 9.836 -4.41 1 82 256 THR B C 1
ATOM 5633 O O . THR B 1 256 ? -4.348 9.227 -5.035 1 82 256 THR B O 1
ATOM 5636 N N . ASP B 1 257 ? -4.953 10.93 -3.723 1 83.75 257 ASP B N 1
ATOM 5637 C CA . ASP B 1 257 ? -3.604 11.484 -3.662 1 83.75 257 ASP B CA 1
ATOM 5638 C C . ASP B 1 257 ? -2.635 10.508 -3.006 1 83.75 257 ASP B C 1
ATOM 5640 O O . ASP B 1 257 ? -1.442 10.5 -3.32 1 83.75 257 ASP B O 1
ATOM 5644 N N . THR B 1 258 ? -3.225 9.664 -2.182 1 88.94 258 THR B N 1
ATOM 5645 C CA . THR B 1 258 ? -2.387 8.719 -1.449 1 88.94 258 THR B CA 1
ATOM 5646 C C . THR B 1 258 ? -2.066 7.5 -2.309 1 88.94 258 THR B C 1
ATOM 5648 O O . THR B 1 258 ? -0.923 7.035 -2.338 1 88.94 258 THR B O 1
ATOM 5651 N N . MET B 1 259 ? -3.07 7.055 -3.008 1 84.5 259 MET B N 1
ATOM 5652 C CA . MET B 1 259 ? -2.926 5.695 -3.521 1 84.5 259 MET B CA 1
ATOM 5653 C C . MET B 1 259 ? -3.129 5.66 -5.031 1 84.5 259 MET B C 1
ATOM 5655 O O . MET B 1 259 ? -2.697 4.715 -5.699 1 84.5 259 MET B O 1
ATOM 5659 N N . ALA B 1 260 ? -3.91 6.422 -5.555 1 69 260 ALA B N 1
ATOM 5660 C CA . ALA B 1 260 ? -4.328 6.254 -6.945 1 69 260 ALA B CA 1
ATOM 5661 C C . ALA B 1 260 ? -3.414 7.023 -7.891 1 69 260 ALA B C 1
ATOM 5663 O O . ALA B 1 260 ? -3.693 8.18 -8.234 1 69 260 ALA B O 1
ATOM 5664 N N . GLN B 1 261 ? -2.314 6.371 -8.156 1 65.5 261 GLN B N 1
ATOM 5665 C CA . GLN B 1 261 ? -1.348 7.027 -9.031 1 65.5 261 GLN B CA 1
ATOM 5666 C C . GLN B 1 261 ? -1.184 6.258 -10.336 1 65.5 261 GLN B C 1
ATOM 5668 O O . GLN B 1 261 ? -1.41 5.047 -10.383 1 65.5 261 GLN B O 1
ATOM 5673 N N . ALA B 1 262 ? -0.825 7.055 -11.242 1 56.31 262 ALA B N 1
ATOM 5674 C CA . ALA B 1 262 ? -0.751 6.484 -12.586 1 56.31 262 ALA B CA 1
ATOM 5675 C C . ALA B 1 262 ? 0.497 5.625 -12.75 1 56.31 262 ALA B C 1
ATOM 5677 O O . ALA B 1 262 ? 0.517 4.699 -13.562 1 56.31 262 ALA B O 1
ATOM 5678 N N . THR B 1 263 ? 1.479 5.996 -11.969 1 67.25 263 THR B N 1
ATOM 5679 C CA . THR B 1 263 ? 2.711 5.238 -12.164 1 67.25 263 THR B CA 1
ATOM 5680 C C . THR B 1 263 ? 3.23 4.703 -10.828 1 67.25 263 THR B C 1
ATOM 5682 O O . THR B 1 263 ? 3 5.305 -9.781 1 67.25 263 THR B O 1
ATOM 5685 N N . ILE B 1 264 ? 3.932 3.635 -10.945 1 77.5 264 ILE B N 1
ATOM 5686 C CA . ILE B 1 264 ? 4.535 3.002 -9.781 1 77.5 264 ILE B CA 1
ATOM 5687 C C . ILE B 1 264 ? 5.578 3.934 -9.172 1 77.5 264 ILE B C 1
ATOM 5689 O O . ILE B 1 264 ? 5.734 3.99 -7.949 1 77.5 264 ILE B O 1
ATOM 5693 N N . ASN B 1 265 ? 6.238 4.688 -9.961 1 73.69 265 ASN B N 1
ATOM 5694 C CA . ASN B 1 265 ? 7.254 5.617 -9.469 1 73.69 265 ASN B CA 1
ATOM 5695 C C . ASN B 1 265 ? 6.645 6.699 -8.586 1 73.69 265 ASN B C 1
ATOM 5697 O O . ASN B 1 265 ? 7.203 7.035 -7.539 1 73.69 265 ASN B O 1
ATOM 5701 N N . GLU B 1 266 ? 5.547 7.195 -9.047 1 76.88 266 GLU B N 1
ATOM 5702 C CA . GLU B 1 266 ? 4.867 8.203 -8.242 1 76.88 266 GLU B CA 1
ATOM 5703 C C . GLU B 1 266 ? 4.43 7.629 -6.895 1 76.88 266 GLU B C 1
ATOM 5705 O O . GLU B 1 266 ? 4.527 8.297 -5.867 1 76.88 266 GLU B O 1
ATOM 5710 N N . LEU B 1 267 ? 4.039 6.402 -6.953 1 84.94 267 LEU B N 1
ATOM 5711 C CA . LEU B 1 267 ? 3.646 5.742 -5.711 1 84.94 267 LEU B CA 1
ATOM 5712 C C . LEU B 1 267 ? 4.855 5.539 -4.801 1 84.94 267 LEU B C 1
ATOM 5714 O O . LEU B 1 267 ? 4.754 5.707 -3.584 1 84.94 267 LEU B O 1
ATOM 5718 N N . CYS B 1 268 ? 5.949 5.203 -5.395 1 83.12 268 CYS B N 1
ATOM 5719 C CA . CYS B 1 268 ? 7.164 5.02 -4.609 1 83.12 268 CYS B CA 1
ATOM 5720 C C . CYS B 1 268 ? 7.547 6.309 -3.889 1 83.12 268 CYS B C 1
ATOM 5722 O O . CYS B 1 268 ? 7.914 6.277 -2.713 1 83.12 268 CYS B O 1
ATOM 5724 N N . ILE B 1 269 ? 7.406 7.402 -4.562 1 83.44 269 ILE B N 1
ATOM 5725 C CA . ILE B 1 269 ? 7.758 8.695 -3.979 1 83.44 269 ILE B CA 1
ATOM 5726 C C . ILE B 1 269 ? 6.82 9.008 -2.814 1 83.44 269 ILE B C 1
ATOM 5728 O O . ILE B 1 269 ? 7.27 9.43 -1.747 1 83.44 269 ILE B O 1
ATOM 5732 N N . ARG B 1 270 ? 5.59 8.773 -2.988 1 88.56 270 ARG B N 1
ATOM 5733 C CA . ARG B 1 270 ? 4.605 9.031 -1.943 1 88.56 270 ARG B CA 1
ATOM 5734 C C . ARG B 1 270 ? 4.867 8.156 -0.721 1 88.56 270 ARG B C 1
ATOM 5736 O O . ARG B 1 270 ? 4.824 8.641 0.413 1 88.56 270 ARG B O 1
ATOM 5743 N N . PHE B 1 271 ? 5.125 6.938 -1.02 1 90.81 271 PHE B N 1
ATOM 5744 C CA . PHE B 1 271 ? 5.344 6.008 0.083 1 90.81 271 PHE B CA 1
ATOM 5745 C C . PHE B 1 271 ? 6.664 6.297 0.784 1 90.81 271 PHE B C 1
ATOM 5747 O O . PHE B 1 271 ? 6.777 6.125 2 1 90.81 271 PHE B O 1
ATOM 5754 N N . GLN B 1 272 ? 7.613 6.684 0.008 1 88.06 272 GLN B N 1
ATOM 5755 C CA . GLN B 1 272 ? 8.875 7.113 0.609 1 88.06 272 GLN B CA 1
ATOM 5756 C C . GLN B 1 272 ? 8.664 8.32 1.516 1 88.06 272 GLN B C 1
ATOM 5758 O O . GLN B 1 272 ? 9.25 8.398 2.6 1 88.06 272 GLN B O 1
ATOM 5763 N N . PHE B 1 273 ? 7.898 9.242 1.047 1 91.94 273 PHE B N 1
ATOM 5764 C CA . PHE B 1 273 ? 7.578 10.414 1.858 1 91.94 273 PHE B CA 1
ATOM 5765 C C . PHE B 1 273 ? 6.883 10 3.15 1 91.94 273 PHE B C 1
ATOM 5767 O O . PHE B 1 273 ? 7.309 10.383 4.242 1 91.94 273 PHE B O 1
ATOM 5774 N N . MET B 1 274 ? 5.828 9.211 3.016 1 95.12 274 MET B N 1
ATOM 5775 C CA . MET B 1 274 ? 5.047 8.82 4.188 1 95.12 274 MET B CA 1
ATOM 5776 C C . MET B 1 274 ? 5.914 8.062 5.191 1 95.12 274 MET B C 1
ATOM 5778 O O . MET B 1 274 ? 5.91 8.383 6.379 1 95.12 274 MET B O 1
ATOM 5782 N N . ASP B 1 275 ? 6.66 7.141 4.66 1 94 275 ASP B N 1
ATOM 5783 C CA . ASP B 1 275 ? 7.535 6.367 5.531 1 94 275 ASP B CA 1
ATOM 5784 C C . ASP B 1 275 ? 8.625 7.25 6.145 1 94 275 ASP B C 1
ATOM 5786 O O . ASP B 1 275 ? 9 7.066 7.305 1 94 275 ASP B O 1
ATOM 5790 N N . GLY B 1 276 ? 9.078 8.188 5.41 1 92.69 276 GLY B N 1
ATOM 5791 C CA . GLY B 1 276 ? 10.18 9.039 5.82 1 92.69 276 GLY B CA 1
ATOM 5792 C C . GLY B 1 276 ? 9.789 10.062 6.871 1 92.69 276 GLY B C 1
ATOM 5793 O O . GLY B 1 276 ? 10.648 10.688 7.484 1 92.69 276 GLY B O 1
ATOM 5794 N N . MET B 1 277 ? 8.523 10.219 7.141 1 96.5 277 MET B N 1
ATOM 5795 C CA . MET B 1 277 ? 8.039 11.195 8.109 1 96.5 277 MET B CA 1
ATOM 5796 C C . MET B 1 277 ? 7.941 10.57 9.5 1 96.5 277 MET B C 1
ATOM 5798 O O . MET B 1 277 ? 7.41 11.188 10.43 1 96.5 277 MET B O 1
ATOM 5802 N N . ALA B 1 278 ? 8.484 9.406 9.695 1 96.12 278 ALA B N 1
ATOM 5803 C CA . ALA B 1 278 ? 8.328 8.648 10.938 1 96.12 278 ALA B CA 1
ATOM 5804 C C . ALA B 1 278 ? 8.75 9.469 12.148 1 96.12 278 ALA B C 1
ATOM 5806 O O . ALA B 1 278 ? 8.055 9.484 13.164 1 96.12 278 ALA B O 1
ATOM 5807 N N . GLY B 1 279 ? 9.867 10.172 12.031 1 96 279 GLY B N 1
ATOM 5808 C CA . GLY B 1 279 ? 10.336 10.977 13.148 1 96 279 GLY B CA 1
ATOM 5809 C C . GLY B 1 279 ? 9.398 12.109 13.5 1 96 279 GLY B C 1
ATOM 5810 O O . GLY B 1 279 ? 9.055 12.305 14.672 1 96 279 GLY B O 1
ATOM 5811 N N . VAL B 1 280 ? 8.969 12.875 12.5 1 97.75 280 VAL B N 1
ATOM 5812 C CA . VAL B 1 280 ? 8.062 14 12.695 1 97.75 280 VAL B CA 1
ATOM 5813 C C . VAL B 1 280 ? 6.738 13.5 13.258 1 97.75 280 VAL B C 1
ATOM 5815 O O . VAL B 1 280 ? 6.223 14.055 14.234 1 97.75 280 VAL B O 1
ATOM 5818 N N . ASP B 1 281 ? 6.215 12.422 12.656 1 98 281 ASP B N 1
ATOM 5819 C CA . ASP B 1 281 ? 4.926 11.867 13.055 1 98 281 ASP B CA 1
ATOM 5820 C C . ASP B 1 281 ? 4.969 11.352 14.492 1 98 281 ASP B C 1
ATOM 5822 O O . ASP B 1 281 ? 4.043 11.586 15.273 1 98 281 ASP B O 1
ATOM 5826 N N . TYR B 1 282 ? 6.031 10.703 14.812 1 97.81 282 TYR B N 1
ATOM 5827 C CA . TYR B 1 282 ? 6.164 10.195 16.172 1 97.81 282 TYR B CA 1
ATOM 5828 C C . TYR B 1 282 ? 6.148 11.336 17.188 1 97.81 282 TYR B C 1
ATOM 5830 O O . TYR B 1 282 ? 5.492 11.25 18.219 1 97.81 282 TYR B O 1
ATOM 5838 N N . ARG B 1 283 ? 6.879 12.406 16.938 1 98.06 283 ARG B N 1
ATOM 5839 C CA . ARG B 1 283 ? 6.941 13.562 17.828 1 98.06 283 ARG B CA 1
ATOM 5840 C C . ARG B 1 283 ? 5.559 14.172 18.031 1 98.06 283 ARG B C 1
ATOM 5842 O O . ARG B 1 283 ? 5.176 14.508 19.156 1 98.06 283 ARG B O 1
ATOM 5849 N N . ILE B 1 284 ? 4.867 14.266 16.969 1 98.5 284 ILE B N 1
ATOM 5850 C CA . ILE B 1 284 ? 3.547 14.883 17.016 1 98.5 284 ILE B CA 1
ATOM 5851 C C . ILE B 1 284 ? 2.582 13.977 17.766 1 98.5 284 ILE B C 1
ATOM 5853 O O . ILE B 1 284 ? 1.796 14.438 18.594 1 98.5 284 ILE B O 1
ATOM 5857 N N . ASN B 1 285 ? 2.646 12.648 17.438 1 98.12 285 ASN B N 1
ATOM 5858 C CA . ASN B 1 285 ? 1.824 11.703 18.188 1 98.12 285 ASN B CA 1
ATOM 5859 C C . ASN B 1 285 ? 2.051 11.82 19.688 1 98.12 285 ASN B C 1
ATOM 5861 O O . ASN B 1 285 ? 1.094 11.867 20.453 1 98.12 285 ASN B O 1
ATOM 5865 N N . ASP B 1 286 ? 3.283 11.859 20.062 1 97.75 286 ASP B N 1
ATOM 5866 C CA . ASP B 1 286 ? 3.65 11.945 21.469 1 97.75 286 ASP B CA 1
ATOM 5867 C C . ASP B 1 286 ? 3.172 13.258 22.078 1 97.75 286 ASP B C 1
ATOM 5869 O O . ASP B 1 286 ? 2.697 13.289 23.219 1 97.75 286 ASP B O 1
ATOM 5873 N N . LEU B 1 287 ? 3.334 14.328 21.359 1 98.06 287 LEU B N 1
ATOM 5874 C CA . LEU B 1 287 ? 2.887 15.641 21.812 1 98.06 287 LEU B CA 1
ATOM 5875 C C . LEU B 1 287 ? 1.397 15.625 22.141 1 98.06 287 LEU B C 1
ATOM 5877 O O . LEU B 1 287 ? 0.984 16.109 23.203 1 98.06 287 LEU B O 1
ATOM 5881 N N . VAL B 1 288 ? 0.6 15.102 21.25 1 97.88 288 VAL B N 1
ATOM 5882 C CA . VAL B 1 288 ? -0.848 15.062 21.438 1 97.88 288 VAL B CA 1
ATOM 5883 C C . VAL B 1 288 ? -1.197 14.148 22.609 1 97.88 288 VAL B C 1
ATOM 5885 O O . VAL B 1 288 ? -2.057 14.477 23.422 1 97.88 288 VAL B O 1
ATOM 5888 N N . GLU B 1 289 ? -0.56 13.031 22.641 1 96.56 289 GLU B N 1
ATOM 5889 C CA . GLU B 1 289 ? -0.806 12.094 23.734 1 96.56 289 GLU B CA 1
ATOM 5890 C C . GLU B 1 289 ? -0.581 12.758 25.094 1 96.56 289 GLU B C 1
ATOM 5892 O O . GLU B 1 289 ? -1.331 12.516 26.047 1 96.56 289 GLU B O 1
ATOM 5897 N N . LYS B 1 290 ? 0.377 13.586 25.188 1 96.25 290 LYS B N 1
ATOM 5898 C CA . LYS B 1 290 ? 0.723 14.242 26.438 1 96.25 290 LYS B CA 1
ATOM 5899 C C . LYS B 1 290 ? -0.196 15.43 26.719 1 96.25 290 LYS B C 1
ATOM 5901 O O . LYS B 1 290 ? -0.664 15.609 27.844 1 96.25 290 LYS B O 1
ATOM 5906 N N . ALA B 1 291 ? -0.413 16.219 25.75 1 96.69 291 ALA B N 1
ATOM 5907 C CA . ALA B 1 291 ? -1.126 17.484 25.938 1 96.69 291 ALA B CA 1
ATOM 5908 C C . ALA B 1 291 ? -2.637 17.266 25.938 1 96.69 291 ALA B C 1
ATOM 5910 O O . ALA B 1 291 ? -3.375 18.016 26.594 1 96.69 291 ALA B O 1
ATOM 5911 N N . TYR B 1 292 ? -3.072 16.344 25.172 1 96.25 292 TYR B N 1
ATOM 5912 C CA . TYR B 1 292 ? -4.496 16.141 24.922 1 96.25 292 TYR B CA 1
ATOM 5913 C C . TYR B 1 292 ? -4.82 14.656 24.781 1 96.25 292 TYR B C 1
ATOM 5915 O O . TYR B 1 292 ? -5.281 14.211 23.719 1 96.25 292 TYR B O 1
ATOM 5923 N N . PRO B 1 293 ? -4.691 13.844 25.844 1 95.19 293 PRO B N 1
ATOM 5924 C CA . PRO B 1 293 ? -4.832 12.391 25.781 1 95.19 293 PRO B CA 1
ATOM 5925 C C . PRO B 1 293 ? -6.227 11.945 25.344 1 95.19 293 PRO B C 1
ATOM 5927 O O . PRO B 1 293 ? -6.367 10.914 24.688 1 95.19 293 PRO B O 1
ATOM 5930 N N . GLN B 1 294 ? -7.262 12.695 25.672 1 94.5 294 GLN B N 1
ATOM 5931 C CA . GLN B 1 294 ? -8.609 12.312 25.281 1 94.5 294 GLN B CA 1
ATOM 5932 C C . GLN B 1 294 ? -8.75 12.297 23.766 1 94.5 294 GLN B C 1
ATOM 5934 O O . GLN B 1 294 ? -9.375 11.398 23.203 1 94.5 294 GLN B O 1
ATOM 5939 N N . PHE B 1 295 ? -8.156 13.289 23.172 1 96.19 295 PHE B N 1
ATOM 5940 C CA . PHE B 1 295 ? -8.195 13.359 21.719 1 96.19 295 PHE B CA 1
ATOM 5941 C C . PHE B 1 295 ? -7.355 12.242 21.109 1 96.19 295 PHE B C 1
ATOM 5943 O O . PHE B 1 295 ? -7.773 11.602 20.141 1 96.19 295 PHE B O 1
ATOM 5950 N N . SER B 1 296 ? -6.164 11.984 21.672 1 96.12 296 SER B N 1
ATOM 5951 C CA . SER B 1 296 ? -5.293 10.906 21.203 1 96.12 296 SER B CA 1
ATOM 5952 C C . SER B 1 296 ? -5.992 9.555 21.281 1 96.12 296 SER B C 1
ATOM 5954 O O . SER B 1 296 ? -5.891 8.75 20.359 1 96.12 296 SER B O 1
ATOM 5956 N N . GLU B 1 297 ? -6.695 9.312 22.328 1 94.62 297 GLU B N 1
ATOM 5957 C CA . GLU B 1 297 ? -7.414 8.062 22.516 1 94.62 297 GLU B CA 1
ATOM 5958 C C . GLU B 1 297 ? -8.539 7.914 21.5 1 94.62 297 GLU B C 1
ATOM 5960 O O . GLU B 1 297 ? -8.781 6.82 20.969 1 94.62 297 GLU B O 1
ATOM 5965 N N . LEU B 1 298 ? -9.164 9.016 21.297 1 94.81 298 LEU B N 1
ATOM 5966 C CA . LEU B 1 298 ? -10.25 9.008 20.312 1 94.81 298 LEU B CA 1
ATOM 5967 C C . LEU B 1 298 ? -9.727 8.617 18.938 1 94.81 298 LEU B C 1
ATOM 5969 O O . LEU B 1 298 ? -10.336 7.793 18.25 1 94.81 298 LEU B O 1
ATOM 5973 N N . ILE B 1 299 ? -8.617 9.188 18.516 1 95.94 299 ILE B N 1
ATOM 5974 C CA . ILE B 1 299 ? -8.031 8.922 17.203 1 95.94 299 ILE B CA 1
ATOM 5975 C C . ILE B 1 299 ? -7.578 7.461 17.125 1 95.94 299 ILE B C 1
ATOM 5977 O O . ILE B 1 299 ? -7.781 6.789 16.109 1 95.94 299 ILE B O 1
ATOM 5981 N N . ARG B 1 300 ? -7.023 6.953 18.156 1 92.19 300 ARG B N 1
ATOM 5982 C CA . ARG B 1 300 ? -6.555 5.57 18.203 1 92.19 300 ARG B CA 1
ATOM 5983 C C . ARG B 1 300 ? -7.719 4.594 18.078 1 92.19 300 ARG B C 1
ATOM 5985 O O . ARG B 1 300 ? -7.59 3.539 17.453 1 92.19 300 ARG B O 1
ATOM 5992 N N . GLU B 1 301 ? -8.789 4.922 18.688 1 93 301 GLU B N 1
ATOM 5993 C CA . GLU B 1 301 ? -9.969 4.059 18.641 1 93 301 GLU B CA 1
ATOM 5994 C C . GLU B 1 301 ? -10.461 3.871 17.219 1 93 301 GLU B C 1
ATOM 5996 O O . GLU B 1 301 ? -10.812 2.76 16.812 1 93 301 GLU B O 1
ATOM 6001 N N . VAL B 1 302 ? -10.445 4.871 16.469 1 94.75 302 VAL B N 1
ATOM 6002 C CA . VAL B 1 302 ? -10.984 4.785 15.117 1 94.75 302 VAL B CA 1
ATOM 6003 C C . VAL B 1 302 ? -10.016 4.016 14.219 1 94.75 302 VAL B C 1
ATOM 6005 O O . VAL B 1 302 ? -10.43 3.383 13.25 1 94.75 302 VAL B O 1
ATOM 6008 N N . HIS B 1 303 ? -8.711 3.979 14.516 1 94.44 303 HIS B N 1
ATOM 6009 C CA . HIS B 1 303 ? -7.707 3.254 13.742 1 94.44 303 HIS B CA 1
ATOM 6010 C C . HIS B 1 303 ? -8.016 1.762 13.703 1 94.44 303 HIS B C 1
ATOM 6012 O O . HIS B 1 303 ? -7.883 1.126 12.648 1 94.44 303 HIS B O 1
ATOM 6018 N N . SER B 1 304 ? -8.43 1.244 14.805 1 89.06 304 SER B N 1
ATOM 6019 C CA . SER B 1 304 ? -8.711 -0.185 14.883 1 89.06 304 SER B CA 1
ATOM 6020 C C . SER B 1 304 ? -9.844 -0.575 13.93 1 89.06 304 SER B C 1
ATOM 6022 O O . SER B 1 304 ? -9.859 -1.688 13.406 1 89.06 304 SER B O 1
ATOM 6024 N N . ASN B 1 305 ? -10.727 0.364 13.711 1 89.81 305 ASN B N 1
ATOM 6025 C CA . ASN B 1 305 ? -11.867 0.091 12.852 1 89.81 305 ASN B CA 1
ATOM 6026 C C . ASN B 1 305 ? -11.516 0.26 11.375 1 89.81 305 ASN B C 1
ATOM 6028 O O . ASN B 1 305 ? -11.836 -0.6 10.555 1 89.81 305 ASN B O 1
ATOM 6032 N N . VAL B 1 306 ? -10.805 1.337 11.07 1 92.31 306 VAL B N 1
ATOM 6033 C CA . VAL B 1 306 ? -10.539 1.617 9.656 1 92.31 306 VAL B CA 1
ATOM 6034 C C . VAL B 1 306 ? -9.539 0.601 9.109 1 92.31 306 VAL B C 1
ATOM 6036 O O . VAL B 1 306 ? -9.547 0.296 7.914 1 92.31 306 VAL B O 1
ATOM 6039 N N . GLU B 1 307 ? -8.703 0.025 9.93 1 91.94 307 GLU B N 1
ATOM 6040 C CA . GLU B 1 307 ? -7.648 -0.891 9.5 1 91.94 307 GLU B CA 1
ATOM 6041 C C . GLU B 1 307 ? -8.211 -2.283 9.219 1 91.94 307 GLU B C 1
ATOM 6043 O O . GLU B 1 307 ? -7.473 -3.189 8.836 1 91.94 307 GLU B O 1
ATOM 6048 N N . LYS B 1 308 ? -9.492 -2.42 9.383 1 88.62 308 LYS B N 1
ATOM 6049 C CA . LYS B 1 308 ? -10.148 -3.637 8.914 1 88.62 308 LYS B CA 1
ATOM 6050 C C . LYS B 1 308 ? -10.18 -3.689 7.391 1 88.62 308 LYS B C 1
ATOM 6052 O O . LYS B 1 308 ? -10.391 -4.754 6.805 1 88.62 308 LYS B O 1
ATOM 6057 N N . ASN B 1 309 ? -10.07 -2.562 6.773 1 88.62 309 ASN B N 1
ATOM 6058 C CA . ASN B 1 309 ? -9.898 -2.496 5.324 1 88.62 309 ASN B CA 1
ATOM 6059 C C . ASN B 1 309 ? -8.477 -2.861 4.91 1 88.62 309 ASN B C 1
ATOM 6061 O O . ASN B 1 309 ? -7.512 -2.262 5.391 1 88.62 309 ASN B O 1
ATOM 6065 N N . PRO B 1 310 ? -8.281 -3.797 4.016 1 87.12 310 PRO B N 1
ATOM 6066 C CA . PRO B 1 310 ? -6.938 -4.27 3.695 1 87.12 310 PRO B CA 1
ATOM 6067 C C . PRO B 1 310 ? -6.062 -3.186 3.07 1 87.12 310 PRO B C 1
ATOM 6069 O O . PRO B 1 310 ? -4.844 -3.178 3.268 1 87.12 310 PRO B O 1
ATOM 6072 N N . LEU B 1 311 ? -6.68 -2.354 2.289 1 89.5 311 LEU B N 1
ATOM 6073 C CA . LEU B 1 311 ? -5.918 -1.261 1.692 1 89.5 311 LEU B CA 1
ATOM 6074 C C . LEU B 1 311 ? -5.375 -0.325 2.768 1 89.5 311 LEU B C 1
ATOM 6076 O O . LEU B 1 311 ? -4.203 0.059 2.729 1 89.5 311 LEU B O 1
ATOM 6080 N N . ILE B 1 312 ? -6.207 0.006 3.73 1 92.31 312 ILE B N 1
ATOM 6081 C CA . ILE B 1 312 ? -5.801 0.871 4.832 1 92.31 312 ILE B CA 1
ATOM 6082 C C . ILE B 1 312 ? -4.797 0.141 5.719 1 92.31 312 ILE B C 1
ATOM 6084 O O . ILE B 1 312 ? -3.803 0.728 6.156 1 92.31 312 ILE B O 1
ATOM 6088 N N . TYR B 1 313 ? -5.043 -1.13 5.891 1 92.94 313 TYR B N 1
ATOM 6089 C CA . TYR B 1 313 ? -4.137 -1.939 6.695 1 92.94 313 TYR B CA 1
ATOM 6090 C C . TYR B 1 313 ? -2.744 -1.978 6.078 1 92.94 313 TYR B C 1
ATOM 6092 O O . TYR B 1 313 ? -1.741 -1.974 6.793 1 92.94 313 TYR B O 1
ATOM 6100 N N . ALA B 1 314 ? -2.688 -2.002 4.82 1 91.69 314 ALA B N 1
ATOM 6101 C CA . ALA B 1 314 ? -1.407 -2.059 4.121 1 91.69 314 ALA B CA 1
ATOM 6102 C C . ALA B 1 314 ? -0.575 -0.81 4.398 1 91.69 314 ALA B C 1
ATOM 6104 O O . ALA B 1 314 ? 0.657 -0.854 4.352 1 91.69 314 ALA B O 1
ATOM 6105 N N . LEU B 1 315 ? -1.199 0.299 4.73 1 93.56 315 LEU B N 1
ATOM 6106 C CA . LEU B 1 315 ? -0.507 1.56 4.973 1 93.56 315 LEU B CA 1
ATOM 6107 C C . LEU B 1 315 ? 0.044 1.615 6.391 1 93.56 315 LEU B C 1
ATOM 6109 O O . LEU B 1 315 ? 0.818 2.516 6.727 1 93.56 315 LEU B O 1
ATOM 6113 N N . LYS B 1 316 ? -0.281 0.642 7.191 1 90.94 316 LYS B N 1
ATOM 6114 C CA . LYS B 1 316 ? 0.002 0.677 8.625 1 90.94 316 LYS B CA 1
ATOM 6115 C C . LYS B 1 316 ? 1.5 0.804 8.883 1 90.94 316 LYS B C 1
ATOM 6117 O O . LYS B 1 316 ? 1.914 1.454 9.844 1 90.94 316 LYS B O 1
ATOM 6122 N N . HIS B 1 317 ? 2.299 0.32 7.969 1 87.25 317 HIS B N 1
ATOM 6123 C CA . HIS B 1 317 ? 3.729 0.279 8.25 1 87.25 317 HIS B CA 1
ATOM 6124 C C . HIS B 1 317 ? 4.43 1.525 7.723 1 87.25 317 HIS B C 1
ATOM 6126 O O . HIS B 1 317 ? 5.574 1.806 8.094 1 87.25 317 HIS B O 1
ATOM 6132 N N . ILE B 1 318 ? 3.713 2.232 6.906 1 92.31 318 ILE B N 1
ATOM 6133 C CA . ILE B 1 318 ? 4.41 3.371 6.316 1 92.31 318 ILE B CA 1
ATOM 6134 C C . ILE B 1 318 ? 3.725 4.668 6.738 1 92.31 318 ILE B C 1
ATOM 6136 O O . ILE B 1 318 ? 4.277 5.758 6.555 1 92.31 318 ILE B O 1
ATOM 6140 N N . TRP B 1 319 ? 2.518 4.551 7.219 1 95.94 319 TRP B N 1
ATOM 6141 C CA . TRP B 1 319 ? 1.811 5.676 7.824 1 95.94 319 TRP B CA 1
ATOM 6142 C C . TRP B 1 319 ? 2.049 5.723 9.328 1 95.94 319 TRP B C 1
ATOM 6144 O O . TRP B 1 319 ? 1.492 4.918 10.078 1 95.94 319 TRP B O 1
ATOM 6154 N N . HIS B 1 320 ? 2.771 6.695 9.828 1 96.56 320 HIS B N 1
ATOM 6155 C CA . HIS B 1 320 ? 3.236 6.684 11.211 1 96.56 320 HIS B CA 1
ATOM 6156 C C . HIS B 1 320 ? 2.43 7.652 12.07 1 96.56 320 HIS B C 1
ATOM 6158 O O . HIS B 1 320 ? 2.566 7.66 13.289 1 96.56 320 HIS B O 1
ATOM 6164 N N . SER B 1 321 ? 1.57 8.438 11.484 1 97.62 321 SER B N 1
ATOM 6165 C CA . SER B 1 321 ? 0.792 9.438 12.211 1 97.62 321 SER B CA 1
ATOM 6166 C C . SER B 1 321 ? -0.472 8.828 12.805 1 97.62 321 SER B C 1
ATOM 6168 O O . SER B 1 321 ? -1.122 7.992 12.172 1 97.62 321 SER B O 1
ATOM 6170 N N . ASP B 1 322 ? -0.827 9.242 13.984 1 97.25 322 ASP B N 1
ATOM 6171 C CA . ASP B 1 322 ? -2.135 8.891 14.523 1 97.25 322 ASP B CA 1
ATOM 6172 C C . ASP B 1 322 ? -3.254 9.609 13.773 1 97.25 322 ASP B C 1
ATOM 6174 O O . ASP B 1 322 ? -4.395 9.141 13.758 1 97.25 322 ASP B O 1
ATOM 6178 N N . PHE B 1 323 ? -2.91 10.766 13.219 1 98.38 323 PHE B N 1
ATOM 6179 C CA . PHE B 1 323 ? -3.904 11.469 12.422 1 98.38 323 PHE B CA 1
ATOM 6180 C C . PHE B 1 323 ? -4.191 10.719 11.125 1 98.38 323 PHE B C 1
ATOM 6182 O O . PHE B 1 323 ? -3.279 10.156 10.516 1 98.38 323 PHE B O 1
ATOM 6189 N N . LEU B 1 324 ? -5.41 10.75 10.672 1 97.31 324 LEU B N 1
ATOM 6190 C CA . LEU B 1 324 ? -5.812 9.992 9.492 1 97.31 324 LEU B CA 1
ATOM 6191 C C . LEU B 1 324 ? -5.52 10.781 8.211 1 97.31 324 LEU B C 1
ATOM 6193 O O . LEU B 1 324 ? -5.535 10.219 7.117 1 97.31 324 LEU B O 1
ATOM 6197 N N . GLY B 1 325 ? -5.293 12.094 8.375 1 97.31 325 GLY B N 1
ATOM 6198 C CA . GLY B 1 325 ? -5.023 12.922 7.207 1 97.31 325 GLY B CA 1
ATOM 6199 C C . GLY B 1 325 ? -3.869 13.883 7.414 1 97.31 325 GLY B C 1
ATOM 6200 O O . GLY B 1 325 ? -3.66 14.383 8.523 1 97.31 325 GLY B O 1
ATOM 6201 N N . ARG B 1 326 ? -3.148 14.102 6.387 1 97.81 326 ARG B N 1
ATOM 6202 C CA . ARG B 1 326 ? -2.113 15.125 6.289 1 97.81 326 ARG B CA 1
ATOM 6203 C C . ARG B 1 326 ? -2.199 15.867 4.957 1 97.81 326 ARG B C 1
ATOM 6205 O O . ARG B 1 326 ? -1.964 15.281 3.898 1 97.81 326 ARG B O 1
ATOM 6212 N N . ALA B 1 327 ? -2.592 17.062 5.043 1 96.25 327 ALA B N 1
ATOM 6213 C CA . ALA B 1 327 ? -2.494 17.906 3.854 1 96.25 327 ALA B CA 1
ATOM 6214 C C . ALA B 1 327 ? -1.111 18.547 3.746 1 96.25 327 ALA B C 1
ATOM 6216 O O . ALA B 1 327 ? -0.569 19.047 4.738 1 96.25 327 ALA B O 1
ATOM 6217 N N . VAL B 1 328 ? -0.528 18.438 2.682 1 95.38 328 VAL B N 1
ATOM 6218 C CA . VAL B 1 328 ? 0.745 19.094 2.416 1 95.38 328 VAL B CA 1
ATOM 6219 C C . VAL B 1 328 ? 0.544 20.203 1.389 1 95.38 328 VAL B C 1
ATOM 6221 O O . VAL B 1 328 ? 0.169 19.938 0.244 1 95.38 328 VAL B O 1
ATOM 6224 N N . LEU B 1 329 ? 0.746 21.406 1.856 1 90.31 329 LEU B N 1
ATOM 6225 C CA . LEU B 1 329 ? 0.565 22.578 1.014 1 90.31 329 LEU B CA 1
ATOM 6226 C C . LEU B 1 329 ? 1.909 23.109 0.536 1 90.31 329 LEU B C 1
ATOM 6228 O O . LEU B 1 329 ? 2.855 23.219 1.319 1 90.31 329 LEU B O 1
ATOM 6232 N N . PHE B 1 330 ? 1.98 23.375 -0.723 1 84.25 330 PHE B N 1
ATOM 6233 C CA . PHE B 1 330 ? 3.186 23.922 -1.334 1 84.25 330 PHE B CA 1
ATOM 6234 C C . PHE B 1 330 ? 2.938 25.344 -1.833 1 84.25 330 PHE B C 1
ATOM 6236 O O . PHE B 1 330 ? 2.158 25.547 -2.764 1 84.25 330 PHE B O 1
ATOM 6243 N N . ASN B 1 331 ? 3.549 26.266 -1.176 1 79.12 331 ASN B N 1
ATOM 6244 C CA . ASN B 1 331 ? 3.52 27.672 -1.549 1 79.12 331 ASN B CA 1
ATOM 6245 C C . ASN B 1 331 ? 2.09 28.188 -1.69 1 79.12 331 ASN B C 1
ATOM 6247 O O . ASN B 1 331 ? 1.788 28.953 -2.609 1 79.12 331 ASN B O 1
ATOM 6251 N N . LYS B 1 332 ? 1.244 27.672 -0.832 1 81.5 332 LYS B N 1
ATOM 6252 C CA . LYS B 1 332 ? -0.16 28.078 -0.866 1 81.5 332 LYS B CA 1
ATOM 6253 C C . LYS B 1 332 ? -0.503 28.984 0.313 1 81.5 332 LYS B C 1
ATOM 6255 O O . LYS B 1 332 ? -0.129 28.703 1.452 1 81.5 332 LYS B O 1
ATOM 6260 N N . GLN B 1 333 ? -1.115 30.062 -0.022 1 81.81 333 GLN B N 1
ATOM 6261 C CA . GLN B 1 333 ? -1.711 30.938 0.983 1 81.81 333 GLN B CA 1
ATOM 6262 C C . GLN B 1 333 ? -3.186 30.594 1.197 1 81.81 333 GLN B C 1
ATOM 6264 O O . GLN B 1 333 ? -4.027 30.922 0.359 1 81.81 333 GLN B O 1
ATOM 6269 N N . SER B 1 334 ? -3.455 30 2.344 1 85.5 334 SER B N 1
ATOM 6270 C CA . SER B 1 334 ? -4.836 29.594 2.602 1 85.5 334 SER B CA 1
ATOM 6271 C C . SER B 1 334 ? -5.691 30.797 2.986 1 85.5 334 SER B C 1
ATOM 6273 O O . SER B 1 334 ? -5.328 31.578 3.881 1 85.5 334 SER B O 1
ATOM 6275 N N . ALA B 1 335 ? -6.797 30.969 2.336 1 80.62 335 ALA B N 1
ATOM 6276 C CA . ALA B 1 335 ? -7.766 32 2.676 1 80.62 335 ALA B CA 1
ATOM 6277 C C . ALA B 1 335 ? -8.5 31.672 3.971 1 80.62 335 ALA B C 1
ATOM 6279 O O . ALA B 1 335 ? -8.414 30.547 4.465 1 80.62 335 ALA B O 1
ATOM 6280 N N . GLN B 1 336 ? -9.18 32.656 4.426 1 84.38 336 GLN B N 1
ATOM 6281 C CA . GLN B 1 336 ? -9.938 32.469 5.66 1 84.38 336 GLN B CA 1
ATOM 6282 C C . GLN B 1 336 ? -10.969 31.359 5.516 1 84.38 336 GLN B C 1
ATOM 6284 O O . GLN B 1 336 ? -11.719 31.328 4.539 1 84.38 336 GLN B O 1
ATOM 6289 N N . HIS B 1 337 ? -10.953 30.422 6.461 1 84.25 337 HIS B N 1
ATOM 6290 C CA . HIS B 1 337 ? -11.914 29.312 6.422 1 84.25 337 HIS B CA 1
ATOM 6291 C C . HIS B 1 337 ? -12.055 28.656 7.793 1 84.25 337 HIS B C 1
ATOM 6293 O O . HIS B 1 337 ? -11.32 29 8.727 1 84.25 337 HIS B O 1
ATOM 6299 N N . LEU B 1 338 ? -13.078 27.828 7.867 1 85.62 338 LEU B N 1
ATOM 6300 C CA . LEU B 1 338 ? -13.281 26.891 8.969 1 85.62 338 LEU B CA 1
ATOM 6301 C C . LEU B 1 338 ? -13.133 25.453 8.484 1 85.62 338 LEU B C 1
ATOM 6303 O O . LEU B 1 338 ? -13.562 25.109 7.375 1 85.62 338 LEU B O 1
ATOM 6307 N N . ASP B 1 339 ? -12.508 24.672 9.289 1 87.94 339 ASP B N 1
ATOM 6308 C CA . ASP B 1 339 ? -12.422 23.266 8.961 1 87.94 339 ASP B CA 1
ATOM 6309 C C . ASP B 1 339 ? -13.672 22.516 9.422 1 87.94 339 ASP B C 1
ATOM 6311 O O . ASP B 1 339 ? -13.609 21.688 10.336 1 87.94 339 ASP B O 1
ATOM 6315 N N . VAL B 1 340 ? -14.703 22.594 8.703 1 83.19 340 VAL B N 1
ATOM 6316 C CA . VAL B 1 340 ? -16.031 22.188 9.141 1 83.19 340 VAL B CA 1
ATOM 6317 C C . VAL B 1 340 ? -16.125 20.672 9.164 1 83.19 340 VAL B C 1
ATOM 6319 O O . VAL B 1 340 ? -16.953 20.094 9.883 1 83.19 340 VAL B O 1
ATOM 6322 N N . SER B 1 341 ? -15.305 20.016 8.445 1 87.44 341 SER B N 1
ATOM 6323 C CA . SER B 1 341 ? -15.391 18.562 8.367 1 87.44 341 SER B CA 1
ATOM 6324 C C . SER B 1 341 ? -14.57 17.906 9.461 1 87.44 341 SER B C 1
ATOM 6326 O O . SER B 1 341 ? -14.602 16.672 9.617 1 87.44 341 SER B O 1
ATOM 6328 N N . GLY B 1 342 ? -13.828 18.719 10.242 1 91.81 342 GLY B N 1
ATOM 6329 C CA . GLY B 1 342 ? -12.992 18.172 11.297 1 91.81 342 GLY B CA 1
ATOM 6330 C C . GLY B 1 342 ? -13.781 17.75 12.523 1 91.81 342 GLY B C 1
ATOM 6331 O O . GLY B 1 342 ? -15.016 17.75 12.508 1 91.81 342 GLY B O 1
ATOM 6332 N N . VAL B 1 343 ? -13.07 17.25 13.523 1 93.5 343 VAL B N 1
ATOM 6333 C CA . VAL B 1 343 ? -13.656 16.906 14.812 1 93.5 343 VAL B CA 1
ATOM 6334 C C . VAL B 1 343 ? -13.68 18.125 15.727 1 93.5 343 VAL B C 1
ATOM 6336 O O . VAL B 1 343 ? -12.633 18.672 16.078 1 93.5 343 VAL B O 1
ATOM 6339 N N . HIS B 1 344 ? -14.883 18.484 16.109 1 91.94 344 HIS B N 1
ATOM 6340 C CA . HIS B 1 344 ? -15.031 19.656 16.969 1 91.94 344 HIS B CA 1
ATOM 6341 C C . HIS B 1 344 ? -14.305 19.453 18.297 1 91.94 344 HIS B C 1
ATOM 6343 O O . HIS B 1 344 ? -14.398 18.375 18.906 1 91.94 344 HIS B O 1
ATOM 6349 N N . ARG B 1 345 ? -13.555 20.469 18.75 1 93.5 345 ARG B N 1
ATOM 6350 C CA . ARG B 1 345 ? -12.734 20.469 19.953 1 93.5 345 ARG B CA 1
ATOM 6351 C C . ARG B 1 345 ? -11.453 19.656 19.75 1 93.5 345 ARG B C 1
ATOM 6353 O O . ARG B 1 345 ? -10.594 19.625 20.641 1 93.5 345 ARG B O 1
ATOM 6360 N N . GLY B 1 346 ? -11.383 18.969 18.625 1 95 346 GLY B N 1
ATOM 6361 C CA . GLY B 1 346 ? -10.125 18.312 18.281 1 95 346 GLY B CA 1
ATOM 6362 C C . GLY B 1 346 ? -9.078 19.266 17.75 1 95 346 GLY B C 1
ATOM 6363 O O . GLY B 1 346 ? -9.398 20.391 17.375 1 95 346 GLY B O 1
ATOM 6364 N N . TRP B 1 347 ? -7.82 18.844 17.719 1 96.62 347 TRP B N 1
ATOM 6365 C CA . TRP B 1 347 ? -6.719 19.656 17.25 1 96.62 347 TRP B CA 1
ATOM 6366 C C . TRP B 1 347 ? -6.449 19.406 15.766 1 96.62 347 TRP B C 1
ATOM 6368 O O . TRP B 1 347 ? -6.484 18.266 15.305 1 96.62 347 TRP B O 1
ATOM 6378 N N . ASP B 1 348 ? -6.27 20.438 15.031 1 97.69 348 ASP B N 1
ATOM 6379 C CA . ASP B 1 348 ? -5.445 20.438 13.828 1 97.69 348 ASP B CA 1
ATOM 6380 C C . ASP B 1 348 ? -4.016 20.875 14.141 1 97.69 348 ASP B C 1
ATOM 6382 O O . ASP B 1 348 ? -3.803 21.828 14.891 1 97.69 348 ASP B O 1
ATOM 6386 N N . ILE B 1 349 ? -3.078 20.172 13.656 1 98.69 349 ILE B N 1
ATOM 6387 C CA . ILE B 1 349 ? -1.683 20.516 13.898 1 98.69 349 ILE B CA 1
ATOM 6388 C C . ILE B 1 349 ? -1.029 20.969 12.594 1 98.69 349 ILE B C 1
ATOM 6390 O O . ILE B 1 349 ? -1.098 20.266 11.586 1 98.69 349 ILE B O 1
ATOM 6394 N N . LEU B 1 350 ? -0.455 22.125 12.609 1 98.56 350 LEU B N 1
ATOM 6395 C CA . LEU B 1 350 ? 0.248 22.688 11.461 1 98.56 350 LEU B CA 1
ATOM 6396 C C . LEU B 1 350 ? 1.75 22.75 11.719 1 98.56 350 LEU B C 1
ATOM 6398 O O . LEU B 1 350 ? 2.18 23.094 12.82 1 98.56 350 LEU B O 1
ATOM 6402 N N . VAL B 1 351 ? 2.49 22.406 10.75 1 98.56 351 VAL B N 1
ATOM 6403 C CA . VAL B 1 351 ? 3.939 22.562 10.789 1 98.56 351 VAL B CA 1
ATOM 6404 C C . VAL B 1 351 ? 4.426 23.203 9.492 1 98.56 351 VAL B C 1
ATOM 6406 O O . VAL B 1 351 ? 4.086 22.75 8.398 1 98.56 351 VAL B O 1
ATOM 6409 N N . ALA B 1 352 ? 5.172 24.219 9.641 1 97.5 352 ALA B N 1
ATOM 6410 C CA . ALA B 1 352 ? 5.707 24.906 8.461 1 97.5 352 ALA B CA 1
ATOM 6411 C C . ALA B 1 352 ? 7.156 24.5 8.211 1 97.5 352 ALA B C 1
ATOM 6413 O O . ALA B 1 352 ? 7.93 24.312 9.148 1 97.5 352 ALA B O 1
ATOM 6414 N N . MET B 1 353 ? 7.465 24.391 6.965 1 95.81 353 MET B N 1
ATOM 6415 C CA . MET B 1 353 ? 8.805 24.047 6.516 1 95.81 353 MET B CA 1
ATOM 6416 C C . MET B 1 353 ? 9.188 24.828 5.262 1 95.81 353 MET B C 1
ATOM 6418 O O . MET B 1 353 ? 8.32 25.422 4.617 1 95.81 353 MET B O 1
ATOM 6422 N N . GLY B 1 354 ? 10.484 24.812 4.984 1 91.44 354 GLY B N 1
ATOM 6423 C CA . GLY B 1 354 ? 10.969 25.469 3.787 1 91.44 354 GLY B CA 1
ATOM 6424 C C . GLY B 1 354 ? 11.719 26.766 4.082 1 91.44 354 GLY B C 1
ATOM 6425 O O . GLY B 1 354 ? 12.273 26.922 5.172 1 91.44 354 GLY B O 1
ATOM 6426 N N . ASP B 1 355 ? 11.891 27.547 3.049 1 85.75 355 ASP B N 1
ATOM 6427 C CA . ASP B 1 355 ? 12.602 28.812 3.115 1 85.75 355 ASP B CA 1
ATOM 6428 C C . ASP B 1 355 ? 11.695 29.969 2.705 1 85.75 355 ASP B C 1
ATOM 6430 O O . ASP B 1 355 ? 11.453 30.188 1.515 1 85.75 355 ASP B O 1
ATOM 6434 N N . PHE B 1 356 ? 11.188 30.688 3.762 1 86.88 356 PHE B N 1
ATOM 6435 C CA . PHE B 1 356 ? 10.25 31.781 3.508 1 86.88 356 PHE B CA 1
ATOM 6436 C C . PHE B 1 356 ? 10.219 32.75 4.68 1 86.88 356 PHE B C 1
ATOM 6438 O O . PHE B 1 356 ? 10.742 32.469 5.754 1 86.88 356 PHE B O 1
ATOM 6445 N N . GLU B 1 357 ? 9.672 33.906 4.438 1 87.31 357 GLU B N 1
ATOM 6446 C CA . GLU B 1 357 ? 9.398 34.938 5.445 1 87.31 357 GLU B CA 1
ATOM 6447 C C . GLU B 1 357 ? 7.934 35.344 5.43 1 87.31 357 GLU B C 1
ATOM 6449 O O . GLU B 1 357 ? 7.309 35.406 4.371 1 87.31 357 GLU B O 1
ATOM 6454 N N . GLY B 1 358 ? 7.488 35.656 6.727 1 92.69 358 GLY B N 1
ATOM 6455 C CA . GLY B 1 358 ? 6.078 36 6.828 1 92.69 358 GLY B CA 1
ATOM 6456 C C . GLY B 1 358 ? 5.184 34.781 6.965 1 92.69 358 GLY B C 1
ATOM 6457 O O . GLY B 1 358 ? 5.547 33.781 7.633 1 92.69 358 GLY B O 1
ATOM 6458 N N . GLY B 1 359 ? 3.873 34.906 6.48 1 93.69 359 GLY B N 1
ATOM 6459 C CA . GLY B 1 359 ? 2.943 33.781 6.473 1 93.69 359 GLY B CA 1
ATOM 6460 C C . GLY B 1 359 ? 2.389 33.438 7.844 1 93.69 359 GLY B C 1
ATOM 6461 O O . GLY B 1 359 ? 2.201 32.281 8.18 1 93.69 359 GLY B O 1
ATOM 6462 N N . ALA B 1 360 ? 2.164 34.438 8.609 1 96.56 360 ALA B N 1
ATOM 6463 C CA . ALA B 1 360 ? 1.608 34.219 9.945 1 96.56 360 ALA B CA 1
ATOM 6464 C C . ALA B 1 360 ? 0.221 33.594 9.867 1 96.56 360 ALA B C 1
ATOM 6466 O O . ALA B 1 360 ? -0.496 33.781 8.883 1 96.56 360 ALA B O 1
ATOM 6467 N N . LEU B 1 361 ? -0.087 32.812 10.898 1 97.19 361 LEU B N 1
ATOM 6468 C CA . LEU B 1 361 ? -1.444 32.312 11.062 1 97.19 361 LEU B CA 1
ATOM 6469 C C . LEU B 1 361 ? -2.32 33.312 11.789 1 97.19 361 LEU B C 1
ATOM 6471 O O . LEU B 1 361 ? -1.968 33.781 12.875 1 97.19 361 LEU B O 1
ATOM 6475 N N . TYR B 1 362 ? -3.375 33.656 11.18 1 92.88 362 TYR B N 1
ATOM 6476 C CA . TYR B 1 362 ? -4.34 34.562 11.805 1 92.88 362 TYR B CA 1
ATOM 6477 C C . TYR B 1 362 ? -5.562 33.781 12.297 1 92.88 362 TYR B C 1
ATOM 6479 O O . TYR B 1 362 ? -6.242 33.125 11.516 1 92.88 362 TYR B O 1
ATOM 6487 N N . LEU B 1 363 ? -5.738 33.781 13.586 1 90.44 363 LEU B N 1
ATOM 6488 C CA . LEU B 1 363 ? -6.992 33.312 14.164 1 90.44 363 LEU B CA 1
ATOM 6489 C C . LEU B 1 363 ? -7.984 34.469 14.305 1 90.44 363 LEU B C 1
ATOM 6491 O O . LEU B 1 363 ? -7.977 35.188 15.305 1 90.44 363 LEU B O 1
ATOM 6495 N N . LYS B 1 364 ? -8.844 34.594 13.43 1 82.31 364 LYS B N 1
ATOM 6496 C CA . LYS B 1 364 ? -9.664 35.781 13.219 1 82.31 364 LYS B CA 1
ATOM 6497 C C . LYS B 1 364 ? -10.656 35.969 14.359 1 82.31 364 LYS B C 1
ATOM 6499 O O . LYS B 1 364 ? -10.945 37.094 14.758 1 82.31 364 LYS B O 1
ATOM 6504 N N . ASP B 1 365 ? -11.18 34.906 14.836 1 79.62 365 ASP B N 1
ATOM 6505 C CA . ASP B 1 365 ? -12.219 35 15.859 1 79.62 365 ASP B CA 1
ATOM 6506 C C . ASP B 1 365 ? -11.633 35.5 17.172 1 79.62 365 ASP B C 1
ATOM 6508 O O . ASP B 1 365 ? -12.344 36.094 17.984 1 79.62 365 ASP B O 1
ATOM 6512 N N . MET B 1 366 ? -10.398 35.312 17.297 1 80.75 366 MET B N 1
ATOM 6513 C CA . MET B 1 366 ? -9.711 35.781 18.5 1 80.75 366 MET B CA 1
ATOM 6514 C C . MET B 1 366 ? -8.875 37.031 18.203 1 80.75 366 MET B C 1
ATOM 6516 O O . MET B 1 366 ? -8.367 37.656 19.125 1 80.75 366 MET B O 1
ATOM 6520 N N . ASN B 1 367 ? -8.812 37.344 17.016 1 84.44 367 ASN B N 1
ATOM 6521 C CA . ASN B 1 367 ? -7.969 38.438 16.547 1 84.44 367 ASN B CA 1
ATOM 6522 C C . ASN B 1 367 ? -6.523 38.281 17.016 1 84.44 367 ASN B C 1
ATOM 6524 O O . ASN B 1 367 ? -5.953 39.188 17.609 1 84.44 367 ASN B O 1
ATOM 6528 N N . VAL B 1 368 ? -6.062 37.125 16.828 1 89 368 VAL B N 1
ATOM 6529 C CA . VAL B 1 368 ? -4.703 36.75 17.219 1 89 368 VAL B CA 1
ATOM 6530 C C . VAL B 1 368 ? -3.881 36.438 15.969 1 89 368 VAL B C 1
ATOM 6532 O O . VAL B 1 368 ? -4.371 35.75 15.062 1 89 368 VAL B O 1
ATOM 6535 N N . ARG B 1 369 ? -2.709 37 15.93 1 93.38 369 ARG B N 1
ATOM 6536 C CA . ARG B 1 369 ? -1.749 36.688 14.875 1 93.38 369 ARG B CA 1
ATOM 6537 C C . ARG B 1 369 ? -0.551 35.906 15.445 1 93.38 369 ARG B C 1
ATOM 6539 O O . ARG B 1 369 ? 0.089 36.375 16.391 1 93.38 369 ARG B O 1
ATOM 6546 N N . ILE B 1 370 ? -0.275 34.75 14.898 1 96.38 370 ILE B N 1
ATOM 6547 C CA . ILE B 1 370 ? 0.797 33.875 15.375 1 96.38 370 ILE B CA 1
ATOM 6548 C C . ILE B 1 370 ? 1.861 33.719 14.289 1 96.38 370 ILE B C 1
ATOM 6550 O O . ILE B 1 370 ? 1.581 33.219 13.203 1 96.38 370 ILE B O 1
ATOM 6554 N N . PRO B 1 371 ? 3.121 34.188 14.562 1 96.69 371 PRO B N 1
ATOM 6555 C CA . PRO B 1 371 ? 4.184 33.906 13.594 1 96.69 371 PRO B CA 1
ATOM 6556 C C . PRO B 1 371 ? 4.297 32.406 13.281 1 96.69 371 PRO B C 1
ATOM 6558 O O . PRO B 1 371 ? 4.246 31.578 14.188 1 96.69 371 PRO B O 1
ATOM 6561 N N . PHE B 1 372 ? 4.363 32.062 12.055 1 97.38 372 PHE B N 1
ATOM 6562 C CA . PHE B 1 372 ? 4.371 30.672 11.594 1 97.38 372 PHE B CA 1
ATOM 6563 C C . PHE B 1 372 ? 5.582 30.406 10.711 1 97.38 372 PHE B C 1
ATOM 6565 O O . PHE B 1 372 ? 5.438 30.062 9.531 1 97.38 372 PHE B O 1
ATOM 6572 N N . ARG B 1 373 ? 6.797 30.469 11.352 1 96.19 373 ARG B N 1
ATOM 6573 C CA . ARG B 1 373 ? 8.094 30.359 10.688 1 96.19 373 ARG B CA 1
ATOM 6574 C C . ARG B 1 373 ? 8.461 28.906 10.438 1 96.19 373 ARG B C 1
ATOM 6576 O O . ARG B 1 373 ? 7.832 28 10.984 1 96.19 373 ARG B O 1
ATOM 6583 N N . PRO B 1 374 ? 9.43 28.719 9.57 1 96.19 374 PRO B N 1
ATOM 6584 C CA . PRO B 1 374 ? 9.867 27.328 9.352 1 96.19 374 PRO B CA 1
ATOM 6585 C C . PRO B 1 374 ? 10.211 26.609 10.656 1 96.19 374 PRO B C 1
ATOM 6587 O O . PRO B 1 374 ? 10.914 27.172 11.508 1 96.19 374 PRO B O 1
ATOM 6590 N N . GLY B 1 375 ? 9.664 25.422 10.836 1 97.69 375 GLY B N 1
ATOM 6591 C CA . GLY B 1 375 ? 9.938 24.609 12.008 1 97.69 375 GLY B CA 1
ATOM 6592 C C . GLY B 1 375 ? 8.914 24.797 13.109 1 97.69 375 GLY B C 1
ATOM 6593 O O . GLY B 1 375 ? 8.891 24.016 14.078 1 97.69 375 GLY B O 1
ATOM 6594 N N . THR B 1 376 ? 8.008 25.766 12.93 1 98.25 376 THR B N 1
ATOM 6595 C CA . THR B 1 376 ? 7.023 26.062 13.961 1 98.25 376 THR B CA 1
ATOM 6596 C C . THR B 1 376 ? 5.84 25.094 13.891 1 98.25 376 THR B C 1
ATOM 6598 O O . THR B 1 376 ? 5.367 24.781 12.797 1 98.25 376 THR B O 1
ATOM 6601 N N . LEU B 1 377 ? 5.414 24.609 15.031 1 98.62 377 LEU B N 1
ATOM 6602 C CA . LEU B 1 377 ? 4.188 23.844 15.156 1 98.62 377 LEU B CA 1
ATOM 6603 C C . LEU B 1 377 ? 3.092 24.656 15.828 1 98.62 377 LEU B C 1
ATOM 6605 O O . LEU B 1 377 ? 3.344 25.328 16.828 1 98.62 377 LEU B O 1
ATOM 6609 N N . ILE B 1 378 ? 1.931 24.688 15.266 1 98.56 378 ILE B N 1
ATOM 6610 C CA . ILE B 1 378 ? 0.749 25.297 15.867 1 98.56 378 ILE B CA 1
ATOM 6611 C C . ILE B 1 378 ? -0.379 24.266 15.945 1 98.56 378 ILE B C 1
ATOM 6613 O O . ILE B 1 378 ? -0.635 23.547 14.977 1 98.56 378 ILE B O 1
ATOM 6617 N N . ALA B 1 379 ? -0.985 24.125 17.062 1 98.44 379 ALA B N 1
ATOM 6618 C CA . ALA B 1 379 ? -2.145 23.266 17.25 1 98.44 379 ALA B CA 1
ATOM 6619 C C . ALA B 1 379 ? -3.361 24.062 17.703 1 98.44 379 ALA B C 1
ATOM 6621 O O . ALA B 1 379 ? -3.252 24.922 18.578 1 98.44 379 ALA B O 1
ATOM 6622 N N . PHE B 1 380 ? -4.453 23.891 17.125 1 96.38 380 PHE B N 1
ATOM 6623 C CA . PHE B 1 380 ? -5.688 24.562 17.5 1 96.38 380 PHE B CA 1
ATOM 6624 C C . PHE B 1 380 ? -6.898 23.844 16.922 1 96.38 380 PHE B C 1
ATOM 6626 O O . PHE B 1 380 ? -6.75 22.891 16.156 1 96.38 380 PHE B O 1
ATOM 6633 N N . ASP B 1 381 ? -8.055 24.141 17.344 1 94.62 381 ASP B N 1
ATOM 6634 C CA . ASP B 1 381 ? -9.305 23.609 16.812 1 94.62 381 ASP B CA 1
ATOM 6635 C C . ASP B 1 381 ? -9.773 24.422 15.602 1 94.62 381 ASP B C 1
ATOM 6637 O O . ASP B 1 381 ? -10.422 25.453 15.766 1 94.62 381 ASP B O 1
ATOM 6641 N N . GLY B 1 382 ? -9.523 23.875 14.406 1 91.38 382 GLY B N 1
ATOM 6642 C CA . GLY B 1 382 ? -9.875 24.578 13.18 1 91.38 382 GLY B CA 1
ATOM 6643 C C . GLY B 1 382 ? -11.375 24.609 12.922 1 91.38 382 GLY B C 1
ATOM 6644 O O . GLY B 1 382 ? -11.844 25.375 12.078 1 91.38 382 GLY B O 1
ATOM 6645 N N . THR B 1 383 ? -12.094 23.812 13.695 1 89.31 383 THR B N 1
ATOM 6646 C CA . THR B 1 383 ? -13.539 23.797 13.523 1 89.31 383 THR B CA 1
ATOM 6647 C C . THR B 1 383 ? -14.18 24.969 14.273 1 89.31 383 THR B C 1
ATOM 6649 O O . THR B 1 383 ? -15.336 25.312 14.023 1 89.31 383 THR B O 1
ATOM 6652 N N . ALA B 1 384 ? -13.438 25.609 15.156 1 85.56 384 ALA B N 1
ATOM 6653 C CA . ALA B 1 384 ? -14.031 26.641 16.016 1 85.56 384 ALA B CA 1
ATOM 6654 C C . ALA B 1 384 ? -13.406 28 15.75 1 85.56 384 ALA B C 1
ATOM 6656 O O . ALA B 1 384 ? -13.953 29.031 16.156 1 85.56 384 ALA B O 1
ATOM 6657 N N . GLN B 1 385 ? -12.258 27.953 15.055 1 85.19 385 GLN B N 1
ATOM 6658 C CA . GLN B 1 385 ? -11.547 29.203 14.82 1 85.19 385 GLN B CA 1
ATOM 6659 C C . GLN B 1 385 ? -11.32 29.438 13.328 1 85.19 385 GLN B C 1
ATOM 6661 O O . GLN B 1 385 ? -10.617 28.672 12.672 1 85.19 385 GLN B O 1
ATOM 6666 N N . ARG B 1 386 ? -12 30.531 12.883 1 88.25 386 ARG B N 1
ATOM 6667 C CA . ARG B 1 386 ? -11.648 30.953 11.523 1 88.25 386 ARG B CA 1
ATOM 6668 C C . ARG B 1 386 ? -10.172 31.328 11.438 1 88.25 386 ARG B C 1
ATOM 6670 O O . ARG B 1 386 ? -9.656 32.062 12.289 1 88.25 386 ARG B O 1
ATOM 6677 N N . HIS B 1 387 ? -9.539 30.812 10.414 1 91.06 387 HIS B N 1
ATOM 6678 C CA . HIS B 1 387 ? -8.102 31.047 10.328 1 91.06 387 HIS B CA 1
ATOM 6679 C C . HIS B 1 387 ? -7.656 31.203 8.883 1 91.06 387 HIS B C 1
ATOM 6681 O O . HIS B 1 387 ? -8.359 30.797 7.957 1 91.06 387 HIS B O 1
ATOM 6687 N N . GLU B 1 388 ? -6.602 31.875 8.672 1 89.25 388 GLU B N 1
ATOM 6688 C CA . GLU B 1 388 ? -5.988 32.125 7.375 1 89.25 388 GLU B CA 1
ATOM 6689 C C . GLU B 1 388 ? -4.48 32.312 7.504 1 89.25 388 GLU B C 1
ATOM 6691 O O . GLU B 1 388 ? -3.965 32.5 8.609 1 89.25 388 GLU B O 1
ATOM 6696 N N . ILE B 1 389 ? -3.793 32.188 6.41 1 92 389 ILE B N 1
ATOM 6697 C CA . ILE B 1 389 ? -2.354 32.406 6.355 1 92 389 ILE B CA 1
ATOM 6698 C C . ILE B 1 389 ? -2.068 33.75 5.703 1 92 389 ILE B C 1
ATOM 6700 O O . ILE B 1 389 ? -2.598 34.062 4.629 1 92 389 ILE B O 1
ATOM 6704 N N . GLY B 1 390 ? -1.284 34.531 6.367 1 88.12 390 GLY B N 1
ATOM 6705 C CA . GLY B 1 390 ? -0.889 35.812 5.812 1 88.12 390 GLY B CA 1
ATOM 6706 C C . GLY B 1 390 ? 0.066 35.688 4.641 1 88.12 390 GLY B C 1
ATOM 6707 O O . GLY B 1 390 ? 0.55 34.594 4.34 1 88.12 390 GLY B O 1
ATOM 6708 N N . SER B 1 391 ? 0.301 36.844 4.07 1 82.81 391 SER B N 1
ATOM 6709 C CA . SER B 1 391 ? 1.221 36.875 2.939 1 82.81 391 SER B CA 1
ATOM 6710 C C . SER B 1 391 ? 2.629 36.469 3.357 1 82.81 391 SER B C 1
ATOM 6712 O O . SER B 1 391 ? 3.049 36.75 4.488 1 82.81 391 SER B O 1
ATOM 6714 N N . PHE B 1 392 ? 3.324 35.781 2.484 1 83 392 PHE B N 1
ATOM 6715 C CA . PHE B 1 392 ? 4.711 35.375 2.727 1 83 392 PHE B CA 1
ATOM 6716 C C . PHE B 1 392 ? 5.543 35.531 1.462 1 83 392 PHE B C 1
ATOM 6718 O O . PHE B 1 392 ? 5 35.688 0.367 1 83 392 PHE B O 1
ATOM 6725 N N . THR B 1 393 ? 6.84 35.625 1.629 1 76.81 393 THR B N 1
ATOM 6726 C CA . THR B 1 393 ? 7.809 35.688 0.541 1 76.81 393 THR B CA 1
ATOM 6727 C C . THR B 1 393 ? 8.859 34.594 0.681 1 76.81 393 THR B C 1
ATOM 6729 O O . THR B 1 393 ? 8.984 34 1.744 1 76.81 393 THR B O 1
ATOM 6732 N N . GLY B 1 394 ? 9.516 34.25 -0.368 1 73.31 394 GLY B N 1
ATOM 6733 C CA . GLY B 1 394 ? 10.539 33.219 -0.36 1 73.31 394 GLY B CA 1
ATOM 6734 C C . GLY B 1 394 ? 10.297 32.125 -1.392 1 73.31 394 GLY B C 1
ATOM 6735 O O . GLY B 1 394 ? 9.242 32.094 -2.033 1 73.31 394 GLY B O 1
ATOM 6736 N N . PRO B 1 395 ? 11.242 31.234 -1.603 1 71.94 395 PRO B N 1
ATOM 6737 C CA . PRO B 1 395 ? 11.188 30.281 -2.705 1 71.94 395 PRO B CA 1
ATOM 6738 C C . PRO B 1 395 ? 10.281 29.078 -2.404 1 71.94 395 PRO B C 1
ATOM 6740 O O . PRO B 1 395 ? 9.805 28.422 -3.328 1 71.94 395 PRO B O 1
ATOM 6743 N N . GLN B 1 396 ? 10.133 28.859 -1.046 1 83 396 GLN B N 1
ATOM 6744 C CA . GLN B 1 396 ? 9.367 27.656 -0.76 1 83 396 GLN B CA 1
ATOM 6745 C C . GLN B 1 396 ? 8.773 27.703 0.645 1 83 396 GLN B C 1
ATOM 6747 O O . GLN B 1 396 ? 9.5 27.859 1.627 1 83 396 GLN B O 1
ATOM 6752 N N . ARG B 1 397 ? 7.504 27.578 0.618 1 88.62 397 ARG B N 1
ATOM 6753 C CA . ARG B 1 397 ? 6.773 27.312 1.856 1 88.62 397 ARG B CA 1
ATOM 6754 C C . ARG B 1 397 ? 6.004 26 1.777 1 88.62 397 ARG B C 1
ATOM 6756 O O . ARG B 1 397 ? 5.219 25.797 0.85 1 88.62 397 ARG B O 1
ATOM 6763 N N . ILE B 1 398 ? 6.336 25.141 2.691 1 93.56 398 ILE B N 1
ATOM 6764 C CA . ILE B 1 398 ? 5.609 23.891 2.814 1 93.56 398 ILE B CA 1
ATOM 6765 C C . ILE B 1 398 ? 4.891 23.828 4.16 1 93.56 398 ILE B C 1
ATOM 6767 O O . ILE B 1 398 ? 5.477 24.141 5.199 1 93.56 398 ILE B O 1
ATOM 6771 N N . SER B 1 399 ? 3.662 23.578 4.113 1 96.31 399 SER B N 1
ATOM 6772 C CA . SER B 1 399 ? 2.896 23.406 5.344 1 96.31 399 SER B CA 1
ATOM 6773 C C . SER B 1 399 ? 2.277 22.016 5.434 1 96.31 399 SER B C 1
ATOM 6775 O O . SER B 1 399 ? 1.621 21.562 4.492 1 96.31 399 SER B O 1
ATOM 6777 N N . HIS B 1 400 ? 2.584 21.328 6.496 1 98.31 400 HIS B N 1
ATOM 6778 C CA . HIS B 1 400 ? 1.875 20.094 6.828 1 98.31 400 HIS B CA 1
ATOM 6779 C C . HIS B 1 400 ? 0.7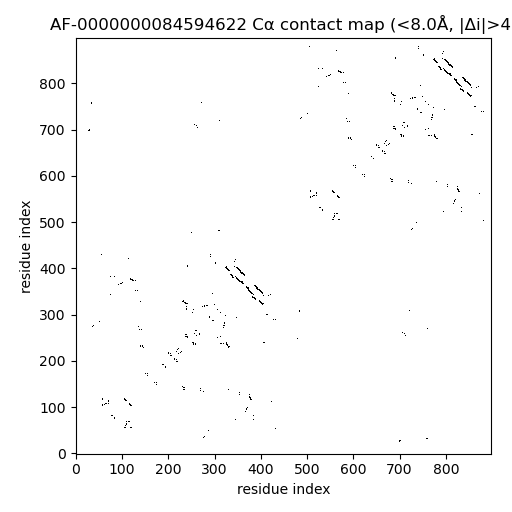07 20.375 7.77 1 98.31 400 HIS B C 1
ATOM 6781 O O . HIS B 1 400 ? 0.871 21.047 8.789 1 98.31 400 HIS B O 1
ATOM 6787 N N . VAL B 1 401 ? -0.444 19.922 7.406 1 98.5 401 VAL B N 1
ATOM 6788 C CA . VAL B 1 401 ? -1.623 20.031 8.258 1 98.5 401 VAL B CA 1
ATOM 6789 C C . VAL B 1 401 ? -2.127 18.625 8.625 1 98.5 401 VAL B C 1
ATOM 6791 O O . VAL B 1 401 ? -2.586 17.875 7.758 1 98.5 401 VAL B O 1
ATOM 6794 N N . TYR B 1 402 ? -2.002 18.25 9.883 1 98.56 402 TYR B N 1
ATOM 6795 C CA . TYR B 1 402 ? -2.535 17 10.414 1 98.56 402 TYR B CA 1
ATOM 6796 C C . TYR B 1 402 ? -3.988 17.156 10.836 1 98.56 402 TYR B C 1
ATOM 6798 O O . TYR B 1 402 ? -4.316 18.062 11.617 1 98.56 402 TYR B O 1
ATOM 6806 N N . PHE B 1 403 ? -4.844 16.281 10.328 1 97.38 403 PHE B N 1
ATOM 6807 C CA . PHE B 1 403 ? -6.262 16.469 10.609 1 97.38 403 PHE B CA 1
ATOM 6808 C C . PHE B 1 403 ? -6.988 15.133 10.625 1 97.38 403 PHE B C 1
ATOM 6810 O O . PHE B 1 403 ? -6.426 14.109 10.227 1 97.38 403 PHE B O 1
ATOM 6817 N N . VAL B 1 404 ? -8.203 15.102 11.195 1 96.25 404 VAL B N 1
ATOM 6818 C CA . VAL B 1 404 ? -9.148 13.984 11.109 1 96.25 404 VAL B CA 1
ATOM 6819 C C . VAL B 1 404 ? -10.523 14.508 10.719 1 96.25 404 VAL B C 1
ATOM 6821 O O . VAL B 1 404 ? -10.914 15.617 11.094 1 96.25 404 VAL B O 1
ATOM 6824 N N . HIS B 1 405 ? -11.203 13.742 9.914 1 92.94 405 HIS B N 1
ATOM 6825 C CA . HIS B 1 405 ? -12.57 14.086 9.539 1 92.94 405 HIS B CA 1
ATOM 6826 C C . HIS B 1 405 ? -13.578 13.422 10.469 1 92.94 405 HIS B C 1
ATOM 6828 O O . HIS B 1 405 ? -13.469 12.227 10.766 1 92.94 405 HIS B O 1
ATOM 6834 N N . SER B 1 406 ? -14.547 14.18 10.82 1 90.88 406 SER B N 1
ATOM 6835 C CA . SER B 1 406 ? -15.562 13.672 11.742 1 90.88 406 SER B CA 1
ATOM 6836 C C . SER B 1 406 ? -16.375 12.547 11.109 1 90.88 406 SER B C 1
ATOM 6838 O O . SER B 1 406 ? -16.891 11.672 11.812 1 90.88 406 SER B O 1
ATOM 6840 N N . SER B 1 407 ? -16.484 12.523 9.805 1 87.25 407 SER B N 1
ATOM 6841 C CA . SER B 1 407 ? -17.281 11.531 9.102 1 87.25 407 SER B CA 1
ATOM 6842 C C . SER B 1 407 ? -16.766 10.125 9.352 1 87.25 407 SER B C 1
ATOM 6844 O O . SER B 1 407 ? -17.547 9.164 9.375 1 87.25 407 SER B O 1
ATOM 6846 N N . VAL B 1 408 ? -15.461 9.969 9.57 1 92 408 VAL B N 1
ATOM 6847 C CA . VAL B 1 408 ? -14.891 8.648 9.805 1 92 408 VAL B CA 1
ATOM 6848 C C . VAL B 1 408 ? -15.391 8.094 11.133 1 92 408 VAL B C 1
ATOM 6850 O O . VAL B 1 408 ? -15.688 6.906 11.25 1 92 408 VAL B O 1
ATOM 6853 N N . PHE B 1 409 ? -15.477 8.977 12.125 1 92.38 409 PHE B N 1
ATOM 6854 C CA . PHE B 1 409 ? -15.969 8.562 13.438 1 92.38 409 PHE B CA 1
ATOM 6855 C C . PHE B 1 409 ? -17.453 8.211 13.367 1 92.38 409 PHE B C 1
ATOM 6857 O O . PHE B 1 409 ? -17.891 7.23 13.977 1 92.38 409 PHE B O 1
ATOM 6864 N N . SER B 1 410 ? -18.156 8.961 12.625 1 87.62 410 SER B N 1
ATOM 6865 C CA . SER B 1 410 ? -19.578 8.695 12.445 1 87.62 410 SER B CA 1
ATOM 6866 C C . SER B 1 410 ? -19.812 7.344 11.781 1 87.62 410 SER B C 1
ATOM 6868 O O . SER B 1 410 ? -20.766 6.633 12.125 1 87.62 410 SER B O 1
ATOM 6870 N N . GLU B 1 411 ? -18.984 7.074 10.805 1 85.62 411 GLU B N 1
ATOM 6871 C CA . GLU B 1 411 ? -19.078 5.797 10.102 1 85.62 411 GLU B CA 1
ATOM 6872 C C . GLU B 1 411 ? -19.062 4.625 11.078 1 85.62 411 GLU B C 1
ATOM 6874 O O . GLU B 1 411 ? -19.75 3.625 10.875 1 85.62 411 GLU B O 1
ATOM 6879 N N . PHE B 1 412 ? -18.359 4.734 12.141 1 88.81 412 PHE B N 1
ATOM 6880 C CA . PHE B 1 412 ? -18.188 3.617 13.062 1 88.81 412 PHE B CA 1
ATOM 6881 C C . PHE B 1 412 ? -18.906 3.881 14.375 1 88.81 412 PHE B C 1
ATOM 6883 O O . PHE B 1 412 ? -18.625 3.238 15.391 1 88.81 412 PHE B O 1
ATOM 6890 N N . ASP B 1 413 ? -19.75 4.887 14.414 1 88.69 413 ASP B N 1
ATOM 6891 C CA . ASP B 1 413 ? -20.578 5.234 15.562 1 88.69 413 ASP B CA 1
ATOM 6892 C C . ASP B 1 413 ? -19.719 5.547 16.781 1 88.69 413 ASP B C 1
ATOM 6894 O O . ASP B 1 413 ? -20.016 5.09 17.891 1 88.69 413 ASP B O 1
ATOM 6898 N N . ILE B 1 414 ? -18.609 6.148 16.594 1 92.94 414 ILE B N 1
ATOM 6899 C CA . ILE B 1 414 ? -17.766 6.617 17.688 1 92.94 414 ILE B CA 1
ATOM 6900 C C . ILE B 1 414 ? -18.094 8.07 18.016 1 92.94 414 ILE B C 1
ATOM 6902 O O . ILE B 1 414 ? -17.844 8.969 17.219 1 92.94 414 ILE B O 1
ATOM 6906 N N . PRO B 1 415 ? -18.594 8.266 19.109 1 92.38 415 PRO B N 1
ATOM 6907 C CA . PRO B 1 415 ? -18.953 9.641 19.469 1 92.38 415 PRO B CA 1
ATOM 6908 C C . PRO B 1 415 ? -17.734 10.531 19.688 1 92.38 415 PRO B C 1
ATOM 6910 O O . PRO B 1 415 ? -16.734 10.094 20.281 1 92.38 415 PRO B O 1
ATOM 6913 N N . THR B 1 416 ? -17.844 11.727 19.172 1 91.69 416 THR B N 1
ATOM 6914 C CA . THR B 1 416 ? -16.75 12.672 19.328 1 91.69 416 THR B CA 1
ATOM 6915 C C . THR B 1 416 ? -17.156 13.812 20.25 1 91.69 416 THR B C 1
ATOM 6917 O O . THR B 1 416 ? -16.312 14.656 20.609 1 91.69 416 THR B O 1
ATOM 6920 N N . ASN B 1 417 ? -18.359 13.844 20.672 1 84.38 417 ASN B N 1
ATOM 6921 C CA . ASN B 1 417 ? -18.922 14.969 21.422 1 84.38 417 ASN B CA 1
ATOM 6922 C C . ASN B 1 417 ? -18.422 14.992 22.859 1 84.38 417 ASN B C 1
ATOM 6924 O O . ASN B 1 417 ? -18.609 15.984 23.578 1 84.38 417 ASN B O 1
ATOM 6928 N N . HIS B 1 418 ? -17.766 13.961 23.281 1 83.88 418 HIS B N 1
ATOM 6929 C CA . HIS B 1 418 ? -17.312 13.898 24.656 1 83.88 418 HIS B CA 1
ATOM 6930 C C . HIS B 1 418 ? -15.953 14.57 24.812 1 83.88 418 HIS B C 1
ATOM 6932 O O . HIS B 1 418 ? -15.43 14.672 25.938 1 83.88 418 HIS B O 1
ATOM 6938 N N . LEU B 1 419 ? -15.398 15.086 23.719 1 91.44 419 LEU B N 1
ATOM 6939 C CA . LEU B 1 419 ? -14.117 15.781 23.859 1 91.44 419 LEU B CA 1
ATOM 6940 C C . LEU B 1 419 ? -14.281 17.062 24.656 1 91.44 419 LEU B C 1
ATOM 6942 O O . LEU B 1 419 ? -15.164 17.875 24.359 1 91.44 419 LEU B O 1
ATOM 6946 N N . PRO B 1 420 ? -13.492 17.234 25.641 1 91.31 420 PRO B N 1
ATOM 6947 C CA . PRO B 1 420 ? -13.602 18.438 26.469 1 91.31 420 PRO B CA 1
ATOM 6948 C C . PRO B 1 420 ? -12.93 19.656 25.828 1 91.31 420 PRO B C 1
ATOM 6950 O O . PRO B 1 420 ? -12.086 19.5 24.938 1 91.31 420 PRO B O 1
ATOM 6953 N N . ASP B 1 421 ? -13.438 20.812 26.281 1 91.56 421 ASP B N 1
ATOM 6954 C CA . ASP B 1 421 ? -12.602 22 26.062 1 91.56 421 ASP B CA 1
ATOM 6955 C C . ASP B 1 421 ? -11.273 21.859 26.812 1 91.56 421 ASP B C 1
ATOM 6957 O O . ASP B 1 421 ? -11.25 21.547 28 1 91.56 421 ASP B O 1
ATOM 6961 N N . LEU B 1 422 ? -10.227 22.047 26.141 1 94.12 422 LEU B N 1
ATOM 6962 C CA . LEU B 1 422 ? -8.914 21.844 26.75 1 94.12 422 LEU B CA 1
ATOM 6963 C C . LEU B 1 422 ? -8.578 22.984 27.703 1 94.12 422 LEU B C 1
ATOM 6965 O O . LEU B 1 422 ? -8.664 24.156 27.328 1 94.12 422 LEU B O 1
ATOM 6969 N N . HIS B 1 423 ? -8.297 22.625 28.875 1 95.62 423 HIS B N 1
ATOM 6970 C CA . HIS B 1 423 ? -7.902 23.594 29.891 1 95.62 423 HIS B CA 1
ATOM 6971 C C . HIS B 1 423 ? -6.43 23.438 30.266 1 95.62 423 HIS B C 1
ATOM 6973 O O . HIS B 1 423 ? -5.938 22.312 30.375 1 95.62 423 HIS B O 1
ATOM 6979 N N . ILE B 1 424 ? -5.773 24.531 30.484 1 95.56 424 ILE B N 1
ATOM 6980 C CA . ILE B 1 424 ? -4.336 24.547 30.734 1 95.56 424 ILE B CA 1
ATOM 6981 C C . ILE B 1 424 ? -4.016 23.734 31.984 1 95.56 424 ILE B C 1
ATOM 6983 O O . ILE B 1 424 ? -2.975 23.078 32.062 1 95.56 424 ILE B O 1
ATOM 6987 N N . ASN B 1 425 ? -4.863 23.781 32.969 1 93.62 425 ASN B N 1
ATOM 6988 C CA . ASN B 1 425 ? -4.648 23.016 34.188 1 93.62 425 ASN B CA 1
ATOM 6989 C C . ASN B 1 425 ? -4.723 21.516 33.938 1 93.62 425 ASN B C 1
ATOM 6991 O O . ASN B 1 425 ? -4.027 20.734 34.594 1 93.62 425 ASN B O 1
ATOM 6995 N N . ASP B 1 426 ? -5.602 21.141 33.062 1 92 426 ASP B N 1
ATOM 6996 C CA . ASP B 1 426 ? -5.699 19.719 32.719 1 92 426 ASP B CA 1
ATOM 6997 C C . ASP B 1 426 ? -4.434 19.25 32 1 92 426 ASP B C 1
ATOM 6999 O O . ASP B 1 426 ? -3.963 18.125 32.25 1 92 426 ASP B O 1
ATOM 7003 N N . VAL B 1 427 ? -3.873 20.078 31.141 1 94.5 427 VAL B N 1
ATOM 7004 C CA . VAL B 1 427 ? -2.627 19.75 30.453 1 94.5 427 VAL B CA 1
ATOM 7005 C C . VAL B 1 427 ? -1.501 19.609 31.469 1 94.5 427 VAL B C 1
ATOM 7007 O O . VAL B 1 427 ? -0.723 18.656 31.406 1 94.5 427 VAL B O 1
ATOM 7010 N N . ALA B 1 428 ? -1.453 20.516 32.406 1 93.5 428 ALA B N 1
ATOM 7011 C CA . ALA B 1 428 ? -0.419 20.5 33.438 1 93.5 428 ALA B CA 1
ATOM 7012 C C . ALA B 1 428 ? -0.53 19.25 34.312 1 93.5 428 ALA B C 1
ATOM 7014 O O . ALA B 1 428 ? 0.479 18.609 34.625 1 93.5 428 ALA B O 1
ATOM 7015 N N . LYS B 1 429 ? -1.738 18.938 34.688 1 90.62 429 LYS B N 1
ATOM 7016 C CA . LYS B 1 429 ? -1.969 17.75 35.5 1 90.62 429 LYS B CA 1
ATOM 7017 C C . LYS B 1 429 ? -1.512 16.484 34.781 1 90.62 429 LYS B C 1
ATOM 7019 O O . LYS B 1 429 ? -0.91 15.602 35.406 1 90.62 429 LYS B O 1
ATOM 7024 N N . GLN B 1 430 ? -1.847 16.438 33.562 1 86.19 430 GLN B N 1
ATOM 7025 C CA . GLN B 1 430 ? -1.486 15.266 32.75 1 86.19 430 GLN B CA 1
ATOM 7026 C C . GLN B 1 430 ? 0.028 15.148 32.594 1 86.19 430 GLN B C 1
ATOM 7028 O O . GLN B 1 430 ? 0.568 14.039 32.594 1 86.19 430 GLN B O 1
ATOM 7033 N N . LEU B 1 431 ? 0.654 16.234 32.406 1 87.38 431 LEU B N 1
ATOM 7034 C CA . LEU B 1 431 ? 2.096 16.25 32.188 1 87.38 431 LEU B CA 1
ATOM 7035 C C . LEU B 1 431 ? 2.842 15.805 33.438 1 87.38 431 LEU B C 1
ATOM 7037 O O . LEU B 1 431 ? 3.9 15.18 33.344 1 87.38 431 LEU B O 1
ATOM 7041 N N . PHE B 1 432 ? 2.316 16.047 34.625 1 79.62 432 PHE B N 1
ATOM 7042 C CA . PHE B 1 432 ? 3.068 15.805 35.844 1 79.62 432 PHE B CA 1
ATOM 7043 C C . PHE B 1 432 ? 2.471 14.641 36.656 1 79.62 432 PHE B C 1
ATOM 7045 O O . PHE B 1 432 ? 2.965 14.289 37.719 1 79.62 432 PHE B O 1
ATOM 7052 N N . THR B 1 433 ? 1.308 14.062 36.156 1 68 433 THR B N 1
ATOM 7053 C CA . THR B 1 433 ? 0.799 12.844 36.781 1 68 433 THR B CA 1
ATOM 7054 C C . THR B 1 433 ? 1.544 11.617 36.25 1 68 433 THR B C 1
ATOM 7056 O O . THR B 1 433 ? 1.684 11.438 35.031 1 68 433 THR B O 1
ATOM 7059 N N . PRO B 1 434 ? 2.248 10.852 37.031 1 54.5 434 PRO B N 1
ATOM 7060 C CA . PRO B 1 434 ? 2.988 9.656 36.594 1 54.5 434 PRO B CA 1
ATOM 7061 C C . PRO B 1 434 ? 2.127 8.68 35.812 1 54.5 434 PRO B C 1
ATOM 7063 O O . PRO B 1 434 ? 0.914 8.609 36 1 54.5 434 PRO B O 1
ATOM 7066 N N . ALA B 1 435 ? 2.484 8.211 34.562 1 49.75 435 ALA B N 1
ATOM 7067 C CA . ALA B 1 435 ? 1.852 7.348 33.562 1 49.75 435 ALA B CA 1
ATOM 7068 C C . ALA B 1 435 ? 1.138 6.176 34.25 1 49.75 435 ALA B C 1
ATOM 7070 O O . ALA B 1 435 ? 0.303 5.512 33.625 1 49.75 435 ALA B O 1
ATOM 7071 N N . HIS B 1 436 ? 1.507 5.555 35.344 1 42.12 436 HIS B N 1
ATOM 7072 C CA . HIS B 1 436 ? 0.919 4.344 35.906 1 42.12 436 HIS B CA 1
ATOM 7073 C C . HIS B 1 436 ? -0.572 4.527 36.188 1 42.12 436 HIS B C 1
ATOM 7075 O O . HIS B 1 436 ? -1.306 3.545 36.312 1 42.12 436 HIS B O 1
ATOM 7081 N N . GLY B 1 437 ? -1.071 5.625 36.531 1 37.41 437 GLY B N 1
ATOM 7082 C CA . GLY B 1 437 ? -2.438 5.832 37 1 37.41 437 GLY B CA 1
ATOM 7083 C C . GLY B 1 437 ? -3.422 6.012 35.844 1 37.41 437 GLY B C 1
ATOM 7084 O O . GLY B 1 437 ? -4.633 6.086 36.062 1 37.41 437 GLY B O 1
ATOM 7085 N N . ARG B 1 438 ? -3.045 6.367 34.719 1 37.28 438 ARG B N 1
ATOM 7086 C CA . ARG B 1 438 ? -3.984 6.707 33.656 1 37.28 438 ARG B CA 1
ATOM 7087 C C . ARG B 1 438 ? -4.555 5.449 33.031 1 37.28 438 ARG B C 1
ATOM 7089 O O . ARG B 1 438 ? -5.512 5.523 32.25 1 37.28 438 ARG B O 1
ATOM 7096 N N . TRP B 1 439 ? -3.904 4.273 33 1 35.22 439 TRP B N 1
ATOM 7097 C CA . TRP B 1 439 ? -4.355 3.051 32.344 1 35.22 439 TRP B CA 1
ATOM 7098 C C . TRP B 1 439 ? -5.59 2.488 33.062 1 35.22 439 TRP B C 1
ATOM 7100 O O . TRP B 1 439 ? -6.086 1.42 32.688 1 35.22 439 TRP B O 1
ATOM 7110 N N . ASN B 1 440 ? -5.949 2.934 34.188 1 32.03 440 ASN B N 1
ATOM 7111 C CA . ASN B 1 440 ? -7.043 2.287 34.875 1 32.03 440 ASN B CA 1
ATOM 7112 C C . ASN B 1 440 ? -8.375 2.494 34.188 1 32.03 440 ASN B C 1
ATOM 7114 O O . ASN B 1 440 ? -9.422 2.062 34.656 1 32.03 440 ASN B O 1
ATOM 7118 N N . LEU B 1 441 ? -8.484 3.428 33.344 1 29.48 441 LEU B N 1
ATOM 7119 C CA . LEU B 1 441 ? -9.867 3.566 32.906 1 29.48 441 LEU B CA 1
ATOM 7120 C C . LEU B 1 441 ? -10.164 2.627 31.734 1 29.48 441 LEU B C 1
ATOM 7122 O O . LEU B 1 441 ? -11.055 2.893 30.922 1 29.48 441 LEU B O 1
ATOM 7126 N N . VAL B 1 442 ? -9.328 1.665 31.469 1 29.55 442 VAL B N 1
ATOM 7127 C CA . VAL B 1 442 ? -9.766 0.704 30.469 1 29.55 442 VAL B CA 1
ATOM 7128 C C . VAL B 1 442 ? -11.055 0.03 30.922 1 29.55 442 VAL B C 1
ATOM 7130 O O . VAL B 1 442 ? -11.156 -0.447 32.062 1 29.55 442 VAL B O 1
ATOM 7133 N N . PRO B 1 443 ? -12.109 0.262 30.219 1 30.09 443 PRO B N 1
ATOM 7134 C CA . PRO B 1 443 ? -13.312 -0.464 30.656 1 30.09 443 PRO B CA 1
ATOM 7135 C C . PRO B 1 443 ? -13.047 -1.948 30.891 1 30.09 443 PRO B C 1
ATOM 7137 O O . PRO B 1 443 ? -12.133 -2.523 30.297 1 30.09 443 PRO B O 1
ATOM 7140 N N . LYS B 1 444 ? -13.539 -2.498 32.062 1 29.98 444 LYS B N 1
ATOM 7141 C CA . LYS B 1 444 ? -13.625 -3.904 32.469 1 29.98 444 LYS B CA 1
ATOM 7142 C C . LYS B 1 444 ? -14 -4.781 31.266 1 29.98 444 LYS B C 1
ATOM 7144 O O . LYS B 1 444 ? -14.711 -4.336 30.359 1 29.98 444 LYS B O 1
ATOM 7149 N N . LYS B 1 445 ? -13.359 -5.973 31.094 1 26.69 445 LYS B N 1
ATOM 7150 C CA . LYS B 1 445 ? -13.531 -7.195 30.328 1 26.69 445 LYS B CA 1
ATOM 7151 C C . LYS B 1 445 ? -15 -7.609 30.266 1 26.69 445 LYS B C 1
ATOM 7153 O O . LYS B 1 445 ? -15.656 -7.742 31.297 1 26.69 445 LYS B O 1
ATOM 7158 N N . ARG B 1 446 ? -15.75 -7.48 29.219 1 28.22 446 ARG B N 1
ATOM 7159 C CA . ARG B 1 446 ? -16.969 -8.25 29.016 1 28.22 446 ARG B CA 1
ATOM 7160 C C . ARG B 1 446 ? -16.75 -9.727 29.328 1 28.22 446 ARG B C 1
ATOM 7162 O O . ARG B 1 446 ? -15.766 -10.312 28.859 1 28.22 446 ARG B O 1
ATOM 7169 N N . GLY B 1 447 ? -17.016 -10.188 30.531 1 22.33 447 GLY B N 1
ATOM 7170 C CA . GLY B 1 447 ? -17.281 -11.547 30.969 1 22.33 447 GLY B CA 1
ATOM 7171 C C . GLY B 1 447 ? -17.984 -12.391 29.922 1 22.33 447 GLY B C 1
ATOM 7172 O O . GLY B 1 447 ? -19.125 -12.086 29.531 1 22.33 447 GLY B O 1
ATOM 7173 N N . TRP B 1 448 ? -17.422 -12.789 28.828 1 20.47 448 TRP B N 1
ATOM 7174 C CA . TRP B 1 448 ? -18.047 -13.945 28.188 1 20.47 448 TRP B CA 1
ATOM 7175 C C . TRP B 1 448 ? -18.188 -15.109 29.172 1 20.47 448 TRP B C 1
ATOM 7177 O O . TRP B 1 448 ? -17.203 -15.547 29.766 1 20.47 448 TRP B O 1
ATOM 7187 N N . SER B 1 449 ? -19.312 -15.102 29.922 1 18.7 449 SER B N 1
ATOM 7188 C CA . SER B 1 449 ? -20.016 -16.359 30.125 1 18.7 449 SER B CA 1
ATOM 7189 C C . SER B 1 449 ? -20.422 -16.984 28.781 1 18.7 449 SER B C 1
ATOM 7191 O O . SER B 1 449 ? -20.781 -16.281 27.844 1 18.7 449 SER B O 1
#

Nearest PDB structures (foldseek):
  7w5p-assembly1_A  TM=7.077E-01  e=9.408E-18  Coprinopsis cinerea
  7vpn-assembly2_B  TM=7.371E-01  e=1.017E-16  Coprinopsis cinerea okayama7#130
  8jkk-assembly3_G  TM=6.868E-01  e=2.313E-17  Coprinopsis cinerea okayama7#130
  7w5p-assembly1_H  TM=7.052E-01  e=5.391E-17  Coprinopsis cinerea
  8jkk-assembly2_D  TM=6.795E-01  e=1.292E-17  Coprinopsis cinerea okayama7#130

Solvent-accessible surface area (backbone atoms only — not comparable to full-atom values): 47949 Å² total; per-residue (Å²): 131,80,83,71,73,77,73,73,72,67,64,64,79,64,80,68,79,44,86,54,78,83,45,53,50,80,90,48,47,33,78,58,60,60,54,65,80,76,84,48,72,65,56,52,51,49,45,51,52,50,43,52,51,44,52,52,44,9,64,72,51,45,43,66,42,64,84,86,49,50,60,66,60,45,44,59,37,31,71,40,92,89,40,52,76,50,81,81,51,72,50,83,43,79,79,81,68,43,74,51,77,58,89,47,32,23,30,34,18,24,66,88,35,40,52,59,33,39,39,29,49,58,64,39,48,72,67,60,35,52,50,53,36,51,41,48,48,54,40,29,55,72,68,20,49,46,71,61,40,59,63,42,46,50,47,44,56,40,47,71,74,34,54,77,63,51,32,49,50,50,44,48,47,47,49,49,45,46,50,47,50,38,47,70,62,60,58,64,50,88,42,73,65,48,46,48,50,48,47,48,52,52,55,61,66,67,52,58,94,80,56,60,45,76,53,44,50,49,39,62,63,34,38,75,83,17,45,73,60,49,34,38,44,71,42,53,40,23,53,46,31,43,55,91,93,30,67,80,45,62,40,62,38,51,30,53,74,52,56,38,30,90,39,62,66,60,40,38,45,48,31,41,36,43,40,58,36,40,67,63,26,45,47,50,45,51,40,38,43,47,58,37,44,70,57,41,50,53,44,55,57,50,47,68,59,55,43,34,22,38,52,42,36,24,39,56,81,28,51,57,45,68,53,36,27,37,35,40,31,18,64,64,65,47,64,71,40,60,40,76,57,36,41,63,70,33,66,32,38,36,36,27,31,58,49,58,46,62,30,27,38,31,35,42,50,72,28,33,36,36,73,42,44,57,17,18,34,40,35,29,31,38,44,63,34,38,29,30,39,40,75,62,49,67,72,32,40,34,34,39,36,36,32,51,49,36,60,47,33,55,74,69,71,47,83,58,82,79,56,58,84,53,35,51,66,59,29,52,48,50,66,70,46,70,76,82,69,68,66,70,72,62,76,84,77,84,73,81,125,133,79,82,72,77,75,72,75,73,69,64,64,81,65,79,65,83,40,83,47,76,84,40,50,49,81,89,53,54,32,64,68,63,52,54,64,80,76,84,48,72,65,56,53,50,49,44,52,52,49,42,51,51,44,50,52,42,9,63,73,52,45,43,66,43,65,85,85,51,50,64,68,61,46,43,60,38,30,71,40,92,89,40,51,75,51,82,82,51,72,49,80,42,77,80,79,68,43,75,51,78,57,88,49,32,23,29,35,20,25,67,87,34,41,52,59,32,39,39,30,49,58,63,39,49,70,67,59,36,53,49,52,35,50,42,49,49,54,38,28,54,72,66,21,49,47,72,63,39,60,61,42,47,50,46,44,58,41,45,73,76,34,54,77,65,49,34,48,49,48,43,50,46,47,49,49,45,46,49,47,50,37,47,70,61,63,59,62,51,87,41,72,64,49,49,48,50,51,48,48,54,54,56,61,64,70,56,58,94,79,56,60,46,74,54,45,50,49,40,62,62,36,41,71,84,17,47,68,61,53,36,39,45,73,43,52,39,22,53,45,31,43,54,90,92,31,66,79,45,61,34,62,37,51,28,54,74,53,56,36,29,90,39,63,65,60,41,37,46,47,31,40,35,43,39,58,38,40,69,64,25,44,45,50,43,52,42,38,43,47,58,38,43,71,57,42,50,54,42,53,56,51,48,68,60,55,42,35,22,37,51,42,38,23,38,57,80,29,50,57,46,68,52,35,26,36,34,40,32,18,64,66,64,48,65,71,38,60,41,77,58,36,42,64,69,34,66,32,39,36,36,28,32,60,50,59,45,63,29,27,37,33,34,42,49,70,28,33,36,35,72,42,44,59,17,16,34,39,33,29,34,38,43,62,34,39,30,28,39,40,75,62,49,68,66,32,39,34,36,41,36,36,32,50,50,37,60,47,35,55,73,69,71,46,82,59,82,80,56,59,83,51,34,52,66,58,28,54,48,51,67,71,46,70,75,83,70,69,67,68,71,59,78,81,77,82,75,80,124

Secondary structure (DSSP, 8-state):
--------------------SSS--HHHHGGG--PPPPPPHHHHHHHHHHHHHHHHHHHHTPEEPPTT--HHHHHHHHHSGGG---TTSPPS--SPPEEPP-SS-EEEE-TT-BEEEEEETTSS-HHHHHHHHHHHHHHHHHHS--TTHHHHHHHHHHHHHS-HHHHHHHHHHHHHHHHHHHHHTT-----HHHHHHHHHHHHHHS--TT--HHHHHHHHTTTSS-S-----EEEEEESSB--TT-TT-SS-B--HHHH--SSHHHHHHHHHHHHHTHHHHHHHHHHHHHH-HHHHHHHHHHHHHHTTSHHHHHGGGT---SSSEEEEEES--PPSB--TTB-TTPPEEEEEEEEEEE--EEETTTTEEE---TT-EEEE-TTTS-EEE--EEEEEEEEEEEE-BHHHHHHTT---TTPPPPBHHHHHHHHHS-GGGSGGGS-------/--------------------SSS--HHHHSS---PPPPPPHHHHHHHHHHHHHHHHHHHHTPEEPPTT--HHHHHHHHHSGGGSPPTTSPPS--SSPEEPP-SS-EEEE-TT-BEEEEEETTSS-HHHHHHHHHHHHHHHHHHS--TTHHHHHHHHHHHHHS-HHHHHHHHHHHHHHHHHHHHHTT-----HHHHHHHHHHHHHTS--TT--HHHHHHHHTTTSS-S-----EEEEEESSB--TT-TT-SS-B--HHHH--SSHHHHHHHHHHHHHTHHHHHHHHHHHHHH-HHHHHHHHHHHHHHTTSHHHHHGGGT---SSSEEEEEES--PPSB--TTB-TTPPEEEEEEEEEEE--EEETTTTEEE---TT-EEEE-TTTS-EEE--EEEEEEEEEEEE-BHHHHHHTT---TTPPPPBHHHHHHHHHS-GGGGGGGS-------